Protein AF-A0A8J7IV82-F1 (afdb_monomer_lite)

InterPro domains:
  IPR001223 Glycoside hydrolase family 18, catalytic domain [PF00704] (557-755)
  IPR001223 Glycoside hydrolase family 18, catalytic domain [PS51910] (447-775)
  IPR001579 Glycosyl hydrolase family 18, active site [PS01095] (591-599)
  IPR006558 LamG-like jellyroll fold [SM00560] (74-213)
  IPR011583 Chitinase II/V-like, catalytic domain [SM00636] (491-755)
  IPR013320 Concanavalin A-like lectin/glucanase domain superfamily [SSF49899] (43-216)
  IPR013320 Concanavalin A-like lectin/glucanase domain superfamily [SSF49899] (337-525)
  IPR017853 Glycoside hydrolase superfamily [SSF51445] (520-775)
  IPR026444 Secretion system, C-terminal sorting domain [PF18962] (808-880)
  IPR026444 Secretion system, C-terminal sorting domain [TIGR04183] (808-882)
  IPR050314 Glycosyl hydrolase family 18 [PTHR11177] (491-772)

Secondary structure (DSSP, 8-state):
-------------------------------------------SSS---EEEEEES-TT-EEE----GGGTT-SEEEEEEEEEEEE--TT-EEEEEE-SSTTSEEEEEE--GGGTEEEEEEESSS--EEEEE-TT--BTSEEEEEEEEETTSPTTTSEEEEETTEEP--EEESSTT----SS-------EEESTT-EEEEEEEEEESSPPPTTS--TTS---TTSTTGGGEEEEE-S--TTSSSB-BTTSS-PBEEESS-EEEEP-S-TT----EEEEEEEHHHHHTT-S-HHHHHT-SEEEEEEEEE-TT--EEESS-----EEESEEEEEEETTEEEEEEEESTT-EEE--S-TTSS-SEEEEEEEEEESS--TT-EEEEEE-SSSSEEEEEEE--TTTTPEEEEEEESS--EEEESS---TTSEEEEEEEEETTSPTTSSEEEEETTEEEPPEESSTT----SS-----PPEEESTT-EEEEEEEEEESS---HHHHHHHTTSPPPTTSHHHHTEEEEE----SSSTT--SS-HHHHHHHHHHHTTTB-S-EEEEEEESTTHHHHTTSHHHHHHHHHHHHHHHHHTT-SEEEEE-----SHHHHHHHHHHHHHHHHHS-TTSEEEEEEETTB----HHHHHHSSEEEEE--SS-GGGSSHHHHHHHHHHHHHHT--GGGEEEEEESEEEETTEEEEHHHHHHH-TT--TT-SEEEETTEEEE---HHHHHHHHHHHHHTT-SEEEEE-TTTS--TTSTT-HHHHHHHHS----PBP----PPP-SS--PPPTTTT-----S--EEESSSBSSEEEEE-SS-EEEEEEE-TTS-EEEEE-TT-TT-SEEEEE-TTSPSEEEEEEEEETT-SS-EEEEEEE-

Radius of gyration: 34.73 Å; chains: 1; bounding box: 92×110×100 Å

Structure (mmCIF, N/CA/C/O backbone):
data_AF-A0A8J7IV82-F1
#
_entry.id   AF-A0A8J7IV82-F1
#
loop_
_atom_site.group_PDB
_atom_site.id
_atom_site.type_symbol
_atom_site.label_atom_id
_atom_site.label_alt_id
_atom_site.label_comp_id
_atom_site.label_asym_id
_atom_site.label_entity_id
_atom_site.label_seq_id
_atom_site.pdbx_PDB_ins_code
_atom_site.Cartn_x
_atom_site.Cartn_y
_atom_site.Cartn_z
_atom_site.occupancy
_atom_site.B_iso_or_equiv
_atom_site.auth_seq_id
_atom_site.auth_comp_id
_atom_site.auth_asym_id
_atom_site.auth_atom_id
_atom_site.pdbx_PDB_model_num
ATOM 1 N N . MET A 1 1 ? 50.932 76.415 0.362 1.00 36.25 1 MET A N 1
ATOM 2 C CA . MET A 1 1 ? 50.569 75.983 -1.005 1.00 36.25 1 MET A CA 1
ATOM 3 C C . MET A 1 1 ? 49.250 75.231 -0.868 1.00 36.25 1 MET A C 1
ATOM 5 O O . MET A 1 1 ? 49.259 74.191 -0.233 1.00 36.25 1 MET A O 1
ATOM 9 N N . ASN A 1 2 ? 48.082 75.854 -1.076 1.00 28.94 2 ASN A N 1
ATOM 10 C CA . ASN A 1 2 ? 47.509 76.411 -2.329 1.00 28.94 2 ASN A CA 1
ATOM 11 C C . ASN A 1 2 ? 47.028 75.267 -3.244 1.00 28.94 2 ASN A C 1
ATOM 13 O O . ASN A 1 2 ? 47.821 74.369 -3.481 1.00 28.94 2 ASN A O 1
ATOM 17 N N . CYS A 1 3 ? 45.825 75.233 -3.833 1.00 26.11 3 CYS A N 1
ATOM 18 C CA . CYS A 1 3 ? 44.591 76.052 -3.774 1.00 26.11 3 CYS A CA 1
ATOM 19 C C . CYS A 1 3 ? 43.435 75.141 -4.302 1.00 26.11 3 CYS A C 1
ATOM 21 O O . CYS A 1 3 ? 43.712 74.333 -5.176 1.00 26.11 3 CYS A O 1
ATOM 23 N N . LYS A 1 4 ? 42.207 75.060 -3.752 1.00 29.28 4 LYS A N 1
ATOM 24 C CA . LYS A 1 4 ? 41.073 76.023 -3.637 1.00 29.28 4 LYS A CA 1
ATOM 25 C C . LYS A 1 4 ? 40.012 75.843 -4.762 1.00 29.28 4 LYS A C 1
ATOM 27 O O . LYS A 1 4 ? 40.398 75.746 -5.916 1.00 29.28 4 LYS A O 1
ATOM 32 N N . LEU A 1 5 ? 38.717 75.969 -4.394 1.00 29.56 5 LEU A N 1
ATOM 33 C CA . LEU A 1 5 ? 37.488 76.136 -5.232 1.00 29.56 5 LEU A CA 1
ATOM 34 C C . LEU A 1 5 ? 36.845 74.846 -5.818 1.00 29.56 5 LEU A C 1
ATOM 36 O O . LEU A 1 5 ? 37.565 73.955 -6.239 1.00 29.56 5 LEU A O 1
ATOM 40 N N . SER A 1 6 ? 35.508 74.675 -5.878 1.00 26.06 6 SER A N 1
ATOM 41 C CA . SER A 1 6 ? 34.372 75.494 -5.370 1.00 26.06 6 SER A CA 1
ATOM 42 C C . SER A 1 6 ? 33.034 74.718 -5.300 1.00 26.06 6 SER A C 1
ATOM 44 O O . SER A 1 6 ? 32.792 73.826 -6.105 1.00 26.06 6 SER A O 1
ATOM 46 N N . CYS A 1 7 ? 32.127 75.123 -4.398 1.00 27.02 7 CYS A N 1
ATOM 47 C CA . CYS A 1 7 ? 30.703 74.728 -4.387 1.00 27.02 7 CYS A CA 1
ATOM 48 C C . CYS A 1 7 ? 29.860 75.521 -5.409 1.00 27.02 7 CYS A C 1
ATOM 50 O O . CYS A 1 7 ? 30.208 76.668 -5.681 1.00 27.02 7 CYS A O 1
ATOM 52 N N . ASN A 1 8 ? 28.692 74.993 -5.827 1.00 26.50 8 ASN A N 1
ATOM 53 C CA . ASN A 1 8 ? 27.395 75.703 -5.715 1.00 26.50 8 ASN A CA 1
ATOM 54 C C . ASN A 1 8 ? 26.145 74.845 -6.058 1.00 26.50 8 ASN A C 1
ATOM 56 O O . ASN A 1 8 ? 26.199 73.930 -6.870 1.00 26.50 8 ASN A O 1
ATOM 60 N N . LYS A 1 9 ? 25.026 75.183 -5.391 1.00 31.22 9 LYS A N 1
ATOM 61 C CA . LYS A 1 9 ? 23.606 74.767 -5.599 1.00 31.22 9 LYS A CA 1
ATOM 62 C C . LYS A 1 9 ? 22.961 75.618 -6.746 1.00 31.22 9 LYS A C 1
ATOM 64 O O . LYS A 1 9 ? 23.739 76.400 -7.297 1.00 31.22 9 LYS A O 1
ATOM 69 N N . PRO A 1 10 ? 21.638 75.608 -7.113 1.00 44.22 10 PRO A N 1
ATOM 70 C CA . PRO A 1 10 ? 20.393 75.169 -6.416 1.00 44.22 10 PRO A CA 1
ATOM 71 C C . PRO A 1 10 ? 19.363 74.411 -7.332 1.00 44.22 10 PRO A C 1
ATOM 73 O O . PRO A 1 10 ? 19.809 73.841 -8.316 1.00 44.22 10 PRO A O 1
ATOM 76 N N . TYR A 1 11 ? 18.036 74.240 -7.106 1.00 26.80 11 TYR A N 1
ATOM 77 C CA . TYR A 1 11 ? 17.022 74.886 -6.229 1.00 26.80 11 TYR A CA 1
ATOM 78 C C . TYR A 1 11 ? 15.858 73.950 -5.750 1.00 26.80 11 TYR A C 1
ATOM 80 O O . TYR A 1 11 ? 15.970 72.731 -5.773 1.00 26.80 11 TYR A O 1
ATOM 88 N N . CYS A 1 12 ? 14.791 74.570 -5.221 1.00 25.64 12 CYS A N 1
ATOM 89 C CA . CYS A 1 12 ? 13.572 74.102 -4.524 1.00 25.64 12 CYS A CA 1
ATOM 90 C C . CYS A 1 12 ? 12.450 73.517 -5.438 1.00 25.64 12 CYS A C 1
ATOM 92 O O . CYS A 1 12 ? 12.584 73.576 -6.652 1.00 25.64 12 CYS A O 1
ATOM 94 N N . THR A 1 13 ? 11.304 72.972 -4.979 1.00 28.17 13 THR A N 1
ATOM 95 C CA . THR A 1 13 ? 10.454 73.141 -3.756 1.00 28.17 13 THR A CA 1
ATOM 96 C C . THR A 1 13 ? 9.786 71.797 -3.355 1.00 28.17 13 THR A C 1
ATOM 98 O O . THR A 1 13 ? 9.844 70.860 -4.140 1.00 28.17 13 THR A O 1
ATOM 101 N N . GLY A 1 14 ? 9.155 71.578 -2.188 1.00 26.62 14 GLY A N 1
ATOM 102 C CA . GLY A 1 14 ? 8.812 72.428 -1.029 1.00 26.62 14 GLY A CA 1
ATOM 103 C C . GLY A 1 14 ? 8.473 71.575 0.223 1.00 26.62 14 GLY A C 1
ATOM 104 O O . GLY A 1 14 ? 8.680 70.365 0.206 1.00 26.62 14 GLY A O 1
ATOM 105 N N . SER A 1 15 ? 8.007 72.176 1.332 1.00 26.48 15 SER A N 1
ATOM 106 C CA . SER A 1 15 ? 8.023 71.522 2.667 1.00 26.48 15 SER A CA 1
ATOM 107 C C . SER A 1 15 ? 7.014 72.059 3.710 1.00 26.48 15 SER A C 1
ATOM 109 O O . SER A 1 15 ? 6.622 73.219 3.624 1.00 26.48 15 SER A O 1
ATOM 111 N N . PHE A 1 16 ? 6.777 71.251 4.767 1.00 29.47 16 PHE A N 1
ATOM 112 C CA . PHE A 1 16 ? 6.079 71.520 6.059 1.00 29.47 16 PHE A CA 1
ATOM 113 C C . PHE A 1 16 ? 4.525 71.485 6.072 1.00 29.47 16 PHE A C 1
ATOM 115 O O . PHE A 1 16 ? 3.908 71.681 5.035 1.00 29.47 16 PHE A O 1
ATOM 122 N N . TYR A 1 17 ? 3.802 71.212 7.184 1.00 28.20 17 TYR A N 1
ATOM 123 C CA . TYR A 1 17 ? 4.107 71.136 8.644 1.00 28.20 17 TYR A CA 1
ATOM 124 C C . TYR A 1 17 ? 3.368 69.948 9.351 1.00 28.20 17 TYR A C 1
ATOM 126 O O . TYR A 1 17 ? 2.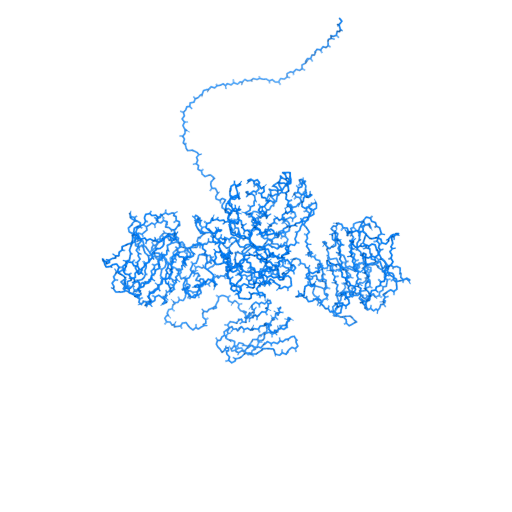355 69.491 8.825 1.00 28.20 17 TYR A O 1
ATOM 134 N N . PRO A 1 18 ? 3.779 69.482 10.562 1.00 48.66 18 PRO A N 1
ATOM 135 C CA . PRO A 1 18 ? 3.097 68.430 11.342 1.00 48.66 18 PRO A CA 1
ATOM 136 C C . PRO A 1 18 ? 2.416 68.930 12.647 1.00 48.66 18 PRO A C 1
ATOM 138 O O . PRO A 1 18 ? 2.596 70.078 13.055 1.00 48.66 18 PRO A O 1
ATOM 141 N N . LYS A 1 19 ? 1.693 68.050 13.371 1.00 25.88 19 LYS A N 1
ATOM 142 C CA . LYS A 1 19 ? 1.176 68.304 14.741 1.00 25.88 19 LYS A CA 1
ATOM 143 C C . LYS A 1 19 ? 1.181 67.049 15.639 1.00 25.88 19 LYS A C 1
ATOM 145 O O . LYS A 1 19 ? 0.920 65.947 15.175 1.00 25.88 19 LYS A O 1
ATOM 150 N N . LYS A 1 20 ? 1.463 67.240 16.937 1.00 31.47 20 LYS A N 1
ATOM 151 C CA . LYS A 1 20 ? 1.361 66.249 18.042 1.00 31.47 20 LYS A CA 1
ATOM 152 C C . LYS A 1 20 ? -0.010 66.358 18.748 1.00 31.47 20 LYS A C 1
ATOM 154 O O . LYS A 1 20 ? -0.563 67.455 18.703 1.00 31.47 20 LYS A O 1
ATOM 159 N N . ILE A 1 21 ? -0.442 65.342 19.530 1.00 31.23 21 ILE A N 1
ATOM 1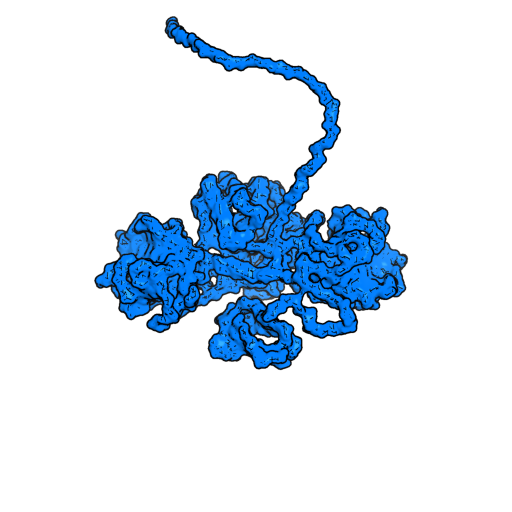60 C CA . ILE A 1 21 ? -0.626 65.399 21.020 1.00 31.23 21 ILE A CA 1
ATOM 161 C C . ILE A 1 21 ? -1.461 64.230 21.643 1.00 31.23 21 ILE A C 1
ATOM 163 O O . ILE A 1 21 ? -2.602 64.017 21.267 1.00 31.23 21 ILE A O 1
ATOM 167 N N . LYS A 1 22 ? -0.874 63.611 22.694 1.00 31.09 22 LYS A N 1
ATOM 168 C CA . LYS A 1 22 ? -1.403 62.934 23.923 1.00 31.09 22 LYS A CA 1
ATOM 169 C C . LYS A 1 22 ? -2.239 61.626 23.946 1.00 31.09 22 LYS A C 1
ATOM 171 O O . LYS A 1 22 ? -3.252 61.458 23.288 1.00 31.09 22 LYS A O 1
ATOM 176 N N . ASN A 1 23 ? -1.822 60.807 24.925 1.00 33.09 23 ASN A N 1
ATOM 177 C CA . ASN A 1 23 ? -2.442 59.662 25.610 1.00 33.09 23 ASN A CA 1
ATOM 178 C C . ASN A 1 23 ? -3.951 59.744 25.913 1.00 33.09 23 ASN A C 1
ATOM 180 O O . ASN A 1 23 ? -4.444 60.785 26.349 1.00 33.09 23 ASN A O 1
ATOM 184 N N . THR A 1 24 ? -4.594 58.573 25.993 1.00 29.70 24 THR A N 1
ATOM 185 C CA . THR A 1 24 ? -5.358 58.160 27.193 1.00 29.70 24 THR A CA 1
ATOM 186 C C . THR A 1 24 ? -5.513 56.637 27.262 1.00 29.70 24 THR A C 1
ATOM 188 O O . THR A 1 24 ? -5.459 55.949 26.249 1.00 29.70 24 THR A O 1
ATOM 191 N N . SER A 1 25 ? -5.664 56.110 28.475 1.00 34.97 25 SER A N 1
ATOM 192 C CA . SER A 1 25 ? -5.845 54.688 28.778 1.00 34.97 25 SER A CA 1
ATOM 193 C C . SER A 1 25 ? -7.325 54.308 28.849 1.00 34.97 25 SER A C 1
ATOM 195 O O . SER A 1 25 ? -8.015 54.833 29.719 1.00 34.97 25 SER A O 1
ATOM 197 N N . MET A 1 26 ? -7.784 53.370 28.014 1.00 29.50 26 MET A N 1
ATOM 198 C CA . MET A 1 26 ? -8.895 52.424 28.256 1.00 29.50 26 MET A CA 1
ATOM 199 C C . MET A 1 26 ? -9.060 51.496 27.033 1.00 29.50 26 MET A C 1
ATOM 201 O O . MET A 1 26 ? -8.442 51.737 26.002 1.00 29.50 26 MET A O 1
ATOM 205 N N . LEU A 1 27 ? -9.893 50.452 27.158 1.00 28.97 27 LEU A N 1
ATOM 206 C CA . LEU A 1 27 ? -10.193 49.433 26.128 1.00 28.97 27 LEU A CA 1
ATOM 207 C C . LEU A 1 27 ? -9.117 48.351 25.900 1.00 28.97 27 LEU A C 1
ATOM 209 O O . LEU A 1 27 ? -8.846 47.914 24.786 1.00 28.97 27 LEU A O 1
ATOM 213 N N . TRP A 1 28 ? -8.625 47.789 27.005 1.00 32.00 28 TRP A N 1
ATOM 214 C CA . TRP A 1 28 ? -8.395 46.341 27.071 1.00 32.00 28 TRP A CA 1
ATOM 215 C C . TRP A 1 28 ? -9.756 45.628 27.172 1.00 32.00 28 TRP A C 1
ATOM 217 O O . TRP A 1 28 ? -10.363 45.655 28.243 1.00 32.00 28 TRP A O 1
ATOM 227 N N . ARG A 1 29 ? -10.231 45.034 26.065 1.00 32.06 29 ARG A N 1
ATOM 228 C CA . ARG A 1 29 ? -11.149 43.869 25.937 1.00 32.06 29 ARG A CA 1
ATOM 229 C C . ARG A 1 29 ? -11.779 43.856 24.535 1.00 32.06 29 ARG A C 1
ATOM 231 O O . ARG A 1 29 ? -12.116 44.908 24.009 1.00 32.06 29 ARG A O 1
ATOM 238 N N . ASN A 1 30 ? -11.996 42.652 24.000 1.00 31.22 30 ASN A N 1
ATOM 239 C CA . ASN A 1 30 ? -12.757 42.349 22.776 1.00 31.22 30 ASN A CA 1
ATOM 240 C C . ASN A 1 30 ? -12.096 42.715 21.429 1.00 31.22 30 ASN A C 1
ATOM 242 O O . ASN A 1 30 ? -12.623 43.537 20.691 1.00 31.22 30 ASN A O 1
ATOM 246 N N . PHE A 1 31 ? -11.009 42.021 21.067 1.00 30.03 31 PHE A N 1
ATOM 247 C CA . PHE A 1 31 ? -10.739 41.634 19.666 1.00 30.03 31 PHE A CA 1
ATOM 248 C C . PHE A 1 31 ? -9.891 40.345 19.604 1.00 30.03 31 PHE A C 1
ATOM 250 O O . PHE A 1 31 ? -8.788 40.302 19.072 1.00 30.03 31 PHE A O 1
ATOM 257 N N . ILE A 1 32 ? -10.428 39.274 20.197 1.00 34.09 32 ILE A N 1
ATOM 258 C CA . ILE A 1 32 ? -10.008 37.887 19.956 1.00 34.09 32 ILE A CA 1
ATOM 259 C C . ILE A 1 32 ? -11.294 37.106 19.690 1.00 34.09 32 ILE A C 1
ATOM 261 O O . ILE A 1 32 ? -11.993 36.775 20.643 1.00 34.09 32 ILE A O 1
ATOM 265 N N . LEU A 1 33 ? -11.631 36.866 18.420 1.00 29.17 33 LEU A N 1
ATOM 266 C CA . LEU A 1 33 ? -12.575 35.825 17.997 1.00 29.17 33 LEU A CA 1
ATOM 267 C C . LEU A 1 33 ? -12.456 35.593 16.474 1.00 29.17 33 LEU A C 1
ATOM 269 O O . LEU A 1 33 ? -12.393 36.551 15.712 1.00 29.17 33 LEU A O 1
ATOM 273 N N . LEU A 1 34 ? -12.447 34.318 16.066 1.00 33.59 34 LEU A N 1
ATOM 274 C CA . LEU A 1 34 ? -12.514 33.794 14.687 1.00 33.59 34 LEU A CA 1
ATOM 275 C C . LEU A 1 34 ? -11.500 34.313 13.638 1.00 33.59 34 LEU A C 1
ATOM 277 O O . LEU A 1 34 ? -11.871 35.014 12.704 1.00 33.59 34 LEU A O 1
ATOM 281 N N . ILE A 1 35 ? -10.283 33.756 13.663 1.00 32.19 35 ILE A N 1
ATOM 282 C CA . ILE A 1 35 ? -9.831 32.894 12.546 1.00 32.19 35 ILE A CA 1
ATOM 283 C C . ILE A 1 35 ? -9.243 31.615 13.156 1.00 32.19 35 ILE A C 1
ATOM 285 O O . ILE A 1 35 ? -8.035 31.432 13.254 1.00 32.19 35 ILE A O 1
ATOM 289 N N . SER A 1 36 ? -10.130 30.729 13.601 1.00 29.34 36 SER A N 1
ATOM 290 C CA . SER A 1 36 ? -9.818 29.329 13.894 1.00 29.34 36 SER A CA 1
ATOM 291 C C . SER A 1 36 ? -10.475 28.467 12.820 1.00 29.34 36 SER A C 1
ATOM 293 O O . SER A 1 36 ? -11.408 27.712 13.093 1.00 29.34 36 SER A O 1
ATOM 295 N N . VAL A 1 37 ? -10.032 28.640 11.570 1.00 28.67 37 VAL A N 1
ATOM 296 C CA . VAL A 1 37 ? -10.316 27.648 10.531 1.00 28.67 37 VAL A CA 1
ATOM 297 C C . VAL A 1 37 ? -9.517 26.410 10.905 1.00 28.67 37 VAL A C 1
ATOM 299 O O . VAL A 1 37 ? -8.291 26.458 10.984 1.00 28.67 37 VAL A O 1
ATOM 302 N N . LEU A 1 38 ? -10.231 25.323 11.183 1.00 33.22 38 LEU A N 1
ATOM 303 C CA . LEU A 1 38 ? -9.660 24.006 11.423 1.00 33.22 38 LEU A CA 1
ATOM 304 C C . LEU A 1 38 ? -8.963 23.517 10.146 1.00 33.22 38 LEU A C 1
ATOM 306 O O . LEU A 1 38 ? -9.553 22.812 9.335 1.00 33.22 38 LEU A O 1
ATOM 310 N N . LEU A 1 39 ? -7.681 23.857 9.996 1.00 30.83 39 LEU A N 1
ATOM 311 C CA . LEU A 1 39 ? -6.738 23.085 9.186 1.00 30.83 39 LEU A CA 1
ATOM 312 C C . LEU A 1 39 ? -6.364 21.808 9.946 1.00 30.83 39 LEU A C 1
ATOM 314 O O . LEU A 1 39 ? -5.219 21.577 10.330 1.00 30.83 39 LEU A O 1
ATOM 318 N N . THR A 1 40 ? -7.367 20.965 10.177 1.00 33.06 40 THR A N 1
ATOM 319 C CA . THR A 1 40 ? -7.142 19.540 10.389 1.00 33.06 40 THR A CA 1
ATOM 320 C C . THR A 1 40 ? -6.745 18.945 9.048 1.00 33.06 40 THR A C 1
ATOM 322 O O . THR A 1 40 ? -7.595 18.428 8.321 1.00 33.06 40 THR A O 1
ATOM 325 N N . ASN A 1 41 ? -5.451 19.024 8.726 1.00 33.16 41 ASN A N 1
ATOM 326 C CA . ASN A 1 41 ? -4.844 18.143 7.736 1.00 33.16 41 ASN A CA 1
ATOM 327 C C . ASN A 1 41 ? -4.997 16.719 8.279 1.00 33.16 41 ASN A C 1
ATOM 329 O O . ASN A 1 41 ? -4.192 16.243 9.080 1.00 33.16 41 ASN A O 1
ATOM 333 N N . THR A 1 42 ? -6.111 16.084 7.931 1.00 38.97 42 THR A N 1
ATOM 334 C CA . THR A 1 42 ? -6.345 14.676 8.219 1.00 38.97 42 THR A CA 1
ATOM 335 C C . THR A 1 42 ? -5.463 13.893 7.261 1.00 38.97 42 THR A C 1
ATOM 337 O O . THR A 1 42 ? -5.554 14.064 6.047 1.00 38.97 42 THR A O 1
ATOM 340 N N . LEU A 1 43 ? -4.563 13.081 7.819 1.00 46.06 43 LEU A N 1
ATOM 341 C CA . LEU A 1 43 ? -3.657 12.230 7.054 1.00 46.06 43 LEU A CA 1
ATOM 342 C C . LEU A 1 43 ? -4.495 11.358 6.111 1.00 46.06 43 LEU A C 1
ATOM 344 O O . LEU A 1 43 ? -5.160 10.428 6.558 1.00 46.06 43 LEU A O 1
ATOM 348 N N . SER A 1 44 ? -4.476 11.648 4.807 1.00 53.53 44 SER A N 1
ATOM 349 C CA . SER A 1 44 ? -5.351 10.973 3.833 1.00 53.53 44 SER A CA 1
ATOM 350 C C . SER A 1 44 ? -4.939 9.513 3.553 1.00 53.53 44 SER A C 1
ATOM 352 O O . SER A 1 44 ? -5.525 8.865 2.699 1.00 53.53 44 SER A O 1
ATOM 354 N N . ALA A 1 45 ? -3.970 8.964 4.290 1.00 53.00 45 ALA A N 1
ATOM 355 C CA . ALA A 1 45 ? -3.423 7.610 4.157 1.00 53.00 45 ALA A CA 1
ATOM 356 C C . ALA A 1 45 ? -4.329 6.471 4.679 1.00 53.00 45 ALA A C 1
ATOM 358 O O . ALA A 1 45 ? -3.853 5.355 4.829 1.00 53.00 45 ALA A O 1
ATOM 359 N N . GLN A 1 46 ? -5.591 6.740 5.034 1.00 68.94 46 GLN A N 1
ATOM 360 C CA . GLN A 1 46 ? -6.470 5.815 5.766 1.00 68.94 46 GLN A CA 1
ATOM 361 C C . GLN A 1 46 ? -7.944 6.013 5.399 1.00 68.94 46 GLN A C 1
ATOM 363 O O . GLN A 1 46 ? -8.333 7.054 4.862 1.00 68.94 46 GLN A O 1
ATOM 368 N N . ILE A 1 47 ? -8.794 5.045 5.762 1.00 83.31 47 ILE A N 1
ATOM 369 C CA . ILE A 1 47 ? -10.237 5.286 5.854 1.00 83.31 47 ILE A CA 1
ATOM 370 C C . ILE A 1 47 ? -10.486 6.297 6.981 1.00 83.31 47 ILE A C 1
ATOM 372 O O . ILE A 1 47 ? -9.854 6.242 8.036 1.00 83.31 47 ILE A O 1
ATOM 376 N N . THR A 1 48 ? -11.387 7.253 6.765 1.00 87.75 48 THR A N 1
ATOM 377 C CA . THR A 1 48 ? -11.729 8.223 7.811 1.00 87.75 48 THR A CA 1
ATOM 378 C C . THR A 1 48 ? -12.498 7.523 8.930 1.00 87.75 48 THR A C 1
ATOM 380 O O . THR A 1 48 ? -13.639 7.119 8.692 1.00 87.75 48 THR A O 1
ATOM 383 N N . ASN A 1 49 ? -11.898 7.442 10.127 1.00 91.56 49 ASN A N 1
ATOM 384 C CA . ASN A 1 49 ? -12.576 6.960 11.333 1.00 91.56 49 ASN A CA 1
ATOM 385 C C . ASN A 1 49 ? -13.870 7.767 11.555 1.00 91.56 49 ASN A C 1
ATOM 387 O O . ASN A 1 49 ? -13.847 9.006 11.641 1.00 91.56 49 ASN A O 1
ATOM 391 N N . ARG A 1 50 ? -15.001 7.063 11.628 1.00 93.81 50 ARG A N 1
ATOM 392 C CA . ARG A 1 50 ? -16.313 7.633 11.932 1.00 93.81 50 ARG A CA 1
ATOM 393 C C . ARG A 1 50 ? -16.986 6.903 13.084 1.00 93.81 50 ARG A C 1
ATOM 395 O O . ARG A 1 50 ? -16.901 5.693 13.217 1.00 93.81 50 ARG A O 1
ATOM 402 N N . CYS A 1 51 ? -17.792 7.657 13.816 1.00 96.69 51 CYS A N 1
ATOM 403 C CA . CYS A 1 51 ? -18.622 7.205 14.922 1.00 96.69 51 CYS A CA 1
ATOM 404 C C . CYS A 1 51 ? -20.115 7.312 14.589 1.00 96.69 51 CYS A C 1
ATOM 406 O O . CYS A 1 51 ? -20.512 7.979 13.631 1.00 96.69 51 CYS A O 1
ATOM 408 N N . LEU A 1 52 ? -20.949 6.671 15.404 1.00 98.12 52 LEU A N 1
ATOM 409 C CA . LEU A 1 52 ? -22.401 6.826 15.408 1.00 98.12 52 LEU A CA 1
ATOM 410 C C . LEU A 1 52 ? -22.782 7.983 16.338 1.00 98.12 52 LEU A C 1
ATOM 412 O O . LEU A 1 52 ? -22.407 7.965 17.508 1.00 98.12 52 LEU A O 1
ATOM 416 N N . GLU A 1 53 ? -23.534 8.964 15.850 1.00 98.12 53 GLU A N 1
ATOM 417 C CA . GLU A 1 53 ? -23.971 10.142 16.614 1.00 98.12 53 GLU A CA 1
ATOM 418 C C . GLU A 1 53 ? -25.467 10.050 16.944 1.00 98.12 53 GLU A C 1
ATOM 420 O O . GLU A 1 53 ? -26.270 9.717 16.071 1.00 98.12 53 GLU A O 1
ATOM 425 N N . PHE A 1 54 ? -25.839 10.362 18.188 1.00 98.44 54 PHE A N 1
ATOM 426 C CA . PHE A 1 54 ? -27.188 10.234 18.748 1.00 98.44 54 PHE A CA 1
ATOM 427 C C . PHE A 1 54 ? -27.621 11.554 19.405 1.00 98.44 54 PHE A C 1
ATOM 429 O O . PHE A 1 54 ? -26.844 12.185 20.122 1.00 98.44 54 PHE A O 1
ATOM 436 N N . ASP A 1 55 ? -28.875 11.964 19.198 1.00 97.38 55 ASP A N 1
ATOM 437 C CA . ASP A 1 55 ? -29.399 13.286 19.585 1.00 97.38 55 ASP A CA 1
ATOM 438 C C . ASP A 1 55 ? -30.186 13.321 20.912 1.00 97.38 55 ASP A C 1
ATOM 440 O O . ASP A 1 55 ? -30.844 14.315 21.238 1.00 97.38 55 ASP A O 1
ATOM 444 N N . GLY A 1 56 ? -30.146 12.237 21.689 1.00 96.56 56 GLY A N 1
ATOM 445 C CA . GLY A 1 56 ? -30.837 12.121 22.972 1.00 96.56 56 GLY A CA 1
ATOM 446 C C . GLY A 1 56 ? -32.341 11.866 22.899 1.00 96.56 56 GLY A C 1
ATOM 447 O O . GLY A 1 56 ? -32.970 11.793 23.953 1.00 96.56 56 GLY A O 1
ATOM 448 N N . GLN A 1 57 ? -32.942 11.739 21.712 1.00 96.25 57 GLN A N 1
ATOM 449 C CA . GLN A 1 57 ? -34.382 11.489 21.600 1.00 96.25 57 GLN A CA 1
ATOM 450 C C . GLN A 1 57 ? -34.731 10.009 21.825 1.00 96.25 57 GLN A C 1
ATOM 452 O O . GLN A 1 57 ? -34.015 9.101 21.408 1.00 96.25 57 GLN A O 1
ATOM 457 N N . SER A 1 58 ? -35.887 9.748 22.441 1.00 92.62 58 SER A N 1
ATOM 458 C CA . SER A 1 58 ? -36.311 8.386 22.828 1.00 92.62 58 SER A CA 1
ATOM 459 C C . SER A 1 58 ? -36.618 7.426 21.671 1.00 92.62 58 SER A C 1
ATOM 461 O O . SER A 1 58 ? -36.706 6.210 21.874 1.00 92.62 58 SER A O 1
ATOM 463 N N . ASN A 1 59 ? -36.777 7.962 20.459 1.00 93.69 59 ASN A N 1
ATOM 464 C CA . ASN A 1 59 ? -36.919 7.223 19.205 1.00 93.69 59 ASN A CA 1
ATOM 465 C C . ASN A 1 59 ? -35.596 7.083 18.427 1.00 93.69 59 ASN A C 1
ATOM 467 O O . ASN A 1 59 ? -35.583 6.366 17.427 1.00 93.69 59 ASN A O 1
ATOM 471 N N . THR A 1 60 ? -34.516 7.734 18.867 1.00 96.44 60 THR A N 1
ATOM 472 C CA . THR A 1 60 ? -33.178 7.647 18.270 1.00 96.44 60 THR A CA 1
ATOM 473 C C . THR A 1 60 ? -32.409 6.486 18.895 1.00 96.44 60 THR A C 1
ATOM 475 O O . THR A 1 60 ? -32.183 6.467 20.104 1.00 96.44 60 THR A O 1
ATOM 478 N N . TYR A 1 61 ? -32.061 5.484 18.084 1.00 97.75 61 TYR A N 1
ATOM 479 C CA . TYR A 1 61 ? -31.261 4.318 18.482 1.00 97.75 61 TYR A CA 1
ATOM 480 C C . TYR A 1 61 ? -30.832 3.489 17.261 1.00 97.75 61 TYR A C 1
ATOM 482 O O . TYR A 1 61 ? -31.376 3.640 16.166 1.00 97.75 61 TYR A O 1
ATOM 490 N N . VAL A 1 62 ? -29.902 2.554 17.467 1.00 98.00 62 VAL A N 1
ATOM 491 C CA . VAL A 1 62 ? -29.605 1.471 16.513 1.00 98.00 62 VAL A CA 1
ATOM 492 C C . VAL A 1 62 ? -30.050 0.140 17.117 1.00 98.00 62 VAL A C 1
ATOM 494 O O . VAL A 1 62 ? -29.688 -0.144 18.253 1.00 98.00 62 VAL A O 1
ATOM 497 N N . SER A 1 63 ? -30.819 -0.681 16.399 1.00 97.50 63 SER A N 1
ATOM 498 C CA . SER A 1 63 ? -31.149 -2.052 16.825 1.00 97.50 63 SER A CA 1
ATOM 499 C C . SER A 1 63 ? -30.380 -3.084 16.001 1.00 97.50 63 SER A C 1
ATOM 501 O O . SER A 1 63 ? -30.503 -3.119 14.774 1.00 97.50 63 SER A O 1
ATOM 503 N N . ALA A 1 64 ? -29.636 -3.952 16.688 1.00 96.00 64 ALA A N 1
ATOM 504 C CA . ALA A 1 64 ? -28.960 -5.127 16.133 1.00 96.00 64 ALA A CA 1
ATOM 505 C C . ALA A 1 64 ? -29.899 -6.343 15.948 1.00 96.00 64 ALA A C 1
ATOM 507 O O . ALA A 1 64 ? -29.446 -7.433 15.581 1.00 96.00 64 ALA A O 1
ATOM 508 N N . GLY A 1 65 ? -31.196 -6.173 16.237 1.00 94.88 65 GLY A N 1
ATOM 509 C CA . GLY A 1 65 ? -32.159 -7.262 16.375 1.00 94.88 65 GLY A CA 1
ATOM 510 C C . GLY A 1 65 ? -31.868 -8.152 17.587 1.00 94.88 65 GLY A C 1
ATOM 511 O O . GLY A 1 65 ? -31.108 -7.790 18.492 1.00 94.88 65 GLY A O 1
ATOM 512 N N . ASP A 1 66 ? -32.466 -9.342 17.602 1.00 94.81 66 ASP A N 1
ATOM 513 C CA . ASP A 1 66 ? -32.243 -10.336 18.652 1.00 94.81 66 ASP A CA 1
ATOM 514 C C . ASP A 1 66 ? -30.850 -10.987 18.532 1.00 94.81 66 ASP A C 1
ATOM 516 O O . ASP A 1 66 ? -30.598 -11.854 17.689 1.00 94.81 66 ASP A O 1
ATOM 520 N N . VAL A 1 67 ? -29.928 -10.562 19.400 1.00 95.81 67 VAL A N 1
ATOM 521 C CA . VAL A 1 67 ? -28.579 -11.137 19.534 1.00 95.81 67 VAL A CA 1
ATOM 522 C C . VAL A 1 67 ? -28.624 -12.329 20.495 1.00 95.81 67 VAL A C 1
ATOM 524 O O . VAL A 1 67 ? -28.176 -12.254 21.641 1.00 95.81 67 VAL A O 1
ATOM 527 N N . ASN A 1 68 ? -29.196 -13.440 20.032 1.00 94.88 68 ASN A N 1
ATOM 528 C CA . ASN A 1 68 ? -29.404 -14.650 20.839 1.00 94.88 68 ASN A CA 1
ATOM 529 C C . ASN A 1 68 ? -28.110 -15.309 21.365 1.00 94.88 68 ASN A C 1
ATOM 531 O O . ASN A 1 68 ? -28.153 -16.084 22.315 1.00 94.88 68 ASN A O 1
ATOM 535 N N . ALA A 1 69 ? -26.942 -14.953 20.822 1.00 94.94 69 ALA A N 1
ATOM 536 C CA . ALA A 1 69 ? -25.632 -15.328 21.361 1.00 94.94 69 ALA A CA 1
ATOM 537 C C . ALA A 1 69 ? -25.351 -14.766 22.776 1.00 94.94 69 ALA A C 1
ATOM 539 O O . ALA A 1 69 ? -24.352 -15.134 23.389 1.00 94.94 69 ALA A O 1
ATOM 540 N N . LEU A 1 70 ? -26.217 -13.885 23.294 1.00 96.50 70 LEU A N 1
ATOM 541 C CA . LEU A 1 70 ? -26.196 -13.380 24.670 1.00 96.50 70 LEU A CA 1
ATOM 542 C C . LEU A 1 70 ? -27.257 -14.021 25.586 1.00 96.50 70 LEU A C 1
ATOM 544 O O . LEU A 1 70 ? -27.346 -13.626 26.747 1.00 96.50 70 LEU A O 1
ATOM 548 N N . ASP A 1 71 ? -28.065 -14.973 25.114 1.00 96.56 71 ASP A N 1
ATOM 549 C CA . ASP A 1 71 ? -29.135 -15.589 25.912 1.00 96.56 71 ASP A CA 1
ATOM 550 C C . ASP A 1 71 ? -28.625 -16.781 26.734 1.00 96.56 71 ASP A C 1
ATOM 552 O O . ASP A 1 71 ? -28.073 -17.736 26.188 1.00 96.56 71 ASP A O 1
ATOM 556 N N . GLY A 1 72 ? -28.837 -16.758 28.055 1.00 96.75 72 GLY A N 1
ATOM 557 C CA . GLY A 1 72 ? -28.488 -17.885 28.929 1.00 96.75 72 GLY A CA 1
ATOM 558 C C . GLY A 1 72 ? -26.985 -18.171 29.041 1.00 96.75 72 GLY A C 1
ATOM 559 O O . GLY A 1 72 ? -26.609 -19.286 29.401 1.00 96.75 72 GLY A O 1
ATOM 560 N N . VAL A 1 73 ? -26.119 -17.202 28.728 1.00 97.62 73 VAL A N 1
ATOM 561 C CA . VAL A 1 73 ? -24.658 -17.364 28.750 1.00 97.62 73 VAL A CA 1
ATOM 562 C C . VAL A 1 73 ? -24.069 -17.001 30.110 1.00 97.62 73 VAL A C 1
ATOM 564 O O . VAL A 1 73 ? -24.502 -16.060 30.773 1.00 97.62 73 VAL A O 1
ATOM 567 N N . SER A 1 74 ? -23.025 -17.720 30.519 1.00 97.19 74 SER A N 1
ATOM 568 C CA . SER A 1 74 ? -22.273 -17.435 31.748 1.00 97.19 74 SER A CA 1
ATOM 569 C C . SER A 1 74 ? -21.137 -16.423 31.554 1.00 97.19 74 SER A C 1
ATOM 571 O O . SER A 1 74 ? -20.462 -16.086 32.523 1.00 97.19 74 SER A O 1
ATOM 573 N N . ALA A 1 75 ? -20.867 -15.969 30.327 1.00 97.94 75 ALA A N 1
ATOM 574 C CA . ALA A 1 75 ? -19.756 -15.072 30.018 1.00 97.94 75 ALA A CA 1
ATOM 575 C C . ALA A 1 75 ? -20.045 -14.203 28.787 1.00 97.94 75 ALA A C 1
ATOM 577 O O . ALA A 1 75 ? -20.563 -14.699 27.791 1.00 97.94 75 ALA A O 1
ATOM 578 N N . PHE A 1 76 ? -19.671 -12.924 28.854 1.00 98.50 76 PHE A N 1
ATOM 579 C CA . PHE A 1 76 ? -19.628 -12.003 27.714 1.00 98.50 76 PHE A CA 1
ATOM 580 C C . PHE A 1 76 ? -18.733 -10.795 28.041 1.00 98.50 76 PHE A C 1
ATOM 582 O O . PHE A 1 76 ? -18.461 -10.524 29.214 1.00 98.50 76 PHE A O 1
ATOM 589 N N . THR A 1 77 ? -18.342 -10.032 27.021 1.00 98.62 77 THR A N 1
ATOM 590 C CA . THR A 1 77 ? -17.796 -8.676 27.172 1.00 98.62 77 THR A CA 1
ATOM 591 C C . THR A 1 77 ? -18.516 -7.738 26.210 1.00 98.62 77 THR A C 1
ATOM 593 O O . THR A 1 77 ? -18.730 -8.092 25.054 1.00 98.62 77 THR A O 1
ATOM 596 N N . VAL A 1 78 ? -18.863 -6.532 26.662 1.00 98.50 78 VAL A N 1
ATOM 597 C CA . VAL A 1 78 ? -19.261 -5.427 25.772 1.00 98.50 78 VAL A CA 1
ATOM 598 C C . VAL A 1 78 ? -18.325 -4.252 26.003 1.00 98.50 78 VAL A C 1
ATOM 600 O O . VAL A 1 78 ? -18.069 -3.893 27.152 1.00 98.50 78 VAL A O 1
ATOM 603 N N . GLU A 1 79 ? -17.832 -3.649 24.929 1.00 98.06 79 GLU A N 1
ATOM 604 C CA . GLU A 1 79 ? -16.969 -2.468 24.970 1.00 98.06 79 GLU A CA 1
ATOM 605 C C . GLU A 1 79 ? -17.340 -1.451 23.887 1.00 98.06 79 GLU A C 1
ATOM 607 O O . GLU A 1 79 ? -17.909 -1.825 22.863 1.00 98.06 79 GLU A O 1
ATOM 612 N N . ALA A 1 80 ? -17.029 -0.175 24.122 1.00 98.12 80 ALA A N 1
ATOM 613 C CA . ALA A 1 80 ? -17.120 0.896 23.130 1.00 98.12 80 ALA A CA 1
ATOM 614 C C . ALA A 1 80 ? -16.268 2.108 23.536 1.00 98.12 80 ALA A C 1
ATOM 616 O O . ALA A 1 80 ? -16.046 2.360 24.725 1.00 98.12 80 ALA A O 1
ATOM 617 N N . TRP A 1 81 ? -15.890 2.923 22.555 1.00 98.06 81 TRP A N 1
ATOM 618 C CA . TRP A 1 81 ? -15.585 4.334 22.772 1.00 98.06 81 TRP A CA 1
ATOM 619 C C . TRP A 1 81 ? -16.895 5.125 22.866 1.00 98.06 81 TRP A C 1
ATOM 621 O O . TRP A 1 81 ? -17.766 4.999 22.007 1.00 98.06 81 TRP A O 1
ATOM 631 N N . ILE A 1 82 ? -17.043 5.956 23.899 1.00 97.88 82 ILE A N 1
ATOM 632 C CA . ILE A 1 82 ? -18.198 6.842 24.081 1.00 97.88 82 ILE A CA 1
ATOM 633 C C . ILE A 1 82 ? -17.760 8.298 24.235 1.00 97.88 82 ILE A C 1
ATOM 635 O O . ILE A 1 82 ? -16.789 8.602 24.927 1.00 97.88 82 ILE A O 1
ATOM 639 N N . TYR A 1 83 ? -18.516 9.203 23.625 1.00 98.00 83 TYR A N 1
ATOM 640 C CA . TYR A 1 83 ? -18.427 10.648 23.811 1.00 98.00 83 TYR A CA 1
ATOM 641 C C . TYR A 1 83 ? -19.778 11.135 24.318 1.00 98.00 83 TYR A C 1
ATOM 643 O O . TYR A 1 83 ? -20.785 10.957 23.640 1.00 98.00 83 TYR A O 1
ATOM 651 N N . ILE A 1 84 ? -19.836 11.731 25.505 1.00 97.69 84 ILE A N 1
ATOM 652 C CA . ILE A 1 84 ? -21.106 12.209 26.068 1.00 97.69 84 ILE A CA 1
ATOM 653 C C . ILE A 1 84 ? -21.238 13.699 25.745 1.00 97.69 84 ILE A C 1
ATOM 655 O O . ILE A 1 84 ? -20.516 14.504 26.331 1.00 97.69 84 ILE A O 1
ATOM 659 N N . ASP A 1 85 ? -22.150 14.070 24.842 1.00 97.56 85 ASP A N 1
ATOM 660 C CA . ASP A 1 85 ? -22.463 15.475 24.534 1.00 97.56 85 ASP A CA 1
ATOM 661 C C . ASP A 1 85 ? -23.376 16.076 25.618 1.00 97.56 85 ASP A C 1
ATOM 663 O O . ASP A 1 85 ? -23.137 17.189 26.093 1.00 97.56 85 ASP A O 1
ATOM 667 N N . GLN A 1 86 ? -24.382 15.322 26.084 1.00 97.44 86 GLN A N 1
ATOM 668 C CA . GLN A 1 86 ? -25.186 15.671 27.262 1.00 97.44 86 GLN A CA 1
ATOM 669 C C . GLN A 1 86 ? -25.459 14.449 28.143 1.00 97.44 86 GLN A C 1
ATOM 671 O O . GLN A 1 86 ? -25.755 13.354 27.669 1.00 97.44 86 GLN A O 1
ATOM 676 N N . TRP A 1 87 ? -25.369 14.641 29.461 1.00 97.00 87 TRP A N 1
ATOM 677 C CA . TRP A 1 87 ? -25.591 13.567 30.425 1.00 97.00 87 TRP A CA 1
ATOM 678 C C . TRP A 1 87 ? -27.084 13.394 30.725 1.00 97.00 87 TRP A C 1
ATOM 680 O O . TRP A 1 87 ? -27.624 14.027 31.633 1.00 97.00 87 TRP A O 1
ATOM 690 N N . ASN A 1 88 ? -27.732 12.515 29.968 1.00 96.69 88 ASN A N 1
ATOM 691 C CA . ASN A 1 88 ? -29.133 12.148 30.157 1.00 96.69 88 ASN A CA 1
ATOM 692 C C . ASN A 1 88 ? -29.240 10.989 31.164 1.00 96.69 88 ASN A C 1
ATOM 694 O O . ASN A 1 88 ? -28.861 9.860 30.856 1.00 96.69 88 ASN A O 1
ATOM 698 N N . GLU A 1 89 ? -29.744 11.244 32.374 1.00 97.31 89 GLU A N 1
ATOM 699 C CA . GLU A 1 89 ? -29.948 10.179 33.368 1.00 97.31 89 GLU A CA 1
ATOM 700 C C . GLU A 1 89 ? -30.981 9.154 32.866 1.00 97.31 89 GLU A C 1
ATOM 702 O O . GLU A 1 89 ? -32.058 9.520 32.401 1.00 97.31 89 GLU A O 1
ATOM 707 N N . GLY A 1 90 ? -30.652 7.864 32.958 1.00 96.25 90 GLY A N 1
ATOM 708 C CA . GLY A 1 90 ? -31.463 6.764 32.430 1.00 96.25 90 GLY A CA 1
ATOM 709 C C . GLY A 1 90 ? -31.170 6.381 30.974 1.00 96.25 90 GLY A C 1
ATOM 710 O O . GLY A 1 90 ? -31.640 5.328 30.543 1.00 96.25 90 GLY A O 1
ATOM 711 N N . ALA A 1 91 ? -30.377 7.165 30.235 1.00 98.00 91 ALA A N 1
ATOM 712 C CA . ALA A 1 91 ? -30.015 6.846 28.854 1.00 98.00 91 ALA A CA 1
ATOM 713 C C . ALA A 1 91 ? -29.135 5.594 28.745 1.00 98.00 91 ALA A C 1
ATOM 715 O O . ALA A 1 91 ? -28.285 5.337 29.602 1.00 98.00 91 ALA A O 1
ATOM 716 N N . TYR A 1 92 ? -29.311 4.835 27.666 1.00 98.12 92 TYR A N 1
ATOM 717 C CA . TYR A 1 92 ? -28.623 3.570 27.425 1.00 98.12 92 TYR A CA 1
ATOM 718 C C . TYR A 1 92 ? -27.510 3.729 26.395 1.00 98.12 92 TYR A C 1
ATOM 720 O O . TYR A 1 92 ? -27.764 4.117 25.257 1.00 98.12 92 TYR A O 1
ATOM 728 N N . ILE A 1 93 ? -26.293 3.314 26.756 1.00 98.31 93 ILE A N 1
ATOM 729 C CA . ILE A 1 93 ? -25.244 3.070 25.756 1.00 98.31 93 ILE A CA 1
ATOM 730 C C . ILE A 1 93 ? -25.603 1.800 24.979 1.00 98.31 93 ILE A C 1
ATOM 732 O O . ILE A 1 93 ? -25.596 1.799 23.752 1.00 98.31 93 ILE A O 1
ATOM 736 N N . TYR A 1 94 ? -26.014 0.747 25.694 1.00 98.44 94 TYR A N 1
ATOM 737 C CA . TYR A 1 94 ? -26.654 -0.431 25.113 1.00 98.44 94 TYR A CA 1
ATOM 738 C C . TYR A 1 94 ? -27.658 -1.068 26.085 1.00 98.44 94 TYR A C 1
ATOM 740 O O . TYR A 1 94 ? -27.497 -0.980 27.308 1.00 98.44 94 TYR A O 1
ATOM 748 N N . LYS A 1 95 ? -28.659 -1.774 25.548 1.00 97.50 95 LYS A N 1
ATOM 749 C CA . LYS A 1 95 ? -29.493 -2.727 26.290 1.00 97.50 95 LYS A CA 1
ATOM 750 C C . LYS A 1 95 ? -29.994 -3.879 25.417 1.00 97.50 95 LYS A C 1
ATOM 752 O O . LYS A 1 95 ? -30.405 -3.640 24.292 1.00 97.50 95 LYS A O 1
ATOM 757 N N . LYS A 1 96 ? -30.041 -5.092 25.969 1.00 97.44 96 LYS A N 1
ATOM 758 C CA . LYS A 1 96 ? -30.907 -6.197 25.526 1.00 97.44 96 LYS A CA 1
ATOM 759 C C . LYS A 1 96 ? -31.921 -6.428 26.641 1.00 97.44 96 LYS A C 1
ATOM 761 O O . LYS A 1 96 ? -31.516 -6.651 27.780 1.00 97.44 96 LYS A O 1
ATOM 766 N N . GLU A 1 97 ? -33.210 -6.285 26.356 1.00 94.62 97 GLU A N 1
ATOM 767 C CA . GLU A 1 97 ? -34.271 -6.230 27.373 1.00 94.62 97 GLU A CA 1
ATOM 768 C C . GLU A 1 97 ? -35.495 -7.029 26.914 1.00 94.62 97 GLU A C 1
ATOM 770 O O . GLU A 1 97 ? -36.017 -6.804 25.823 1.00 94.62 97 GLU A O 1
ATOM 775 N N . GLY A 1 98 ? -35.953 -7.968 27.744 1.00 91.62 98 GLY A N 1
ATOM 776 C CA . GLY A 1 98 ? -37.163 -8.744 27.485 1.00 91.62 98 GLY A CA 1
ATOM 777 C C . GLY A 1 98 ? -38.450 -7.948 27.728 1.00 91.62 98 GLY A C 1
ATOM 778 O O . GLY A 1 98 ? -38.437 -6.806 28.180 1.00 91.62 98 GLY A O 1
ATOM 779 N N . ALA A 1 99 ? -39.604 -8.587 27.504 1.00 89.81 99 ALA A N 1
ATOM 780 C CA . ALA A 1 99 ? -40.920 -7.969 27.724 1.00 89.81 99 ALA A CA 1
ATOM 781 C C . ALA A 1 99 ? -41.159 -7.483 29.174 1.00 89.81 99 ALA A C 1
ATOM 783 O O . ALA A 1 99 ? -42.034 -6.653 29.417 1.00 89.81 99 ALA A O 1
ATOM 784 N N . ASN A 1 100 ? -40.380 -7.989 30.134 1.00 91.56 100 ASN A N 1
ATOM 785 C CA . ASN A 1 100 ? -40.272 -7.455 31.484 1.00 91.56 100 ASN A CA 1
ATOM 786 C C . ASN A 1 100 ? -38.845 -6.917 31.693 1.00 91.56 100 ASN A C 1
ATOM 788 O O . ASN A 1 100 ? -37.874 -7.655 31.541 1.00 91.56 100 ASN A O 1
ATOM 792 N N . TRP A 1 101 ? -38.738 -5.650 32.098 1.00 90.50 101 TRP A N 1
ATOM 793 C CA . TRP A 1 101 ? -37.485 -4.910 32.292 1.00 90.50 101 TRP A CA 1
ATOM 794 C C . TRP A 1 101 ? -36.540 -5.500 33.357 1.00 90.50 101 TRP A C 1
ATOM 796 O O . TRP A 1 101 ? -35.374 -5.111 33.420 1.00 90.50 101 TRP A O 1
ATOM 806 N N . THR A 1 102 ? -37.008 -6.440 34.192 1.00 93.56 102 THR A N 1
ATOM 807 C CA . THR A 1 102 ? -36.146 -7.206 35.113 1.00 93.56 102 THR A CA 1
ATOM 808 C C . THR A 1 102 ? -35.403 -8.370 34.446 1.00 93.56 102 THR A C 1
ATOM 810 O O . THR A 1 102 ? -34.629 -9.049 35.114 1.00 93.56 102 THR A O 1
ATOM 813 N N . TYR A 1 103 ? -35.595 -8.584 33.140 1.00 96.38 103 TYR A N 1
ATOM 814 C CA . TYR A 1 103 ? -34.829 -9.510 32.304 1.00 96.38 103 TYR A CA 1
ATOM 815 C C . TYR A 1 103 ? -34.015 -8.699 31.294 1.00 96.38 103 TYR A C 1
ATOM 817 O O . TYR A 1 103 ? -34.492 -8.414 30.192 1.00 96.38 103 TYR A O 1
ATOM 825 N N . LYS A 1 104 ? -32.810 -8.265 31.681 1.00 96.31 104 LYS A N 1
ATOM 826 C CA . LYS A 1 104 ? -31.960 -7.440 30.812 1.00 96.31 104 LYS A CA 1
ATOM 827 C C . LYS A 1 104 ? -30.457 -7.579 31.039 1.00 96.31 104 LYS A C 1
ATOM 829 O O . LYS A 1 104 ? -29.991 -7.872 32.141 1.00 96.31 104 LYS A O 1
ATOM 834 N N . ILE A 1 105 ? -29.717 -7.250 29.983 1.00 97.75 105 ILE A N 1
ATOM 835 C CA . ILE A 1 105 ? -28.294 -6.904 30.002 1.00 97.75 105 ILE A CA 1
ATOM 836 C C . ILE A 1 105 ? -28.189 -5.454 29.519 1.00 97.75 105 ILE A C 1
ATOM 838 O O . ILE A 1 105 ? -28.703 -5.145 28.444 1.00 97.75 105 ILE A O 1
ATOM 842 N N . SER A 1 106 ? -27.573 -4.536 30.269 1.00 97.88 106 SER A N 1
ATOM 843 C CA . SER A 1 106 ? -27.506 -3.128 29.828 1.00 97.88 106 SER A CA 1
ATOM 844 C C . SER A 1 106 ? -26.431 -2.292 30.513 1.00 97.88 106 SER A C 1
ATOM 846 O O . SER A 1 106 ? -26.225 -2.444 31.720 1.00 97.88 106 SER A O 1
ATOM 848 N N . MET A 1 107 ? -25.890 -1.311 29.785 1.00 97.94 107 MET A N 1
ATOM 849 C CA . MET A 1 107 ? -25.116 -0.190 30.327 1.00 97.94 107 MET A CA 1
ATOM 850 C C . MET A 1 107 ? -25.905 1.116 30.183 1.00 97.94 107 MET A C 1
ATOM 852 O O . MET A 1 107 ? -26.266 1.500 29.067 1.00 97.94 107 MET A O 1
ATOM 856 N N . SER A 1 108 ? -26.149 1.812 31.296 1.00 97.69 108 SER A N 1
ATOM 857 C CA . SER A 1 108 ? -26.917 3.066 31.314 1.00 97.69 108 SER A CA 1
ATOM 858 C C . SER A 1 108 ? -26.307 4.144 32.212 1.00 97.69 108 SER A C 1
ATOM 860 O O . SER A 1 108 ? -25.697 3.845 33.244 1.00 97.69 108 SER A O 1
ATOM 862 N N . LEU A 1 109 ? -26.529 5.408 31.848 1.00 97.94 109 LEU A N 1
ATOM 863 C CA . LEU A 1 109 ? -26.143 6.572 32.642 1.00 97.94 109 LEU A CA 1
ATOM 864 C C . LEU A 1 109 ? -27.037 6.686 33.887 1.00 97.94 109 LEU A C 1
ATOM 866 O O . LEU A 1 109 ? -28.261 6.602 33.805 1.00 97.94 109 LEU A O 1
ATOM 870 N N . GLY A 1 110 ? -26.425 6.877 35.050 1.00 97.06 110 GLY A N 1
ATOM 871 C CA . GLY A 1 110 ? -27.093 7.158 36.320 1.00 97.06 110 GLY A CA 1
ATOM 872 C C . GLY A 1 110 ? -26.995 8.634 36.723 1.00 97.06 110 GLY A C 1
ATOM 873 O O . GLY A 1 110 ? -26.746 9.479 35.863 1.00 97.06 110 GLY A O 1
ATOM 874 N N . PRO A 1 111 ? -27.147 8.954 38.024 1.00 97.00 111 PRO A N 1
ATOM 875 C CA . PRO A 1 111 ? -27.034 10.310 38.553 1.00 97.00 111 PRO A CA 1
ATOM 876 C C . PRO A 1 111 ? -25.817 11.098 38.046 1.00 97.00 111 PRO A C 1
ATOM 878 O O . PRO A 1 111 ? -24.664 10.687 38.218 1.00 97.00 111 PRO A O 1
ATOM 881 N N . VAL A 1 112 ? -26.073 12.274 37.469 1.00 95.31 112 VAL A N 1
ATOM 882 C CA . VAL A 1 112 ? -25.055 13.158 36.878 1.00 95.31 112 VAL A CA 1
ATOM 883 C C . VAL A 1 112 ? -24.083 13.704 37.921 1.00 95.31 112 VAL A C 1
ATOM 885 O O . VAL A 1 112 ? -22.912 13.930 37.613 1.00 95.31 112 VAL A O 1
ATOM 888 N N . ALA A 1 113 ? -24.558 13.884 39.158 1.00 94.31 113 ALA A N 1
ATOM 889 C CA . ALA A 1 113 ? -23.799 14.457 40.268 1.00 94.31 113 ALA A CA 1
ATOM 890 C C . ALA A 1 113 ? -22.592 13.600 40.686 1.00 94.31 113 ALA A C 1
ATOM 892 O O . ALA A 1 113 ? -21.583 14.145 41.124 1.00 94.31 113 ALA A O 1
ATOM 893 N N . SER A 1 114 ? -22.681 12.275 40.527 1.00 94.06 114 SER A N 1
ATOM 894 C CA . SER A 1 114 ? -21.595 11.327 40.813 1.00 94.06 114 SER A CA 1
ATOM 895 C C . SER A 1 114 ? -21.032 10.650 39.559 1.00 94.06 114 SER A C 1
ATOM 897 O O . SER A 1 114 ? -20.177 9.771 39.671 1.00 94.06 114 SER A O 1
ATOM 899 N N . LYS A 1 115 ? -21.502 11.061 38.368 1.00 93.94 115 LYS A N 1
ATOM 900 C CA . LYS A 1 115 ? -21.163 10.460 37.066 1.00 93.94 115 LYS A CA 1
ATOM 901 C C . LYS A 1 115 ? -21.318 8.936 37.094 1.00 93.94 115 LYS A C 1
ATOM 903 O O . LYS A 1 115 ? -20.417 8.184 36.724 1.00 93.94 115 LYS A O 1
ATOM 908 N N . ARG A 1 116 ? -22.465 8.481 37.608 1.00 96.19 116 ARG A N 1
ATOM 909 C CA . ARG A 1 116 ? -22.717 7.058 37.841 1.00 96.19 116 ARG A CA 1
ATOM 910 C C . ARG A 1 116 ? -22.928 6.300 36.536 1.00 96.19 116 ARG A C 1
ATOM 912 O O . ARG A 1 116 ? -23.748 6.719 35.726 1.00 96.19 116 ARG A O 1
ATOM 919 N N . LEU A 1 117 ? -22.297 5.140 36.387 1.00 97.12 117 LEU A N 1
ATOM 920 C CA . LEU A 1 117 ? -22.705 4.139 35.397 1.00 97.12 117 LEU A CA 1
ATOM 921 C C . LEU A 1 117 ? -23.365 2.950 36.095 1.00 97.12 117 LEU A C 1
ATOM 923 O O . LEU A 1 117 ? -22.919 2.524 37.164 1.00 97.12 117 LEU A O 1
ATOM 927 N N . TYR A 1 118 ? -24.418 2.420 35.475 1.00 97.56 118 TYR A N 1
ATOM 928 C CA . TYR A 1 118 ? -25.094 1.191 35.882 1.00 97.56 118 TYR A CA 1
ATOM 929 C C . TYR A 1 118 ? -24.844 0.080 34.863 1.00 97.56 118 TYR A C 1
ATOM 931 O O . TYR A 1 118 ? -25.039 0.283 33.664 1.00 97.56 118 TYR A O 1
ATOM 939 N N . PHE A 1 119 ? -24.511 -1.110 35.357 1.00 97.44 119 PHE A N 1
ATOM 940 C CA . PHE A 1 119 ? -24.282 -2.317 34.569 1.00 97.44 119 PHE A CA 1
ATOM 941 C C . PHE A 1 119 ? -25.208 -3.420 35.075 1.00 97.44 119 PHE A C 1
ATOM 943 O O . PHE A 1 119 ? -25.040 -3.932 36.183 1.00 97.44 119 PHE A O 1
ATOM 950 N N . HIS A 1 120 ? -26.218 -3.762 34.283 1.00 97.44 120 HIS A N 1
ATOM 951 C CA . HIS A 1 120 ? -27.207 -4.769 34.652 1.00 97.44 120 HIS A CA 1
ATOM 952 C C . HIS A 1 120 ? -26.869 -6.112 34.008 1.00 97.44 120 HIS A C 1
ATOM 954 O O . HIS A 1 120 ? -26.625 -6.179 32.805 1.00 97.44 120 HIS A O 1
ATOM 960 N N . VAL A 1 121 ? -26.942 -7.165 34.819 1.00 97.25 121 VAL A N 1
ATOM 961 C CA . VAL A 1 121 ? -27.253 -8.532 34.390 1.00 97.25 121 VAL A CA 1
ATOM 962 C C . VAL A 1 121 ? -28.377 -8.960 35.320 1.00 97.25 121 VAL A C 1
ATOM 964 O O . VAL A 1 121 ? -28.160 -9.118 36.522 1.00 97.25 121 VAL A O 1
ATOM 967 N N . SER A 1 122 ? -29.594 -9.018 34.792 1.00 95.50 122 SER A N 1
ATOM 968 C CA . SER A 1 122 ? -30.830 -9.201 35.554 1.00 95.50 122 SER A CA 1
ATOM 969 C C . SER A 1 122 ? -31.642 -10.337 34.945 1.00 95.50 122 SER A C 1
ATOM 971 O O . SER A 1 122 ? -31.942 -10.287 33.755 1.00 95.50 122 SER A O 1
ATOM 973 N N . ASP A 1 123 ? -31.991 -11.334 35.756 1.00 94.81 123 ASP A N 1
ATOM 974 C CA . ASP A 1 123 ? -32.835 -12.472 35.375 1.00 94.81 123 ASP A CA 1
ATOM 975 C C . ASP A 1 123 ? -33.976 -12.597 36.397 1.00 94.81 123 ASP A C 1
ATOM 977 O O . ASP A 1 123 ? -33.810 -13.109 37.504 1.00 94.81 123 ASP A O 1
ATOM 981 N N . GLY A 1 124 ? -35.110 -11.962 36.097 1.00 93.00 124 GLY A N 1
ATOM 982 C CA . GLY A 1 124 ? -36.277 -11.870 36.981 1.00 93.00 124 GLY A CA 1
ATOM 983 C C . GLY A 1 124 ? -36.159 -10.866 38.135 1.00 93.00 124 GLY A C 1
ATOM 984 O O . GLY A 1 124 ? -37.170 -10.267 38.509 1.00 93.00 124 GLY A O 1
ATOM 985 N N . ILE A 1 125 ? -34.952 -10.609 38.648 1.00 92.88 125 ILE A N 1
ATOM 986 C CA . ILE A 1 125 ? -34.655 -9.644 39.722 1.00 92.88 125 ILE A CA 1
ATOM 987 C C . ILE A 1 125 ? -33.764 -8.521 39.175 1.00 92.88 125 ILE A C 1
ATOM 989 O O . ILE A 1 125 ? -32.831 -8.782 38.423 1.00 92.88 125 ILE A O 1
ATOM 993 N N . ASN A 1 126 ? -34.012 -7.268 39.580 1.00 93.44 126 ASN A N 1
ATOM 994 C CA . ASN A 1 126 ? -33.211 -6.108 39.164 1.00 93.44 126 ASN A CA 1
ATOM 995 C C . ASN A 1 126 ? -31.824 -6.063 39.846 1.00 93.44 126 ASN A C 1
ATOM 997 O O . ASN A 1 126 ? -31.576 -5.295 40.784 1.00 93.44 126 ASN A O 1
ATOM 1001 N N . THR A 1 127 ? -30.917 -6.914 39.379 1.00 95.38 127 THR A N 1
ATOM 1002 C CA . THR A 1 127 ? -29.524 -7.007 39.825 1.00 95.38 127 THR A CA 1
ATOM 1003 C C . THR A 1 127 ? -28.592 -6.183 38.940 1.00 95.38 127 THR A C 1
ATOM 1005 O O . THR A 1 127 ? -28.581 -6.333 37.716 1.00 95.38 127 THR A O 1
ATOM 1008 N N . TYR A 1 128 ? -27.787 -5.319 39.562 1.00 96.19 128 TYR A N 1
ATOM 1009 C CA . TYR A 1 128 ? -26.801 -4.494 38.864 1.00 96.19 128 TYR A CA 1
ATOM 1010 C C . TYR A 1 128 ? -25.536 -4.269 39.694 1.00 96.19 128 TYR A C 1
ATOM 1012 O O . TYR A 1 128 ? -25.572 -4.273 40.926 1.00 96.19 128 TYR A O 1
ATOM 1020 N N . MET A 1 129 ? -24.436 -4.003 38.994 1.00 96.50 129 MET A N 1
ATOM 1021 C CA . MET A 1 129 ? -23.289 -3.265 39.516 1.00 96.50 129 MET A CA 1
ATOM 1022 C C . MET A 1 129 ? -23.464 -1.778 39.187 1.00 96.50 129 MET A C 1
ATOM 1024 O O . MET A 1 129 ? -24.017 -1.422 38.146 1.00 96.50 129 MET A O 1
ATOM 1028 N N . ALA A 1 130 ? -22.965 -0.903 40.050 1.00 96.38 130 ALA A N 1
ATOM 1029 C CA . ALA A 1 130 ? -22.780 0.504 39.747 1.00 96.38 130 ALA A CA 1
ATOM 1030 C C . ALA A 1 130 ? -21.383 0.986 40.157 1.00 96.38 130 ALA A C 1
ATOM 1032 O O . ALA A 1 130 ? -20.775 0.475 41.103 1.00 96.38 130 ALA A O 1
ATOM 1033 N N . ILE A 1 131 ? -20.898 1.998 39.442 1.00 95.44 131 ILE A N 1
ATOM 1034 C CA . ILE A 1 131 ? -19.683 2.749 39.775 1.00 95.44 131 ILE A CA 1
ATOM 1035 C C . ILE A 1 131 ? -20.015 4.236 39.774 1.00 95.44 131 ILE A C 1
ATOM 1037 O O . ILE A 1 131 ? -20.741 4.703 38.899 1.00 95.44 131 ILE A O 1
ATOM 1041 N N . ASP A 1 132 ? -19.465 4.979 40.726 1.00 94.31 132 ASP A N 1
ATOM 1042 C CA . ASP A 1 132 ? -19.386 6.437 40.646 1.00 94.31 132 ASP A CA 1
ATOM 1043 C C . ASP A 1 132 ? -18.012 6.785 40.076 1.00 94.31 132 ASP A C 1
ATOM 1045 O O . ASP A 1 132 ? -16.992 6.416 40.667 1.00 94.31 132 ASP A O 1
ATOM 1049 N N . ASN A 1 133 ? -17.969 7.428 38.905 1.00 85.94 133 ASN A N 1
ATOM 1050 C CA . ASN A 1 133 ? -16.710 7.719 38.229 1.00 85.94 133 ASN A CA 1
ATOM 1051 C C . ASN A 1 133 ? -16.663 9.148 37.678 1.00 85.94 133 ASN A C 1
ATOM 1053 O O . ASN A 1 133 ? -16.973 9.414 36.518 1.00 85.94 133 ASN A O 1
ATOM 1057 N N . SE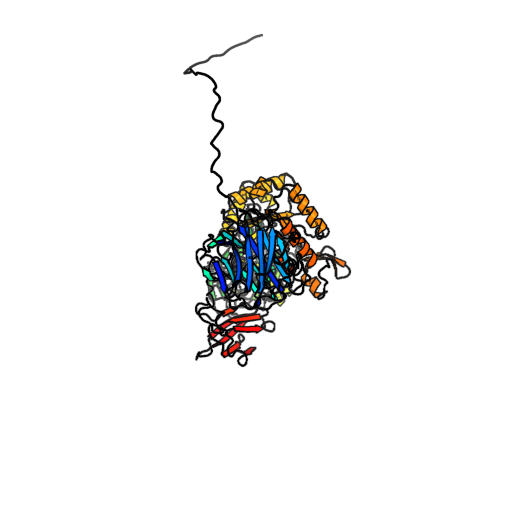R A 1 134 ? -16.178 10.064 38.517 1.00 85.25 134 SER A N 1
ATOM 1058 C CA . SER A 1 134 ? -15.959 11.471 38.175 1.00 85.25 134 SER A CA 1
ATOM 1059 C C . SER A 1 134 ? -14.905 11.719 37.087 1.00 85.25 134 SER A C 1
ATOM 1061 O O . SER A 1 134 ? -14.773 12.863 36.660 1.00 85.25 134 SER A O 1
ATOM 1063 N N . ALA A 1 135 ? -14.142 10.704 36.658 1.00 84.50 135 ALA A N 1
ATOM 1064 C CA . ALA A 1 135 ? -13.211 10.834 35.537 1.00 84.50 135 ALA A CA 1
ATOM 1065 C C . ALA A 1 135 ? -13.922 10.778 34.174 1.00 84.50 135 ALA A C 1
ATOM 1067 O O . ALA A 1 135 ? -13.401 11.353 33.221 1.00 84.50 135 ALA A O 1
ATOM 1068 N N . ILE A 1 136 ? -15.117 10.169 34.079 1.00 89.81 136 ILE A N 1
ATOM 1069 C CA . ILE A 1 136 ? -15.936 10.269 32.864 1.00 89.81 136 ILE A CA 1
ATOM 1070 C C . ILE A 1 136 ? -16.473 11.695 32.759 1.00 89.81 136 ILE A C 1
ATOM 1072 O O . ILE A 1 136 ? -17.287 12.155 33.569 1.00 89.81 136 ILE A O 1
ATOM 1076 N N . SER A 1 137 ? -16.030 12.386 31.718 1.00 90.25 137 SER A N 1
ATOM 1077 C CA . SER A 1 137 ? -16.323 13.791 31.481 1.00 90.25 137 SER A CA 1
ATOM 1078 C C . SER A 1 137 ? -17.208 13.986 30.249 1.00 90.25 137 SER A C 1
ATOM 1080 O O . SER A 1 137 ? -17.099 13.286 29.247 1.00 90.25 137 SER A O 1
ATOM 1082 N N . VAL A 1 138 ? -18.126 14.949 30.346 1.00 94.81 138 VAL A N 1
ATOM 1083 C CA . VAL A 1 138 ? -18.948 15.397 29.212 1.00 94.81 138 VAL A CA 1
ATOM 1084 C C . VAL A 1 138 ? -18.046 16.197 28.273 1.00 94.81 138 VAL A C 1
ATOM 1086 O O . VAL A 1 138 ? -17.256 17.016 28.745 1.00 94.81 138 VAL A O 1
ATOM 1089 N N . GLY A 1 139 ? -18.161 15.966 26.968 1.00 95.12 139 GLY A N 1
ATOM 1090 C CA . GLY A 1 139 ? -17.335 16.618 25.953 1.00 95.12 139 GLY A CA 1
ATOM 1091 C C . GLY A 1 139 ? -15.976 15.956 25.676 1.00 95.12 139 GLY A C 1
ATOM 1092 O O . GLY A 1 139 ? -15.166 16.556 24.970 1.00 95.12 139 GLY A O 1
ATOM 1093 N N . ASN A 1 140 ? -15.716 14.746 26.186 1.00 95.75 140 ASN A N 1
ATOM 1094 C CA . ASN A 1 140 ? -14.508 13.969 25.880 1.00 95.75 140 ASN A CA 1
ATOM 1095 C C . ASN A 1 140 ? -14.836 12.510 25.536 1.00 95.75 140 ASN A C 1
ATOM 1097 O O . ASN A 1 140 ? -15.875 11.981 25.935 1.00 95.75 140 ASN A O 1
ATOM 1101 N N . TRP A 1 141 ? -13.918 11.869 24.808 1.00 96.94 141 TRP A N 1
ATOM 1102 C CA . TRP A 1 141 ? -13.953 10.435 24.526 1.00 96.94 141 TRP A CA 1
ATOM 1103 C C . TRP A 1 141 ? -13.415 9.631 25.708 1.00 96.94 141 TRP A C 1
ATOM 1105 O O . TRP A 1 141 ? -12.323 9.915 26.197 1.00 96.94 141 TRP A O 1
ATOM 1115 N N . HIS A 1 142 ? -14.152 8.595 26.095 1.00 96.38 142 HIS A N 1
ATOM 1116 C CA . HIS A 1 142 ? -13.727 7.584 27.058 1.00 96.38 142 HIS A CA 1
ATOM 1117 C C . HIS A 1 142 ? -14.007 6.190 26.498 1.00 96.38 142 HIS A C 1
ATOM 1119 O O . HIS A 1 142 ? -15.082 5.954 25.943 1.00 96.38 142 HIS A O 1
ATOM 1125 N N . HIS A 1 143 ? -13.077 5.252 26.652 1.00 96.94 143 HIS A N 1
ATOM 1126 C CA . HIS A 1 143 ? -13.357 3.839 26.390 1.00 96.94 143 HIS A CA 1
ATOM 1127 C C . HIS A 1 143 ? -13.973 3.212 27.634 1.00 96.94 143 HIS A C 1
ATOM 1129 O O . HIS A 1 143 ? -13.493 3.445 28.744 1.00 96.94 143 HIS A O 1
ATOM 1135 N N . VAL A 1 144 ? -15.034 2.425 27.459 1.00 97.12 144 VAL A N 1
ATOM 1136 C CA . VAL A 1 144 ? -15.683 1.683 28.542 1.00 97.12 144 VAL A CA 1
ATOM 1137 C C . VAL A 1 144 ? -15.887 0.241 28.102 1.00 97.12 144 VAL A C 1
ATOM 1139 O O . VAL A 1 144 ? -16.556 -0.012 27.101 1.00 97.12 144 VAL A O 1
ATOM 1142 N N . ALA A 1 145 ? -15.367 -0.705 28.883 1.00 97.56 145 ALA A N 1
ATOM 1143 C CA . ALA A 1 145 ? -15.577 -2.136 28.686 1.00 97.56 145 ALA A CA 1
ATOM 1144 C C . ALA A 1 145 ? -16.117 -2.809 29.948 1.00 97.56 145 ALA A C 1
ATOM 1146 O O . ALA A 1 145 ? -15.719 -2.483 31.066 1.00 97.56 145 ALA A O 1
ATOM 1147 N N . VAL A 1 146 ? -17.005 -3.781 29.761 1.00 97.25 146 VAL A N 1
ATOM 1148 C CA . VAL A 1 146 ? -17.662 -4.547 30.823 1.00 97.25 146 VAL A CA 1
ATOM 1149 C C . VAL A 1 146 ? -17.490 -6.022 30.511 1.00 97.25 146 VAL A C 1
ATOM 1151 O O . VAL A 1 146 ? -18.090 -6.519 29.563 1.00 97.25 146 VAL A O 1
ATOM 1154 N N . ALA A 1 147 ? -16.682 -6.714 31.309 1.00 97.81 147 ALA A N 1
ATOM 1155 C CA . ALA A 1 147 ? -16.416 -8.139 31.181 1.00 97.81 147 ALA A CA 1
ATOM 1156 C C . ALA A 1 147 ? -17.138 -8.905 32.295 1.00 97.81 147 ALA A C 1
ATOM 1158 O O . ALA A 1 147 ? -16.887 -8.680 33.482 1.00 97.81 147 ALA A O 1
ATOM 1159 N N . TYR A 1 148 ? -18.044 -9.802 31.920 1.00 98.12 148 TYR A N 1
ATOM 1160 C CA . TYR A 1 148 ? -18.874 -10.590 32.827 1.00 98.12 148 TYR A CA 1
ATOM 1161 C C . TYR A 1 148 ? -18.477 -12.070 32.797 1.00 98.12 148 TYR A C 1
ATOM 1163 O O . TYR A 1 148 ? -18.206 -12.637 31.737 1.00 98.12 148 TYR A O 1
ATOM 1171 N N . ASN A 1 149 ? -18.452 -12.682 33.980 1.00 97.62 149 ASN A N 1
ATOM 1172 C CA . ASN A 1 149 ? -18.231 -14.100 34.241 1.00 97.62 149 ASN A CA 1
ATOM 1173 C C . ASN A 1 149 ? -19.143 -14.522 35.405 1.00 97.62 149 ASN A C 1
ATOM 1175 O O . ASN A 1 149 ? -18.781 -14.384 36.574 1.00 97.62 149 ASN A O 1
ATOM 1179 N N . GLY A 1 150 ? -20.320 -15.058 35.099 1.00 95.88 150 GLY A N 1
ATOM 1180 C CA . GLY A 1 150 ? -21.307 -15.498 36.085 1.00 95.88 150 GLY A CA 1
ATOM 1181 C C . GLY A 1 150 ? -20.835 -16.635 36.999 1.00 95.88 150 GLY A C 1
ATOM 1182 O O . GLY A 1 150 ? -21.388 -16.794 38.086 1.00 95.88 150 GLY A O 1
ATOM 1183 N N . GLY A 1 151 ? -19.783 -17.371 36.615 1.00 94.81 151 GLY A N 1
ATOM 1184 C CA . GLY A 1 151 ? -19.101 -18.361 37.460 1.00 94.81 151 GLY A CA 1
ATOM 1185 C C . GLY A 1 151 ? -18.019 -17.779 38.383 1.00 94.81 151 GLY A C 1
ATOM 1186 O O . GLY A 1 151 ? -17.369 -18.529 39.110 1.00 94.81 151 GLY A O 1
ATOM 1187 N N . GLY A 1 152 ? -17.788 -16.462 38.346 1.00 92.50 152 GLY A N 1
ATOM 1188 C CA . GLY A 1 152 ? -16.838 -15.768 39.213 1.00 92.50 152 GLY A CA 1
ATOM 1189 C C . GLY A 1 152 ? -17.279 -15.699 40.680 1.00 92.50 152 GLY A C 1
ATOM 1190 O O . GLY A 1 152 ? -18.436 -15.927 41.026 1.00 92.50 152 GLY A O 1
ATOM 1191 N N . SER A 1 153 ? -16.348 -15.337 41.566 1.00 92.94 153 SER A N 1
ATOM 1192 C CA . SER A 1 153 ? -16.666 -15.062 42.971 1.00 92.94 153 SER A CA 1
ATOM 1193 C C . SER A 1 153 ? -17.445 -13.750 43.137 1.00 92.94 153 SER A C 1
ATOM 1195 O O . SER A 1 153 ? -17.406 -12.873 42.268 1.00 92.94 153 SER A O 1
ATOM 1197 N N . ALA A 1 154 ? -18.123 -13.593 44.280 1.00 91.12 154 ALA A N 1
ATOM 1198 C CA . ALA A 1 154 ? -18.783 -12.342 44.657 1.00 91.12 154 ALA A CA 1
ATOM 1199 C C . ALA A 1 154 ? -17.839 -11.137 44.489 1.00 91.12 154 ALA A C 1
ATOM 1201 O O . ALA A 1 154 ? -16.626 -11.238 44.691 1.00 91.12 154 ALA A O 1
ATOM 1202 N N . TYR A 1 155 ? -18.403 -10.005 44.071 1.00 89.94 155 TYR A N 1
ATOM 1203 C CA . TYR A 1 155 ? -17.719 -8.783 43.638 1.00 89.94 155 TYR A CA 1
ATOM 1204 C C . TYR A 1 155 ? -16.824 -8.926 42.388 1.00 89.94 155 TYR A C 1
ATOM 1206 O O . TYR A 1 155 ? -16.380 -7.914 41.845 1.00 89.94 155 TYR A O 1
ATOM 1214 N N . ASN A 1 156 ? -16.587 -10.138 41.872 1.00 90.88 156 ASN A N 1
ATOM 1215 C CA . ASN A 1 156 ? -15.704 -10.409 40.729 1.00 90.88 156 ASN A CA 1
ATOM 1216 C C . ASN A 1 156 ? -16.406 -11.038 39.517 1.00 90.88 156 ASN A C 1
ATOM 1218 O O . ASN A 1 156 ? -15.781 -11.139 38.464 1.00 90.88 156 ASN A O 1
ATOM 1222 N N . GLN A 1 157 ? -17.697 -11.382 39.614 1.00 94.19 157 GLN A N 1
ATOM 1223 C CA . GLN A 1 157 ? -18.508 -11.827 38.467 1.00 94.19 157 GLN A CA 1
ATOM 1224 C C . GLN A 1 157 ? -18.613 -10.784 37.342 1.00 94.19 157 GLN A C 1
ATOM 1226 O O . GLN A 1 157 ? -19.031 -11.101 36.234 1.00 94.19 157 GLN A O 1
ATOM 1231 N N . MET A 1 158 ? -18.244 -9.531 37.609 1.00 95.44 158 MET A N 1
ATOM 1232 C CA . MET A 1 158 ? -18.130 -8.492 36.597 1.00 95.44 158 MET A CA 1
ATOM 1233 C C . MET A 1 158 ? -16.916 -7.599 36.890 1.00 95.44 158 MET A C 1
ATOM 1235 O O . MET A 1 158 ? -16.608 -7.258 38.043 1.00 95.44 158 MET A O 1
ATOM 1239 N N . LYS A 1 159 ? -16.219 -7.225 35.822 1.00 95.50 159 LYS A N 1
ATOM 1240 C CA . LYS A 1 159 ? -15.102 -6.280 35.787 1.00 95.50 159 LYS A CA 1
ATOM 1241 C C . LYS A 1 159 ? -15.449 -5.168 34.808 1.00 95.50 159 LYS A C 1
ATOM 1243 O O . LYS A 1 159 ? -16.070 -5.420 33.779 1.00 95.50 159 LYS A O 1
ATOM 1248 N N . VAL A 1 160 ? -15.055 -3.949 35.146 1.00 95.56 160 VAL A N 1
ATOM 1249 C CA . VAL A 1 160 ? -15.266 -2.768 34.310 1.00 95.56 160 VAL A CA 1
ATOM 1250 C C . VAL A 1 160 ? -13.914 -2.120 34.086 1.00 95.56 160 VAL A C 1
ATOM 1252 O O . VAL A 1 160 ? -13.148 -1.973 35.038 1.00 95.56 160 VAL A O 1
ATOM 1255 N N . TYR A 1 161 ? -13.634 -1.739 32.849 1.00 95.69 161 TYR A N 1
ATOM 1256 C CA . TYR A 1 161 ? -12.435 -1.017 32.455 1.00 95.69 161 TYR A CA 1
ATOM 1257 C C . TYR A 1 161 ? -12.847 0.334 31.885 1.00 95.69 161 TYR A C 1
ATOM 1259 O O . TYR A 1 161 ? -13.784 0.398 31.089 1.00 95.69 161 TYR A O 1
ATOM 1267 N N . ILE A 1 162 ? -12.169 1.400 32.306 1.00 94.44 162 ILE A N 1
ATOM 1268 C CA . ILE A 1 162 ? -12.340 2.746 31.753 1.00 94.44 162 ILE A CA 1
ATOM 1269 C C . ILE A 1 162 ? -10.973 3.252 31.308 1.00 94.44 162 ILE A C 1
ATOM 1271 O O . ILE A 1 162 ? -10.014 3.205 32.081 1.00 94.44 162 ILE A O 1
ATOM 1275 N N . ASP A 1 163 ? -10.876 3.654 30.041 1.00 93.06 163 ASP A N 1
ATOM 1276 C CA . ASP A 1 163 ? -9.633 4.064 29.372 1.00 93.06 163 ASP A CA 1
ATOM 1277 C C . ASP A 1 163 ? -8.480 3.044 29.543 1.00 93.06 163 ASP A C 1
ATOM 1279 O O . ASP A 1 163 ? -7.304 3.399 29.664 1.00 93.06 163 ASP A O 1
ATOM 1283 N N . GLY A 1 164 ? -8.834 1.751 29.568 1.00 90.75 164 GLY A N 1
ATOM 1284 C CA . GLY A 1 164 ? -7.934 0.608 29.782 1.00 90.75 164 GLY A CA 1
ATOM 1285 C C . GLY A 1 164 ? -7.644 0.247 31.249 1.00 90.75 164 GLY A C 1
ATOM 1286 O O . GLY A 1 164 ? -6.972 -0.748 31.509 1.00 90.75 164 GLY A O 1
ATOM 1287 N N . THR A 1 165 ? -8.146 1.006 32.228 1.00 92.19 165 THR A N 1
ATOM 1288 C CA . THR A 1 165 ? -7.866 0.792 33.664 1.00 92.19 165 THR A CA 1
ATOM 1289 C C . THR A 1 165 ? -9.019 0.075 34.369 1.00 92.19 165 THR A C 1
ATOM 1291 O O . THR A 1 165 ? -10.164 0.511 34.265 1.00 92.19 165 THR A O 1
ATOM 1294 N N . GLU A 1 166 ? -8.741 -1.002 35.121 1.00 94.06 166 GLU A N 1
ATOM 1295 C CA . GLU A 1 166 ? -9.777 -1.726 35.880 1.00 94.06 166 GLU A CA 1
ATOM 1296 C C . GLU A 1 166 ? -10.334 -0.880 37.037 1.00 94.06 166 GLU A C 1
ATOM 1298 O O . GLU A 1 166 ? -9.594 -0.391 37.893 1.00 94.06 166 GLU A O 1
ATOM 1303 N N . VAL A 1 167 ? -11.658 -0.750 37.090 1.00 93.44 167 VAL A N 1
ATOM 1304 C CA . VAL A 1 167 ? -12.383 0.011 38.109 1.00 93.44 167 VAL A CA 1
ATOM 1305 C C . VAL A 1 167 ? -12.649 -0.866 39.332 1.00 93.44 167 VAL A C 1
ATOM 1307 O O . VAL A 1 167 ? -13.302 -1.909 39.245 1.00 93.44 167 VAL A O 1
ATOM 1310 N N . THR A 1 168 ? -12.173 -0.428 40.498 1.00 90.50 168 THR A N 1
ATOM 1311 C CA . THR A 1 168 ? -12.256 -1.189 41.758 1.00 90.50 168 THR A CA 1
ATOM 1312 C C . THR A 1 168 ? -13.304 -0.656 42.741 1.00 90.50 168 THR A C 1
ATOM 1314 O O . THR A 1 168 ? -13.808 -1.425 43.557 1.00 90.50 168 THR A O 1
ATOM 1317 N N . ASN A 1 169 ? -13.701 0.619 42.647 1.00 90.06 169 ASN A N 1
ATOM 1318 C CA . ASN A 1 169 ? -14.674 1.284 43.531 1.00 90.06 169 ASN A CA 1
ATOM 1319 C C . ASN A 1 169 ? -16.143 0.982 43.157 1.00 90.06 169 ASN A C 1
ATOM 1321 O O . ASN A 1 169 ? -16.983 1.878 43.058 1.00 90.06 169 ASN A O 1
ATOM 1325 N N . LYS A 1 170 ? -16.446 -0.297 42.931 1.00 91.94 170 LYS A N 1
ATOM 1326 C CA . LYS A 1 170 ? -17.750 -0.792 42.474 1.00 91.94 170 LYS A CA 1
ATOM 1327 C C . LYS A 1 170 ? -18.615 -1.306 43.623 1.00 91.94 170 LYS A C 1
ATOM 1329 O O . LYS A 1 170 ? -18.111 -1.904 44.572 1.00 91.94 170 LYS A O 1
ATOM 1334 N N . TRP A 1 171 ? -19.925 -1.108 43.515 1.00 94.62 171 TRP A N 1
ATOM 1335 C CA . TRP A 1 171 ? -20.923 -1.618 44.460 1.00 94.62 171 TRP A CA 1
ATOM 1336 C C . TRP A 1 171 ? -22.089 -2.271 43.709 1.00 94.62 171 TRP A C 1
ATOM 1338 O O . TRP A 1 171 ? -22.247 -2.077 42.505 1.00 94.62 171 TRP A O 1
ATOM 1348 N N . PHE A 1 172 ? -22.887 -3.080 44.404 1.00 95.69 172 PHE A N 1
ATOM 1349 C CA . PHE A 1 172 ? -23.949 -3.896 43.806 1.00 95.69 172 PHE A CA 1
ATOM 1350 C C . PHE A 1 172 ? -25.310 -3.578 44.428 1.00 95.69 172 PHE A C 1
ATOM 1352 O O . PHE A 1 172 ? -25.389 -3.117 45.567 1.00 95.69 172 PHE A O 1
ATOM 1359 N N . SER A 1 173 ? -26.392 -3.819 43.682 1.00 94.19 173 SER A N 1
ATOM 1360 C CA . SER A 1 173 ? -27.763 -3.568 44.154 1.00 94.19 173 SER A CA 1
ATOM 1361 C C . SER A 1 173 ? -28.195 -4.480 45.306 1.00 94.19 173 SER A C 1
ATOM 1363 O O . SER A 1 173 ? -29.056 -4.104 46.098 1.00 94.19 173 SER A O 1
ATOM 1365 N N . ASN A 1 174 ? -27.574 -5.656 45.423 1.00 88.00 174 ASN A N 1
ATOM 1366 C CA . ASN A 1 174 ? -27.633 -6.515 46.599 1.00 88.00 174 ASN A CA 1
ATOM 1367 C C . ASN A 1 174 ? -26.338 -6.390 47.416 1.00 88.00 174 ASN A C 1
ATOM 1369 O O . ASN A 1 174 ? -25.246 -6.248 46.867 1.00 88.00 174 ASN A O 1
ATOM 1373 N N . TYR A 1 175 ? -26.466 -6.498 48.738 1.00 84.75 175 TYR A N 1
ATOM 1374 C 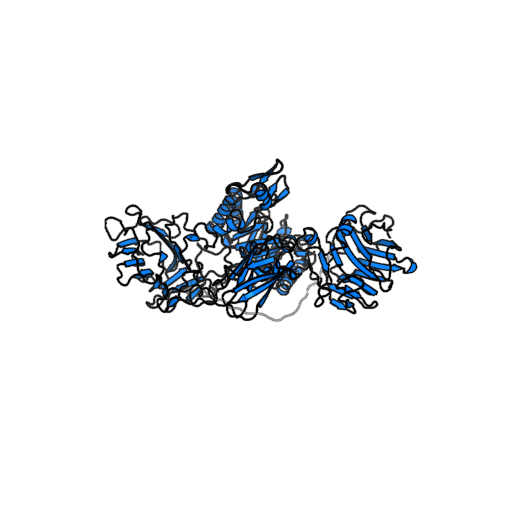CA . TYR A 1 175 ? -25.343 -6.401 49.676 1.00 84.75 175 TYR A CA 1
ATOM 1375 C C . TYR A 1 175 ? -24.397 -7.615 49.647 1.00 84.75 175 TYR A C 1
ATOM 1377 O O . TYR A 1 175 ? -23.336 -7.575 50.262 1.00 84.75 175 TYR A O 1
ATOM 1385 N N . GLU A 1 176 ? -24.767 -8.687 48.943 1.00 88.12 176 GLU A N 1
ATOM 1386 C CA . GLU A 1 176 ? -23.955 -9.900 48.788 1.00 88.12 176 GLU A CA 1
ATOM 1387 C C . GLU A 1 176 ? -22.882 -9.756 47.693 1.00 88.12 176 GLU A C 1
ATOM 1389 O O . GLU A 1 176 ? -21.920 -10.522 47.670 1.00 88.12 176 GLU A O 1
ATOM 1394 N N . GLY A 1 177 ? -23.003 -8.754 46.813 1.00 87.00 177 GLY A N 1
ATOM 1395 C CA . GLY A 1 177 ? -22.039 -8.501 45.741 1.00 87.00 177 GLY A CA 1
ATOM 1396 C C . GLY A 1 177 ? -22.140 -9.473 44.567 1.00 87.00 177 GLY A C 1
ATOM 1397 O O . GLY A 1 177 ? -21.170 -9.618 43.822 1.00 87.00 177 GLY A O 1
ATOM 1398 N N . VAL A 1 178 ? -23.274 -10.162 44.411 1.00 91.06 178 VAL A N 1
ATOM 1399 C CA . VAL A 1 178 ? -23.475 -11.188 43.377 1.00 91.06 178 VAL A CA 1
ATOM 1400 C C . VAL A 1 178 ? -24.406 -10.716 42.263 1.00 91.06 178 VAL A C 1
ATOM 1402 O O . VAL A 1 178 ? -25.307 -9.905 42.460 1.00 91.06 178 VAL A O 1
ATOM 1405 N N . LEU A 1 179 ? -24.196 -11.244 41.067 1.00 94.56 179 LEU A N 1
ATOM 1406 C CA . LEU A 1 179 ? -25.118 -11.182 39.939 1.00 94.56 179 LEU A CA 1
ATOM 1407 C C . LEU A 1 179 ? -25.627 -12.609 39.650 1.00 94.56 179 LEU A C 1
ATOM 1409 O O . LEU A 1 179 ? -25.024 -13.578 40.127 1.00 94.56 179 LEU A O 1
ATOM 1413 N N . PRO A 1 180 ? -26.709 -12.770 38.864 1.00 95.12 180 PRO A N 1
ATOM 1414 C CA . PRO A 1 180 ? -27.085 -14.059 38.293 1.00 95.12 180 PRO A CA 1
ATOM 1415 C C . PRO A 1 180 ? -25.877 -14.754 37.649 1.00 95.12 180 PRO A C 1
ATOM 1417 O O . PRO A 1 180 ? -24.961 -14.088 37.160 1.00 95.12 180 PRO A O 1
ATOM 1420 N N . SER A 1 181 ? -25.860 -16.087 37.649 1.00 95.25 181 SER A N 1
ATOM 1421 C CA . SER A 1 181 ? -24.778 -16.880 37.045 1.00 95.25 181 SER A CA 1
ATOM 1422 C C . SER A 1 181 ? -24.906 -17.042 35.527 1.00 95.25 181 SER A C 1
ATOM 1424 O O . SER A 1 181 ? -23.933 -17.423 34.877 1.00 95.25 181 SER A O 1
ATOM 1426 N N . LEU A 1 182 ? -26.087 -16.746 34.980 1.00 96.94 182 LEU A N 1
ATOM 1427 C CA . LEU A 1 182 ? -26.401 -16.719 33.556 1.00 96.94 182 LEU A CA 1
ATOM 1428 C C . LEU A 1 182 ? -27.081 -15.390 33.214 1.00 96.94 182 LEU A C 1
ATOM 1430 O O . LEU A 1 182 ? -27.753 -14.789 34.056 1.00 96.94 182 LEU A O 1
ATOM 1434 N N . THR A 1 183 ? -26.945 -14.953 31.968 1.00 97.00 183 THR A N 1
ATOM 1435 C CA . THR A 1 183 ? -27.777 -13.886 31.408 1.00 97.00 183 THR A CA 1
ATOM 1436 C C . THR A 1 183 ? -29.227 -14.353 31.209 1.00 97.00 183 THR A C 1
ATOM 1438 O O . THR A 1 183 ? -29.471 -15.543 30.992 1.00 97.00 183 THR A O 1
ATOM 1441 N N . PRO A 1 184 ? -30.211 -13.436 31.230 1.00 96.44 184 PRO A N 1
ATOM 1442 C CA . PRO A 1 184 ? -31.587 -13.779 30.883 1.00 96.44 184 PRO A CA 1
ATOM 1443 C C . PRO A 1 184 ? -31.675 -14.244 29.422 1.00 96.44 184 PRO A C 1
ATOM 1445 O O . PRO A 1 184 ? -30.982 -13.716 28.554 1.00 96.44 184 PRO A O 1
ATOM 1448 N N . SER A 1 185 ? -32.562 -15.196 29.129 1.00 95.31 185 SER A N 1
ATOM 1449 C CA . SER A 1 185 ? -32.897 -15.574 27.747 1.00 95.31 185 SER A CA 1
ATOM 1450 C C . SER A 1 185 ? -34.093 -14.754 27.264 1.00 95.31 185 SER A C 1
ATOM 1452 O O . SER A 1 185 ? -35.187 -14.890 27.812 1.00 95.31 185 SER A O 1
ATOM 1454 N N . THR A 1 186 ? -33.911 -13.878 26.270 1.00 93.50 186 THR A N 1
ATOM 1455 C CA . THR A 1 186 ? -34.963 -12.933 25.841 1.00 93.50 186 THR A CA 1
ATOM 1456 C C . THR A 1 186 ? -34.991 -12.759 24.328 1.00 93.50 186 THR A C 1
ATOM 1458 O O . THR A 1 186 ? -33.952 -12.574 23.723 1.00 93.50 186 THR A O 1
ATOM 1461 N N . THR A 1 187 ? -36.167 -12.669 23.708 1.00 93.19 187 THR A N 1
ATOM 1462 C CA . THR A 1 187 ? -36.285 -12.320 22.273 1.00 93.19 187 THR A CA 1
ATOM 1463 C C . THR A 1 187 ? -36.253 -10.803 22.032 1.00 93.19 187 THR A C 1
ATOM 1465 O O . THR A 1 187 ? -36.925 -10.298 21.132 1.00 93.19 187 THR A O 1
ATOM 1468 N N . GLY A 1 188 ? -35.618 -10.050 22.933 1.00 94.12 188 GLY A N 1
ATOM 1469 C CA . GLY A 1 188 ? -35.555 -8.594 22.883 1.00 94.12 188 GLY A CA 1
ATOM 1470 C C . GLY A 1 188 ? -34.350 -8.123 22.083 1.00 94.12 188 GLY A C 1
ATOM 1471 O O . GLY A 1 188 ? -33.263 -8.685 22.216 1.00 94.12 188 GLY A O 1
ATOM 1472 N N . ASP A 1 189 ? -34.536 -7.071 21.292 1.00 96.38 189 ASP A N 1
ATOM 1473 C CA . ASP A 1 189 ? -33.464 -6.461 20.510 1.00 96.38 189 ASP A CA 1
ATOM 1474 C C . ASP A 1 189 ? -32.298 -5.990 21.393 1.00 96.38 189 ASP A C 1
ATOM 1476 O O . ASP A 1 189 ? -32.506 -5.396 22.457 1.00 96.38 189 ASP A O 1
ATOM 1480 N N . LEU A 1 190 ? -31.065 -6.170 20.909 1.00 97.69 190 LEU A N 1
ATOM 1481 C CA . LEU A 1 190 ? -29.920 -5.406 21.398 1.00 97.69 190 LEU A CA 1
ATOM 1482 C C . LEU A 1 190 ? -29.966 -4.004 20.769 1.00 97.69 190 LEU A C 1
ATOM 1484 O O . LEU A 1 190 ? -29.676 -3.815 19.588 1.00 97.69 190 LEU A O 1
ATOM 1488 N N . VAL A 1 191 ? -30.334 -3.022 21.584 1.00 98.00 191 VAL A N 1
ATOM 1489 C CA . VAL A 1 191 ? -30.507 -1.616 21.216 1.00 98.00 191 VAL A CA 1
ATOM 1490 C C . VAL A 1 191 ? -29.337 -0.782 21.731 1.00 98.00 191 VAL A C 1
ATOM 1492 O O . VAL A 1 191 ? -29.002 -0.845 22.913 1.00 98.00 191 VAL A O 1
ATOM 1495 N N . ILE A 1 192 ? -28.755 0.038 20.860 1.00 98.50 192 ILE A N 1
ATOM 1496 C CA . ILE A 1 192 ? -27.591 0.898 21.096 1.00 98.50 192 ILE A CA 1
ATOM 1497 C C . ILE A 1 192 ? -28.018 2.373 21.086 1.00 98.50 192 ILE A C 1
ATOM 1499 O O . ILE A 1 192 ? -28.775 2.792 20.208 1.00 98.50 192 ILE A O 1
ATOM 1503 N N . GLY A 1 193 ? -27.525 3.158 22.049 1.00 98.06 193 GLY A N 1
ATOM 1504 C CA . GLY A 1 193 ? -27.666 4.620 22.094 1.00 98.06 193 GLY A CA 1
ATOM 1505 C C . GLY A 1 193 ? -29.077 5.167 22.352 1.00 98.06 193 GLY A C 1
ATOM 1506 O O . GLY A 1 193 ? -29.360 6.313 22.011 1.00 98.06 193 GLY A O 1
ATOM 1507 N N . ARG A 1 194 ? -29.988 4.382 22.941 1.00 97.31 194 ARG A N 1
ATOM 1508 C CA . ARG A 1 194 ? -31.361 4.843 23.207 1.00 97.31 194 ARG A CA 1
ATOM 1509 C C . ARG A 1 194 ? -31.392 5.917 24.300 1.00 97.31 194 ARG A C 1
ATOM 1511 O O . ARG A 1 194 ? -30.840 5.708 25.380 1.00 97.31 194 ARG A O 1
ATOM 1518 N N . ASP A 1 195 ? -32.061 7.038 24.014 1.00 96.94 195 ASP A N 1
ATOM 1519 C CA . ASP A 1 195 ? -32.102 8.255 24.849 1.00 96.94 195 ASP A CA 1
ATOM 1520 C C . ASP A 1 195 ? -30.712 8.920 25.056 1.00 96.94 195 ASP A C 1
ATOM 1522 O O . ASP A 1 195 ? -30.572 9.884 25.816 1.00 96.94 195 ASP A O 1
ATOM 1526 N N . PHE A 1 196 ? -29.663 8.428 24.383 1.00 98.44 196 PHE A N 1
ATOM 1527 C CA . PHE A 1 196 ? -28.284 8.893 24.536 1.00 98.44 196 PHE A CA 1
ATOM 1528 C C . PHE A 1 196 ? -28.025 10.138 23.685 1.00 98.44 196 PHE A C 1
ATOM 1530 O O . PHE A 1 196 ? -28.328 10.149 22.496 1.00 98.44 196 PHE A O 1
ATOM 1537 N N . ASN A 1 197 ? -27.464 11.189 24.290 1.00 98.25 197 ASN A N 1
ATOM 1538 C CA . ASN A 1 197 ? -27.008 12.384 23.579 1.00 98.25 197 ASN A CA 1
ATOM 1539 C C . ASN A 1 197 ? -25.477 12.392 23.568 1.00 98.25 197 ASN A C 1
ATOM 1541 O O . ASN A 1 197 ? -24.835 12.687 24.584 1.00 98.25 197 ASN A O 1
ATOM 1545 N N . GLY A 1 198 ? -24.898 11.984 22.446 1.00 98.12 198 GLY A N 1
ATOM 1546 C CA . GLY A 1 198 ? -23.490 11.635 22.387 1.00 98.12 198 GLY A CA 1
ATOM 1547 C C . GLY A 1 198 ? -23.104 10.870 21.131 1.00 98.12 198 GLY A C 1
ATOM 1548 O O . GLY A 1 198 ? -23.886 10.723 20.193 1.00 98.12 198 GLY A O 1
ATOM 1549 N N . LYS A 1 199 ? -21.885 10.336 21.139 1.00 98.38 199 LYS A N 1
ATOM 1550 C CA . LYS A 1 199 ? -21.303 9.554 20.047 1.00 98.38 199 LYS A CA 1
ATOM 1551 C C . LYS A 1 199 ? -20.800 8.212 20.574 1.00 98.38 199 LYS A C 1
ATOM 1553 O O . LYS A 1 199 ? -20.329 8.138 21.710 1.00 98.38 199 LYS A O 1
ATOM 1558 N N . ILE A 1 200 ? -20.916 7.159 19.773 1.00 98.50 200 ILE A N 1
ATOM 1559 C CA . ILE A 1 200 ? -20.435 5.807 20.082 1.00 98.50 200 ILE A CA 1
ATOM 1560 C C . ILE A 1 200 ? -19.582 5.329 18.908 1.00 98.50 200 ILE A C 1
ATOM 1562 O O . ILE A 1 200 ? -20.002 5.433 17.756 1.00 98.50 200 ILE A O 1
ATOM 1566 N N . ASP A 1 201 ? -18.401 4.804 19.203 1.00 97.56 201 ASP A N 1
ATOM 1567 C CA . ASP A 1 201 ? -17.463 4.251 18.228 1.00 97.56 201 ASP A CA 1
ATOM 1568 C C . ASP A 1 201 ? -16.905 2.905 18.718 1.00 97.56 201 ASP A C 1
ATOM 1570 O O . ASP A 1 201 ? -16.934 2.616 19.917 1.00 97.56 201 ASP A O 1
ATOM 1574 N N . GLU A 1 202 ? -16.419 2.074 17.795 1.00 96.44 202 GLU A N 1
ATOM 1575 C CA . GLU A 1 202 ? -15.809 0.763 18.068 1.00 96.44 202 GLU A CA 1
ATOM 1576 C C . GLU A 1 202 ? -16.621 -0.142 19.019 1.00 96.44 202 GLU A C 1
ATOM 1578 O O . GLU A 1 202 ? -16.057 -0.834 19.871 1.00 96.44 202 GLU A O 1
ATOM 1583 N N . LEU A 1 203 ? -17.954 -0.149 18.903 1.00 98.19 203 LEU A N 1
ATOM 1584 C CA . LEU A 1 203 ? -18.799 -1.003 19.739 1.00 98.19 203 LEU A CA 1
ATOM 1585 C C . LEU A 1 203 ? -18.545 -2.471 19.386 1.00 98.19 203 LEU A C 1
ATOM 1587 O O . LEU A 1 203 ? -18.833 -2.901 18.266 1.00 98.19 203 LEU A O 1
ATOM 1591 N N . ARG A 1 204 ? -18.090 -3.258 20.363 1.00 98.19 204 ARG A N 1
ATOM 1592 C CA . ARG A 1 204 ? -17.846 -4.698 20.218 1.00 98.19 204 ARG A CA 1
ATOM 1593 C C . ARG A 1 204 ? -18.615 -5.481 21.272 1.00 98.19 204 ARG A C 1
ATOM 1595 O O . ARG A 1 204 ? -18.658 -5.106 22.445 1.00 98.19 204 ARG A O 1
ATOM 1602 N N . VAL A 1 205 ? -19.193 -6.598 20.848 1.00 98.50 205 VAL A N 1
ATOM 1603 C CA . VAL A 1 205 ? -19.845 -7.591 21.708 1.00 98.50 205 VAL A CA 1
ATOM 1604 C C . VAL A 1 205 ? -19.122 -8.916 21.526 1.00 98.50 205 VAL A C 1
ATOM 1606 O O . VAL A 1 205 ? -19.008 -9.406 20.404 1.00 98.50 205 VAL A O 1
ATOM 1609 N N . TRP A 1 206 ? -18.671 -9.508 22.627 1.00 98.31 206 TRP A N 1
ATOM 1610 C CA . TRP A 1 206 ? -17.912 -10.754 22.661 1.00 98.31 206 TRP A CA 1
ATOM 1611 C C . TRP A 1 206 ? -18.654 -11.818 23.479 1.00 98.31 206 TRP A C 1
ATOM 1613 O O . TRP A 1 206 ? -19.122 -11.531 24.581 1.00 98.31 206 TRP A O 1
ATOM 1623 N N . SER A 1 207 ? -18.692 -13.068 23.013 1.00 97.00 207 SER A N 1
ATOM 1624 C CA . SER A 1 207 ? -19.287 -14.223 23.711 1.00 97.00 207 SER A CA 1
ATOM 1625 C C . SER A 1 207 ? -18.359 -14.848 24.769 1.00 97.00 207 SER A C 1
ATOM 1627 O O . SER A 1 207 ? -18.440 -16.041 25.060 1.00 97.00 207 SER A O 1
ATOM 1629 N N . ARG A 1 208 ? -17.424 -14.060 25.312 1.00 96.75 208 ARG A N 1
ATOM 1630 C CA . ARG A 1 208 ? -16.432 -14.468 26.317 1.00 96.75 208 ARG A CA 1
ATOM 1631 C C . ARG A 1 208 ? -16.156 -13.337 27.292 1.00 96.75 208 ARG A C 1
ATOM 1633 O O . ARG A 1 208 ? -16.307 -12.174 26.939 1.00 96.75 208 ARG A O 1
ATOM 1640 N N . THR A 1 209 ? -15.651 -13.671 28.472 1.00 97.38 209 THR A N 1
ATOM 1641 C CA . THR A 1 209 ? -15.008 -12.693 29.353 1.00 97.38 209 THR A CA 1
ATOM 1642 C C . THR A 1 209 ? -13.628 -12.344 28.789 1.00 97.38 209 THR A C 1
ATOM 1644 O O . THR A 1 209 ? -12.798 -13.234 28.609 1.00 97.38 209 THR A O 1
ATOM 1647 N N . LEU A 1 210 ? -13.371 -11.061 28.540 1.00 96.88 210 LEU A N 1
ATOM 1648 C CA . LEU A 1 210 ? -12.028 -10.531 28.276 1.00 96.88 210 LEU A CA 1
ATOM 1649 C C . LEU A 1 210 ? -11.395 -10.003 29.570 1.00 96.88 210 LEU A C 1
ATOM 1651 O O . LEU A 1 210 ? -12.054 -9.347 30.379 1.00 96.88 210 LEU A O 1
ATOM 1655 N N . SER A 1 211 ? -10.107 -10.267 29.762 1.00 94.75 211 SER A N 1
ATOM 1656 C CA . SER A 1 211 ? -9.270 -9.592 30.755 1.00 94.75 211 SER A CA 1
ATOM 1657 C C . SER A 1 211 ? -8.762 -8.246 30.230 1.00 94.75 211 SER A C 1
ATOM 1659 O O . SER A 1 211 ? -8.738 -8.006 29.027 1.00 94.75 211 SER A O 1
ATOM 1661 N N . GLY A 1 212 ? -8.287 -7.370 31.122 1.00 91.56 212 GLY A N 1
ATOM 1662 C CA . GLY A 1 212 ? -7.759 -6.051 30.741 1.00 91.56 212 GLY A CA 1
ATOM 1663 C C . GLY A 1 212 ? -6.589 -6.059 29.746 1.00 91.56 212 GLY A C 1
ATOM 1664 O O . GLY A 1 212 ? -6.364 -5.048 29.093 1.00 91.56 212 GLY A O 1
ATOM 1665 N N . LEU A 1 213 ? -5.861 -7.176 29.605 1.00 89.19 213 LEU A N 1
ATOM 1666 C CA . LEU A 1 213 ? -4.798 -7.332 28.599 1.00 89.19 213 LEU A CA 1
ATOM 1667 C C . LEU A 1 213 ? -5.322 -7.782 27.226 1.00 89.19 213 LEU A C 1
ATOM 1669 O O . LEU A 1 213 ? -4.611 -7.646 26.241 1.00 89.19 213 LEU A O 1
ATOM 1673 N N . GLU A 1 214 ? -6.541 -8.319 27.162 1.00 92.94 214 GLU A N 1
ATOM 1674 C CA . GLU A 1 214 ? -7.201 -8.762 25.925 1.00 92.94 214 GLU A CA 1
ATOM 1675 C C . GLU A 1 214 ? -8.136 -7.679 25.350 1.00 92.94 214 GLU A C 1
ATOM 1677 O O . GLU A 1 214 ? -8.792 -7.898 24.337 1.00 92.94 214 GLU A O 1
ATOM 1682 N N . ILE A 1 215 ? -8.236 -6.520 26.012 1.00 92.44 215 ILE A N 1
ATOM 1683 C CA . ILE A 1 215 ? -9.066 -5.385 25.593 1.00 92.44 215 ILE A CA 1
ATOM 1684 C C . ILE A 1 215 ? -8.211 -4.443 24.734 1.00 92.44 215 ILE A C 1
ATOM 1686 O O . ILE A 1 215 ? -7.541 -3.530 25.223 1.00 92.44 215 ILE A O 1
ATOM 1690 N N . GLU A 1 216 ? -8.235 -4.675 23.423 1.00 89.12 216 GLU A N 1
ATOM 1691 C CA . GLU A 1 216 ? -7.505 -3.904 22.407 1.00 89.12 216 GLU A CA 1
ATOM 1692 C C . GLU A 1 216 ? -8.210 -2.567 22.085 1.00 89.12 216 GLU A C 1
ATOM 1694 O O . GLU A 1 216 ? -8.626 -2.294 20.959 1.00 89.12 216 GLU A O 1
ATOM 1699 N N . TYR A 1 217 ? -8.358 -1.694 23.086 1.00 90.69 217 TYR A N 1
ATOM 1700 C CA . TYR A 1 217 ? -9.086 -0.419 22.956 1.00 90.69 217 TYR A CA 1
ATOM 1701 C C . TYR A 1 217 ? -8.392 0.651 22.093 1.00 90.69 217 TYR A C 1
ATOM 1703 O O . TYR A 1 217 ? -8.986 1.686 21.786 1.00 90.69 217 TYR A O 1
ATOM 1711 N N . ARG A 1 218 ? -7.130 0.418 21.706 1.00 90.06 218 ARG A N 1
ATOM 1712 C CA . ARG A 1 218 ? -6.328 1.311 20.848 1.00 90.06 218 ARG A CA 1
ATOM 1713 C C . ARG A 1 218 ? -6.158 0.826 19.401 1.00 90.06 218 ARG A C 1
ATOM 1715 O O . ARG A 1 218 ? -5.525 1.534 18.622 1.00 90.06 218 ARG A O 1
ATOM 1722 N N . ASN A 1 219 ? -6.709 -0.332 19.040 1.00 91.56 219 ASN A N 1
ATOM 1723 C CA . ASN A 1 219 ? -6.656 -0.895 17.687 1.00 91.56 219 ASN A CA 1
ATOM 1724 C C . ASN A 1 219 ? -8.069 -1.269 17.207 1.00 91.56 219 ASN A C 1
ATOM 1726 O O . ASN A 1 219 ? -8.967 -1.410 18.031 1.00 91.56 219 ASN A O 1
ATOM 1730 N N . THR A 1 220 ? -8.278 -1.427 15.900 1.00 93.00 220 THR A N 1
ATOM 1731 C CA . THR A 1 220 ? -9.492 -2.031 15.317 1.00 93.00 220 THR A CA 1
ATOM 1732 C C . THR A 1 220 ? -9.307 -3.535 15.130 1.00 93.00 220 THR A C 1
ATOM 1734 O O . THR A 1 220 ? -8.192 -4.020 14.937 1.00 93.00 220 THR A O 1
ATOM 1737 N N . ILE A 1 221 ? -10.405 -4.291 15.115 1.00 90.50 221 ILE A N 1
ATOM 1738 C CA . ILE A 1 221 ? -10.350 -5.756 15.024 1.00 90.50 221 ILE A CA 1
ATOM 1739 C C . ILE A 1 221 ? -10.423 -6.224 13.563 1.00 90.50 221 ILE A C 1
ATOM 1741 O O . ILE A 1 221 ? -11.284 -5.795 12.798 1.00 90.50 221 ILE A O 1
ATOM 1745 N N . ASN A 1 222 ? -9.555 -7.164 13.178 1.00 86.56 222 ASN A N 1
ATOM 1746 C CA . ASN A 1 222 ? -9.623 -7.868 11.892 1.00 86.56 222 ASN A CA 1
ATOM 1747 C C . ASN A 1 222 ? -9.902 -9.373 12.076 1.00 86.56 222 ASN A C 1
ATOM 1749 O O . ASN A 1 222 ? -9.893 -9.904 13.187 1.00 86.56 222 ASN A O 1
ATOM 1753 N N . THR A 1 223 ? -10.123 -10.078 10.963 1.00 86.38 223 THR A N 1
ATOM 1754 C CA . THR A 1 223 ? -10.437 -11.521 10.912 1.00 86.38 223 THR A CA 1
ATOM 1755 C C . THR A 1 223 ? -9.358 -12.437 11.495 1.00 86.38 223 THR A C 1
ATOM 1757 O O . THR A 1 223 ? -9.611 -13.623 11.698 1.00 86.38 223 THR A O 1
ATOM 1760 N N . TYR A 1 224 ? -8.154 -11.916 11.739 1.00 86.69 224 TYR A N 1
ATOM 1761 C CA . TYR A 1 224 ? -6.997 -12.660 12.224 1.00 86.69 224 TYR A CA 1
ATOM 1762 C C . TYR A 1 224 ? -6.686 -12.416 13.711 1.00 86.69 224 TYR A C 1
ATOM 1764 O O . TYR A 1 224 ? -5.746 -13.034 14.225 1.00 86.69 224 TYR A O 1
ATOM 1772 N N . HIS A 1 225 ? -7.465 -11.564 14.392 1.00 87.56 225 HIS A N 1
ATOM 1773 C CA . HIS A 1 225 ? -7.409 -11.356 15.842 1.00 87.56 225 HIS A CA 1
ATOM 1774 C C . HIS A 1 225 ? -7.626 -12.688 16.598 1.00 87.56 225 HIS A C 1
ATOM 1776 O O . HIS A 1 225 ? -8.518 -13.454 16.211 1.00 87.56 225 HIS A O 1
ATOM 1782 N N . PRO A 1 226 ? -6.872 -12.986 17.681 1.00 86.12 226 PRO A N 1
ATOM 1783 C CA . PRO A 1 226 ? -6.899 -14.297 18.346 1.00 86.12 226 PRO A CA 1
ATOM 1784 C C . PRO A 1 226 ? -8.282 -14.770 18.804 1.00 86.12 226 PRO A C 1
ATOM 1786 O O . PRO A 1 226 ? -8.530 -15.973 18.847 1.00 86.12 226 PRO A O 1
ATOM 1789 N N . TYR A 1 227 ? -9.186 -13.835 19.113 1.00 90.31 227 TYR A N 1
ATOM 1790 C CA . TYR A 1 227 ? -10.545 -14.121 19.587 1.00 90.31 227 TYR A CA 1
ATOM 1791 C C . TYR A 1 227 ? -11.631 -13.734 18.579 1.00 90.31 227 TYR A C 1
ATOM 1793 O O . TYR A 1 227 ? -12.785 -13.557 18.952 1.00 90.31 227 TYR A O 1
ATOM 1801 N N . TYR A 1 228 ? -11.300 -13.591 17.288 1.00 91.00 228 TYR A N 1
ATOM 1802 C CA . TYR A 1 228 ? -12.287 -13.234 16.257 1.00 91.00 228 TYR A CA 1
ATOM 1803 C C . TYR A 1 228 ? -13.450 -14.242 16.149 1.00 91.00 228 TYR A C 1
ATOM 1805 O O . TYR A 1 228 ? -14.545 -13.870 15.725 1.00 91.00 228 TYR A O 1
ATOM 1813 N N . SER A 1 229 ? -13.262 -15.503 16.561 1.00 89.94 229 SER A N 1
ATOM 1814 C CA . SER A 1 229 ? -14.347 -16.491 16.708 1.00 89.94 229 SER A CA 1
ATOM 1815 C C . SER A 1 229 ? -15.409 -16.072 17.722 1.00 89.94 229 SER A C 1
ATOM 1817 O O . SER A 1 229 ? -16.583 -16.365 17.517 1.00 89.94 229 SER A O 1
ATOM 1819 N N . ASP A 1 230 ? -14.988 -15.363 18.767 1.00 94.50 230 ASP A N 1
ATOM 1820 C CA . ASP A 1 230 ? -15.784 -15.013 19.942 1.00 94.50 230 ASP A CA 1
ATOM 1821 C C . ASP A 1 230 ? -16.415 -13.613 19.796 1.00 94.50 230 ASP A C 1
ATOM 1823 O O . ASP A 1 230 ? -17.154 -13.167 20.668 1.00 94.50 230 ASP A O 1
ATOM 1827 N N . LEU A 1 231 ? -16.124 -12.904 18.697 1.00 95.38 231 LEU A N 1
ATOM 1828 C CA . LEU A 1 231 ? -16.736 -11.626 18.331 1.00 95.38 231 LEU A CA 1
ATOM 1829 C C . LEU A 1 231 ? -18.128 -11.864 17.724 1.00 95.38 231 LEU A C 1
ATOM 1831 O O . LEU A 1 231 ? -18.253 -12.564 16.718 1.00 95.38 231 LEU A O 1
ATOM 1835 N N . VAL A 1 232 ? -19.153 -11.259 18.325 1.00 96.50 232 VAL A N 1
ATOM 1836 C CA . VAL A 1 232 ? -20.579 -11.429 17.989 1.00 96.50 232 VAL A CA 1
ATOM 1837 C C . VAL A 1 232 ? -21.119 -10.247 17.184 1.00 96.50 232 VAL A C 1
ATOM 1839 O O . VAL A 1 232 ? -21.837 -10.442 16.211 1.00 96.50 232 VAL A O 1
ATOM 1842 N N . VAL A 1 233 ? -20.782 -9.021 17.589 1.00 97.06 233 VAL A N 1
ATOM 1843 C CA . VAL A 1 233 ? -21.182 -7.778 16.910 1.00 97.06 233 VAL A CA 1
ATOM 1844 C C . VAL A 1 233 ? -19.990 -6.836 16.916 1.00 97.06 233 VAL A C 1
ATOM 1846 O O . VAL A 1 233 ? -19.338 -6.698 17.953 1.00 97.06 233 VAL A O 1
ATOM 1849 N N . TYR A 1 234 ? -19.723 -6.172 15.795 1.00 96.62 234 TYR A N 1
ATOM 1850 C CA . TYR A 1 234 ? -18.727 -5.109 15.713 1.00 96.62 234 TYR A CA 1
ATOM 1851 C C . TYR A 1 234 ? -19.233 -3.952 14.848 1.00 96.62 234 TYR A C 1
ATOM 1853 O O . TYR A 1 234 ? -19.325 -4.076 13.628 1.00 96.62 234 TYR A O 1
ATOM 1861 N N . TYR A 1 235 ? -19.568 -2.828 15.483 1.00 97.12 235 TYR A N 1
ATOM 1862 C CA . TYR A 1 235 ? -19.975 -1.600 14.802 1.00 97.12 235 TYR A CA 1
ATOM 1863 C C . TYR A 1 235 ? -18.878 -0.541 14.874 1.00 97.12 235 TYR A C 1
ATOM 1865 O O . TYR A 1 235 ? -18.492 -0.108 15.960 1.00 97.12 235 TYR A O 1
ATOM 1873 N N . THR A 1 236 ? -18.482 -0.056 13.702 1.00 92.25 236 THR A N 1
ATOM 1874 C CA . THR A 1 236 ? -17.844 1.253 13.519 1.00 92.25 236 THR A CA 1
ATOM 1875 C C . THR A 1 236 ? -18.808 2.166 12.751 1.00 92.25 236 THR A C 1
ATOM 1877 O O . THR A 1 236 ? -19.834 1.717 12.220 1.00 92.25 236 THR A O 1
ATOM 1880 N N . GLY A 1 237 ? -18.509 3.461 12.669 1.00 90.75 237 GLY A N 1
ATOM 1881 C CA . GLY A 1 237 ? -19.227 4.384 11.788 1.00 90.75 237 GLY A CA 1
ATOM 1882 C C . GLY A 1 237 ? -18.661 4.465 10.364 1.00 90.75 237 GLY A C 1
ATOM 1883 O O . GLY A 1 237 ? -19.220 5.205 9.553 1.00 90.75 237 GLY A O 1
ATOM 1884 N N . ASP A 1 238 ? -17.573 3.758 10.025 1.00 91.94 238 ASP A N 1
ATOM 1885 C CA . ASP A 1 238 ? -16.801 4.043 8.796 1.00 91.94 238 ASP A CA 1
ATOM 1886 C C . ASP A 1 238 ? -17.542 3.709 7.504 1.00 91.94 238 ASP A C 1
ATOM 1888 O O . ASP A 1 238 ? -17.291 4.341 6.482 1.00 91.94 238 ASP A O 1
ATOM 1892 N N . GLN A 1 239 ? -18.463 2.742 7.527 1.00 89.19 239 GLN A N 1
ATOM 1893 C CA . GLN A 1 239 ? -19.301 2.388 6.374 1.00 89.19 239 GLN A CA 1
ATOM 1894 C C . GLN A 1 239 ? -20.426 3.424 6.199 1.00 89.19 239 GLN A C 1
ATOM 1896 O O . GLN A 1 239 ? -21.607 3.161 6.454 1.00 89.19 239 GLN A O 1
ATOM 1901 N N . TYR A 1 240 ? -20.049 4.642 5.801 1.00 85.69 240 TYR A N 1
ATOM 1902 C CA . TYR A 1 240 ? -20.946 5.797 5.662 1.00 85.69 240 TYR A CA 1
ATOM 1903 C C . TYR A 1 240 ? -21.863 5.736 4.437 1.00 85.69 240 TYR A C 1
ATOM 1905 O O . TYR A 1 240 ? -22.810 6.514 4.343 1.00 85.69 240 TYR A O 1
ATOM 1913 N N . GLN A 1 241 ? -21.602 4.823 3.502 1.00 83.69 241 GLN A N 1
ATOM 1914 C CA . GLN A 1 241 ? -22.380 4.664 2.274 1.00 83.69 241 GLN A CA 1
ATOM 1915 C C . GLN A 1 241 ? -23.772 4.059 2.534 1.00 83.69 241 GLN A C 1
ATOM 1917 O O . GLN A 1 241 ? -24.698 4.316 1.768 1.00 83.69 241 GLN A O 1
ATOM 1922 N N . SER A 1 242 ? -23.928 3.288 3.615 1.00 83.81 242 SER A N 1
ATOM 1923 C CA . SER A 1 242 ? -25.207 2.741 4.083 1.00 83.81 242 SER A CA 1
ATOM 1924 C C . SER A 1 242 ? -25.824 3.635 5.165 1.00 83.81 242 SER A C 1
ATOM 1926 O O . SER A 1 242 ? -25.123 4.100 6.064 1.00 83.81 242 SER A O 1
ATOM 1928 N N . THR A 1 243 ? -27.151 3.816 5.160 1.00 86.00 243 THR A N 1
ATOM 1929 C CA . THR A 1 243 ? -27.876 4.443 6.285 1.00 86.00 243 THR A CA 1
ATOM 1930 C C . THR A 1 243 ? -27.784 3.571 7.540 1.00 86.00 243 THR A C 1
ATOM 1932 O O . THR A 1 243 ? -27.322 4.031 8.583 1.00 86.00 243 THR A O 1
ATOM 1935 N N . ASN A 1 244 ? -28.129 2.286 7.412 1.00 92.31 244 ASN A N 1
ATOM 1936 C CA . ASN A 1 244 ? -27.980 1.282 8.467 1.00 92.31 244 ASN A CA 1
ATOM 1937 C C . ASN A 1 244 ? -26.504 1.065 8.842 1.00 92.31 244 ASN A C 1
ATOM 1939 O O . ASN A 1 244 ? -25.596 1.359 8.055 1.00 92.31 244 ASN A O 1
ATOM 1943 N N . VAL A 1 245 ? -26.256 0.564 10.049 1.00 94.62 245 VAL A N 1
ATOM 1944 C CA . VAL A 1 245 ? -24.915 0.301 10.585 1.00 94.62 245 VAL A CA 1
ATOM 1945 C C . VAL A 1 245 ? -24.432 -1.077 10.144 1.00 94.62 245 VAL A C 1
ATOM 1947 O O . VAL A 1 245 ? -25.142 -2.075 10.266 1.00 94.62 245 VAL A O 1
ATOM 1950 N N . VAL A 1 246 ? -23.210 -1.140 9.626 1.00 91.94 246 VAL A N 1
ATOM 1951 C CA . VAL A 1 246 ? -22.611 -2.395 9.178 1.00 91.94 246 VAL A CA 1
ATOM 1952 C C . VAL A 1 246 ? -21.941 -3.084 10.360 1.00 91.94 246 VAL A C 1
ATOM 1954 O O . VAL A 1 246 ? -20.957 -2.592 10.895 1.00 91.94 246 VAL A O 1
ATOM 1957 N N . ASP A 1 247 ? -22.458 -4.253 10.732 1.00 92.81 247 ASP A N 1
ATOM 1958 C CA . ASP A 1 247 ? -21.683 -5.245 11.484 1.00 92.81 247 ASP A CA 1
ATOM 1959 C C . ASP A 1 247 ? -20.476 -5.738 10.667 1.00 92.81 247 ASP A C 1
ATOM 1961 O O . ASP A 1 247 ? -20.661 -6.408 9.649 1.00 92.81 247 ASP A O 1
ATOM 1965 N N . TYR A 1 248 ? -19.259 -5.459 11.134 1.00 88.12 248 TYR A N 1
ATOM 1966 C CA . TYR A 1 248 ? -18.002 -5.951 10.557 1.00 88.12 248 TYR A CA 1
ATOM 1967 C C . TYR A 1 248 ? -17.790 -7.459 10.796 1.00 88.12 248 TYR A C 1
ATOM 1969 O O . TYR A 1 248 ? -16.950 -8.077 10.138 1.00 88.12 248 TYR A O 1
ATOM 1977 N N . LYS A 1 249 ? -18.568 -8.085 11.693 1.00 86.31 249 LYS A N 1
ATOM 1978 C CA . LYS A 1 249 ? -18.683 -9.549 11.791 1.00 86.31 249 LYS A CA 1
ATOM 1979 C C . LYS A 1 249 ? -19.639 -10.138 10.737 1.00 86.31 249 LYS A C 1
ATOM 1981 O O . LYS A 1 249 ? -19.538 -11.320 10.412 1.00 86.31 249 LYS A O 1
ATOM 1986 N N . GLY A 1 250 ? -20.523 -9.317 10.160 1.00 86.00 250 GLY A N 1
ATOM 1987 C CA . GLY A 1 250 ? -21.466 -9.699 9.100 1.00 86.00 250 GLY A CA 1
ATOM 1988 C C . GLY A 1 250 ? -22.718 -10.452 9.569 1.00 86.00 250 GLY A C 1
ATOM 1989 O O . GLY A 1 250 ? -23.422 -11.034 8.746 1.00 86.00 250 GLY A O 1
ATOM 1990 N N . THR A 1 251 ? -22.997 -10.475 10.873 1.00 85.06 251 THR A N 1
ATOM 1991 C CA . THR A 1 251 ? -24.053 -11.292 11.497 1.00 85.06 251 THR A CA 1
ATOM 1992 C C . THR A 1 251 ? -25.271 -10.489 11.957 1.00 85.06 251 THR A C 1
ATOM 1994 O O . THR A 1 251 ? -26.401 -10.938 11.774 1.00 85.06 251 THR A O 1
ATOM 1997 N N . HIS A 1 252 ? -25.056 -9.293 12.505 1.00 91.31 252 HIS A N 1
ATOM 1998 C CA . HIS A 1 252 ? -26.058 -8.482 13.200 1.00 91.31 252 HIS A CA 1
ATOM 1999 C C . HIS A 1 252 ? -26.028 -7.021 12.726 1.00 91.31 252 HIS A C 1
ATOM 2001 O O . HIS A 1 252 ? -25.761 -6.112 13.510 1.00 91.31 252 HIS A O 1
ATOM 2007 N N . HIS A 1 253 ? -26.251 -6.757 11.434 1.00 93.81 253 HIS A N 1
ATOM 2008 C CA . HIS A 1 253 ? -26.290 -5.380 10.915 1.00 93.81 253 HIS A CA 1
ATOM 2009 C C . HIS A 1 253 ? -27.360 -4.524 11.625 1.00 93.81 253 HIS A C 1
ATOM 2011 O O . HIS A 1 253 ? -28.491 -4.966 11.826 1.00 93.81 253 HIS A O 1
ATOM 2017 N N . GLY A 1 254 ? -26.998 -3.292 11.985 1.00 95.00 254 GLY A N 1
ATOM 2018 C CA . GLY A 1 254 ? -27.802 -2.413 12.828 1.00 95.00 254 GLY A CA 1
ATOM 2019 C C . GLY A 1 254 ? -28.819 -1.589 12.044 1.00 95.00 254 GLY A C 1
ATOM 2020 O O . GLY A 1 254 ? -28.456 -0.764 11.205 1.00 95.00 254 GLY A O 1
ATOM 2021 N N . SER A 1 255 ? -30.097 -1.770 12.356 1.00 95.25 255 SER A N 1
ATOM 2022 C CA . SER A 1 255 ? -31.193 -0.925 11.874 1.00 95.25 255 SER A CA 1
ATOM 2023 C C . SER A 1 255 ? -31.188 0.434 12.579 1.00 95.25 255 SER A C 1
ATOM 2025 O O . SER A 1 255 ? -31.135 0.492 13.806 1.00 95.25 255 SER A O 1
ATOM 2027 N N . VAL A 1 256 ? -31.228 1.534 11.824 1.00 95.38 256 VAL A N 1
ATOM 2028 C CA . VAL A 1 256 ? -31.306 2.892 12.393 1.00 95.38 256 VAL A CA 1
ATOM 2029 C C . VAL A 1 256 ? -32.763 3.295 12.630 1.00 95.38 256 VAL A C 1
ATOM 2031 O O . VAL A 1 256 ? -33.589 3.220 11.722 1.00 95.38 256 VAL A O 1
ATOM 2034 N N . SER A 1 257 ? -33.056 3.785 13.835 1.00 96.12 257 SER A N 1
ATOM 2035 C CA . SER A 1 257 ? -34.303 4.464 14.194 1.00 96.12 257 SER A CA 1
ATOM 2036 C C . SER A 1 257 ? -34.011 5.900 14.627 1.00 96.12 257 SER A C 1
ATOM 2038 O O . SER A 1 257 ? -32.997 6.168 15.270 1.00 96.12 257 SER A O 1
ATOM 2040 N N . GLY A 1 258 ? -34.921 6.822 14.308 1.00 95.19 258 GLY A N 1
ATOM 2041 C CA . GLY A 1 258 ? -34.779 8.237 14.650 1.00 95.19 258 GLY A CA 1
ATOM 2042 C C . GLY A 1 258 ? -33.603 8.892 13.925 1.00 95.19 258 GLY A C 1
ATOM 2043 O O . GLY A 1 258 ? -33.402 8.671 12.732 1.00 95.19 258 GLY A O 1
ATOM 2044 N N . ASN A 1 259 ? -32.857 9.729 14.640 1.00 95.38 259 ASN A N 1
ATOM 2045 C CA . ASN A 1 259 ? -31.810 10.580 14.084 1.00 95.38 259 ASN A CA 1
ATOM 2046 C C . ASN A 1 259 ? -30.414 10.092 14.511 1.00 95.38 259 ASN A C 1
ATOM 2048 O O . ASN A 1 259 ? -29.729 10.748 15.293 1.00 95.38 259 ASN A O 1
ATOM 2052 N N . VAL A 1 260 ? -30.011 8.916 14.015 1.00 96.94 260 VAL A N 1
ATOM 2053 C CA . VAL A 1 260 ? -28.623 8.439 14.139 1.00 96.94 260 VAL A CA 1
ATOM 2054 C C . VAL A 1 260 ? -27.856 8.805 12.874 1.00 96.94 260 VAL A C 1
ATOM 2056 O O . VAL A 1 260 ? -28.254 8.424 11.770 1.00 96.94 260 VAL A O 1
ATOM 2059 N N . THR A 1 261 ? -26.745 9.520 13.025 1.00 95.56 261 THR A N 1
ATOM 2060 C CA . THR A 1 261 ? -25.866 9.911 11.909 1.00 95.56 261 THR A CA 1
ATOM 2061 C C . THR A 1 261 ? -24.469 9.304 12.059 1.00 95.56 261 THR A C 1
ATOM 2063 O O . THR A 1 261 ? -24.158 8.692 13.079 1.00 95.56 261 THR A O 1
ATOM 2066 N N . LYS A 1 262 ? -23.645 9.388 11.006 1.00 95.12 262 LYS A N 1
ATOM 2067 C CA . LYS A 1 262 ? -22.262 8.886 10.994 1.00 95.12 262 LYS A CA 1
ATOM 2068 C C . LYS A 1 262 ? -21.294 10.067 10.888 1.00 95.12 262 LYS A C 1
ATOM 2070 O O . LYS A 1 262 ? -21.101 10.601 9.794 1.00 95.12 262 LYS A O 1
ATOM 2075 N N . GLY A 1 263 ? -20.723 10.481 12.017 1.00 93.62 263 GLY A N 1
ATOM 2076 C CA . GLY A 1 263 ? -19.847 11.651 12.135 1.00 93.62 263 GLY A CA 1
ATOM 2077 C C . GLY A 1 263 ? -18.365 11.280 12.149 1.00 93.62 263 GLY A C 1
ATOM 2078 O O . GLY A 1 263 ? -17.995 10.203 12.606 1.00 93.62 263 GLY A O 1
ATOM 2079 N N . VAL A 1 264 ? -17.492 12.164 11.658 1.00 93.75 264 VAL A N 1
ATOM 2080 C CA . VAL A 1 264 ? -16.031 11.953 11.706 1.00 93.75 264 VAL A CA 1
ATOM 2081 C C . VAL A 1 264 ? -15.532 12.065 13.145 1.00 93.75 264 VAL A C 1
ATOM 2083 O O . VAL A 1 264 ? -15.807 13.058 13.824 1.00 93.75 264 VAL A O 1
ATOM 2086 N N . VAL A 1 265 ? -14.762 11.075 13.605 1.00 93.00 265 VAL A N 1
ATOM 2087 C CA . VAL A 1 265 ? -14.165 11.111 14.944 1.00 93.00 265 VAL A CA 1
ATOM 2088 C C . VAL A 1 265 ? -13.151 12.248 15.025 1.00 93.00 265 VAL A C 1
ATOM 2090 O O . VAL A 1 265 ? -12.235 12.371 14.215 1.00 93.00 265 VAL A O 1
ATOM 2093 N N . SER A 1 266 ? -13.315 13.092 16.039 1.00 90.81 266 SER A N 1
ATOM 2094 C CA . SER A 1 266 ? -12.393 14.177 16.367 1.00 90.81 266 SER A CA 1
ATOM 2095 C C . SER A 1 266 ? -12.189 14.253 17.879 1.00 90.81 266 SER A C 1
ATOM 2097 O O . SER A 1 266 ? -13.060 13.865 18.658 1.00 90.81 266 SER A O 1
ATOM 2099 N N . GLY A 1 267 ? -11.006 14.706 18.303 1.00 87.50 267 GLY A N 1
ATOM 2100 C CA . GLY A 1 267 ? -10.655 14.840 19.721 1.00 87.50 267 GLY A CA 1
ATOM 2101 C C . GLY A 1 267 ? -10.348 13.531 20.463 1.00 87.50 267 GLY A C 1
ATOM 2102 O O . GLY A 1 267 ? -10.126 13.581 21.669 1.00 87.50 267 GLY A O 1
ATOM 2103 N N . ASN A 1 268 ? -10.309 12.372 19.791 1.00 89.81 268 ASN A N 1
ATOM 2104 C CA . ASN A 1 268 ? -9.888 11.112 20.411 1.00 89.81 268 ASN A CA 1
ATOM 2105 C C . ASN A 1 268 ? -8.375 10.887 20.251 1.00 89.81 268 ASN A C 1
ATOM 2107 O O . ASN A 1 268 ? -7.922 10.118 19.411 1.00 89.81 268 ASN A O 1
ATOM 2111 N N . ASP A 1 269 ? -7.556 11.554 21.063 1.00 84.00 269 ASP A N 1
ATOM 2112 C CA . ASP A 1 269 ? -6.097 11.376 20.992 1.00 84.00 269 ASP A CA 1
ATOM 2113 C C . ASP A 1 269 ? -5.619 9.986 21.455 1.00 84.00 269 ASP A C 1
ATOM 2115 O O . ASP A 1 269 ? -4.505 9.585 21.120 1.00 84.00 269 ASP A O 1
ATOM 2119 N N . ASN A 1 270 ? -6.458 9.221 22.160 1.00 85.12 270 ASN A N 1
ATOM 2120 C CA . ASN A 1 270 ? -6.136 7.868 22.621 1.00 85.12 270 ASN A CA 1
ATOM 2121 C C . ASN A 1 270 ? -6.366 6.784 21.559 1.00 85.12 270 ASN A C 1
ATOM 2123 O O . ASN A 1 270 ? -5.760 5.716 21.662 1.00 85.12 270 ASN A O 1
ATOM 2127 N N . PHE A 1 271 ? -7.205 7.052 20.554 1.00 89.25 271 PHE A N 1
ATOM 2128 C CA . PHE A 1 271 ? -7.522 6.122 19.477 1.00 89.25 271 PHE A CA 1
ATOM 2129 C C . PHE A 1 271 ? -7.565 6.844 18.130 1.00 89.25 271 PHE A C 1
ATOM 2131 O O . PHE A 1 271 ? -8.501 7.568 17.802 1.00 89.25 271 PHE A O 1
ATOM 2138 N N . ASN A 1 272 ? -6.509 6.636 17.348 1.00 87.25 272 ASN A N 1
ATOM 2139 C CA . ASN A 1 272 ? -6.353 7.172 16.003 1.00 87.25 272 ASN A CA 1
ATOM 2140 C C . ASN A 1 272 ? -5.919 6.024 15.102 1.00 87.25 272 ASN A C 1
ATOM 2142 O O . ASN A 1 272 ? -4.996 5.295 15.470 1.00 87.25 272 ASN A O 1
ATOM 2146 N N . TYR A 1 273 ? -6.530 5.903 13.926 1.00 91.00 273 TYR A N 1
ATOM 2147 C CA . TYR A 1 273 ? -6.066 4.969 12.906 1.00 91.00 273 TYR A CA 1
ATOM 2148 C C . TYR A 1 273 ? -4.622 5.347 12.509 1.00 91.00 273 TYR A C 1
ATOM 2150 O O . TYR A 1 273 ? -4.217 6.515 12.567 1.00 91.00 273 TYR A O 1
ATOM 2158 N N . LYS A 1 274 ? -3.792 4.341 12.218 1.00 92.81 274 LYS A N 1
ATOM 2159 C CA . LYS A 1 274 ? -2.336 4.497 12.068 1.00 92.81 274 LYS A CA 1
ATOM 2160 C C . LYS A 1 274 ? -1.879 4.052 10.690 1.00 92.81 274 LYS A C 1
ATOM 2162 O O . LYS A 1 274 ? -2.482 3.182 10.064 1.00 92.81 274 LYS A O 1
ATOM 2167 N N . ILE A 1 275 ? -0.819 4.688 10.204 1.00 96.00 275 ILE A N 1
ATOM 2168 C CA . ILE A 1 275 ? -0.247 4.372 8.897 1.00 96.00 275 ILE A CA 1
ATOM 2169 C C . ILE A 1 275 ? 0.430 2.998 8.977 1.00 96.00 275 ILE A C 1
ATOM 2171 O O . ILE A 1 275 ? 1.204 2.735 9.896 1.00 96.00 275 ILE A O 1
ATOM 2175 N N . VAL A 1 276 ? 0.129 2.142 8.006 1.00 97.69 276 VAL A N 1
ATOM 2176 C CA . VAL A 1 276 ? 0.805 0.878 7.718 1.00 97.69 276 VAL A CA 1
ATOM 2177 C C . VAL A 1 276 ? 1.311 1.012 6.291 1.00 97.69 276 VAL A C 1
ATOM 2179 O O . VAL A 1 276 ? 0.553 0.829 5.335 1.00 97.69 276 VAL A O 1
ATOM 2182 N N . SER A 1 277 ? 2.563 1.452 6.182 1.00 97.38 277 SER A N 1
ATOM 2183 C CA . SER A 1 277 ? 3.197 1.834 4.925 1.00 97.38 277 SER A CA 1
ATOM 2184 C C . SER A 1 277 ? 4.139 0.744 4.422 1.00 97.38 277 SER A C 1
ATOM 2186 O O . SER A 1 277 ? 4.973 0.228 5.170 1.00 97.38 277 SER A O 1
ATOM 2188 N N . ALA A 1 278 ? 4.012 0.391 3.146 1.00 96.06 278 ALA A N 1
ATOM 2189 C CA . ALA A 1 278 ? 4.782 -0.685 2.545 1.00 96.06 278 ALA A CA 1
ATOM 2190 C C . ALA A 1 278 ? 5.551 -0.235 1.309 1.00 96.06 278 ALA A C 1
ATOM 2192 O O . ALA A 1 278 ? 4.981 0.313 0.361 1.00 96.06 278 ALA A O 1
ATOM 2193 N N . TYR A 1 279 ? 6.834 -0.587 1.271 1.00 95.75 279 TYR A N 1
ATOM 2194 C CA . TYR A 1 279 ? 7.626 -0.501 0.054 1.00 95.75 279 TYR A CA 1
ATOM 2195 C C . TYR A 1 279 ? 7.318 -1.674 -0.876 1.00 95.75 279 TYR A C 1
ATOM 2197 O O . TYR A 1 279 ? 7.418 -2.845 -0.492 1.00 95.75 279 TYR A O 1
ATOM 2205 N N . ILE A 1 280 ? 6.945 -1.355 -2.114 1.00 95.31 280 ILE A N 1
ATOM 2206 C CA . ILE A 1 280 ? 6.748 -2.300 -3.211 1.00 95.31 280 ILE A CA 1
ATOM 2207 C C . ILE A 1 280 ? 7.894 -2.105 -4.197 1.00 95.31 280 ILE A C 1
ATOM 2209 O O . ILE A 1 280 ? 8.005 -1.061 -4.836 1.00 95.31 280 ILE A O 1
ATOM 2213 N N . ARG A 1 281 ? 8.718 -3.135 -4.383 1.00 91.56 281 ARG A N 1
ATOM 2214 C CA . ARG A 1 281 ? 9.719 -3.156 -5.453 1.00 91.56 281 ARG A CA 1
ATOM 2215 C C . ARG A 1 281 ? 9.105 -3.755 -6.713 1.00 91.56 281 ARG A C 1
ATOM 2217 O O . ARG A 1 281 ? 8.823 -4.953 -6.777 1.00 91.56 281 ARG A O 1
ATOM 2224 N N . GLU A 1 282 ? 8.924 -2.900 -7.713 1.00 85.94 282 GLU A N 1
ATOM 2225 C CA . GLU A 1 282 ? 8.362 -3.178 -9.042 1.00 85.94 282 GLU A CA 1
ATOM 2226 C C . GLU A 1 282 ? 8.761 -4.545 -9.635 1.00 85.94 282 GLU A C 1
ATOM 2228 O O . GLU A 1 282 ? 7.889 -5.346 -9.973 1.00 85.94 282 GLU A O 1
ATOM 2233 N N . GLY A 1 283 ? 10.056 -4.877 -9.683 1.00 85.00 283 GLY A N 1
ATOM 2234 C CA . GLY A 1 283 ? 10.544 -6.127 -10.275 1.00 85.00 283 GLY A CA 1
ATOM 2235 C C . GLY A 1 283 ? 10.071 -7.397 -9.553 1.00 85.00 283 GLY A C 1
ATOM 2236 O O . GLY A 1 283 ? 9.831 -8.409 -10.209 1.00 85.00 283 GLY A O 1
ATOM 2237 N N . PHE A 1 284 ? 9.877 -7.353 -8.228 1.00 88.81 284 PHE A N 1
ATOM 2238 C CA . PHE A 1 284 ? 9.336 -8.480 -7.455 1.00 88.81 284 PHE A CA 1
ATOM 2239 C C . PHE A 1 284 ? 7.811 -8.583 -7.574 1.00 88.81 284 PHE A C 1
ATOM 2241 O O . PHE A 1 284 ? 7.267 -9.688 -7.662 1.00 88.81 284 PHE A O 1
ATOM 2248 N N . TYR A 1 285 ? 7.117 -7.441 -7.621 1.00 88.19 285 TYR A N 1
ATOM 2249 C CA . TYR A 1 285 ? 5.679 -7.402 -7.881 1.00 88.19 285 TYR A CA 1
ATOM 2250 C C . TYR A 1 285 ? 5.351 -8.003 -9.256 1.00 88.19 285 TYR A C 1
ATOM 2252 O O . TYR A 1 285 ? 4.505 -8.894 -9.364 1.00 88.19 285 TYR A O 1
ATOM 2260 N N . GLN A 1 286 ? 6.080 -7.583 -10.296 1.00 84.75 286 GLN A N 1
ATOM 2261 C CA . GLN A 1 286 ? 5.910 -8.068 -11.665 1.00 84.75 286 GLN A CA 1
ATOM 2262 C C . GLN A 1 286 ? 5.988 -9.596 -11.769 1.00 84.75 286 GLN A C 1
ATOM 2264 O O . GLN A 1 286 ? 5.206 -10.177 -12.521 1.00 84.75 286 GLN A O 1
ATOM 2269 N N . ILE A 1 287 ? 6.878 -10.249 -11.013 1.00 85.69 287 ILE A N 1
ATOM 2270 C CA . ILE A 1 287 ? 7.058 -11.710 -11.057 1.00 85.69 287 ILE A CA 1
ATOM 2271 C C . ILE A 1 287 ? 6.120 -12.500 -10.125 1.00 85.69 287 ILE A C 1
ATOM 2273 O O . ILE A 1 287 ? 6.182 -13.727 -10.088 1.00 85.69 287 ILE A O 1
ATOM 2277 N N . GLY A 1 288 ? 5.198 -11.828 -9.422 1.00 85.00 288 GLY A N 1
ATOM 2278 C CA . GLY A 1 288 ? 4.163 -12.470 -8.598 1.00 85.00 288 GLY A CA 1
ATOM 2279 C C . GLY A 1 288 ? 4.630 -12.933 -7.213 1.00 85.00 288 GLY A C 1
ATOM 2280 O O . GLY A 1 288 ? 3.965 -13.762 -6.579 1.00 85.00 288 GLY A O 1
ATOM 2281 N N . GLU A 1 289 ? 5.760 -12.403 -6.744 1.00 87.31 289 GLU A N 1
ATOM 2282 C CA . GLU A 1 289 ? 6.353 -12.712 -5.436 1.00 87.31 289 GLU A CA 1
ATOM 2283 C C . GLU A 1 289 ? 5.761 -11.887 -4.281 1.00 87.31 289 GLU A C 1
ATOM 2285 O O . GLU A 1 289 ? 5.983 -12.209 -3.118 1.00 87.31 289 GLU A O 1
ATOM 2290 N N . ILE A 1 290 ? 4.974 -10.856 -4.597 1.00 89.81 290 ILE A N 1
ATOM 2291 C CA . ILE A 1 290 ? 4.159 -10.096 -3.644 1.00 89.81 290 ILE A CA 1
ATOM 2292 C C . ILE A 1 290 ? 2.694 -10.442 -3.938 1.00 89.81 290 ILE A C 1
ATOM 2294 O O . ILE A 1 290 ? 2.268 -10.387 -5.094 1.00 89.81 290 ILE A O 1
ATOM 2298 N N . LYS A 1 291 ? 1.932 -10.858 -2.920 1.00 84.81 291 LYS A N 1
ATOM 2299 C CA . LYS A 1 291 ? 0.539 -11.315 -3.077 1.00 84.81 291 LYS A CA 1
ATOM 2300 C C . LYS A 1 291 ? -0.462 -10.188 -2.833 1.00 84.81 291 LYS A C 1
ATOM 2302 O O . LYS A 1 291 ? -0.264 -9.368 -1.944 1.00 84.81 291 LYS A O 1
ATOM 2307 N N . ASP A 1 292 ? -1.576 -10.215 -3.558 1.00 85.88 292 ASP A N 1
ATOM 2308 C CA . ASP A 1 292 ? -2.657 -9.228 -3.453 1.00 85.88 292 ASP A CA 1
ATOM 2309 C C . ASP A 1 292 ? -3.180 -9.081 -2.006 1.00 85.88 292 ASP A C 1
ATOM 2311 O O . ASP A 1 292 ? -3.294 -7.966 -1.512 1.00 85.88 292 ASP A O 1
ATOM 2315 N N . GLU A 1 293 ? -3.395 -10.192 -1.287 1.00 85.00 293 GLU A N 1
ATOM 2316 C CA . GLU A 1 293 ? -3.783 -10.194 0.141 1.00 85.00 293 GLU A CA 1
ATOM 2317 C C . GLU A 1 293 ? -2.740 -9.504 1.036 1.00 85.00 293 GLU A C 1
ATOM 2319 O O . GLU A 1 293 ? -3.097 -8.824 1.992 1.00 85.00 293 GLU A O 1
ATOM 2324 N N . TYR A 1 294 ? -1.450 -9.633 0.718 1.00 91.94 294 TYR A N 1
ATOM 2325 C CA . TYR A 1 294 ? -0.393 -8.957 1.468 1.00 91.94 294 TYR A CA 1
ATOM 2326 C C . TYR A 1 294 ? -0.480 -7.438 1.264 1.00 91.94 294 TYR A C 1
ATOM 2328 O O . TYR A 1 294 ? -0.430 -6.685 2.228 1.00 91.94 294 TYR A O 1
ATOM 2336 N N . LEU A 1 295 ? -0.709 -6.980 0.026 1.00 93.69 295 LEU A N 1
ATOM 2337 C CA . LEU A 1 295 ? -0.919 -5.558 -0.269 1.00 93.69 295 LEU A CA 1
ATOM 2338 C C . LEU A 1 295 ? -2.170 -5.005 0.431 1.00 93.69 295 LEU A C 1
ATOM 2340 O O . LEU A 1 295 ? -2.094 -3.935 1.026 1.00 93.69 295 LEU A O 1
ATOM 2344 N N . LEU A 1 296 ? -3.284 -5.745 0.415 1.00 92.19 296 LEU A N 1
ATOM 2345 C CA . LEU A 1 296 ? -4.575 -5.347 1.002 1.00 92.19 296 LEU A CA 1
ATOM 2346 C C . LEU A 1 296 ? -4.550 -5.065 2.513 1.00 92.19 296 LEU A C 1
ATOM 2348 O O . LEU A 1 296 ? -5.485 -4.448 3.020 1.00 92.19 296 LEU A O 1
ATOM 2352 N N . ASN A 1 297 ? -3.506 -5.494 3.222 1.00 95.00 297 ASN A N 1
ATOM 2353 C CA . ASN A 1 297 ? -3.327 -5.255 4.655 1.00 95.00 297 ASN A CA 1
ATOM 2354 C C . ASN A 1 297 ? -2.362 -4.082 4.951 1.00 95.00 297 ASN A C 1
ATOM 2356 O O . ASN A 1 297 ? -1.815 -3.970 6.045 1.00 95.00 297 ASN A O 1
ATOM 2360 N N . ASN A 1 298 ? -2.207 -3.168 3.984 1.00 96.88 298 ASN A N 1
ATOM 2361 C CA . ASN A 1 298 ? -1.499 -1.890 4.098 1.00 96.88 298 ASN A CA 1
ATOM 2362 C C . ASN A 1 298 ? -2.401 -0.746 3.627 1.00 96.88 298 ASN A C 1
ATOM 2364 O O . ASN A 1 298 ? -3.159 -0.913 2.670 1.00 96.88 298 ASN A O 1
ATOM 2368 N N . ASN A 1 299 ? -2.294 0.421 4.265 1.00 96.25 299 ASN A N 1
ATOM 2369 C CA . ASN A 1 299 ? -3.075 1.611 3.908 1.00 96.25 299 ASN A CA 1
ATOM 2370 C C . ASN A 1 299 ? -2.254 2.694 3.190 1.00 96.25 299 ASN A C 1
ATOM 2372 O O . ASN A 1 299 ? -2.817 3.530 2.487 1.00 96.25 299 ASN A O 1
ATOM 2376 N N . ASP A 1 300 ? -0.927 2.604 3.239 1.00 97.12 300 ASP A N 1
ATOM 2377 C CA . ASP A 1 300 ? -0.026 3.401 2.415 1.00 97.12 300 ASP A CA 1
ATOM 2378 C C . ASP A 1 300 ? 0.899 2.475 1.612 1.00 97.12 300 ASP A C 1
ATOM 2380 O O . ASP A 1 300 ? 1.503 1.548 2.150 1.00 97.12 300 ASP A O 1
ATOM 2384 N N . LEU A 1 301 ? 0.991 2.690 0.303 1.00 96.94 301 LEU A N 1
ATOM 2385 C CA . LEU A 1 301 ? 1.791 1.868 -0.601 1.00 96.94 301 LEU A CA 1
ATOM 2386 C C . LEU A 1 301 ? 2.732 2.751 -1.413 1.00 96.94 301 LEU A C 1
ATOM 2388 O O . LEU A 1 301 ? 2.287 3.596 -2.192 1.00 96.94 301 LEU A O 1
ATOM 2392 N N . ILE A 1 302 ? 4.032 2.511 -1.263 1.00 96.75 302 ILE A N 1
ATOM 2393 C CA . ILE A 1 302 ? 5.096 3.241 -1.948 1.00 96.75 302 ILE A CA 1
ATOM 2394 C C . ILE A 1 302 ? 5.685 2.324 -3.020 1.00 96.75 302 ILE A C 1
ATOM 2396 O O . ILE A 1 302 ? 6.394 1.364 -2.714 1.00 96.75 302 ILE A O 1
ATOM 2400 N N . LEU A 1 303 ? 5.396 2.606 -4.291 1.00 95.44 303 LEU A N 1
ATOM 2401 C CA . LEU A 1 303 ? 6.041 1.912 -5.404 1.00 95.44 303 LEU A CA 1
ATOM 2402 C C . LEU A 1 303 ? 7.436 2.505 -5.618 1.00 95.44 303 LEU A C 1
ATOM 2404 O O . LEU A 1 303 ? 7.559 3.678 -5.972 1.00 95.44 303 LEU A O 1
ATOM 2408 N N . PHE A 1 304 ? 8.478 1.697 -5.431 1.00 91.62 304 PHE A N 1
ATOM 2409 C CA . PHE A 1 304 ? 9.837 2.066 -5.808 1.00 91.62 304 PHE A CA 1
ATOM 2410 C C . PHE A 1 304 ? 10.122 1.715 -7.262 1.00 91.62 304 PHE A C 1
ATOM 2412 O O . PHE A 1 304 ? 9.804 0.616 -7.720 1.00 91.62 304 PHE A O 1
ATOM 2419 N N . GLY A 1 305 ? 10.765 2.665 -7.939 1.00 86.25 305 GLY A N 1
ATOM 2420 C CA . GLY A 1 305 ? 11.159 2.562 -9.343 1.00 86.25 305 GLY A CA 1
ATOM 2421 C C . GLY A 1 305 ? 11.447 3.895 -10.029 1.00 86.25 305 GLY A C 1
ATOM 2422 O O . GLY A 1 305 ? 11.514 3.932 -11.255 1.00 86.25 305 GLY A O 1
ATOM 2423 N N . ALA A 1 306 ? 11.581 4.994 -9.274 1.00 92.88 306 ALA A N 1
ATOM 2424 C CA . ALA A 1 306 ? 11.786 6.340 -9.801 1.00 92.88 306 ALA A CA 1
ATOM 2425 C C . ALA A 1 306 ? 12.984 7.052 -9.147 1.00 92.88 306 ALA A C 1
ATOM 2427 O O . ALA A 1 306 ? 13.292 6.829 -7.977 1.00 92.88 306 ALA A O 1
ATOM 2428 N N . ALA A 1 307 ? 13.643 7.934 -9.903 1.00 93.81 307 ALA A N 1
ATOM 2429 C CA . ALA A 1 307 ? 14.788 8.726 -9.451 1.00 93.81 307 ALA A CA 1
ATOM 2430 C C . ALA A 1 307 ? 14.895 10.062 -10.220 1.00 93.81 307 ALA A C 1
ATOM 2432 O O . ALA A 1 307 ? 14.563 10.102 -11.408 1.00 93.81 307 ALA A O 1
ATOM 2433 N N . PRO A 1 308 ? 15.387 11.153 -9.602 1.00 94.75 308 PRO A N 1
ATOM 2434 C CA . PRO A 1 308 ? 15.721 12.385 -10.316 1.00 94.75 308 PRO A CA 1
ATOM 2435 C C . PRO A 1 308 ? 17.049 12.286 -11.082 1.00 94.75 308 PRO A C 1
ATOM 2437 O O . PRO A 1 308 ? 18.007 11.661 -10.616 1.00 94.75 308 PRO A O 1
ATOM 2440 N N . ASP A 1 309 ? 17.162 13.009 -12.197 1.00 90.81 309 ASP A N 1
ATOM 2441 C CA . ASP A 1 309 ? 18.463 13.448 -12.721 1.00 90.81 309 ASP A CA 1
ATOM 2442 C C . ASP A 1 309 ? 18.866 14.851 -12.243 1.00 90.81 309 ASP A C 1
ATOM 2444 O O . ASP A 1 309 ? 18.166 15.482 -11.448 1.00 90.81 309 ASP A O 1
ATOM 2448 N N . SER A 1 310 ? 20.033 15.330 -12.687 1.00 91.38 310 SER A N 1
ATOM 2449 C CA . SER A 1 310 ? 20.620 16.602 -12.256 1.00 91.38 310 SER A CA 1
ATOM 2450 C C . SER A 1 310 ? 19.788 17.831 -12.620 1.00 91.38 310 SER A C 1
ATOM 2452 O O . SER A 1 310 ? 19.911 18.859 -11.954 1.00 91.38 310 SER A O 1
ATOM 2454 N N . GLU A 1 311 ? 18.926 17.727 -13.629 1.00 90.62 311 GLU A N 1
ATOM 2455 C CA . GLU A 1 311 ? 18.059 18.803 -14.109 1.00 90.62 311 GLU A CA 1
ATOM 2456 C C . GLU A 1 311 ? 16.661 18.752 -13.468 1.00 90.62 311 GLU A C 1
ATOM 2458 O O . GLU A 1 311 ? 15.858 19.670 -13.669 1.00 90.62 311 GLU A O 1
ATOM 2463 N N . GLY A 1 312 ? 16.384 17.705 -12.683 1.00 93.56 312 GLY A N 1
ATOM 2464 C CA . GLY A 1 312 ? 15.117 17.472 -11.999 1.00 93.56 312 GLY A CA 1
ATOM 2465 C C . GLY A 1 312 ? 14.069 16.740 -12.835 1.00 93.56 312 GLY A C 1
ATOM 2466 O O . GLY A 1 312 ? 12.895 16.804 -12.482 1.00 93.56 312 GLY A O 1
ATOM 2467 N N . GLN A 1 313 ? 14.436 16.065 -13.928 1.00 91.94 313 GLN A N 1
ATOM 2468 C CA . GLN A 1 313 ? 13.518 15.152 -14.621 1.00 91.94 313 GLN A CA 1
ATOM 2469 C C . GLN A 1 313 ? 13.365 13.858 -13.817 1.00 91.94 313 GLN A C 1
ATOM 2471 O O . GLN A 1 313 ? 14.334 13.365 -13.234 1.00 91.94 313 GLN A O 1
ATOM 2476 N N . ILE A 1 314 ? 12.163 13.280 -13.819 1.00 92.38 314 ILE A N 1
ATOM 2477 C CA . ILE A 1 314 ? 11.923 11.959 -13.228 1.00 92.38 314 ILE A CA 1
ATOM 2478 C C . ILE A 1 314 ? 12.258 10.885 -14.259 1.00 92.38 314 ILE A C 1
ATOM 2480 O O . ILE A 1 314 ? 11.743 10.881 -15.378 1.00 92.38 314 ILE A O 1
ATOM 2484 N N . ARG A 1 315 ? 13.120 9.953 -13.861 1.00 89.00 315 ARG A N 1
ATOM 2485 C CA . ARG A 1 315 ? 13.436 8.726 -14.591 1.00 89.00 315 ARG A CA 1
ATOM 2486 C C . ARG A 1 315 ? 12.783 7.561 -13.867 1.00 89.00 315 ARG A C 1
ATOM 2488 O O . ARG A 1 315 ? 12.787 7.539 -12.641 1.00 89.00 315 ARG A O 1
ATOM 2495 N N . VAL A 1 316 ? 12.254 6.604 -14.623 1.00 88.62 316 VAL A N 1
ATOM 2496 C CA . VAL A 1 316 ? 11.683 5.357 -14.098 1.00 88.62 316 VAL A CA 1
ATOM 2497 C C . VAL A 1 316 ? 12.429 4.152 -14.663 1.00 88.62 316 VAL A C 1
ATOM 2499 O O . VAL A 1 316 ? 12.915 4.216 -15.794 1.00 88.62 316 VAL A O 1
ATOM 2502 N N . SER A 1 317 ? 12.508 3.055 -13.908 1.00 83.38 317 SER A N 1
ATOM 2503 C CA . SER A 1 317 ? 13.165 1.813 -14.352 1.00 83.38 317 SER A CA 1
ATOM 2504 C C . SER A 1 317 ? 12.495 1.185 -15.578 1.00 83.38 317 SER A C 1
ATOM 2506 O O . SER A 1 317 ? 13.160 0.550 -16.398 1.00 83.38 317 SER A O 1
ATOM 2508 N N . TYR A 1 318 ? 11.175 1.364 -15.681 1.00 87.50 318 TYR A N 1
ATOM 2509 C CA . TYR A 1 318 ? 10.280 0.739 -16.654 1.00 87.50 318 TYR A CA 1
ATOM 2510 C C . TYR A 1 318 ? 9.398 1.818 -17.314 1.00 87.50 318 TYR A C 1
ATOM 2512 O O . TYR A 1 318 ? 8.277 2.060 -16.851 1.00 87.50 318 TYR A O 1
ATOM 2520 N N . PRO A 1 319 ? 9.899 2.539 -18.336 1.00 88.62 319 PRO A N 1
ATOM 2521 C CA . PRO A 1 319 ? 9.153 3.619 -18.974 1.00 88.62 319 PRO A CA 1
ATOM 2522 C C . PRO A 1 319 ? 7.925 3.107 -19.740 1.00 88.62 319 PRO A C 1
ATOM 2524 O O . PRO A 1 319 ? 7.749 1.915 -19.967 1.00 88.62 319 PRO A O 1
ATOM 2527 N N . ASP A 1 320 ? 7.050 4.025 -20.145 1.00 89.88 320 ASP A N 1
ATOM 2528 C CA . ASP A 1 320 ? 5.941 3.709 -21.046 1.00 89.88 320 ASP A CA 1
ATOM 2529 C C . ASP A 1 320 ? 6.449 3.680 -22.496 1.00 89.88 320 ASP A C 1
ATOM 2531 O O . ASP A 1 320 ? 6.554 4.722 -23.154 1.00 89.88 320 ASP A O 1
ATOM 2535 N N . ASN A 1 321 ? 6.845 2.485 -22.948 1.00 93.62 321 ASN A N 1
ATOM 2536 C CA . ASN A 1 321 ? 7.456 2.249 -24.255 1.00 93.62 321 ASN A CA 1
ATOM 2537 C C . ASN A 1 321 ? 6.526 1.526 -25.255 1.00 93.62 321 ASN A C 1
ATOM 2539 O O . ASN A 1 321 ? 6.996 0.844 -26.172 1.00 93.62 321 ASN A O 1
ATOM 2543 N N . ASP A 1 322 ? 5.207 1.703 -25.119 1.00 94.62 322 ASP A N 1
ATOM 2544 C CA . ASP A 1 322 ? 4.234 1.320 -26.150 1.00 94.62 322 ASP A CA 1
ATOM 2545 C C . ASP A 1 322 ? 4.543 2.047 -27.480 1.00 94.62 322 ASP A C 1
ATOM 2547 O O . ASP A 1 322 ? 4.700 3.268 -27.544 1.00 94.62 322 ASP A O 1
ATOM 2551 N N . GLY A 1 323 ? 4.666 1.281 -28.566 1.00 95.44 323 GLY A N 1
ATOM 2552 C CA . GLY A 1 323 ? 5.135 1.759 -29.865 1.00 95.44 323 GLY A CA 1
ATOM 2553 C C . GLY A 1 323 ? 4.042 2.378 -30.737 1.00 95.44 323 GLY A C 1
ATOM 2554 O O . GLY A 1 323 ? 3.131 1.694 -31.208 1.00 95.44 323 GLY A O 1
ATOM 2555 N N . VAL A 1 324 ? 4.185 3.663 -31.063 1.00 97.31 324 VAL A N 1
ATOM 2556 C CA . VAL A 1 324 ? 3.338 4.350 -32.050 1.00 97.31 324 VAL A CA 1
ATOM 2557 C C . VAL A 1 324 ? 3.805 3.996 -33.464 1.00 97.31 324 VAL A C 1
ATOM 2559 O O . VAL A 1 324 ? 4.884 4.408 -33.895 1.00 97.31 324 VAL A O 1
ATOM 2562 N N . LEU A 1 325 ? 2.990 3.227 -34.190 1.00 98.00 325 LEU A N 1
ATOM 2563 C CA . LEU A 1 325 ? 3.304 2.731 -35.532 1.00 98.00 325 LEU A CA 1
ATOM 2564 C C . LEU A 1 325 ? 3.129 3.801 -36.622 1.00 98.00 325 LEU A C 1
ATOM 2566 O O . LEU A 1 325 ? 2.070 4.409 -36.748 1.00 98.00 325 LEU A O 1
ATOM 2570 N N . THR A 1 326 ? 4.145 3.963 -37.471 1.00 98.44 326 THR A N 1
ATOM 2571 C CA . THR A 1 326 ? 4.114 4.786 -38.691 1.00 98.44 326 THR A CA 1
ATOM 2572 C C . THR A 1 326 ? 4.633 3.957 -39.860 1.00 98.44 326 THR A C 1
ATOM 2574 O O . THR A 1 326 ? 5.773 3.513 -39.825 1.00 98.44 326 THR A O 1
ATOM 2577 N N . ASN A 1 327 ? 3.816 3.730 -40.896 1.00 98.31 327 ASN A N 1
ATOM 2578 C CA . ASN A 1 327 ? 4.156 2.867 -42.043 1.00 98.31 327 ASN A CA 1
ATOM 2579 C C . ASN A 1 327 ? 4.664 1.457 -41.628 1.00 98.31 327 ASN A C 1
ATOM 2581 O O . ASN A 1 327 ? 5.624 0.917 -42.187 1.00 98.31 327 ASN A O 1
ATOM 2585 N N . VAL A 1 328 ? 3.998 0.875 -40.623 1.00 98.62 328 VAL A N 1
ATOM 2586 C CA . VAL A 1 328 ? 4.203 -0.492 -40.120 1.00 98.62 328 VAL A CA 1
ATOM 2587 C C . VAL A 1 328 ? 2.851 -1.198 -40.079 1.00 98.62 328 VAL A C 1
ATOM 2589 O O . VAL A 1 328 ? 1.900 -0.662 -39.513 1.00 98.62 328 VAL A O 1
ATOM 2592 N N . ASP A 1 329 ? 2.776 -2.398 -40.648 1.00 97.69 329 ASP A N 1
ATOM 2593 C CA . ASP A 1 329 ? 1.590 -3.256 -40.594 1.00 97.69 329 ASP A CA 1
ATOM 2594 C C . ASP A 1 329 ? 1.741 -4.316 -39.493 1.00 97.69 329 ASP A C 1
ATOM 2596 O O . ASP A 1 329 ? 2.843 -4.799 -39.230 1.00 97.69 329 ASP A O 1
ATOM 2600 N N . TYR A 1 330 ? 0.629 -4.760 -38.911 1.00 97.81 330 TYR A N 1
ATOM 2601 C CA . TYR A 1 330 ? 0.588 -5.999 -38.132 1.00 97.81 330 TYR A CA 1
ATOM 2602 C C . TYR A 1 330 ? 0.208 -7.179 -39.034 1.00 97.81 330 TYR A C 1
ATOM 2604 O O . TYR A 1 330 ? -0.782 -7.107 -39.765 1.00 97.81 330 TYR A O 1
ATOM 2612 N N . LEU A 1 331 ? 0.950 -8.286 -38.954 1.00 98.00 331 LEU A N 1
ATOM 2613 C CA . LEU A 1 331 ? 0.556 -9.561 -39.559 1.00 98.00 331 LEU A CA 1
ATOM 2614 C C . LEU A 1 331 ? 0.282 -10.589 -38.458 1.00 98.00 331 LEU A C 1
ATOM 2616 O O . LEU A 1 331 ? 1.139 -10.834 -37.614 1.00 98.00 331 LEU A O 1
ATOM 2620 N N . SER A 1 332 ? -0.867 -11.265 -38.512 1.00 95.62 332 SER A N 1
ATOM 2621 C CA . SER A 1 332 ? -1.220 -12.320 -37.547 1.00 95.62 332 SER A CA 1
ATOM 2622 C C . SER A 1 332 ? -0.304 -13.546 -37.612 1.00 95.62 332 SER A C 1
ATOM 2624 O O . SER A 1 332 ? -0.188 -14.281 -36.635 1.00 95.62 332 SER A O 1
ATOM 2626 N N . SER A 1 333 ? 0.372 -13.774 -38.740 1.00 95.88 333 SER A N 1
ATOM 2627 C CA . SER A 1 333 ? 1.456 -14.752 -38.864 1.00 95.88 333 SER A CA 1
ATOM 2628 C C . SER A 1 333 ? 2.350 -14.449 -40.067 1.00 95.88 333 SER A C 1
ATOM 2630 O O . SER A 1 333 ? 1.897 -13.872 -41.059 1.00 95.88 333 SER A O 1
ATOM 2632 N N . TYR A 1 334 ? 3.619 -14.855 -40.001 1.00 97.25 334 TYR A N 1
ATOM 2633 C CA . TYR A 1 334 ? 4.529 -14.834 -41.144 1.00 97.25 334 TYR A CA 1
ATOM 2634 C C . TYR A 1 334 ? 5.650 -15.875 -41.016 1.00 97.25 334 TYR A C 1
ATOM 2636 O O . TYR A 1 334 ? 6.416 -15.876 -40.052 1.00 97.25 334 TYR A O 1
ATOM 2644 N N . SER A 1 335 ? 5.783 -16.742 -42.027 1.00 95.31 335 SER A N 1
ATOM 2645 C CA . SER A 1 335 ? 6.872 -17.727 -42.148 1.00 95.31 335 SER A CA 1
ATOM 2646 C C . SER A 1 335 ? 7.142 -18.528 -40.856 1.00 95.31 335 SER A C 1
ATOM 2648 O O . SER A 1 335 ? 8.285 -18.648 -40.416 1.00 95.31 335 SER A O 1
ATOM 2650 N N . GLY A 1 336 ? 6.080 -19.052 -40.232 1.00 92.00 336 GLY A N 1
ATOM 2651 C CA . GLY A 1 336 ? 6.153 -19.884 -39.022 1.00 92.00 336 GLY A CA 1
ATOM 2652 C C . GLY A 1 336 ? 6.112 -19.133 -37.685 1.00 92.00 336 GLY A C 1
ATOM 2653 O O . GLY A 1 336 ? 6.054 -19.786 -36.647 1.00 92.00 336 GLY A O 1
ATOM 2654 N N . ARG A 1 337 ? 6.102 -17.793 -37.691 1.00 92.44 337 ARG A N 1
ATOM 2655 C CA . ARG A 1 337 ? 5.916 -16.953 -36.493 1.00 92.44 337 ARG A CA 1
ATOM 2656 C C . ARG A 1 337 ? 4.496 -16.379 -36.440 1.00 92.44 337 ARG A C 1
ATOM 2658 O O . ARG A 1 337 ? 3.889 -16.186 -37.494 1.00 92.44 337 ARG A O 1
ATOM 2665 N N . ASN A 1 338 ? 3.973 -16.125 -35.239 1.00 91.56 338 ASN A N 1
ATOM 2666 C CA . ASN A 1 338 ? 2.588 -15.697 -34.993 1.00 91.56 338 ASN A CA 1
ATOM 2667 C C . ASN A 1 338 ? 2.575 -14.304 -34.358 1.00 91.56 338 ASN A C 1
ATOM 2669 O O . ASN A 1 338 ? 3.053 -14.157 -33.241 1.00 91.56 338 ASN A O 1
ATOM 2673 N N . GLY A 1 339 ? 1.983 -13.324 -35.043 1.00 94.50 339 GLY A N 1
ATOM 2674 C CA . GLY A 1 339 ? 2.052 -11.913 -34.670 1.00 94.50 339 GLY A CA 1
ATOM 2675 C C . GLY A 1 339 ? 3.420 -11.309 -34.986 1.00 94.50 339 GLY A C 1
ATOM 2676 O O . GLY A 1 339 ? 4.404 -11.641 -34.345 1.00 94.50 339 GLY A O 1
ATOM 2677 N N . VAL A 1 340 ? 3.514 -10.449 -36.005 1.00 97.50 340 VAL A N 1
ATOM 2678 C CA . VAL A 1 340 ? 4.773 -9.765 -36.359 1.00 97.50 340 VAL A CA 1
ATOM 2679 C C . VAL A 1 340 ? 4.526 -8.319 -36.801 1.00 97.50 340 VAL A C 1
ATOM 2681 O O . VAL A 1 340 ? 3.520 -8.026 -37.455 1.00 97.50 340 VAL A O 1
ATOM 2684 N N . LEU A 1 341 ? 5.466 -7.420 -36.490 1.00 98.56 341 LEU A N 1
ATOM 2685 C CA . LEU A 1 341 ? 5.486 -6.044 -36.989 1.00 98.56 341 LEU A CA 1
ATOM 2686 C C . LEU A 1 341 ? 6.192 -6.045 -38.342 1.00 98.56 341 LEU A C 1
ATOM 2688 O O . LEU A 1 341 ? 7.366 -6.399 -38.410 1.00 98.56 341 LEU A O 1
ATOM 2692 N N . LYS A 1 342 ? 5.501 -5.650 -39.412 1.00 98.56 342 LYS A N 1
ATOM 2693 C CA . LYS A 1 342 ? 6.033 -5.540 -40.776 1.00 98.56 342 LYS A CA 1
ATOM 2694 C C . LYS A 1 342 ? 6.316 -4.076 -41.104 1.00 98.56 342 LYS A C 1
ATOM 2696 O O . LYS A 1 342 ? 5.398 -3.295 -41.330 1.00 98.56 342 LYS A O 1
ATOM 2701 N N . PHE A 1 343 ? 7.591 -3.727 -41.186 1.00 98.81 343 PHE A N 1
ATOM 2702 C CA . PHE A 1 343 ? 8.086 -2.401 -41.528 1.00 98.81 343 PHE A CA 1
ATOM 2703 C C . PHE A 1 343 ? 8.247 -2.283 -43.049 1.00 98.81 343 PHE A C 1
ATOM 2705 O O . PHE A 1 343 ? 8.867 -3.133 -43.692 1.00 98.81 343 PHE A O 1
ATOM 2712 N N . ASN A 1 344 ? 7.655 -1.243 -43.641 1.00 98.44 344 ASN A N 1
ATOM 2713 C CA . ASN A 1 344 ? 7.530 -1.108 -45.097 1.00 98.44 344 ASN A CA 1
ATOM 2714 C C . ASN A 1 344 ? 8.711 -0.385 -45.787 1.00 98.44 344 ASN A C 1
ATOM 2716 O O . ASN A 1 344 ? 8.644 -0.128 -46.991 1.00 98.44 344 ASN A O 1
ATOM 2720 N N . GLY A 1 345 ? 9.803 -0.085 -45.075 1.00 97.31 345 GLY A N 1
ATOM 2721 C CA . GLY A 1 345 ? 10.983 0.598 -45.612 1.00 97.31 345 GLY A CA 1
ATOM 2722 C C . GLY A 1 345 ? 10.977 2.099 -45.342 1.00 97.31 345 GLY A C 1
ATOM 2723 O O . GLY A 1 345 ? 10.847 2.535 -44.203 1.00 97.31 345 GLY A O 1
ATOM 2724 N N . ALA A 1 346 ? 11.150 2.920 -46.380 1.00 96.94 346 ALA A N 1
ATOM 2725 C CA . ALA A 1 346 ? 11.269 4.370 -46.219 1.00 96.94 346 ALA A CA 1
ATOM 2726 C C . ALA A 1 346 ? 10.106 4.967 -45.393 1.00 96.94 346 ALA A C 1
ATOM 2728 O O . ALA A 1 346 ? 8.929 4.752 -45.689 1.00 96.94 346 ALA A O 1
ATOM 2729 N N . GLY A 1 347 ? 10.451 5.711 -44.338 1.00 96.12 347 GLY A N 1
ATOM 2730 C CA . GLY A 1 347 ? 9.486 6.321 -43.419 1.00 96.12 347 GLY A CA 1
ATOM 2731 C C . GLY A 1 347 ? 8.794 5.364 -42.440 1.00 96.12 347 GLY A C 1
ATOM 2732 O O . GLY A 1 347 ? 7.916 5.821 -41.714 1.00 96.12 347 GLY A O 1
ATOM 2733 N N . SER A 1 348 ? 9.147 4.073 -42.391 1.00 98.12 348 SER A N 1
ATOM 2734 C CA . SER A 1 348 ? 8.643 3.177 -41.344 1.00 98.12 348 SER A CA 1
ATOM 2735 C C . SER A 1 348 ? 9.313 3.438 -40.001 1.00 98.12 348 SER A C 1
ATOM 2737 O O . SER A 1 348 ? 10.527 3.629 -39.949 1.00 98.12 348 SER A O 1
ATOM 2739 N N . SER A 1 349 ? 8.550 3.375 -38.914 1.00 97.81 349 SER A N 1
ATOM 2740 C CA . SER A 1 349 ? 9.065 3.234 -37.549 1.00 97.81 349 SER A CA 1
ATOM 2741 C C . SER A 1 349 ? 7.952 2.820 -36.583 1.00 97.81 349 SER A C 1
ATOM 2743 O O . SER A 1 349 ? 6.767 3.044 -36.837 1.00 97.81 349 SER A O 1
ATOM 2745 N N . ALA A 1 350 ? 8.334 2.237 -35.449 1.00 98.06 350 ALA A N 1
ATOM 2746 C CA . ALA A 1 350 ? 7.517 2.248 -34.243 1.00 98.06 350 ALA A CA 1
ATOM 2747 C C . ALA A 1 350 ? 8.228 3.145 -33.227 1.00 98.06 350 ALA A C 1
ATOM 2749 O O . ALA A 1 350 ? 9.324 2.810 -32.781 1.00 98.06 350 ALA A O 1
ATOM 2750 N N . ASN A 1 351 ? 7.654 4.308 -32.918 1.00 97.19 351 ASN A N 1
ATOM 2751 C CA . ASN A 1 351 ? 8.200 5.210 -31.908 1.00 97.19 351 ASN A CA 1
ATOM 2752 C C . ASN A 1 351 ? 7.756 4.732 -30.526 1.00 97.19 351 ASN A C 1
ATOM 2754 O O . ASN A 1 351 ? 6.598 4.914 -30.157 1.00 97.19 351 ASN A O 1
ATOM 2758 N N . CYS A 1 352 ? 8.678 4.135 -29.781 1.00 95.50 352 CYS A N 1
ATOM 2759 C CA . CYS A 1 352 ? 8.464 3.587 -28.448 1.00 95.50 352 CYS A CA 1
ATOM 2760 C C . CYS A 1 352 ? 8.803 4.604 -27.348 1.00 95.50 352 CYS A C 1
ATOM 2762 O O . CYS A 1 352 ? 9.181 4.207 -26.252 1.00 95.50 352 CYS A O 1
ATOM 2764 N N . ASN A 1 353 ? 8.684 5.909 -27.623 1.00 92.94 353 ASN A N 1
ATOM 2765 C CA . ASN A 1 353 ? 8.850 6.983 -26.640 1.00 92.94 353 ASN A CA 1
ATOM 2766 C C . ASN A 1 353 ? 10.251 6.994 -25.977 1.00 92.94 353 ASN A C 1
ATOM 2768 O O . ASN A 1 353 ? 11.219 6.467 -26.522 1.00 92.94 353 ASN A O 1
ATOM 2772 N N . LYS A 1 354 ? 10.399 7.688 -24.848 1.00 91.19 354 LYS A N 1
ATOM 2773 C CA . LYS A 1 354 ? 11.673 7.998 -24.181 1.00 91.19 354 LYS A CA 1
ATOM 2774 C C . LYS A 1 354 ? 11.981 7.045 -23.016 1.00 91.19 354 LYS A C 1
ATOM 2776 O O . LYS A 1 354 ? 11.233 6.115 -22.735 1.00 91.19 354 LYS A O 1
ATOM 2781 N N . GLY A 1 355 ? 13.084 7.286 -22.305 1.00 88.00 355 GLY A N 1
ATOM 2782 C CA . GLY A 1 355 ? 13.409 6.616 -21.036 1.00 88.00 355 GLY A CA 1
ATOM 2783 C C . GLY A 1 355 ? 14.397 5.448 -21.136 1.00 88.00 355 GLY A C 1
ATOM 2784 O O . GLY A 1 355 ? 15.247 5.301 -20.257 1.00 88.00 355 GLY A O 1
ATOM 2785 N N . LEU A 1 356 ? 14.347 4.650 -22.208 1.00 91.06 356 LEU A N 1
ATOM 2786 C CA . LEU A 1 356 ? 15.250 3.505 -22.384 1.00 91.06 356 LEU A CA 1
ATOM 2787 C C . LEU A 1 356 ? 16.707 3.932 -22.612 1.00 91.06 356 LEU A C 1
ATOM 2789 O O . LEU A 1 356 ? 16.985 4.927 -23.273 1.00 91.06 356 LEU A O 1
ATOM 2793 N N . LEU A 1 357 ? 17.648 3.126 -22.109 1.00 90.06 357 LEU A N 1
ATOM 2794 C CA . LEU A 1 357 ? 19.103 3.266 -22.308 1.00 90.06 357 LEU A CA 1
ATOM 2795 C C . LEU A 1 357 ? 19.720 4.606 -21.849 1.00 90.06 357 LEU A C 1
ATOM 2797 O O . LEU A 1 357 ? 20.848 4.931 -22.218 1.00 90.06 357 LEU A O 1
ATOM 2801 N N . ASN A 1 358 ? 19.022 5.371 -21.010 1.00 85.69 358 ASN A N 1
ATOM 2802 C CA . ASN A 1 358 ? 19.500 6.649 -20.487 1.00 85.69 358 ASN A CA 1
ATOM 2803 C C . ASN A 1 358 ? 20.656 6.454 -19.487 1.00 85.69 358 ASN A C 1
ATOM 2805 O O . ASN A 1 358 ? 20.438 6.025 -18.358 1.00 85.69 358 ASN A O 1
ATOM 2809 N N . ALA A 1 359 ? 21.881 6.813 -19.883 1.00 81.56 359 ALA A N 1
ATOM 2810 C CA . ALA A 1 359 ? 23.108 6.712 -19.077 1.00 81.56 359 ALA A CA 1
ATOM 2811 C C . ALA A 1 359 ? 23.487 5.298 -18.570 1.00 81.56 359 ALA A C 1
ATOM 2813 O O . ALA A 1 359 ? 24.360 5.179 -17.709 1.00 81.56 359 ALA A O 1
ATOM 2814 N N . THR A 1 360 ? 22.888 4.220 -19.097 1.00 86.12 360 THR A N 1
ATOM 2815 C CA . THR A 1 360 ? 23.165 2.860 -18.597 1.00 86.12 360 THR A CA 1
ATOM 2816 C C . THR A 1 360 ? 24.587 2.376 -18.913 1.00 86.12 360 THR A C 1
ATOM 2818 O O . THR A 1 360 ? 25.124 2.615 -20.002 1.00 86.12 360 THR A O 1
ATOM 2821 N N . GLY A 1 361 ? 25.194 1.664 -17.958 1.00 92.88 361 GLY A N 1
ATOM 2822 C CA . GLY A 1 361 ? 26.495 1.002 -18.100 1.00 92.88 361 GLY A CA 1
ATOM 2823 C C . GLY A 1 361 ? 26.430 -0.385 -18.750 1.00 92.88 361 GLY A C 1
ATOM 2824 O O . GLY A 1 361 ? 27.449 -0.870 -19.239 1.00 92.88 361 GLY A O 1
ATOM 2825 N N . GLU A 1 362 ? 25.254 -1.016 -18.800 1.00 96.56 362 GLU A N 1
ATOM 2826 C CA . GLU A 1 362 ? 25.034 -2.293 -19.486 1.00 96.56 362 GLU A CA 1
ATOM 2827 C C . GLU A 1 362 ? 23.589 -2.452 -19.982 1.00 96.56 362 GLU A C 1
ATOM 2829 O O . GLU A 1 362 ? 22.669 -1.837 -19.447 1.00 96.56 362 GLU A O 1
ATOM 2834 N N . PHE A 1 363 ? 23.402 -3.251 -21.034 1.00 96.94 363 PHE A N 1
ATOM 2835 C CA . PHE A 1 363 ? 22.097 -3.701 -21.533 1.00 96.94 363 PHE A CA 1
ATOM 2836 C C . PHE A 1 363 ? 22.281 -4.857 -22.529 1.00 96.94 363 PHE A C 1
ATOM 2838 O O . PHE A 1 363 ? 23.400 -5.152 -22.955 1.00 96.94 363 PHE A O 1
ATOM 2845 N N . THR A 1 364 ? 21.184 -5.484 -22.954 1.00 97.75 364 THR A N 1
ATOM 2846 C CA . THR A 1 364 ? 21.165 -6.348 -24.145 1.00 97.75 364 THR A CA 1
ATOM 2847 C C . THR A 1 364 ? 19.898 -6.117 -24.954 1.00 97.75 364 THR A C 1
ATOM 2849 O O . THR A 1 364 ? 18.806 -6.223 -24.406 1.00 97.75 364 THR A O 1
ATOM 2852 N N . PHE A 1 365 ? 20.025 -5.867 -26.256 1.00 98.31 365 PHE A N 1
ATOM 2853 C CA . PHE A 1 365 ? 18.895 -5.950 -27.186 1.00 98.31 365 PHE A CA 1
ATOM 2854 C C . PHE A 1 365 ? 18.888 -7.329 -27.848 1.00 98.31 365 PHE A C 1
ATOM 2856 O O . PHE A 1 365 ? 19.936 -7.766 -28.324 1.00 98.31 365 PHE A O 1
ATOM 2863 N N . GLU A 1 366 ? 17.735 -7.992 -27.933 1.00 97.94 366 GLU A N 1
ATOM 2864 C CA . GLU A 1 366 ? 17.544 -9.165 -28.795 1.00 97.94 366 GLU A CA 1
ATOM 2865 C C . GLU A 1 366 ? 16.186 -9.138 -29.514 1.00 97.94 366 GLU A C 1
ATOM 2867 O O . GLU A 1 366 ? 15.227 -8.545 -29.019 1.00 97.94 366 GLU A O 1
ATOM 2872 N N . ALA A 1 367 ? 16.115 -9.751 -30.697 1.00 98.06 367 ALA A N 1
ATOM 2873 C CA . ALA A 1 367 ? 14.884 -9.881 -31.477 1.00 98.06 367 ALA A CA 1
ATOM 2874 C C . ALA A 1 367 ? 14.990 -10.988 -32.534 1.00 98.06 367 ALA A C 1
ATOM 2876 O O . ALA A 1 367 ? 16.078 -11.297 -33.038 1.00 98.06 367 ALA A O 1
ATOM 2877 N N . TRP A 1 368 ? 13.838 -11.499 -32.974 1.00 98.06 368 TRP A N 1
ATOM 2878 C CA . TRP A 1 368 ? 13.732 -12.155 -34.275 1.00 98.06 368 TRP A CA 1
ATOM 2879 C C . TRP A 1 368 ? 13.540 -11.116 -35.372 1.00 98.06 368 TRP A C 1
ATOM 2881 O O . TRP A 1 368 ? 12.645 -10.275 -35.309 1.00 98.06 368 TRP A O 1
ATOM 2891 N N . VAL A 1 369 ? 14.383 -11.197 -36.400 1.00 98.44 369 VAL A N 1
ATOM 2892 C CA . VAL A 1 369 ? 14.456 -10.232 -37.497 1.00 98.44 369 VAL A CA 1
ATOM 2893 C C . VAL A 1 369 ? 14.380 -10.960 -38.833 1.00 98.44 369 VAL A C 1
ATOM 2895 O O . VAL A 1 369 ? 15.186 -11.845 -39.126 1.00 98.44 369 VAL A O 1
ATOM 2898 N N . TYR A 1 370 ? 13.425 -10.563 -39.667 1.00 98.62 370 TYR A N 1
ATOM 2899 C CA . TYR A 1 370 ? 13.337 -10.971 -41.066 1.00 98.62 370 TYR A CA 1
ATOM 2900 C C . TYR A 1 370 ? 13.646 -9.758 -41.937 1.00 98.62 370 TYR A C 1
ATOM 2902 O O . TYR A 1 370 ? 12.904 -8.781 -41.904 1.00 98.62 370 TYR A O 1
ATOM 2910 N N . ILE A 1 371 ? 14.717 -9.795 -42.724 1.00 98.31 371 ILE A N 1
ATOM 2911 C CA . ILE A 1 371 ? 15.030 -8.710 -43.664 1.00 98.31 371 ILE A CA 1
ATOM 2912 C C . ILE A 1 371 ? 14.354 -9.041 -44.998 1.00 98.31 371 ILE A C 1
ATOM 2914 O O . ILE A 1 371 ? 14.716 -10.036 -45.627 1.00 98.31 371 ILE A O 1
ATOM 2918 N N . ASP A 1 372 ? 13.373 -8.232 -45.413 1.00 98.25 372 ASP A N 1
ATOM 2919 C CA . ASP A 1 372 ? 12.741 -8.355 -46.737 1.00 98.25 372 ASP A CA 1
ATOM 2920 C C . ASP A 1 372 ? 13.650 -7.756 -47.819 1.00 98.25 372 ASP A C 1
ATOM 2922 O O . ASP A 1 372 ? 13.817 -8.334 -48.890 1.00 98.25 372 ASP A O 1
ATOM 2926 N N . GLU A 1 373 ? 14.263 -6.609 -47.522 1.00 97.88 373 GLU A N 1
ATOM 2927 C CA . GLU A 1 373 ? 15.196 -5.907 -48.401 1.00 97.88 373 GLU A CA 1
ATOM 2928 C C . GLU A 1 373 ? 16.290 -5.238 -47.563 1.00 97.88 373 GLU A C 1
ATOM 2930 O O . GLU A 1 373 ? 16.018 -4.662 -46.508 1.00 97.88 373 GLU A O 1
ATOM 2935 N N . TRP A 1 374 ? 17.538 -5.309 -48.025 1.00 97.88 374 TRP A N 1
ATOM 2936 C CA . TRP A 1 374 ? 18.655 -4.677 -47.332 1.00 97.88 374 TRP A CA 1
ATOM 2937 C C . TRP A 1 374 ? 18.703 -3.177 -47.644 1.00 97.88 374 TRP A C 1
ATOM 2939 O O . TRP A 1 374 ? 19.255 -2.761 -48.661 1.00 97.88 374 TRP A O 1
ATOM 2949 N N . VAL A 1 375 ? 18.114 -2.367 -46.765 1.00 97.88 375 VAL A N 1
ATOM 2950 C CA . VAL A 1 375 ? 18.110 -0.902 -46.880 1.00 97.88 375 VAL A CA 1
ATOM 2951 C C . VAL A 1 375 ? 19.272 -0.332 -46.068 1.00 97.88 375 VAL A C 1
ATOM 2953 O O . VAL A 1 375 ? 19.222 -0.318 -44.836 1.00 97.88 375 VAL A O 1
ATOM 2956 N N . GLU A 1 376 ? 20.318 0.138 -46.748 1.00 97.62 376 GLU A N 1
ATOM 2957 C CA . GLU A 1 376 ? 21.476 0.754 -46.089 1.00 97.62 376 GLU A CA 1
ATOM 2958 C C . GLU A 1 376 ? 21.063 1.966 -45.240 1.00 97.62 376 GLU A C 1
ATOM 2960 O O . GLU A 1 376 ? 20.197 2.758 -45.615 1.00 97.62 376 GLU A O 1
ATOM 2965 N N . ASN A 1 377 ? 21.722 2.127 -44.096 1.00 96.06 377 ASN A N 1
ATOM 2966 C CA . ASN A 1 377 ? 21.479 3.129 -43.058 1.00 96.06 377 ASN A CA 1
ATOM 2967 C C . ASN A 1 377 ? 20.149 3.003 -42.291 1.00 96.06 377 ASN A C 1
ATOM 2969 O O . ASN A 1 377 ? 19.980 3.713 -41.296 1.00 96.06 377 ASN A O 1
ATOM 2973 N N . SER A 1 378 ? 19.244 2.089 -42.669 1.00 98.19 378 SER A N 1
ATOM 2974 C CA . SER A 1 378 ? 18.080 1.743 -41.838 1.00 98.19 378 SER A CA 1
ATOM 2975 C C . SER A 1 378 ? 18.503 1.038 -40.544 1.00 98.19 378 SER A C 1
ATOM 2977 O O . SER A 1 378 ? 19.577 0.435 -40.475 1.00 98.19 378 SER A O 1
ATOM 2979 N N . THR A 1 379 ? 17.671 1.105 -39.504 1.00 98.19 379 THR A N 1
ATOM 2980 C CA . THR A 1 379 ? 18.007 0.541 -38.186 1.00 98.19 379 THR A CA 1
ATOM 2981 C C . THR A 1 379 ? 16.948 -0.424 -37.677 1.00 98.19 379 THR A C 1
ATOM 2983 O O . THR A 1 379 ? 15.753 -0.156 -37.794 1.00 98.19 379 THR A O 1
ATOM 2986 N N . ILE A 1 380 ? 17.387 -1.491 -37.016 1.00 98.38 380 ILE A N 1
ATOM 2987 C CA . ILE A 1 380 ? 16.519 -2.458 -36.331 1.00 98.38 380 ILE A CA 1
ATOM 2988 C C . ILE A 1 380 ? 15.973 -1.845 -35.034 1.00 98.38 380 ILE A C 1
ATOM 2990 O O . ILE A 1 380 ? 14.773 -1.928 -34.774 1.00 98.38 380 ILE A O 1
ATOM 2994 N N . PHE A 1 381 ? 16.823 -1.135 -34.289 1.00 97.56 381 PHE A N 1
ATOM 2995 C CA . PHE A 1 381 ? 16.402 -0.124 -33.320 1.00 97.56 381 PHE A CA 1
ATOM 2996 C C . PHE A 1 381 ? 17.342 1.086 -33.366 1.00 97.56 381 PHE A C 1
ATOM 2998 O O . PHE A 1 381 ? 18.498 0.950 -33.772 1.00 97.56 381 PHE A O 1
ATOM 3005 N N . LEU A 1 382 ? 16.849 2.243 -32.923 1.00 96.00 382 LEU A N 1
ATOM 3006 C CA . LEU A 1 382 ? 17.586 3.501 -32.824 1.00 96.00 382 LEU A CA 1
ATOM 3007 C C . LEU A 1 382 ? 17.136 4.294 -31.595 1.00 96.00 382 LEU A C 1
ATOM 3009 O O . LEU A 1 382 ? 15.957 4.608 -31.463 1.00 96.00 382 LEU A O 1
ATOM 3013 N N . LYS A 1 383 ? 18.081 4.710 -30.754 1.00 94.50 383 LYS A N 1
ATOM 3014 C CA . LYS A 1 383 ? 17.925 5.834 -29.825 1.00 94.50 383 LYS A CA 1
ATOM 3015 C C . LYS A 1 383 ? 18.934 6.910 -30.196 1.00 94.50 383 LYS A C 1
ATOM 3017 O O . LYS A 1 383 ? 20.137 6.666 -30.136 1.00 94.50 383 LYS A O 1
ATOM 3022 N N . GLN A 1 384 ? 18.454 8.094 -30.553 1.00 89.31 384 GLN A N 1
ATOM 3023 C CA . GLN A 1 384 ? 19.294 9.214 -30.973 1.00 89.31 384 GLN A CA 1
ATOM 3024 C C . GLN A 1 384 ? 18.574 10.541 -30.711 1.00 89.31 384 GLN A C 1
ATOM 3026 O O . GLN A 1 384 ? 17.366 10.642 -30.930 1.00 89.31 384 GLN A O 1
ATOM 3031 N N . GLY A 1 385 ? 19.323 11.542 -30.244 1.00 76.56 385 GLY A N 1
ATOM 3032 C CA . GLY A 1 385 ? 18.846 12.921 -30.115 1.00 76.56 385 GLY A CA 1
ATOM 3033 C C . GLY A 1 385 ? 18.934 13.704 -31.430 1.00 76.56 385 GLY A C 1
ATOM 3034 O O . GLY A 1 385 ? 18.881 13.146 -32.521 1.00 76.56 385 GLY A O 1
ATOM 3035 N N . ASN A 1 386 ? 19.126 15.021 -31.342 1.00 75.12 386 ASN A N 1
ATOM 3036 C CA . ASN A 1 386 ? 19.332 15.869 -32.528 1.00 75.12 386 ASN A CA 1
ATOM 3037 C C . ASN A 1 386 ? 20.771 15.818 -33.087 1.00 75.12 386 ASN A C 1
ATOM 3039 O O . ASN A 1 386 ? 21.061 16.476 -34.086 1.00 75.12 386 ASN A O 1
ATOM 3043 N N . ASP A 1 387 ? 21.680 15.076 -32.447 1.00 77.81 387 ASP A N 1
ATOM 3044 C CA . ASP A 1 387 ? 23.081 14.937 -32.852 1.00 77.81 387 ASP A CA 1
ATOM 3045 C C . ASP A 1 387 ? 23.429 13.485 -33.245 1.00 77.81 387 ASP A C 1
ATOM 3047 O O . ASP A 1 387 ? 22.711 12.543 -32.917 1.00 77.81 387 ASP A O 1
ATOM 3051 N N . TRP A 1 388 ? 24.516 13.297 -33.999 1.00 80.44 388 TRP A N 1
ATOM 3052 C CA . TRP A 1 388 ? 24.990 11.979 -34.471 1.00 80.44 388 TRP A CA 1
ATOM 3053 C C . TRP A 1 388 ? 26.093 11.365 -33.591 1.00 80.44 388 TRP A C 1
ATOM 3055 O O . TRP A 1 388 ? 26.523 10.230 -33.812 1.00 80.44 388 TRP A O 1
ATOM 3065 N N . THR A 1 389 ? 26.554 12.118 -32.595 1.00 84.25 389 THR A N 1
ATOM 3066 C CA . THR A 1 389 ? 27.629 11.771 -31.655 1.00 84.25 389 THR A CA 1
ATOM 3067 C C . THR A 1 389 ? 27.132 11.071 -30.389 1.00 84.25 389 THR A C 1
ATOM 3069 O O . THR A 1 389 ? 27.937 10.477 -29.672 1.00 84.25 389 THR A O 1
ATOM 3072 N N . ASN A 1 390 ? 25.822 11.115 -30.140 1.00 89.62 390 ASN A N 1
ATOM 3073 C CA . ASN A 1 390 ? 25.115 10.533 -29.007 1.00 89.62 390 ASN A CA 1
ATOM 3074 C C . ASN A 1 390 ? 23.963 9.661 -29.524 1.00 89.62 390 ASN A C 1
ATOM 3076 O O . ASN A 1 390 ? 22.824 10.112 -29.670 1.00 89.62 390 ASN A O 1
ATOM 3080 N N . LYS A 1 391 ? 24.272 8.398 -29.835 1.00 92.31 391 LYS A N 1
ATOM 3081 C CA . LYS A 1 391 ? 23.301 7.429 -30.357 1.00 92.31 391 LYS A CA 1
ATOM 3082 C C . LYS A 1 391 ? 23.602 6.003 -29.911 1.00 92.31 391 LYS A C 1
ATOM 3084 O O . LYS A 1 391 ? 24.761 5.636 -29.715 1.00 92.31 391 LYS A O 1
ATOM 3089 N N . VAL A 1 392 ? 22.555 5.194 -29.809 1.00 95.50 392 VAL A N 1
ATOM 3090 C CA . VAL A 1 392 ? 22.644 3.742 -29.645 1.00 95.50 392 VAL A CA 1
ATOM 3091 C C . VAL A 1 392 ? 21.738 3.099 -30.687 1.00 95.50 392 VAL A C 1
ATOM 3093 O O . VAL A 1 392 ? 20.545 3.392 -30.715 1.00 95.50 392 VAL A O 1
ATOM 3096 N N . ASP A 1 393 ? 22.285 2.257 -31.559 1.00 96.75 393 ASP A N 1
ATOM 3097 C CA . ASP A 1 393 ? 21.518 1.624 -32.637 1.00 96.75 393 ASP A CA 1
ATOM 3098 C C . ASP A 1 393 ? 22.090 0.272 -33.061 1.00 96.75 393 ASP A C 1
ATOM 3100 O O . ASP A 1 393 ? 23.263 -0.022 -32.821 1.00 96.75 393 ASP A O 1
ATOM 3104 N N . ILE A 1 394 ? 21.249 -0.513 -33.741 1.00 97.88 394 ILE A N 1
ATOM 3105 C CA . ILE A 1 394 ? 21.701 -1.571 -34.649 1.00 97.88 394 ILE A CA 1
ATOM 3106 C C . ILE A 1 394 ? 21.329 -1.148 -36.070 1.00 97.88 394 ILE A C 1
ATOM 3108 O O . ILE A 1 394 ? 20.145 -1.134 -36.422 1.00 97.88 394 ILE A O 1
ATOM 3112 N N . GLN A 1 395 ? 22.329 -0.825 -36.886 1.00 97.69 395 GLN A N 1
ATOM 3113 C CA . GLN A 1 395 ? 22.162 -0.278 -38.234 1.00 97.69 395 GLN A CA 1
ATOM 3114 C C . GLN A 1 395 ? 22.602 -1.271 -39.317 1.00 97.69 395 GLN A C 1
ATOM 3116 O O . GLN A 1 395 ? 23.653 -1.907 -39.211 1.00 97.69 395 GLN A O 1
ATOM 3121 N N . LEU A 1 396 ? 21.815 -1.359 -40.393 1.00 98.25 396 LEU A N 1
ATOM 3122 C CA . LEU A 1 396 ? 22.191 -2.041 -41.630 1.00 98.25 396 LEU A CA 1
ATOM 3123 C C . LEU A 1 396 ? 23.185 -1.153 -42.388 1.00 98.25 396 LEU A C 1
ATOM 3125 O O . LEU A 1 396 ? 22.838 -0.074 -42.862 1.00 98.25 396 LEU A O 1
ATOM 3129 N N . GLY A 1 397 ? 24.432 -1.596 -42.477 1.00 96.94 397 GLY A N 1
ATOM 3130 C CA . GLY A 1 397 ? 25.500 -0.956 -43.233 1.00 96.94 397 GLY A CA 1
ATOM 3131 C C . GLY A 1 397 ? 25.522 -1.369 -44.702 1.00 96.94 397 GLY A C 1
ATOM 3132 O O . GLY A 1 397 ? 24.489 -1.637 -45.308 1.00 96.94 397 GLY A O 1
ATOM 3133 N N . GLU A 1 398 ? 26.728 -1.431 -45.260 1.00 96.94 398 GLU A N 1
ATOM 3134 C CA . GLU A 1 398 ? 27.003 -1.772 -46.660 1.00 96.94 398 GLU A CA 1
ATOM 3135 C C . GLU A 1 398 ? 26.368 -3.111 -47.094 1.00 96.94 398 GLU A C 1
ATOM 3137 O O . GLU A 1 398 ? 26.574 -4.159 -46.470 1.00 96.94 398 GLU A O 1
ATOM 3142 N N . VAL A 1 399 ? 25.628 -3.087 -48.206 1.00 95.50 399 VAL A N 1
ATOM 3143 C CA . VAL A 1 399 ? 24.893 -4.239 -48.754 1.00 95.50 399 VAL A CA 1
ATOM 3144 C C . VAL A 1 399 ? 25.814 -5.354 -49.251 1.00 95.50 399 VAL A C 1
ATOM 3146 O O . VAL A 1 399 ? 25.503 -6.533 -49.083 1.00 95.50 399 VAL A O 1
ATOM 3149 N N . ALA A 1 400 ? 26.973 -5.000 -49.817 1.00 95.25 400 ALA A N 1
ATOM 3150 C CA . ALA A 1 400 ? 27.933 -5.954 -50.377 1.00 95.25 400 ALA A CA 1
ATOM 3151 C C . ALA A 1 400 ? 28.548 -6.876 -49.309 1.00 95.25 400 ALA A C 1
ATOM 3153 O O . ALA A 1 400 ? 28.848 -8.036 -49.587 1.00 95.25 400 ALA A O 1
ATOM 3154 N N . SER A 1 401 ? 28.705 -6.365 -48.086 1.00 95.56 401 SER A N 1
ATOM 3155 C CA . SER A 1 401 ? 29.226 -7.087 -46.923 1.00 95.56 401 SER A CA 1
ATOM 3156 C C . SER A 1 401 ? 28.130 -7.511 -45.935 1.00 95.56 401 SER A C 1
ATOM 3158 O O . SER A 1 401 ? 28.437 -8.188 -44.956 1.00 95.56 401 SER A O 1
ATOM 3160 N N . LYS A 1 402 ? 26.858 -7.140 -46.174 1.00 95.25 402 LYS A N 1
ATOM 3161 C CA . LYS A 1 402 ? 25.718 -7.320 -45.248 1.00 95.25 402 LYS A CA 1
ATOM 3162 C C . LYS A 1 402 ? 26.081 -6.927 -43.813 1.00 95.25 402 LYS A C 1
ATOM 3164 O O . LYS A 1 402 ? 25.858 -7.682 -42.861 1.00 95.25 402 LYS A O 1
ATOM 3169 N N . ARG A 1 403 ? 26.725 -5.770 -43.679 1.00 97.25 403 ARG A N 1
ATOM 3170 C CA . ARG A 1 403 ? 27.344 -5.321 -42.432 1.00 97.25 403 ARG A CA 1
ATOM 3171 C C . ARG A 1 403 ? 26.299 -4.893 -41.410 1.00 97.25 403 ARG A C 1
ATOM 3173 O O . ARG A 1 403 ? 25.522 -3.990 -41.689 1.00 97.25 403 ARG A O 1
ATOM 3180 N N . LEU A 1 404 ? 26.304 -5.467 -40.212 1.00 97.69 404 LEU A N 1
ATOM 3181 C CA . LEU A 1 404 ? 25.578 -4.893 -39.076 1.00 97.69 404 LEU A CA 1
ATOM 3182 C C . LEU A 1 404 ? 26.534 -4.063 -38.225 1.00 97.69 404 LEU A C 1
ATOM 3184 O O . LEU A 1 404 ? 27.546 -4.581 -37.752 1.00 97.69 404 LEU A O 1
ATOM 3188 N N . TYR A 1 405 ? 26.181 -2.799 -38.003 1.00 97.00 405 TYR A N 1
ATOM 3189 C CA . TYR A 1 405 ? 26.803 -1.948 -36.995 1.00 97.00 405 TYR A CA 1
ATOM 3190 C C . TYR A 1 405 ? 26.024 -2.034 -35.684 1.00 97.00 405 TYR A C 1
ATOM 3192 O O . TYR A 1 405 ? 24.795 -2.071 -35.700 1.00 97.00 405 TYR A O 1
ATOM 3200 N N . PHE A 1 406 ? 26.733 -1.988 -34.560 1.00 97.25 406 PHE A N 1
ATOM 3201 C CA . PHE A 1 406 ? 26.171 -1.733 -33.238 1.00 97.25 406 PHE A CA 1
ATOM 3202 C C . PHE A 1 406 ? 26.891 -0.540 -32.624 1.00 97.25 406 PHE A C 1
ATOM 3204 O O . PHE A 1 406 ? 28.034 -0.645 -32.164 1.00 97.25 406 PHE A O 1
ATOM 3211 N N . HIS A 1 407 ? 26.231 0.613 -32.688 1.00 95.06 407 HIS A N 1
ATOM 3212 C CA . HIS A 1 407 ? 26.756 1.862 -32.159 1.00 95.06 407 HIS A CA 1
ATOM 3213 C C . HIS A 1 407 ? 26.417 1.979 -30.676 1.00 95.06 407 HIS A C 1
ATOM 3215 O O . HIS A 1 407 ? 25.264 1.817 -30.283 1.00 95.06 407 HIS A O 1
ATOM 3221 N N . VAL A 1 408 ? 27.414 2.345 -29.872 1.00 93.44 408 VAL A N 1
ATOM 3222 C CA . VAL A 1 408 ? 27.218 2.919 -28.536 1.00 93.44 408 VAL A CA 1
ATOM 3223 C C . VAL A 1 408 ? 28.055 4.195 -28.524 1.00 93.44 408 VAL A C 1
ATOM 3225 O O . VAL A 1 408 ? 29.183 4.230 -28.038 1.00 93.44 408 VAL A O 1
ATOM 3228 N N . ASN A 1 409 ? 27.531 5.228 -29.182 1.00 90.81 409 ASN A N 1
ATOM 3229 C CA . ASN A 1 409 ? 28.188 6.517 -29.357 1.00 90.81 409 ASN A CA 1
ATOM 3230 C C . ASN A 1 409 ? 27.821 7.419 -28.179 1.00 90.81 409 ASN A C 1
ATOM 3232 O O . ASN A 1 409 ? 26.644 7.717 -27.992 1.00 90.81 409 ASN A O 1
ATOM 3236 N N . ASN A 1 410 ? 28.815 7.874 -27.418 1.00 88.38 410 ASN A N 1
ATOM 3237 C CA . ASN A 1 410 ? 28.669 8.873 -26.360 1.00 88.38 410 ASN A CA 1
ATOM 3238 C C . ASN A 1 410 ? 29.816 9.879 -26.527 1.00 88.38 410 ASN A C 1
ATOM 3240 O O . ASN A 1 410 ? 30.950 9.599 -26.141 1.00 88.38 410 ASN A O 1
ATOM 3244 N N . ASN A 1 411 ? 29.528 11.005 -27.185 1.00 85.25 411 ASN A N 1
ATOM 3245 C CA . ASN A 1 411 ? 30.503 11.988 -27.672 1.00 85.25 411 ASN A CA 1
ATOM 3246 C C . ASN A 1 411 ? 31.562 11.410 -28.643 1.00 85.25 411 ASN A C 1
ATOM 3248 O O . ASN A 1 411 ? 32.752 11.709 -28.537 1.00 85.25 411 ASN A O 1
ATOM 3252 N N . GLY A 1 412 ? 31.147 10.587 -29.616 1.00 84.50 412 GLY A N 1
ATOM 3253 C CA . GLY A 1 412 ? 32.065 10.011 -30.611 1.00 84.50 412 GLY A CA 1
ATOM 3254 C C . GLY A 1 412 ? 31.384 9.169 -31.694 1.00 84.50 412 GLY A C 1
ATOM 3255 O O . GLY A 1 412 ? 30.165 9.197 -31.829 1.00 84.50 412 GLY A O 1
ATOM 3256 N N . ASN A 1 413 ? 32.176 8.409 -32.463 1.00 87.25 413 ASN A N 1
ATOM 3257 C CA . ASN A 1 413 ? 31.674 7.402 -33.408 1.00 87.25 413 ASN A CA 1
ATOM 3258 C C . ASN A 1 413 ? 32.310 6.024 -33.149 1.00 87.25 413 ASN A C 1
ATOM 3260 O O . ASN A 1 413 ? 33.251 5.605 -33.829 1.00 87.25 413 ASN A O 1
ATOM 3264 N N . THR A 1 414 ? 31.817 5.355 -32.111 1.00 90.75 414 THR A N 1
ATOM 3265 C CA . THR A 1 414 ? 32.381 4.148 -31.506 1.00 90.75 414 THR A CA 1
ATOM 3266 C C . THR A 1 414 ? 31.402 2.986 -31.627 1.00 90.75 414 THR A C 1
ATOM 3268 O O . THR A 1 414 ? 30.375 2.939 -30.948 1.00 90.75 414 THR A O 1
ATOM 3271 N N . TYR A 1 415 ? 31.737 2.026 -32.486 1.00 93.62 415 TYR A N 1
ATOM 3272 C CA . TYR A 1 415 ? 30.888 0.876 -32.771 1.00 93.62 415 TYR A CA 1
ATOM 3273 C C . TYR A 1 415 ? 31.686 -0.424 -32.874 1.00 93.62 415 TYR A C 1
ATOM 3275 O O . TYR A 1 415 ? 32.884 -0.426 -33.180 1.00 93.62 415 TYR A O 1
ATOM 3283 N N . ALA A 1 416 ? 30.973 -1.524 -32.650 1.00 95.88 416 ALA A N 1
ATOM 3284 C CA . ALA A 1 416 ? 31.354 -2.859 -33.090 1.00 95.88 416 ALA A CA 1
ATOM 3285 C C . ALA A 1 416 ? 30.574 -3.219 -34.363 1.00 95.88 416 ALA A C 1
ATOM 3287 O O . ALA A 1 416 ? 29.473 -2.709 -34.577 1.00 95.88 416 ALA A O 1
ATOM 3288 N N . ALA A 1 417 ? 31.120 -4.093 -35.204 1.00 96.62 417 ALA A N 1
ATOM 3289 C CA . ALA A 1 417 ? 30.456 -4.526 -36.428 1.00 96.62 417 ALA A CA 1
ATOM 3290 C C . ALA A 1 417 ? 30.781 -5.974 -36.809 1.00 96.62 417 ALA A C 1
ATOM 3292 O O . ALA A 1 417 ? 31.814 -6.524 -36.420 1.00 96.62 417 ALA A O 1
ATOM 3293 N N . VAL A 1 418 ? 29.872 -6.580 -37.577 1.00 97.19 418 VAL A N 1
ATOM 3294 C CA . VAL A 1 418 ? 29.999 -7.927 -38.153 1.00 97.19 418 VAL A CA 1
ATOM 3295 C C . VAL A 1 418 ? 29.503 -7.938 -39.595 1.00 97.19 418 VAL A C 1
ATOM 3297 O O . VAL A 1 418 ? 28.504 -7.295 -39.917 1.00 97.19 418 VAL A O 1
ATOM 3300 N N . ASP A 1 419 ? 30.175 -8.712 -40.442 1.00 96.81 419 ASP A N 1
ATOM 3301 C CA . ASP A 1 419 ? 29.894 -8.815 -41.876 1.00 96.81 419 ASP A CA 1
ATOM 3302 C C . ASP A 1 419 ? 29.372 -10.223 -42.207 1.00 96.81 419 ASP A C 1
ATOM 3304 O O . ASP A 1 419 ? 29.821 -11.212 -41.631 1.00 96.81 419 ASP A O 1
ATOM 3308 N N . ASN A 1 420 ? 28.449 -10.328 -43.165 1.00 93.38 420 ASN A N 1
ATOM 3309 C CA . ASN A 1 420 ? 27.904 -11.577 -43.717 1.00 93.38 420 ASN A CA 1
ATOM 3310 C C . ASN A 1 420 ? 27.227 -12.550 -42.725 1.00 93.38 420 ASN A C 1
ATOM 3312 O O . ASN A 1 420 ? 26.887 -13.670 -43.103 1.00 93.38 420 ASN A O 1
ATOM 3316 N N . SER A 1 421 ? 26.942 -12.119 -41.494 1.00 89.44 421 SER A N 1
ATOM 3317 C CA . SER A 1 421 ? 26.312 -12.955 -40.458 1.00 89.44 421 SER A CA 1
ATOM 3318 C C . SER A 1 421 ? 24.802 -13.183 -40.635 1.00 89.44 421 SER A C 1
ATOM 3320 O O . SER A 1 421 ? 24.241 -14.041 -39.960 1.00 89.44 421 SER A O 1
ATOM 3322 N N . ILE A 1 422 ? 24.127 -12.417 -41.502 1.00 93.44 422 ILE A N 1
ATOM 3323 C CA . ILE A 1 422 ? 22.659 -12.409 -41.651 1.00 93.44 422 ILE A CA 1
ATOM 3324 C C . ILE A 1 422 ? 22.226 -12.918 -43.031 1.00 93.44 422 ILE A C 1
ATOM 3326 O O . ILE A 1 422 ? 22.782 -12.537 -44.067 1.00 93.44 422 ILE A O 1
ATOM 3330 N N . THR A 1 423 ? 21.161 -13.723 -43.059 1.00 94.75 423 THR A N 1
ATOM 3331 C CA . THR A 1 423 ? 20.503 -14.152 -44.301 1.00 94.75 423 THR A CA 1
ATOM 3332 C C . THR A 1 423 ? 19.261 -13.299 -44.578 1.00 94.75 423 THR A C 1
ATOM 3334 O O . THR A 1 423 ? 18.344 -13.230 -43.765 1.00 94.75 423 THR A O 1
ATOM 3337 N N . VAL A 1 424 ? 19.236 -12.623 -45.730 1.00 96.69 424 VAL A N 1
ATOM 3338 C CA . VAL A 1 424 ? 18.072 -11.861 -46.225 1.00 96.69 424 VAL A CA 1
ATOM 3339 C C . VAL A 1 424 ? 17.032 -12.845 -46.767 1.00 96.69 424 VAL A C 1
ATOM 3341 O O . VAL A 1 424 ? 17.405 -13.852 -47.365 1.00 96.69 424 VAL A O 1
ATOM 3344 N N . GLY A 1 425 ? 15.741 -12.571 -46.565 1.00 97.12 425 GLY A N 1
ATOM 3345 C CA . GLY A 1 425 ? 14.664 -13.489 -46.948 1.00 97.12 425 GLY A CA 1
ATOM 3346 C C . GLY A 1 425 ? 14.480 -14.683 -46.000 1.00 97.12 425 GLY A C 1
ATOM 3347 O O . GLY A 1 425 ? 13.846 -15.667 -46.373 1.00 97.12 425 GLY A O 1
ATOM 3348 N N . SER A 1 426 ? 15.021 -14.619 -44.781 1.00 97.25 426 SER A N 1
ATOM 3349 C CA . SER A 1 426 ? 14.768 -15.600 -43.721 1.00 97.25 426 SER A CA 1
ATOM 3350 C C . SER A 1 426 ? 14.690 -14.933 -42.348 1.00 97.25 426 SER A C 1
ATOM 3352 O O . SER A 1 426 ? 15.181 -13.821 -42.148 1.00 97.25 426 SER A O 1
ATOM 3354 N N . TRP A 1 427 ? 14.103 -15.634 -41.376 1.00 98.12 427 TRP A N 1
ATOM 3355 C CA . TRP A 1 427 ? 14.205 -15.251 -39.970 1.00 98.12 427 TRP A CA 1
ATOM 3356 C C . TRP A 1 427 ? 15.633 -15.473 -39.469 1.00 98.12 427 TRP A C 1
ATOM 3358 O O . TRP A 1 427 ? 16.221 -16.527 -39.707 1.00 98.12 427 TRP A O 1
ATOM 3368 N N . ASN A 1 428 ? 16.172 -14.487 -38.758 1.00 97.81 428 ASN A N 1
ATOM 3369 C CA . ASN A 1 428 ? 17.426 -14.574 -38.023 1.00 97.81 428 ASN A CA 1
ATOM 3370 C C . ASN A 1 428 ? 17.148 -14.100 -36.595 1.00 97.81 428 ASN A C 1
ATOM 3372 O O . ASN A 1 428 ? 16.486 -13.078 -36.417 1.00 97.81 428 ASN A O 1
ATOM 3376 N N . HIS A 1 429 ? 17.655 -14.796 -35.584 1.00 98.00 429 HIS A N 1
ATOM 3377 C CA . HIS A 1 429 ? 17.715 -14.229 -34.241 1.00 98.00 429 HIS A CA 1
ATOM 3378 C C . HIS A 1 429 ? 18.977 -13.385 -34.116 1.00 98.00 429 HIS A C 1
ATOM 3380 O O . HIS A 1 429 ? 20.055 -13.851 -34.493 1.00 98.00 429 HIS A O 1
ATOM 3386 N N . ILE A 1 430 ? 18.869 -12.182 -33.563 1.00 98.06 430 ILE A N 1
ATOM 3387 C CA . ILE A 1 430 ? 20.027 -11.341 -33.255 1.00 98.06 430 ILE A CA 1
ATOM 3388 C C . ILE A 1 430 ? 19.991 -10.941 -31.785 1.00 98.06 430 ILE A C 1
ATOM 3390 O O . ILE A 1 430 ? 18.924 -10.655 -31.250 1.00 98.06 430 ILE A O 1
ATOM 3394 N N . ALA A 1 431 ? 21.158 -10.870 -31.152 1.00 98.19 431 ALA A N 1
ATOM 3395 C CA . ALA A 1 431 ? 21.333 -10.234 -29.858 1.00 98.19 431 ALA A CA 1
ATOM 3396 C C . ALA A 1 431 ? 22.652 -9.463 -29.802 1.00 98.19 431 ALA A C 1
ATOM 3398 O O . ALA A 1 431 ? 23.682 -9.936 -30.291 1.00 98.19 431 ALA A O 1
ATOM 3399 N N . PHE A 1 432 ? 22.606 -8.287 -29.187 1.00 97.94 432 PHE A N 1
ATOM 3400 C CA . PHE A 1 432 ? 23.727 -7.374 -29.014 1.00 97.94 432 PHE A CA 1
ATOM 3401 C C . PHE A 1 432 ? 23.785 -6.954 -27.545 1.00 97.94 432 PHE A C 1
ATOM 3403 O O . PHE A 1 432 ? 22.962 -6.165 -27.073 1.00 97.94 432 PHE A O 1
ATOM 3410 N N . SER A 1 433 ? 24.741 -7.533 -26.822 1.00 97.62 433 SER A N 1
ATOM 3411 C CA . SER A 1 433 ? 24.959 -7.321 -25.391 1.00 97.62 433 SER A CA 1
ATOM 3412 C C . SER A 1 433 ? 26.096 -6.331 -25.190 1.00 97.62 433 SER A C 1
ATOM 3414 O O . SER A 1 433 ? 27.167 -6.501 -25.774 1.00 97.62 433 SER A O 1
ATOM 3416 N N . TYR A 1 434 ? 25.898 -5.329 -24.338 1.00 97.44 434 TYR A N 1
ATOM 3417 C CA . TYR A 1 434 ? 26.889 -4.302 -24.023 1.00 97.44 434 TYR A CA 1
ATOM 3418 C C . TYR A 1 434 ? 27.126 -4.206 -22.511 1.00 97.44 434 TYR A C 1
ATOM 3420 O O . TYR A 1 434 ? 26.179 -4.253 -21.724 1.00 97.44 434 TYR A O 1
ATOM 3428 N N . LYS A 1 435 ? 28.393 -4.056 -22.108 1.00 97.38 435 LYS A N 1
ATOM 3429 C CA . LYS A 1 435 ? 28.815 -3.779 -20.729 1.00 97.38 435 LYS A CA 1
ATOM 3430 C C . LYS A 1 435 ? 30.063 -2.903 -20.724 1.00 97.38 435 LYS A C 1
ATOM 3432 O O . LYS A 1 435 ? 31.178 -3.393 -20.894 1.00 97.38 435 LYS A O 1
ATOM 3437 N N . GLY A 1 436 ? 29.882 -1.604 -20.510 1.00 94.69 436 GLY A N 1
ATOM 3438 C CA . GLY A 1 436 ? 30.947 -0.605 -20.610 1.00 94.69 436 GLY A CA 1
ATOM 3439 C C . GLY A 1 436 ? 32.065 -0.756 -19.575 1.00 94.69 436 GLY A C 1
ATOM 3440 O O . GLY A 1 436 ? 33.180 -0.309 -19.828 1.00 94.69 436 GLY A O 1
ATOM 3441 N N . SER A 1 437 ? 31.803 -1.424 -18.447 1.00 95.69 437 SER A N 1
ATOM 3442 C CA . SER A 1 437 ? 32.794 -1.718 -17.401 1.00 95.69 437 SER A CA 1
ATOM 3443 C C . SER A 1 437 ? 33.689 -2.933 -17.683 1.00 95.69 437 SER A C 1
ATOM 3445 O O . SER A 1 437 ? 34.645 -3.162 -16.941 1.00 95.69 437 SER A O 1
ATOM 3447 N N . ASN A 1 438 ? 33.421 -3.704 -18.742 1.00 95.31 438 ASN A N 1
ATOM 3448 C CA . ASN A 1 438 ? 34.316 -4.779 -19.172 1.00 95.31 438 ASN A CA 1
ATOM 3449 C C . ASN A 1 438 ? 35.610 -4.212 -19.796 1.00 95.31 438 ASN A C 1
ATOM 3451 O O . ASN A 1 438 ? 35.614 -3.091 -20.308 1.00 95.31 438 ASN A O 1
ATOM 3455 N N . PRO A 1 439 ? 36.715 -4.983 -19.811 1.00 94.19 439 PRO A N 1
ATOM 3456 C CA . PRO A 1 439 ? 37.918 -4.604 -20.551 1.00 94.19 439 PRO A CA 1
ATOM 3457 C C . PRO A 1 439 ? 37.649 -4.492 -22.061 1.00 94.19 439 PRO A C 1
ATOM 3459 O O . PRO A 1 439 ? 36.697 -5.079 -22.584 1.00 94.19 439 PRO A O 1
ATOM 3462 N N . ALA A 1 440 ? 38.530 -3.775 -22.767 1.00 93.00 440 ALA A N 1
ATOM 3463 C CA . ALA A 1 440 ? 38.524 -3.665 -24.228 1.00 93.00 440 ALA A CA 1
ATOM 3464 C C . ALA A 1 440 ? 38.396 -5.039 -24.915 1.00 93.00 440 ALA A C 1
ATOM 3466 O O . ALA A 1 440 ? 38.840 -6.052 -24.372 1.00 93.00 440 ALA A O 1
ATOM 3467 N N . PHE A 1 441 ? 37.765 -5.076 -26.093 1.00 90.56 441 PHE A N 1
ATOM 3468 C CA . PHE A 1 441 ? 37.294 -6.294 -26.786 1.00 90.56 441 PHE A CA 1
ATOM 3469 C C . PHE A 1 441 ? 36.224 -7.126 -26.039 1.00 90.56 441 PHE A C 1
ATOM 3471 O O . PHE A 1 441 ? 35.567 -7.951 -26.664 1.00 90.56 441 PHE A O 1
ATOM 3478 N N . GLY A 1 442 ? 36.011 -6.923 -24.733 1.00 91.94 442 GLY A N 1
ATOM 3479 C CA . GLY A 1 442 ? 34.997 -7.617 -23.924 1.00 91.94 442 GLY A CA 1
ATOM 3480 C C . GLY A 1 442 ? 33.722 -6.809 -23.649 1.00 91.94 442 GLY A C 1
ATOM 3481 O O . GLY A 1 442 ? 32.802 -7.321 -23.015 1.00 91.94 442 GLY A O 1
ATOM 3482 N N . GLN A 1 443 ? 33.653 -5.549 -24.090 1.00 94.88 443 GLN A N 1
ATOM 3483 C CA . GLN A 1 443 ? 32.516 -4.649 -23.827 1.00 94.88 443 GLN A CA 1
ATOM 3484 C C . GLN A 1 443 ? 31.277 -4.929 -24.685 1.00 94.88 443 GLN A C 1
ATOM 3486 O O . GLN A 1 443 ? 30.195 -4.468 -24.330 1.00 94.88 443 GLN A O 1
ATOM 3491 N N . ILE A 1 444 ? 31.417 -5.656 -25.800 1.00 95.75 444 ILE A N 1
ATOM 3492 C CA . ILE A 1 444 ? 30.311 -6.015 -26.698 1.00 95.75 444 ILE A CA 1
ATOM 3493 C C . ILE A 1 444 ? 30.379 -7.510 -27.013 1.00 95.75 444 ILE A C 1
ATOM 3495 O O . ILE A 1 444 ? 31.434 -8.009 -27.396 1.00 95.75 444 ILE A O 1
ATOM 3499 N N . ALA A 1 445 ? 29.240 -8.197 -26.928 1.00 96.00 445 ALA A N 1
ATOM 3500 C CA . ALA A 1 445 ? 29.053 -9.533 -27.482 1.00 96.00 445 ALA A CA 1
ATOM 3501 C C . ALA A 1 445 ? 27.891 -9.534 -28.479 1.00 96.00 445 ALA A C 1
ATOM 3503 O O . ALA A 1 445 ? 26.818 -9.002 -28.199 1.00 96.00 445 ALA A O 1
ATOM 3504 N N . ILE A 1 446 ? 28.108 -10.157 -29.636 1.00 97.38 446 ILE A N 1
ATOM 3505 C CA . ILE A 1 446 ? 27.106 -10.302 -30.693 1.00 97.38 446 ILE A CA 1
ATOM 3506 C C . ILE A 1 446 ? 26.766 -11.784 -30.811 1.00 97.38 446 ILE A C 1
ATOM 3508 O O . ILE A 1 446 ? 27.658 -12.626 -30.909 1.00 97.38 446 ILE A O 1
ATOM 3512 N N . THR A 1 447 ? 25.477 -12.109 -30.793 1.00 97.56 447 THR A N 1
ATOM 3513 C CA . THR A 1 447 ? 24.975 -13.481 -30.940 1.00 97.56 447 THR A CA 1
ATOM 3514 C C . THR A 1 447 ? 23.978 -13.521 -32.086 1.00 97.56 447 THR A C 1
ATOM 3516 O O . THR A 1 447 ? 22.970 -12.823 -32.043 1.00 97.56 447 THR A O 1
ATOM 3519 N N . ILE A 1 448 ? 24.232 -14.346 -33.099 1.00 97.50 448 ILE A N 1
ATOM 3520 C CA . ILE A 1 448 ? 23.354 -14.517 -34.260 1.00 97.50 448 ILE A CA 1
ATOM 3521 C C . ILE A 1 448 ? 22.906 -15.977 -34.322 1.00 97.50 448 ILE A C 1
ATOM 3523 O O . ILE A 1 448 ? 23.732 -16.886 -34.247 1.00 97.50 448 ILE A O 1
ATOM 3527 N N . ASN A 1 449 ? 21.597 -16.218 -34.421 1.00 96.62 449 ASN A N 1
ATOM 3528 C CA . ASN A 1 449 ? 20.990 -17.558 -34.421 1.00 96.62 449 ASN A CA 1
ATOM 3529 C C . ASN A 1 449 ? 21.483 -18.447 -33.255 1.00 96.62 449 ASN A C 1
ATOM 3531 O O . ASN A 1 449 ? 21.749 -19.636 -33.422 1.00 96.62 449 ASN A O 1
ATOM 3535 N N . GLY A 1 450 ? 21.656 -17.847 -32.070 1.00 93.69 450 GLY A N 1
ATOM 3536 C CA . GLY A 1 450 ? 22.143 -18.514 -30.853 1.00 93.69 450 GLY A CA 1
ATOM 3537 C C . GLY A 1 450 ? 23.654 -18.776 -30.809 1.00 93.69 450 GLY A C 1
ATOM 3538 O O . GLY A 1 450 ? 24.149 -19.282 -29.807 1.00 93.69 450 GLY A O 1
ATOM 3539 N N . SER A 1 451 ? 24.400 -18.419 -31.858 1.00 94.62 451 SER A N 1
ATOM 3540 C CA . SER A 1 451 ? 25.854 -18.592 -31.938 1.00 94.62 451 SER A CA 1
ATOM 3541 C C . SER A 1 451 ? 26.580 -17.264 -31.736 1.00 94.62 451 SER A C 1
ATOM 3543 O O . SER A 1 451 ? 26.191 -16.245 -32.305 1.00 94.62 451 SER A O 1
ATOM 3545 N N . ALA A 1 452 ? 27.647 -17.261 -30.935 1.00 95.88 452 ALA A N 1
ATOM 3546 C CA . ALA A 1 452 ? 28.485 -16.079 -30.752 1.00 95.88 452 ALA A CA 1
ATOM 3547 C C . ALA A 1 452 ? 29.231 -15.729 -32.053 1.00 95.88 452 ALA A C 1
ATOM 3549 O O . ALA A 1 452 ? 29.767 -16.614 -32.720 1.00 95.88 452 ALA A O 1
ATOM 3550 N N . VAL A 1 453 ? 29.299 -14.440 -32.384 1.00 95.56 453 VAL A N 1
ATOM 3551 C CA . VAL A 1 453 ? 30.030 -13.906 -33.540 1.00 95.56 453 VAL A CA 1
ATOM 3552 C C . VAL A 1 453 ? 31.062 -12.896 -33.047 1.00 95.56 453 VAL A C 1
ATOM 3554 O O . VAL A 1 453 ? 30.754 -12.049 -32.211 1.00 95.56 453 VAL A O 1
ATOM 3557 N N . THR A 1 454 ? 32.290 -12.978 -33.559 1.00 93.94 454 THR A N 1
ATOM 3558 C CA . THR A 1 454 ? 33.376 -12.056 -33.202 1.00 93.94 454 THR A CA 1
ATOM 3559 C C . THR A 1 454 ? 33.207 -10.711 -33.921 1.00 93.94 454 THR A C 1
ATOM 3561 O O . THR A 1 454 ? 33.297 -10.688 -35.150 1.00 93.94 454 THR A O 1
ATOM 3564 N N . PRO A 1 455 ? 32.992 -9.590 -33.204 1.00 95.12 455 PRO A N 1
ATOM 3565 C CA . PRO A 1 455 ? 33.009 -8.264 -33.810 1.00 95.12 455 PRO A CA 1
ATOM 3566 C C . PRO A 1 455 ? 34.422 -7.796 -34.160 1.00 95.12 455 PRO A C 1
ATOM 3568 O O . PRO A 1 455 ? 35.397 -8.139 -33.488 1.00 95.12 455 PRO A O 1
ATOM 3571 N N . TRP A 1 456 ? 34.504 -6.897 -35.136 1.00 94.94 456 TRP A N 1
ATOM 3572 C CA . TRP A 1 456 ? 35.594 -5.926 -35.243 1.00 94.94 456 TRP A CA 1
ATOM 3573 C C . TRP A 1 456 ? 35.117 -4.550 -34.745 1.00 94.94 456 TRP A C 1
ATOM 3575 O O . TRP A 1 456 ? 33.916 -4.310 -34.623 1.00 94.94 456 TRP A O 1
ATOM 3585 N N . TYR A 1 457 ? 36.049 -3.649 -34.420 1.00 95.38 457 TYR A N 1
ATOM 3586 C CA . TYR A 1 457 ? 35.759 -2.372 -33.753 1.00 95.38 457 TYR A CA 1
ATOM 3587 C C . TYR A 1 457 ? 36.301 -1.174 -34.535 1.00 95.38 457 TYR A C 1
ATOM 3589 O O . TYR A 1 457 ? 37.416 -1.220 -35.051 1.00 95.38 457 TYR A O 1
ATOM 3597 N N . ASN A 1 458 ? 35.559 -0.064 -34.538 1.00 91.81 458 ASN A N 1
ATOM 3598 C CA . ASN A 1 458 ? 35.993 1.214 -35.119 1.00 91.81 458 ASN A CA 1
ATOM 3599 C C . ASN A 1 458 ? 36.755 2.105 -34.118 1.00 91.81 458 ASN A C 1
ATOM 3601 O O . ASN A 1 458 ? 36.587 3.322 -34.084 1.00 91.81 458 ASN A O 1
ATOM 3605 N N . THR A 1 459 ? 37.582 1.505 -33.261 1.00 84.31 459 THR A N 1
ATOM 3606 C CA . THR A 1 459 ? 38.477 2.232 -32.350 1.00 84.31 459 THR A CA 1
ATOM 3607 C C . THR A 1 459 ? 39.829 1.534 -32.279 1.00 84.31 459 THR A C 1
ATOM 3609 O O . THR A 1 459 ? 39.909 0.307 -32.266 1.00 84.31 459 THR A O 1
ATOM 3612 N N . SER A 1 460 ? 40.914 2.310 -32.212 1.00 79.31 460 SER A N 1
ATOM 3613 C CA . SER A 1 460 ? 42.295 1.798 -32.261 1.00 79.31 460 SER A CA 1
ATOM 3614 C C . SER A 1 460 ? 42.676 0.871 -31.099 1.00 79.31 460 SER A C 1
ATOM 3616 O O . SER A 1 460 ? 43.664 0.150 -31.205 1.00 79.31 460 SER A O 1
ATOM 3618 N N . GLY A 1 461 ? 41.902 0.880 -30.009 1.00 83.81 461 GLY A N 1
ATOM 3619 C CA . GLY A 1 461 ? 42.052 -0.021 -28.864 1.00 83.81 461 GLY A CA 1
ATOM 3620 C C . GLY A 1 461 ? 40.872 -0.970 -28.629 1.00 83.81 461 GLY A C 1
ATOM 3621 O O . GLY A 1 461 ? 40.853 -1.607 -27.586 1.00 83.81 461 GLY A O 1
ATOM 3622 N N . ALA A 1 462 ? 39.885 -1.040 -29.536 1.00 86.62 462 ALA A N 1
ATOM 3623 C CA . ALA A 1 462 ? 38.622 -1.774 -29.342 1.00 86.62 462 ALA A CA 1
ATOM 3624 C C . ALA A 1 462 ? 37.878 -1.438 -28.030 1.00 86.62 462 ALA A C 1
ATOM 3626 O O . ALA A 1 462 ? 37.233 -2.289 -27.409 1.00 86.62 462 ALA A O 1
ATOM 3627 N N . THR A 1 463 ? 37.980 -0.173 -27.620 1.00 90.19 463 THR A N 1
ATOM 3628 C CA . THR A 1 463 ? 37.246 0.411 -26.497 1.00 90.19 463 THR A CA 1
ATOM 3629 C C . THR A 1 463 ? 35.966 1.072 -27.003 1.00 90.19 463 THR A C 1
ATOM 3631 O O . THR A 1 463 ? 35.970 1.764 -28.024 1.00 90.19 463 THR A O 1
ATOM 3634 N N . ILE A 1 464 ? 34.891 0.883 -26.253 1.00 92.56 464 ILE A N 1
ATOM 3635 C CA . ILE A 1 464 ? 33.582 1.533 -26.349 1.00 92.56 464 ILE A CA 1
ATOM 3636 C C . ILE A 1 464 ? 33.419 2.414 -25.089 1.00 92.56 464 ILE A C 1
ATOM 3638 O O . ILE A 1 464 ? 34.058 2.118 -24.071 1.00 92.56 464 ILE A O 1
ATOM 3642 N N . PRO A 1 465 ? 32.624 3.503 -25.106 1.00 92.06 465 PRO A N 1
ATOM 3643 C CA . PRO A 1 465 ? 32.307 4.273 -23.903 1.00 92.06 465 PRO A CA 1
ATOM 3644 C C . PRO A 1 465 ? 31.855 3.402 -22.721 1.00 92.06 465 PRO A C 1
ATOM 3646 O O . PRO A 1 465 ? 31.342 2.304 -22.907 1.00 92.06 465 PRO A O 1
ATOM 3649 N N . ALA A 1 466 ? 32.044 3.901 -21.496 1.00 92.38 466 ALA A N 1
ATOM 3650 C CA . ALA A 1 466 ? 31.669 3.178 -20.276 1.00 92.38 466 ALA A CA 1
ATOM 3651 C C . ALA A 1 466 ? 30.158 3.238 -19.967 1.00 92.38 466 ALA A C 1
ATOM 3653 O O . ALA A 1 466 ? 29.642 2.405 -19.223 1.00 92.38 466 ALA A O 1
ATOM 3654 N N . THR A 1 467 ? 29.442 4.208 -20.544 1.00 91.94 467 THR A N 1
ATOM 3655 C CA . THR A 1 467 ? 27.989 4.387 -20.420 1.00 91.94 467 THR A CA 1
ATOM 3656 C C . THR A 1 467 ? 27.374 4.847 -21.740 1.00 91.94 467 THR A C 1
ATOM 3658 O O . THR A 1 467 ? 28.014 5.533 -22.545 1.00 91.94 467 THR A O 1
ATOM 3661 N N . CYS A 1 468 ? 26.100 4.510 -21.938 1.00 90.25 468 CYS A N 1
ATOM 3662 C CA . CYS A 1 468 ? 25.263 5.082 -22.992 1.00 90.25 468 CYS A CA 1
ATOM 3663 C C . CYS A 1 468 ? 25.072 6.603 -22.790 1.00 90.25 468 CYS A C 1
ATOM 3665 O O . CYS A 1 468 ? 25.269 7.100 -21.677 1.00 90.25 468 CYS A O 1
ATOM 3667 N N . PRO A 1 469 ? 24.646 7.359 -23.819 1.00 87.75 469 PRO A N 1
ATOM 3668 C CA . PRO A 1 469 ? 24.263 8.763 -23.670 1.00 87.75 469 PRO A CA 1
ATOM 3669 C C . PRO A 1 469 ? 23.214 9.007 -22.580 1.00 87.75 469 PRO A C 1
ATOM 3671 O O . PRO A 1 469 ? 22.297 8.209 -22.384 1.00 87.75 469 PRO A O 1
ATOM 3674 N N . SER A 1 470 ? 23.314 10.150 -21.903 1.00 79.38 470 SER A N 1
ATOM 3675 C CA . SER A 1 470 ? 22.406 10.557 -20.822 1.00 79.38 470 SER A CA 1
ATOM 3676 C C . SER A 1 470 ? 21.130 11.276 -21.280 1.00 79.38 470 SER A C 1
ATOM 3678 O O . SER A 1 470 ? 20.236 11.465 -20.450 1.00 79.38 470 SER A O 1
ATOM 3680 N N . GLY A 1 471 ? 21.052 11.682 -22.554 1.00 77.38 471 GLY A N 1
ATOM 3681 C CA . GLY A 1 471 ? 19.925 12.425 -23.132 1.00 77.38 471 GLY A CA 1
ATOM 3682 C C . GLY A 1 471 ? 18.630 11.614 -23.144 1.00 77.38 471 GLY A C 1
ATOM 3683 O O . GLY A 1 471 ? 18.659 10.415 -23.399 1.00 77.38 471 GLY A O 1
ATOM 3684 N N . ASN A 1 472 ? 17.491 12.249 -22.858 1.00 82.25 472 ASN A N 1
ATOM 3685 C CA . ASN A 1 472 ? 16.188 11.579 -22.783 1.00 82.25 472 ASN A CA 1
ATOM 3686 C C . ASN A 1 472 ? 15.460 11.612 -24.144 1.00 82.25 472 ASN A C 1
ATOM 3688 O O . ASN A 1 472 ? 14.458 12.311 -24.329 1.00 82.25 472 ASN A O 1
ATOM 3692 N N . ASP A 1 473 ? 16.035 10.900 -25.112 1.00 89.62 473 ASP A N 1
ATOM 3693 C CA . ASP A 1 473 ? 15.601 10.866 -26.514 1.00 89.62 473 ASP A CA 1
ATOM 3694 C C . ASP A 1 473 ? 14.636 9.712 -26.805 1.00 89.62 473 ASP A C 1
ATOM 3696 O O . ASP A 1 473 ? 14.580 8.734 -26.059 1.00 89.62 473 ASP A O 1
ATOM 3700 N N . ASN A 1 474 ? 13.901 9.816 -27.915 1.00 92.88 474 ASN A N 1
ATOM 3701 C CA . ASN A 1 474 ? 12.994 8.761 -28.362 1.00 92.88 474 ASN A CA 1
ATOM 3702 C C . ASN A 1 474 ? 13.772 7.498 -28.775 1.00 92.88 474 ASN A C 1
ATOM 3704 O O . ASN A 1 474 ? 14.822 7.574 -29.420 1.00 92.88 474 ASN A O 1
ATOM 3708 N N . PHE A 1 475 ? 13.197 6.345 -28.455 1.00 94.88 475 PHE A N 1
ATOM 3709 C CA . PHE A 1 475 ? 13.601 5.022 -28.899 1.00 94.88 475 PHE A CA 1
ATOM 3710 C C . PHE A 1 475 ? 12.669 4.567 -30.028 1.00 94.88 475 PHE A C 1
ATOM 3712 O O . PHE A 1 475 ? 11.448 4.579 -29.881 1.00 94.88 475 PHE A O 1
ATOM 3719 N N . TYR A 1 476 ? 13.231 4.142 -31.154 1.00 97.06 476 TYR A N 1
ATOM 3720 C CA . TYR A 1 476 ? 12.492 3.671 -32.320 1.00 97.06 476 TYR A CA 1
ATOM 3721 C C . TYR A 1 476 ? 12.855 2.225 -32.635 1.00 97.06 476 TYR A C 1
ATOM 3723 O O . TYR A 1 476 ? 14.034 1.876 -32.668 1.00 97.06 476 TYR A O 1
ATOM 3731 N N . LEU A 1 477 ? 11.859 1.408 -32.968 1.00 98.38 477 LEU A N 1
ATOM 3732 C CA . LEU A 1 477 ? 12.059 0.135 -33.660 1.00 98.38 477 LEU A CA 1
ATOM 3733 C C . LEU A 1 477 ? 11.891 0.346 -35.172 1.00 98.38 477 LEU A C 1
ATOM 3735 O O . LEU A 1 477 ? 11.020 1.102 -35.608 1.00 98.38 477 LEU A O 1
ATOM 3739 N N . GLY A 1 478 ? 12.721 -0.326 -35.971 1.00 97.38 478 GLY A N 1
ATOM 3740 C CA . GLY A 1 478 ? 12.578 -0.422 -37.426 1.00 97.38 478 GLY A CA 1
ATOM 3741 C C . GLY A 1 478 ? 12.585 0.904 -38.203 1.00 97.38 478 GLY A C 1
ATOM 3742 O O . GLY A 1 478 ? 11.846 1.039 -39.182 1.00 97.38 478 GLY A O 1
ATOM 3743 N N . ASN A 1 479 ? 13.388 1.892 -37.789 1.00 97.38 479 ASN A N 1
ATOM 3744 C CA . ASN A 1 479 ? 13.471 3.190 -38.469 1.00 97.38 479 ASN A CA 1
ATOM 3745 C C . ASN A 1 479 ? 14.044 3.053 -39.897 1.00 97.38 479 ASN A C 1
ATOM 3747 O O . ASN A 1 479 ? 15.213 2.708 -40.087 1.00 97.38 479 ASN A O 1
ATOM 3751 N N . GLY A 1 480 ? 13.199 3.304 -40.901 1.00 98.00 480 GLY A N 1
ATOM 3752 C CA . GLY A 1 480 ? 13.493 3.101 -42.325 1.00 98.00 480 GLY A CA 1
ATOM 3753 C C . GLY A 1 480 ? 13.624 1.631 -42.756 1.00 98.00 480 GLY A C 1
ATOM 3754 O O . GLY A 1 480 ? 14.022 1.359 -43.889 1.00 98.00 480 GLY A O 1
ATOM 3755 N N . PHE A 1 481 ? 13.357 0.683 -41.853 1.00 98.62 481 PHE A N 1
ATOM 3756 C CA . PHE A 1 481 ? 13.625 -0.742 -42.034 1.00 98.62 481 PHE A CA 1
ATOM 3757 C C . PHE A 1 481 ? 12.616 -1.399 -42.983 1.00 98.62 481 PHE A C 1
ATOM 3759 O O . PHE A 1 481 ? 11.416 -1.159 -42.892 1.00 98.62 481 PHE A O 1
ATOM 3766 N N . LYS A 1 482 ? 13.081 -2.274 -43.882 1.00 98.69 482 LYS A N 1
ATOM 3767 C CA . LYS A 1 482 ? 12.205 -3.056 -44.766 1.00 98.69 482 LYS A CA 1
ATOM 3768 C C . LYS A 1 482 ? 12.292 -4.538 -44.420 1.00 98.69 482 LYS A C 1
ATOM 3770 O O . LYS A 1 482 ? 13.173 -5.267 -44.880 1.00 98.69 482 LYS A O 1
ATOM 3775 N N . GLY A 1 483 ? 11.389 -4.971 -43.553 1.00 98.50 483 GLY A N 1
ATOM 3776 C CA . GLY A 1 483 ? 11.472 -6.276 -42.917 1.00 98.50 483 GLY A CA 1
ATOM 3777 C C . GLY A 1 483 ? 10.449 -6.451 -41.807 1.00 98.50 483 GLY A C 1
ATOM 3778 O O . GLY A 1 483 ? 9.465 -5.717 -41.723 1.00 98.50 483 GLY A O 1
ATOM 3779 N N . LYS A 1 484 ? 10.665 -7.446 -40.947 1.00 98.62 484 LYS A N 1
ATOM 3780 C CA . LYS A 1 484 ? 9.743 -7.804 -39.867 1.00 98.62 484 LYS A CA 1
ATOM 3781 C C . LYS A 1 484 ? 10.479 -8.049 -38.561 1.00 98.62 484 LYS A C 1
ATOM 3783 O O . LYS A 1 484 ? 11.577 -8.607 -38.584 1.00 98.62 484 LYS A O 1
ATOM 3788 N N . LEU A 1 485 ? 9.855 -7.658 -37.454 1.00 98.44 485 LEU A N 1
ATOM 3789 C CA . LEU A 1 485 ? 10.344 -7.888 -36.095 1.00 98.44 485 LEU A CA 1
ATOM 3790 C C . LEU A 1 485 ? 9.311 -8.666 -35.273 1.00 98.44 485 LEU A C 1
ATOM 3792 O O . LEU A 1 485 ? 8.104 -8.481 -35.453 1.00 98.44 485 LEU A O 1
ATOM 3796 N N . ASP A 1 486 ? 9.808 -9.512 -34.376 1.00 97.06 486 ASP A N 1
ATOM 3797 C CA . ASP A 1 486 ? 9.027 -10.292 -33.413 1.00 97.06 486 ASP A CA 1
ATOM 3798 C C . ASP A 1 486 ? 9.887 -10.642 -32.180 1.00 97.06 486 ASP A C 1
ATOM 3800 O O . ASP A 1 486 ? 11.118 -10.658 -32.275 1.00 97.06 486 ASP A O 1
ATOM 3804 N N . GLU A 1 487 ? 9.248 -10.930 -31.041 1.00 95.56 487 GLU A N 1
ATOM 3805 C CA . GLU A 1 487 ? 9.878 -11.284 -29.759 1.00 95.56 487 GLU A CA 1
ATOM 3806 C C . GLU A 1 487 ? 11.023 -10.325 -29.384 1.00 95.56 487 GLU A C 1
ATOM 3808 O O . GLU A 1 487 ? 12.159 -10.724 -29.125 1.00 95.56 487 GLU A O 1
ATOM 3813 N N . ILE A 1 488 ? 10.716 -9.026 -29.405 1.00 97.50 488 ILE A N 1
ATOM 3814 C CA . ILE A 1 488 ? 11.685 -7.937 -29.262 1.00 97.50 488 ILE A CA 1
ATOM 3815 C C . ILE A 1 488 ? 11.878 -7.641 -27.777 1.00 97.50 488 ILE A C 1
ATOM 3817 O O . ILE A 1 488 ? 10.918 -7.343 -27.062 1.00 97.50 488 ILE A O 1
ATOM 3821 N N . ARG A 1 489 ? 13.118 -7.704 -27.296 1.00 96.06 489 ARG A N 1
ATOM 3822 C CA . ARG A 1 489 ? 13.433 -7.659 -25.866 1.00 96.06 489 ARG A CA 1
ATOM 3823 C C . ARG A 1 489 ? 14.581 -6.698 -25.599 1.00 96.06 489 ARG A C 1
ATOM 3825 O O . ARG A 1 489 ? 15.621 -6.756 -26.256 1.00 96.06 489 ARG A O 1
ATOM 3832 N N . MET A 1 490 ? 14.408 -5.861 -24.583 1.00 95.81 490 MET A N 1
ATOM 3833 C CA . MET A 1 490 ? 15.481 -5.075 -23.989 1.00 95.81 490 MET A CA 1
ATOM 3834 C C . MET A 1 490 ? 15.738 -5.587 -22.575 1.00 95.81 490 MET A C 1
ATOM 3836 O O . MET A 1 490 ? 14.861 -5.533 -21.716 1.00 95.81 490 MET A O 1
ATOM 3840 N N . TRP A 1 491 ? 16.950 -6.060 -22.323 1.00 95.00 491 TRP A N 1
ATOM 3841 C CA . TRP A 1 491 ? 17.435 -6.463 -21.010 1.00 95.00 491 TRP A CA 1
ATOM 3842 C C . TRP A 1 491 ? 18.219 -5.308 -20.388 1.00 95.00 491 TRP A C 1
ATOM 3844 O O . TRP A 1 491 ? 19.126 -4.780 -21.028 1.00 95.00 491 TRP A O 1
ATOM 3854 N N . GLY A 1 492 ? 17.941 -4.966 -19.130 1.00 93.06 492 GLY A N 1
ATOM 3855 C CA . GLY A 1 492 ? 18.707 -3.974 -18.360 1.00 93.06 492 GLY A CA 1
ATOM 3856 C C . GLY A 1 492 ? 20.067 -4.489 -17.870 1.00 93.06 492 GLY A C 1
ATOM 3857 O O . GLY A 1 492 ? 20.715 -3.853 -17.047 1.00 93.06 492 GLY A O 1
ATOM 3858 N N . VAL A 1 493 ? 20.481 -5.668 -18.343 1.00 95.12 493 VAL A N 1
ATOM 3859 C CA . VAL A 1 493 ? 21.699 -6.383 -17.953 1.00 95.12 493 VAL A CA 1
ATOM 3860 C C . VAL A 1 493 ? 22.417 -6.931 -19.184 1.00 95.12 493 VAL A C 1
ATOM 3862 O O . VAL A 1 493 ? 21.799 -7.220 -20.215 1.00 95.12 493 VAL A O 1
ATOM 3865 N N . TYR A 1 494 ? 23.724 -7.143 -19.068 1.00 96.56 494 TYR A N 1
ATOM 3866 C CA . TYR A 1 494 ? 24.486 -7.904 -20.052 1.00 96.56 494 TYR A CA 1
ATOM 3867 C C . TYR A 1 494 ? 24.096 -9.393 -20.036 1.00 96.56 494 TYR A C 1
ATOM 3869 O O . TYR A 1 494 ? 24.155 -10.053 -18.996 1.00 96.56 494 TYR A O 1
ATOM 3877 N N . ARG A 1 495 ? 23.738 -9.948 -21.199 1.00 96.00 495 ARG A N 1
ATOM 3878 C CA . ARG A 1 495 ? 23.422 -11.373 -21.383 1.00 96.00 495 ARG A CA 1
ATOM 3879 C C . ARG A 1 495 ? 24.517 -12.058 -22.196 1.00 96.00 495 ARG A C 1
ATOM 3881 O O . ARG A 1 495 ? 24.929 -11.576 -23.249 1.00 96.00 495 ARG A O 1
ATOM 3888 N N . THR A 1 496 ? 24.984 -13.206 -21.722 1.00 94.44 496 THR A N 1
ATOM 3889 C CA . THR A 1 496 ? 25.958 -14.042 -22.442 1.00 94.44 496 THR A CA 1
ATOM 3890 C C . THR A 1 496 ? 25.307 -14.773 -23.627 1.00 94.44 496 THR A C 1
ATOM 3892 O O . THR A 1 496 ? 24.109 -15.065 -23.570 1.00 94.44 496 THR A O 1
ATOM 3895 N N . PRO A 1 497 ? 26.071 -15.174 -24.665 1.00 94.06 497 PRO A N 1
ATOM 3896 C CA . PRO A 1 497 ? 25.535 -15.953 -25.787 1.00 94.06 497 PRO A CA 1
ATOM 3897 C C . PRO A 1 497 ? 24.798 -17.235 -25.366 1.00 94.06 497 PRO A C 1
ATOM 3899 O O . PRO A 1 497 ? 23.783 -17.583 -25.963 1.00 94.06 497 PRO A O 1
ATOM 3902 N N . GLY A 1 498 ? 25.247 -17.907 -24.297 1.00 93.94 498 GLY A N 1
ATOM 3903 C CA . GLY A 1 498 ? 24.567 -19.088 -23.750 1.00 93.94 498 GLY A CA 1
ATOM 3904 C C . GLY A 1 498 ? 23.202 -18.776 -23.125 1.00 93.94 498 GLY A C 1
ATOM 3905 O O . GLY A 1 498 ? 22.250 -19.532 -23.321 1.00 93.94 498 GLY A O 1
ATOM 3906 N N . GLN A 1 499 ? 23.067 -17.640 -22.429 1.00 94.38 499 GLN A N 1
ATOM 3907 C CA . GLN A 1 499 ? 21.767 -17.170 -21.932 1.00 94.38 499 GLN A CA 1
ATOM 3908 C C . GLN A 1 499 ? 20.830 -16.824 -23.096 1.00 94.38 499 GLN A C 1
ATOM 3910 O O . GLN A 1 499 ? 19.685 -17.258 -23.093 1.00 94.38 499 GLN A O 1
ATOM 3915 N N . ILE A 1 500 ? 21.322 -16.121 -24.122 1.00 96.31 500 ILE A N 1
ATOM 3916 C CA . ILE A 1 500 ? 20.548 -15.799 -25.333 1.00 96.31 500 ILE A CA 1
ATOM 3917 C C . ILE A 1 500 ? 20.042 -17.076 -26.024 1.00 96.31 500 ILE A C 1
ATOM 3919 O O . ILE A 1 500 ? 18.841 -17.238 -26.245 1.00 96.31 500 ILE A O 1
ATOM 3923 N N . ALA A 1 501 ? 20.933 -18.034 -26.294 1.00 94.69 501 ALA A N 1
ATOM 3924 C CA . ALA A 1 501 ? 20.579 -19.301 -26.935 1.00 94.69 501 ALA A CA 1
ATOM 3925 C C . ALA A 1 501 ? 19.529 -20.112 -26.148 1.00 94.69 501 ALA A C 1
ATOM 3927 O O . ALA A 1 501 ? 18.732 -20.829 -26.753 1.00 94.69 501 ALA A O 1
ATOM 3928 N N . SER A 1 502 ? 19.497 -19.969 -24.817 1.00 91.81 502 SER A N 1
ATOM 3929 C CA . SER A 1 502 ? 18.537 -20.654 -23.939 1.00 91.81 502 SER A CA 1
ATOM 3930 C C . SER A 1 502 ? 17.104 -20.122 -24.069 1.00 91.81 502 SER A C 1
ATOM 3932 O O . SER A 1 502 ? 16.160 -20.881 -23.859 1.00 91.81 502 SER A O 1
ATOM 3934 N N . TYR A 1 503 ? 16.925 -18.845 -24.429 1.00 88.94 503 TYR A N 1
ATOM 3935 C CA . TYR A 1 503 ? 15.618 -18.171 -24.408 1.00 88.94 503 TYR A CA 1
ATOM 3936 C C . TYR A 1 503 ? 15.147 -17.619 -25.755 1.00 88.94 503 TYR A C 1
ATOM 3938 O O . TYR A 1 503 ? 13.988 -17.222 -25.869 1.00 88.94 503 TYR A O 1
ATOM 3946 N N . MET A 1 504 ? 15.987 -17.587 -26.792 1.00 94.06 504 MET A N 1
ATOM 3947 C CA . MET A 1 504 ? 15.599 -17.016 -28.089 1.00 94.06 504 MET A CA 1
ATOM 3948 C C . MET A 1 504 ? 14.384 -17.711 -28.734 1.00 94.06 504 MET A C 1
ATOM 3950 O O . MET A 1 504 ? 13.627 -17.083 -29.463 1.00 94.06 504 MET A O 1
ATOM 3954 N N . ASN A 1 505 ? 14.163 -19.003 -28.465 1.00 92.12 505 ASN A N 1
ATOM 3955 C CA . ASN A 1 505 ? 13.111 -19.806 -29.108 1.00 92.12 505 ASN A CA 1
ATOM 3956 C C . ASN A 1 505 ? 11.776 -19.875 -28.337 1.00 92.12 505 ASN A C 1
ATOM 3958 O O . ASN A 1 505 ? 10.879 -20.596 -28.768 1.00 92.12 505 ASN A O 1
ATOM 3962 N N . GLY A 1 506 ? 11.621 -19.178 -27.208 1.00 88.38 506 GLY A N 1
ATOM 3963 C CA . GLY A 1 506 ? 10.388 -19.228 -26.414 1.00 88.38 506 GLY A CA 1
ATOM 3964 C C . GLY A 1 506 ? 10.115 -17.928 -25.671 1.00 88.38 506 GLY A C 1
ATOM 3965 O O . GLY A 1 506 ? 11.054 -17.231 -25.297 1.00 88.38 506 GLY A O 1
ATOM 3966 N N . GLU A 1 507 ? 8.838 -17.606 -25.457 1.00 88.56 507 GLU A N 1
ATOM 3967 C CA . GLU A 1 507 ? 8.436 -16.399 -24.727 1.00 88.56 507 GLU A CA 1
ATOM 3968 C C . GLU A 1 507 ? 9.026 -16.385 -23.304 1.00 88.56 507 GLU A C 1
ATOM 3970 O O . GLU A 1 507 ? 8.961 -17.386 -22.585 1.00 88.56 507 GLU A O 1
ATOM 3975 N N . ILE A 1 508 ? 9.512 -15.230 -22.840 1.00 88.38 508 ILE A N 1
ATOM 3976 C CA . ILE A 1 508 ? 9.840 -15.044 -21.420 1.00 88.38 508 ILE A CA 1
ATOM 3977 C C . ILE A 1 508 ? 8.553 -15.115 -20.582 1.00 88.38 508 ILE A C 1
ATOM 3979 O O . ILE A 1 508 ? 7.590 -14.373 -20.822 1.00 88.38 508 ILE A O 1
ATOM 3983 N N . ASN A 1 509 ? 8.536 -16.014 -19.595 1.00 84.25 509 ASN A N 1
ATOM 3984 C CA . ASN A 1 509 ? 7.439 -16.141 -18.641 1.00 84.25 509 ASN A CA 1
ATOM 3985 C C . ASN A 1 509 ? 7.526 -15.029 -17.584 1.00 84.25 509 ASN A C 1
ATOM 3987 O O . ASN A 1 509 ? 8.584 -14.811 -16.994 1.00 84.25 509 ASN A O 1
ATOM 3991 N N . LYS A 1 510 ? 6.396 -14.365 -17.311 1.00 82.88 510 LYS A N 1
ATOM 3992 C CA . LYS A 1 510 ? 6.300 -13.281 -16.328 1.00 82.88 510 LYS A CA 1
ATOM 3993 C C . LYS A 1 510 ? 6.666 -13.722 -14.903 1.00 82.88 510 LYS A C 1
ATOM 3995 O O . LYS A 1 510 ? 7.114 -12.880 -14.146 1.00 82.88 510 LYS A O 1
ATOM 4000 N N . THR A 1 511 ? 6.548 -15.003 -14.539 1.00 82.00 511 THR A N 1
ATOM 4001 C CA . THR A 1 511 ? 6.931 -15.499 -13.196 1.00 82.00 511 THR A CA 1
ATOM 4002 C C . THR A 1 511 ? 8.416 -15.850 -13.041 1.00 82.00 511 THR A C 1
ATOM 4004 O O . THR A 1 511 ? 8.843 -16.252 -11.961 1.00 82.00 511 THR A O 1
ATOM 4007 N N . TRP A 1 512 ? 9.231 -15.742 -14.096 1.00 86.19 512 TRP A N 1
ATOM 4008 C CA . TRP A 1 512 ? 10.662 -16.050 -14.016 1.00 86.19 512 TRP A CA 1
ATOM 4009 C C . TRP A 1 512 ? 11.473 -14.868 -13.488 1.00 86.19 512 TRP A C 1
ATOM 4011 O O . TRP A 1 512 ? 11.233 -13.727 -13.874 1.00 86.19 512 TRP A O 1
ATOM 4021 N N . TRP A 1 513 ? 12.520 -15.155 -12.707 1.00 86.62 513 TRP A N 1
ATOM 4022 C CA . TRP A 1 513 ? 13.472 -14.147 -12.222 1.00 86.62 513 TRP A CA 1
ATOM 4023 C C . TRP A 1 513 ? 14.018 -13.249 -13.342 1.00 86.62 513 TRP A C 1
ATOM 4025 O O . TRP A 1 513 ? 14.055 -12.028 -13.201 1.00 86.62 513 TRP A O 1
ATOM 4035 N N . ASP A 1 514 ? 14.360 -13.850 -14.485 1.00 88.94 514 ASP A N 1
ATOM 4036 C CA . ASP A 1 514 ? 14.864 -13.141 -15.663 1.00 88.94 514 ASP A CA 1
ATOM 4037 C C . ASP A 1 514 ? 13.890 -12.048 -16.164 1.00 88.94 514 ASP A C 1
ATOM 4039 O O . ASP A 1 514 ? 14.349 -11.012 -16.636 1.00 88.94 514 ASP A O 1
ATOM 4043 N N . TYR A 1 515 ? 12.567 -12.183 -15.983 1.00 89.25 515 TYR A N 1
ATOM 4044 C CA . TYR A 1 515 ? 11.602 -11.133 -16.353 1.00 89.25 515 TYR A CA 1
ATOM 4045 C C . TYR A 1 515 ? 11.829 -9.820 -15.582 1.00 89.25 515 TYR A C 1
ATOM 4047 O O . TYR A 1 515 ? 11.620 -8.731 -16.123 1.00 89.25 515 TYR A O 1
ATOM 4055 N N . SER A 1 516 ? 12.315 -9.889 -14.336 1.00 87.19 516 SER A N 1
ATOM 4056 C CA . SER A 1 516 ? 12.651 -8.692 -13.548 1.00 87.19 516 SER A CA 1
ATOM 4057 C C . SER A 1 516 ? 13.891 -7.953 -14.083 1.00 87.19 516 SER A C 1
ATOM 4059 O O . SER A 1 516 ? 14.013 -6.746 -13.883 1.00 87.19 516 SER A O 1
ATOM 4061 N N . LEU A 1 517 ? 14.750 -8.638 -14.852 1.00 90.06 517 LEU A N 1
ATOM 4062 C CA . LEU A 1 517 ? 15.965 -8.089 -15.476 1.00 90.06 517 LEU A CA 1
ATOM 4063 C C . LEU A 1 517 ? 15.712 -7.430 -16.847 1.00 90.06 517 LEU A C 1
ATOM 4065 O O . LEU A 1 517 ? 16.638 -6.903 -17.467 1.00 90.06 517 LEU A O 1
ATOM 4069 N N . MET A 1 518 ? 14.477 -7.477 -17.352 1.00 91.25 518 MET A N 1
ATOM 4070 C CA . MET A 1 518 ? 14.074 -6.803 -18.590 1.00 91.25 518 MET A CA 1
ATOM 4071 C C . MET A 1 518 ? 13.767 -5.322 -18.334 1.00 91.25 518 MET A C 1
ATOM 4073 O O . MET A 1 518 ? 13.210 -4.988 -17.291 1.00 91.25 518 MET A O 1
ATOM 4077 N N . SER A 1 519 ? 14.076 -4.455 -19.298 1.00 91.88 519 SER A N 1
ATOM 4078 C CA . SER A 1 519 ? 13.678 -3.037 -19.332 1.00 91.88 519 SER A CA 1
ATOM 4079 C C . SER A 1 519 ? 12.501 -2.769 -20.273 1.00 91.88 519 SER A C 1
ATOM 4081 O O . SER A 1 519 ? 11.755 -1.841 -20.012 1.00 91.88 519 SER A O 1
ATOM 4083 N N . ALA A 1 520 ? 12.334 -3.567 -21.337 1.00 94.38 520 ALA A N 1
ATOM 4084 C CA . ALA A 1 520 ? 11.190 -3.522 -22.257 1.00 94.38 520 ALA A CA 1
ATOM 4085 C C . ALA A 1 520 ? 10.978 -4.900 -22.916 1.00 94.38 520 ALA A C 1
ATOM 4087 O O . ALA A 1 520 ? 11.941 -5.655 -23.105 1.00 94.38 520 ALA A O 1
ATOM 4088 N N . TYR A 1 521 ? 9.742 -5.243 -23.282 1.00 94.69 521 TYR A N 1
ATOM 4089 C CA . TYR A 1 521 ? 9.400 -6.495 -23.962 1.00 94.69 521 TYR A CA 1
ATOM 4090 C C . TYR A 1 521 ? 8.152 -6.360 -24.844 1.00 94.69 521 TYR A C 1
ATOM 4092 O O . TYR A 1 521 ? 7.023 -6.340 -24.349 1.00 94.69 521 TYR A O 1
ATOM 4100 N N . TRP A 1 522 ? 8.358 -6.383 -26.161 1.00 96.06 522 TRP A N 1
ATOM 4101 C CA . TRP A 1 522 ? 7.295 -6.409 -27.163 1.00 96.06 522 TRP A CA 1
ATOM 4102 C C . TRP A 1 522 ? 7.145 -7.828 -27.733 1.00 96.06 522 TRP A C 1
ATOM 4104 O O . TRP A 1 522 ? 7.937 -8.263 -28.571 1.00 96.06 522 TRP A O 1
ATOM 4114 N N . LYS A 1 523 ? 6.109 -8.553 -27.285 1.00 93.06 523 LYS A N 1
ATOM 4115 C CA . LYS A 1 523 ? 5.762 -9.903 -27.788 1.00 93.06 523 LYS A CA 1
ATOM 4116 C C . LYS A 1 523 ? 5.107 -9.920 -29.166 1.00 93.06 523 LYS A C 1
ATOM 4118 O O . LYS A 1 523 ? 5.002 -10.975 -29.768 1.00 93.06 523 LYS A O 1
ATOM 4123 N N . VAL A 1 524 ? 4.566 -8.786 -29.613 1.00 93.88 524 VAL A N 1
ATOM 4124 C CA . VAL A 1 524 ? 3.892 -8.645 -30.917 1.00 93.88 524 VAL A CA 1
ATOM 4125 C C . VAL A 1 524 ? 2.709 -9.620 -31.131 1.00 93.88 524 VAL A C 1
ATOM 4127 O O . VAL A 1 524 ? 2.227 -9.808 -32.241 1.00 93.88 524 VAL A O 1
ATOM 4130 N N . ASN A 1 525 ? 2.151 -10.207 -30.069 1.00 88.62 525 ASN A N 1
ATOM 4131 C CA . ASN A 1 525 ? 1.061 -11.189 -30.156 1.00 88.62 525 ASN A CA 1
ATOM 4132 C C . ASN A 1 525 ? -0.353 -10.607 -29.909 1.00 88.62 525 ASN A C 1
ATOM 4134 O O . ASN A 1 525 ? -1.342 -11.332 -30.025 1.00 88.62 525 ASN A O 1
ATOM 4138 N N . ASP A 1 526 ? -0.468 -9.303 -29.634 1.00 89.19 526 ASP A N 1
ATOM 4139 C CA . ASP A 1 526 ? -1.735 -8.573 -29.481 1.00 89.19 526 ASP A CA 1
ATOM 4140 C C . ASP A 1 526 ? -2.093 -7.831 -30.784 1.00 89.19 526 ASP A C 1
ATOM 4142 O O . ASP A 1 526 ? -1.420 -6.884 -31.176 1.00 89.19 526 ASP A O 1
ATOM 4146 N N . SER A 1 527 ? -3.168 -8.231 -31.468 1.00 91.81 527 SER A N 1
ATOM 4147 C CA . SER A 1 527 ? -3.591 -7.587 -32.723 1.00 91.81 527 SER A CA 1
ATOM 4148 C C . SER A 1 527 ? -4.227 -6.200 -32.547 1.00 91.81 527 SER A C 1
ATOM 4150 O O . SER A 1 527 ? -4.472 -5.521 -33.542 1.00 91.81 527 SER A O 1
ATOM 4152 N N . VAL A 1 528 ? -4.566 -5.802 -31.317 1.00 92.44 528 VAL A N 1
ATOM 4153 C CA . VAL A 1 528 ? -5.137 -4.485 -30.983 1.00 92.44 528 VAL A CA 1
ATOM 4154 C C . VAL A 1 528 ? -4.025 -3.502 -30.621 1.00 92.44 528 VAL A C 1
ATOM 4156 O O . VAL A 1 528 ? -4.071 -2.348 -31.041 1.00 92.44 528 VAL A O 1
ATOM 4159 N N . ALA A 1 529 ? -3.010 -3.968 -29.889 1.00 93.06 529 ALA A N 1
ATOM 4160 C CA . ALA A 1 529 ? -1.838 -3.188 -29.495 1.00 93.06 529 ALA A CA 1
ATOM 4161 C C . ALA A 1 529 ? -0.526 -3.915 -29.886 1.00 93.06 529 ALA A C 1
ATOM 4163 O O . ALA A 1 529 ? 0.214 -4.386 -29.021 1.00 93.06 529 ALA A O 1
ATOM 4164 N N . PRO A 1 530 ? -0.205 -4.019 -31.191 1.00 93.88 530 PRO A N 1
ATOM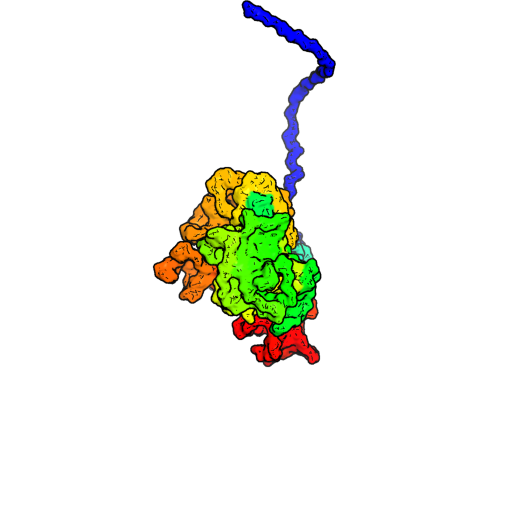 4165 C CA . PRO A 1 530 ? 0.860 -4.900 -31.695 1.00 93.88 530 PRO A CA 1
ATOM 4166 C C . PRO A 1 530 ? 2.285 -4.476 -31.329 1.00 93.88 530 PRO A C 1
ATOM 4168 O O . PRO A 1 530 ? 3.199 -5.290 -31.409 1.00 93.88 530 PRO A O 1
ATOM 4171 N N . ALA A 1 531 ? 2.487 -3.231 -30.902 1.00 95.31 531 ALA A N 1
ATOM 4172 C CA . ALA A 1 531 ? 3.751 -2.749 -30.350 1.00 95.31 531 ALA A CA 1
ATOM 4173 C C . ALA A 1 531 ? 3.627 -2.385 -28.861 1.00 95.31 531 ALA A C 1
ATOM 4175 O O . ALA A 1 531 ? 4.316 -1.490 -28.385 1.00 95.31 531 ALA A O 1
ATOM 4176 N N . LYS A 1 532 ? 2.751 -3.069 -28.118 1.00 94.69 532 LYS A N 1
ATOM 4177 C CA . LYS A 1 532 ? 2.647 -2.920 -26.665 1.00 94.69 532 LYS A CA 1
ATOM 4178 C C . LYS A 1 532 ? 3.886 -3.457 -25.951 1.00 94.69 532 LYS A C 1
ATOM 4180 O O . LYS A 1 532 ? 4.302 -4.589 -26.209 1.00 94.69 532 LYS A O 1
ATOM 4185 N N . ASP A 1 533 ? 4.420 -2.673 -25.027 1.00 93.81 533 ASP A N 1
ATOM 4186 C CA . ASP A 1 533 ? 5.429 -3.106 -24.073 1.00 93.81 533 ASP A CA 1
ATOM 4187 C C . ASP A 1 533 ? 4.756 -3.780 -22.863 1.00 93.81 533 ASP A C 1
ATOM 4189 O O . ASP A 1 533 ? 3.792 -3.277 -22.285 1.00 93.81 533 ASP A O 1
ATOM 4193 N N . LEU A 1 534 ? 5.259 -4.943 -22.452 1.00 89.81 534 LEU A N 1
ATOM 4194 C CA . LEU A 1 534 ? 4.793 -5.662 -21.262 1.00 89.81 534 LEU A CA 1
ATOM 4195 C C . LEU A 1 534 ? 5.526 -5.251 -19.970 1.00 89.81 534 LEU A C 1
ATOM 4197 O O . LEU A 1 534 ? 5.204 -5.758 -18.888 1.00 89.81 534 LEU A O 1
ATOM 4201 N N . LYS A 1 535 ? 6.513 -4.358 -20.076 1.00 88.12 535 LYS A N 1
ATOM 4202 C CA . LYS A 1 535 ? 7.438 -3.933 -19.018 1.00 88.12 535 LYS A CA 1
ATOM 4203 C C . LYS A 1 535 ? 7.377 -2.414 -18.783 1.00 88.12 535 LYS A C 1
ATOM 4205 O O . LYS A 1 535 ? 8.410 -1.768 -18.693 1.00 88.12 535 LYS A O 1
ATOM 4210 N N . ASN A 1 536 ? 6.170 -1.873 -18.590 1.00 86.31 536 ASN A N 1
ATOM 4211 C CA . ASN A 1 536 ? 5.951 -0.461 -18.249 1.00 86.31 536 ASN A CA 1
ATOM 4212 C C . ASN A 1 536 ? 5.334 -0.249 -16.850 1.00 86.31 536 ASN A C 1
ATOM 4214 O O . ASN A 1 536 ? 4.434 -0.981 -16.425 1.00 86.31 536 ASN A O 1
ATOM 4218 N N . ILE A 1 537 ? 5.765 0.817 -16.164 1.00 87.00 537 ILE A N 1
ATOM 4219 C CA . ILE A 1 537 ? 5.305 1.190 -14.814 1.00 87.00 537 ILE A CA 1
ATOM 4220 C C . ILE A 1 537 ? 3.805 1.530 -14.759 1.00 87.00 537 ILE A C 1
ATOM 4222 O O . ILE A 1 537 ? 3.148 1.280 -13.746 1.00 87.00 537 ILE A O 1
ATOM 4226 N N . ARG A 1 538 ? 3.218 2.033 -15.860 1.00 88.19 538 ARG A N 1
ATOM 4227 C CA . ARG A 1 538 ? 1.778 2.343 -15.940 1.00 88.19 538 ARG A CA 1
ATOM 4228 C C . ARG A 1 538 ? 0.926 1.099 -15.694 1.00 88.19 538 ARG A C 1
ATOM 4230 O O . ARG A 1 538 ? -0.081 1.166 -14.988 1.00 88.19 538 ARG A O 1
ATOM 4237 N N . THR A 1 539 ? 1.327 -0.034 -16.265 1.00 85.81 539 THR A N 1
ATOM 4238 C CA . THR A 1 539 ? 0.634 -1.316 -16.106 1.00 85.81 539 THR A CA 1
ATOM 4239 C C . THR A 1 539 ? 0.702 -1.801 -14.664 1.00 85.81 539 THR A C 1
ATOM 4241 O O . THR A 1 539 ? -0.318 -2.247 -14.138 1.00 85.81 539 THR A O 1
ATOM 4244 N N . ASP A 1 540 ? 1.849 -1.671 -13.997 1.00 87.12 540 ASP A N 1
ATOM 4245 C CA . ASP A 1 540 ? 1.990 -2.098 -12.602 1.00 87.12 540 ASP A CA 1
ATOM 4246 C C . ASP A 1 540 ? 1.187 -1.201 -11.653 1.00 87.12 540 ASP A C 1
ATOM 4248 O O . ASP A 1 540 ? 0.383 -1.723 -10.885 1.00 87.12 540 ASP A O 1
ATOM 4252 N N . ILE A 1 541 ? 1.283 0.130 -11.780 1.00 90.56 541 ILE A N 1
ATOM 4253 C CA . ILE A 1 541 ? 0.468 1.088 -11.004 1.00 90.56 541 ILE A CA 1
ATOM 4254 C C . ILE A 1 541 ? -1.029 0.789 -11.162 1.00 90.56 541 ILE A C 1
ATOM 4256 O O . ILE A 1 541 ? -1.759 0.713 -10.172 1.00 90.56 541 ILE A O 1
ATOM 4260 N N . ASN A 1 542 ? -1.497 0.581 -12.396 1.00 88.94 542 ASN A N 1
ATOM 4261 C CA . ASN A 1 542 ? -2.902 0.277 -12.660 1.00 88.94 542 ASN A CA 1
ATOM 4262 C C . ASN A 1 542 ? -3.321 -1.091 -12.100 1.00 88.94 542 ASN A C 1
ATOM 4264 O O . ASN A 1 542 ? -4.422 -1.209 -11.565 1.00 88.94 542 ASN A O 1
ATOM 4268 N N . THR A 1 543 ? -2.465 -2.113 -12.189 1.00 86.38 543 THR A N 1
ATOM 4269 C CA . THR A 1 543 ? -2.772 -3.453 -11.657 1.00 86.38 543 THR A CA 1
ATOM 4270 C C . THR A 1 543 ? -2.802 -3.442 -10.127 1.00 86.38 543 THR A C 1
ATOM 4272 O O . THR A 1 543 ? -3.714 -4.016 -9.540 1.00 86.38 543 THR A O 1
ATOM 4275 N N . ILE A 1 544 ? -1.871 -2.732 -9.477 1.00 88.62 544 ILE A N 1
ATOM 4276 C CA . ILE A 1 544 ? -1.847 -2.552 -8.019 1.00 88.62 544 ILE A CA 1
ATOM 4277 C C . ILE A 1 544 ? -3.125 -1.840 -7.555 1.00 88.62 544 ILE A C 1
ATOM 4279 O O . ILE A 1 544 ? -3.816 -2.350 -6.679 1.00 88.62 544 ILE A O 1
ATOM 4283 N N . LYS A 1 545 ? -3.513 -0.724 -8.189 1.00 88.31 545 LYS A N 1
ATOM 4284 C CA . LYS A 1 545 ? -4.757 -0.004 -7.851 1.00 88.31 545 LYS A CA 1
ATOM 4285 C C . LYS A 1 545 ? -6.011 -0.864 -8.029 1.00 88.31 545 LYS A C 1
ATOM 4287 O O . LYS A 1 545 ? -6.929 -0.782 -7.217 1.00 88.31 545 LYS A O 1
ATOM 4292 N N . GLN A 1 546 ? -6.050 -1.727 -9.047 1.00 87.19 546 GLN A N 1
ATOM 4293 C CA . GLN A 1 546 ? -7.194 -2.613 -9.297 1.00 87.19 546 GLN A CA 1
ATOM 4294 C C . GLN A 1 546 ? -7.459 -3.626 -8.173 1.00 87.19 546 GLN A C 1
ATOM 4296 O O . GLN A 1 546 ? -8.615 -4.011 -7.996 1.00 87.19 546 GLN A O 1
ATOM 4301 N N . ILE A 1 547 ? -6.444 -4.014 -7.389 1.00 87.00 547 ILE A N 1
ATOM 4302 C CA . ILE A 1 547 ? -6.595 -4.903 -6.219 1.00 87.00 547 ILE A CA 1
ATOM 4303 C C . ILE A 1 547 ? -7.523 -4.276 -5.159 1.00 87.00 547 ILE A C 1
ATOM 4305 O O . ILE A 1 547 ? -8.244 -4.983 -4.456 1.00 87.00 547 ILE A O 1
ATOM 4309 N N . PHE A 1 548 ? -7.563 -2.943 -5.092 1.00 86.81 548 PHE A N 1
ATOM 4310 C CA . PHE A 1 548 ? -8.319 -2.168 -4.107 1.00 86.81 548 PHE A CA 1
ATOM 4311 C C . PHE A 1 548 ? -9.674 -1.672 -4.639 1.00 86.81 548 PHE A C 1
ATOM 4313 O O . PHE A 1 548 ? -10.379 -0.928 -3.957 1.00 86.81 548 PHE A O 1
ATOM 4320 N N . ASN A 1 549 ? -10.087 -2.097 -5.838 1.00 83.56 549 ASN A N 1
ATOM 4321 C CA . ASN A 1 549 ? -11.406 -1.768 -6.378 1.00 83.56 549 ASN A CA 1
ATOM 4322 C C . ASN A 1 549 ? -12.525 -2.243 -5.435 1.00 83.56 549 ASN A C 1
ATOM 4324 O O . ASN A 1 549 ? -12.629 -3.426 -5.118 1.00 83.56 549 ASN A O 1
ATOM 4328 N N . GLY A 1 550 ? -13.402 -1.320 -5.031 1.00 81.94 550 GLY A N 1
ATOM 4329 C CA . GLY A 1 550 ? -14.474 -1.601 -4.069 1.00 81.94 550 GLY A CA 1
ATOM 4330 C C . GLY A 1 550 ? -14.033 -1.566 -2.601 1.00 81.94 550 GLY A C 1
ATOM 4331 O O . GLY A 1 550 ? -14.791 -2.010 -1.742 1.00 81.94 550 GLY A O 1
ATOM 4332 N N . ARG A 1 551 ? -12.841 -1.038 -2.306 1.00 86.38 551 ARG A N 1
ATOM 4333 C CA . ARG A 1 551 ? -12.344 -0.752 -0.955 1.00 86.38 551 ARG A CA 1
ATOM 4334 C C . ARG A 1 551 ? -12.080 0.744 -0.787 1.00 86.38 551 ARG A C 1
ATOM 4336 O O . ARG A 1 551 ? -11.952 1.472 -1.769 1.00 86.38 551 ARG A O 1
ATOM 4343 N N . GLU A 1 552 ? -11.992 1.190 0.458 1.00 85.56 552 GLU A N 1
ATOM 4344 C CA . GLU A 1 552 ? -11.581 2.549 0.827 1.00 85.56 552 GLU A CA 1
ATOM 4345 C C . GLU A 1 552 ? -10.436 2.472 1.837 1.00 85.56 552 GLU A C 1
ATOM 4347 O O . GLU A 1 552 ? -10.255 1.456 2.506 1.00 85.56 552 GLU A O 1
ATOM 4352 N N . GLY A 1 553 ? -9.660 3.550 1.931 1.00 88.38 553 GLY A N 1
ATOM 4353 C CA . GLY A 1 553 ? -8.647 3.714 2.965 1.00 88.38 553 GLY A CA 1
ATOM 4354 C C . GLY A 1 553 ? -7.233 3.276 2.617 1.00 88.38 553 GLY A C 1
ATOM 4355 O O . GLY A 1 553 ? -6.402 3.276 3.510 1.00 88.38 553 GLY A O 1
ATOM 4356 N N . ALA A 1 554 ? -6.943 2.953 1.354 1.00 93.19 554 ALA A N 1
ATOM 4357 C CA . ALA A 1 554 ? -5.579 2.755 0.866 1.00 93.19 554 ALA A CA 1
ATOM 4358 C C . ALA A 1 554 ? -5.131 3.897 -0.060 1.00 93.19 554 ALA A C 1
ATOM 4360 O O . ALA A 1 554 ? -5.959 4.495 -0.757 1.00 93.19 554 ALA A O 1
ATOM 4361 N N . LYS A 1 555 ? -3.823 4.172 -0.085 1.00 93.56 555 LYS A N 1
ATOM 4362 C CA . LYS A 1 555 ? -3.189 5.220 -0.894 1.00 93.56 555 LYS A CA 1
ATOM 4363 C C . LYS A 1 555 ? -1.944 4.732 -1.619 1.00 93.56 555 LYS A C 1
ATOM 4365 O O . LYS A 1 555 ? -1.205 3.898 -1.106 1.00 93.56 555 LYS A O 1
ATOM 4370 N N . PHE A 1 556 ? -1.716 5.273 -2.816 1.00 94.88 556 PHE A N 1
ATOM 4371 C CA . PHE A 1 556 ? -0.659 4.834 -3.728 1.00 94.88 556 PHE A CA 1
ATOM 4372 C C . PHE A 1 556 ? 0.260 5.990 -4.088 1.00 94.88 556 PHE A C 1
ATOM 4374 O O . PHE A 1 556 ? -0.158 6.961 -4.726 1.00 94.88 556 PHE A O 1
ATOM 4381 N N . ARG A 1 557 ? 1.529 5.859 -3.717 1.00 95.56 557 ARG A N 1
ATOM 4382 C CA . ARG A 1 557 ? 2.548 6.894 -3.860 1.00 95.56 557 ARG A CA 1
ATOM 4383 C C . ARG A 1 557 ? 3.748 6.363 -4.632 1.00 95.56 557 ARG A C 1
ATOM 4385 O O . ARG A 1 557 ? 4.010 5.160 -4.643 1.00 95.56 557 ARG A O 1
ATOM 4392 N N . ILE A 1 558 ? 4.466 7.261 -5.297 1.00 96.19 558 ILE A N 1
ATOM 4393 C CA . ILE A 1 558 ? 5.751 6.935 -5.927 1.00 96.19 558 ILE A CA 1
ATOM 4394 C C . ILE A 1 558 ? 6.884 7.252 -4.947 1.00 96.19 558 ILE A C 1
ATOM 4396 O O . ILE A 1 558 ? 6.937 8.351 -4.397 1.00 96.19 558 ILE A O 1
ATOM 4400 N N . GLY A 1 559 ? 7.776 6.289 -4.724 1.00 96.69 559 GLY A N 1
ATOM 4401 C CA . GLY A 1 559 ? 9.018 6.500 -3.987 1.00 96.69 559 GLY A CA 1
ATOM 4402 C C . GLY A 1 559 ? 10.124 6.926 -4.944 1.00 96.69 559 GLY A C 1
ATOM 4403 O O . GLY A 1 559 ? 10.418 6.204 -5.903 1.00 96.69 559 GLY A O 1
ATOM 4404 N N . LEU A 1 560 ? 10.735 8.086 -4.694 1.00 97.00 560 LEU A N 1
ATOM 4405 C CA . LEU A 1 560 ? 11.931 8.525 -5.409 1.00 97.00 560 LEU A CA 1
ATOM 4406 C C . LEU A 1 560 ? 13.163 8.339 -4.534 1.00 97.00 560 LEU A C 1
ATOM 4408 O O . LEU A 1 560 ? 13.295 8.987 -3.500 1.00 97.00 560 LEU A O 1
ATOM 4412 N N . ALA A 1 561 ? 14.083 7.503 -5.004 1.00 93.00 561 ALA A N 1
ATOM 4413 C CA . ALA A 1 561 ? 15.354 7.226 -4.348 1.00 93.00 561 ALA A CA 1
ATOM 4414 C C . ALA A 1 561 ? 16.517 7.374 -5.330 1.00 93.00 561 ALA A C 1
ATOM 4416 O O . ALA A 1 561 ? 16.339 7.345 -6.550 1.00 93.00 561 ALA A O 1
ATOM 4417 N N . THR A 1 562 ? 17.740 7.440 -4.805 1.00 86.62 562 THR A N 1
ATOM 4418 C CA . THR A 1 562 ? 18.981 7.429 -5.601 1.00 86.62 562 THR A CA 1
ATOM 4419 C C . THR A 1 562 ? 19.054 8.573 -6.641 1.00 86.62 562 THR A C 1
ATOM 4421 O O . THR A 1 562 ? 18.597 9.689 -6.389 1.00 86.62 562 THR A O 1
ATOM 4424 N N . GLY A 1 563 ? 19.668 8.331 -7.804 1.00 88.94 563 GLY A N 1
ATOM 4425 C CA . GLY A 1 563 ? 19.798 9.309 -8.881 1.00 88.94 563 GLY A CA 1
ATOM 4426 C C . GLY A 1 563 ? 20.758 10.460 -8.574 1.00 88.94 563 GLY A C 1
ATOM 4427 O O . GLY A 1 563 ? 21.585 10.407 -7.664 1.00 88.94 563 GLY A O 1
ATOM 4428 N N . ASP A 1 564 ? 20.637 11.534 -9.351 1.00 92.81 564 ASP A N 1
ATOM 4429 C CA . ASP A 1 564 ? 21.491 12.724 -9.260 1.00 92.81 564 ASP A CA 1
ATOM 4430 C C . ASP A 1 564 ? 20.897 13.807 -8.334 1.00 92.81 564 ASP A C 1
ATOM 4432 O O . ASP A 1 564 ? 21.179 15.003 -8.472 1.00 92.81 564 ASP A O 1
ATOM 4436 N N . TYR A 1 565 ? 20.097 13.391 -7.343 1.00 96.31 565 TYR A N 1
ATOM 4437 C CA . TYR A 1 565 ? 19.336 14.274 -6.451 1.00 96.31 565 TYR A CA 1
ATOM 4438 C C . TYR A 1 565 ? 20.206 15.359 -5.790 1.00 96.31 565 TYR A C 1
ATOM 4440 O O . TYR A 1 565 ? 19.802 16.520 -5.711 1.00 96.31 565 TYR A O 1
ATOM 4448 N N . LYS A 1 566 ? 21.450 15.026 -5.409 1.00 96.69 566 LYS A N 1
ATOM 4449 C CA . LYS A 1 566 ? 22.419 15.971 -4.826 1.00 96.69 566 LYS A CA 1
ATOM 4450 C C . LYS A 1 566 ? 22.888 17.066 -5.780 1.00 96.69 566 LYS A C 1
ATOM 4452 O O . LYS A 1 566 ? 23.374 18.094 -5.315 1.00 96.69 566 LYS A O 1
ATOM 4457 N N . LYS A 1 567 ? 22.835 16.850 -7.097 1.00 96.81 567 LYS A N 1
ATOM 4458 C CA . LYS A 1 567 ? 23.117 17.890 -8.100 1.00 96.81 567 LYS A CA 1
ATOM 4459 C C . LYS A 1 567 ? 21.874 18.754 -8.303 1.00 96.81 567 LYS A C 1
ATOM 4461 O O . LYS A 1 567 ? 21.979 19.975 -8.238 1.00 96.81 567 LYS A O 1
ATOM 4466 N N . MET A 1 568 ? 20.716 18.109 -8.444 1.00 97.25 568 MET A N 1
ATOM 4467 C CA . MET A 1 568 ? 19.411 18.754 -8.608 1.00 97.25 568 MET A CA 1
ATOM 4468 C C . MET A 1 568 ? 19.104 19.731 -7.465 1.00 97.25 568 MET A C 1
ATOM 4470 O O . MET A 1 568 ? 18.877 20.918 -7.710 1.00 97.25 568 MET A O 1
ATOM 4474 N N . MET A 1 569 ? 19.192 19.274 -6.211 1.00 97.56 569 MET A N 1
ATOM 4475 C CA . MET A 1 569 ? 18.738 20.054 -5.055 1.00 97.56 569 MET A CA 1
ATOM 4476 C C . MET A 1 569 ? 19.601 21.285 -4.741 1.00 97.56 569 MET A C 1
ATOM 4478 O O . MET A 1 569 ? 19.124 22.204 -4.079 1.00 97.56 569 MET A O 1
ATOM 4482 N N . LYS A 1 570 ? 20.842 21.353 -5.246 1.00 97.56 570 LYS A N 1
ATOM 4483 C CA . LYS A 1 570 ? 21.759 22.493 -5.039 1.00 97.56 570 LYS A CA 1
ATOM 4484 C C . LYS A 1 570 ? 21.301 23.779 -5.720 1.00 97.56 570 LYS A C 1
ATOM 4486 O O . LYS A 1 570 ? 21.664 24.867 -5.280 1.00 97.56 570 LYS A O 1
ATOM 4491 N N . THR A 1 571 ? 20.536 23.680 -6.806 1.00 97.62 571 THR A N 1
ATOM 4492 C CA . THR A 1 571 ? 20.129 24.846 -7.604 1.00 97.62 571 THR A CA 1
ATOM 4493 C C . THR A 1 571 ? 18.638 25.109 -7.458 1.00 97.62 571 THR A C 1
ATOM 4495 O O . THR A 1 571 ? 17.842 24.176 -7.393 1.00 97.62 571 THR A O 1
ATOM 4498 N N . GLU A 1 572 ? 18.231 26.381 -7.437 1.00 97.31 572 GLU A N 1
ATOM 4499 C CA . GLU A 1 572 ? 16.804 26.723 -7.400 1.00 97.31 572 GLU A CA 1
ATOM 4500 C C . GLU A 1 572 ? 16.066 26.172 -8.628 1.00 97.31 572 GLU A C 1
ATOM 4502 O O . GLU A 1 572 ? 14.997 25.584 -8.485 1.00 97.31 572 GLU A O 1
ATOM 4507 N N . THR A 1 573 ? 16.667 26.285 -9.817 1.00 97.75 573 THR A N 1
ATOM 4508 C CA . THR A 1 573 ? 16.116 25.733 -11.062 1.00 97.75 573 THR A CA 1
ATOM 4509 C C . THR A 1 573 ? 15.904 24.223 -10.970 1.00 97.75 573 THR A C 1
ATOM 4511 O O . THR A 1 573 ? 14.820 23.756 -11.299 1.00 97.75 573 THR A O 1
ATOM 4514 N N . GLY A 1 574 ? 16.888 23.462 -10.474 1.00 97.88 574 GLY A N 1
ATOM 4515 C CA . GLY A 1 574 ? 16.764 22.012 -10.294 1.00 97.88 574 GLY A CA 1
ATOM 4516 C C . GLY A 1 574 ? 15.647 21.638 -9.317 1.00 97.88 574 GLY A C 1
ATOM 4517 O O . GLY A 1 574 ? 14.796 20.819 -9.660 1.00 97.88 574 GLY A O 1
ATOM 4518 N N . ARG A 1 575 ? 15.575 22.305 -8.152 1.00 98.44 575 ARG A N 1
ATOM 4519 C CA . ARG A 1 575 ? 14.491 22.102 -7.170 1.00 98.44 575 ARG A CA 1
ATOM 4520 C C . ARG A 1 575 ? 13.108 22.399 -7.755 1.00 98.44 575 ARG A C 1
ATOM 4522 O O . ARG A 1 575 ? 12.193 21.600 -7.576 1.00 98.44 575 ARG A O 1
ATOM 4529 N N . ARG A 1 576 ? 12.947 23.522 -8.468 1.00 98.38 576 ARG A N 1
ATOM 4530 C CA . ARG A 1 576 ? 11.668 23.909 -9.093 1.00 98.38 576 ARG A CA 1
ATOM 4531 C C . ARG A 1 576 ? 11.270 22.960 -10.219 1.00 98.38 576 ARG A C 1
ATOM 4533 O O . ARG A 1 576 ? 10.129 22.516 -10.244 1.00 98.38 576 ARG A O 1
ATOM 4540 N N . ASN A 1 577 ? 12.201 22.610 -11.107 1.00 98.25 577 ASN A N 1
ATOM 4541 C CA . ASN A 1 577 ? 11.967 21.627 -12.164 1.00 98.25 577 ASN A CA 1
ATOM 4542 C C . ASN A 1 577 ? 11.499 20.296 -11.570 1.00 98.25 577 ASN A C 1
ATOM 4544 O O . ASN A 1 577 ? 10.473 19.771 -11.986 1.00 98.25 577 ASN A O 1
ATOM 4548 N N . PHE A 1 578 ? 12.206 19.785 -10.561 1.00 98.56 578 PHE A N 1
ATOM 4549 C CA . PHE A 1 578 ? 11.828 18.553 -9.876 1.00 98.56 578 PHE A CA 1
ATOM 4550 C C . PHE A 1 578 ? 10.432 18.636 -9.255 1.00 98.56 578 PHE A C 1
ATOM 4552 O O . PHE A 1 578 ? 9.600 17.770 -9.509 1.00 98.56 578 PHE A O 1
ATOM 4559 N N . ALA A 1 579 ? 10.131 19.704 -8.515 1.00 98.62 579 ALA A N 1
ATOM 4560 C CA . ALA A 1 579 ? 8.812 19.919 -7.927 1.00 98.62 579 ALA A CA 1
ATOM 4561 C C . ALA A 1 579 ? 7.682 20.012 -8.977 1.00 98.62 579 ALA A C 1
ATOM 4563 O O . ALA A 1 579 ? 6.552 19.601 -8.703 1.00 98.62 579 ALA A O 1
ATOM 4564 N N . HIS A 1 580 ? 7.968 20.517 -10.182 1.00 98.38 580 HIS A N 1
ATOM 4565 C CA . HIS A 1 580 ? 7.030 20.490 -11.307 1.00 98.38 580 HIS A CA 1
ATOM 4566 C C . HIS A 1 580 ? 6.864 19.078 -11.889 1.00 98.38 580 HIS A C 1
ATOM 4568 O O . HIS A 1 580 ? 5.735 18.607 -11.987 1.00 98.38 580 HIS A O 1
ATOM 4574 N N . HIS A 1 581 ? 7.948 18.356 -12.192 1.00 97.69 581 HIS A N 1
ATOM 4575 C CA . HIS A 1 581 ? 7.835 17.004 -12.755 1.00 97.69 581 HIS A CA 1
ATOM 4576 C C . HIS A 1 581 ? 7.238 15.992 -11.769 1.00 97.69 581 HIS A C 1
ATOM 4578 O O . HIS A 1 581 ? 6.512 15.106 -12.204 1.00 97.69 581 HIS A O 1
ATOM 4584 N N . VAL A 1 582 ? 7.466 16.134 -10.455 1.00 98.31 582 VAL A N 1
ATOM 4585 C CA . VAL A 1 582 ? 6.763 15.341 -9.427 1.00 98.31 582 VAL A CA 1
ATOM 4586 C C . VAL A 1 582 ? 5.258 15.546 -9.552 1.00 98.31 582 VAL A C 1
ATOM 4588 O O . VAL A 1 582 ? 4.525 14.573 -9.701 1.00 98.31 582 VAL A O 1
ATOM 4591 N N . LYS A 1 583 ? 4.790 16.800 -9.566 1.00 97.81 583 LYS A N 1
ATOM 4592 C CA . LYS A 1 583 ? 3.369 17.129 -9.737 1.00 97.81 583 LYS A CA 1
ATOM 4593 C C . LYS A 1 583 ? 2.792 16.540 -11.026 1.00 97.81 583 LYS A C 1
ATOM 4595 O O . LYS A 1 583 ? 1.728 15.924 -10.988 1.00 97.81 583 LYS A O 1
ATOM 4600 N N . ASP A 1 584 ? 3.483 16.718 -12.148 1.00 97.00 584 ASP A N 1
ATOM 4601 C CA . ASP A 1 584 ? 3.028 16.219 -13.447 1.00 97.00 584 ASP A CA 1
ATOM 4602 C C . ASP A 1 584 ? 2.962 14.685 -13.467 1.00 97.00 584 ASP A C 1
ATOM 4604 O O . ASP A 1 584 ? 1.971 14.129 -13.935 1.00 97.00 584 ASP A O 1
ATOM 4608 N N . PHE A 1 585 ? 3.934 14.001 -12.857 1.00 94.69 585 PHE A N 1
ATOM 4609 C CA . PHE A 1 585 ? 3.936 12.545 -12.705 1.00 94.69 585 PHE A CA 1
ATOM 4610 C C . PHE A 1 585 ? 2.782 12.051 -11.815 1.00 94.69 585 PHE A C 1
ATOM 4612 O O . PHE A 1 585 ? 2.103 11.085 -12.167 1.00 94.69 585 PHE A O 1
ATOM 4619 N N . LEU A 1 586 ? 2.485 12.723 -10.693 1.00 95.88 586 LEU A N 1
ATOM 4620 C CA . LEU A 1 586 ? 1.325 12.357 -9.868 1.00 95.88 586 LEU A CA 1
ATOM 4621 C C . LEU A 1 586 ? 0.012 12.477 -10.655 1.00 95.88 586 LEU A C 1
ATOM 4623 O O . LEU A 1 586 ? -0.831 11.583 -10.570 1.00 95.88 586 LEU A O 1
ATOM 4627 N N . ASN A 1 587 ? -0.133 13.528 -11.469 1.00 94.88 587 ASN A N 1
ATOM 4628 C CA . ASN A 1 587 ? -1.296 13.717 -12.338 1.00 94.88 587 ASN A CA 1
ATOM 4629 C C . ASN A 1 587 ? -1.372 12.647 -13.446 1.00 94.88 587 ASN A C 1
ATOM 4631 O O . ASN A 1 587 ? -2.429 12.054 -13.654 1.00 94.88 587 ASN A O 1
ATOM 4635 N N . GLU A 1 588 ? -0.263 12.369 -14.140 1.00 92.12 588 GLU A N 1
ATOM 4636 C CA . GLU A 1 588 ? -0.195 11.426 -15.268 1.00 92.12 588 GLU A CA 1
ATOM 4637 C C . GLU A 1 588 ? -0.524 9.980 -14.857 1.00 92.12 588 GLU A C 1
ATOM 4639 O O . GLU A 1 588 ? -1.157 9.235 -15.612 1.00 92.12 588 GLU A O 1
ATOM 4644 N N . TYR A 1 589 ? -0.114 9.580 -13.651 1.00 91.50 589 TYR A N 1
ATOM 4645 C CA . TYR A 1 589 ? -0.331 8.235 -13.110 1.00 91.50 589 TYR A CA 1
ATOM 4646 C C . TYR A 1 589 ? -1.474 8.169 -12.079 1.00 91.50 589 TYR A C 1
ATOM 4648 O O . TYR A 1 589 ? -1.720 7.102 -11.502 1.00 91.50 589 TYR A O 1
ATOM 4656 N N . ASN A 1 590 ? -2.199 9.278 -11.867 1.00 92.75 590 ASN A N 1
ATOM 4657 C CA . ASN A 1 590 ? -3.294 9.433 -10.897 1.00 92.75 590 ASN A CA 1
ATOM 4658 C C . ASN A 1 590 ? -2.910 8.941 -9.484 1.00 92.75 590 ASN A C 1
ATOM 4660 O O . ASN A 1 590 ? -3.619 8.131 -8.883 1.00 92.75 590 ASN A O 1
ATOM 4664 N N . LEU A 1 591 ? -1.710 9.290 -9.020 1.00 94.94 591 LEU A N 1
ATOM 4665 C CA . LEU A 1 591 ? -1.148 8.859 -7.735 1.00 94.94 591 LEU A CA 1
ATOM 4666 C C . LEU A 1 591 ? -1.566 9.804 -6.607 1.00 94.94 591 LEU A C 1
ATOM 4668 O O . LEU A 1 591 ? -1.676 11.012 -6.801 1.00 94.94 591 LEU A O 1
ATOM 4672 N N . ASP A 1 592 ? -1.745 9.249 -5.412 1.00 95.81 592 ASP A N 1
ATOM 4673 C CA . ASP A 1 592 ? -2.148 10.008 -4.231 1.00 95.81 592 ASP A CA 1
ATOM 4674 C C . ASP A 1 592 ? -1.014 10.862 -3.655 1.00 95.81 592 ASP A C 1
ATOM 4676 O O . ASP A 1 592 ? -1.276 11.744 -2.844 1.00 95.81 592 ASP A O 1
ATOM 4680 N N . GLY A 1 593 ? 0.247 10.611 -4.020 1.00 96.75 593 GLY A N 1
ATOM 4681 C CA . GLY A 1 593 ? 1.368 11.269 -3.359 1.00 96.75 593 GLY A CA 1
ATOM 4682 C C . GLY A 1 593 ? 2.761 10.782 -3.742 1.00 96.75 593 GLY A C 1
ATOM 4683 O O . GLY A 1 593 ? 2.941 9.961 -4.643 1.00 96.75 593 GLY A O 1
ATOM 4684 N N . VAL A 1 594 ? 3.749 11.291 -3.011 1.00 98.06 594 VAL A N 1
ATOM 4685 C CA . VAL A 1 594 ? 5.183 11.090 -3.249 1.00 98.06 594 VAL A CA 1
ATOM 4686 C C . VAL A 1 594 ? 5.932 10.842 -1.936 1.00 98.06 594 VAL A C 1
ATOM 4688 O O . VAL A 1 594 ? 5.587 11.436 -0.912 1.00 98.06 594 VAL A O 1
ATOM 4691 N N . ASP A 1 595 ? 6.940 9.969 -1.964 1.00 98.44 595 ASP A N 1
ATOM 4692 C CA . ASP A 1 595 ? 7.973 9.854 -0.926 1.00 98.44 595 ASP A CA 1
ATOM 4693 C C . ASP A 1 595 ? 9.348 10.216 -1.504 1.00 98.44 595 ASP A C 1
ATOM 4695 O O . ASP A 1 595 ? 9.657 9.837 -2.639 1.00 98.44 595 ASP A O 1
ATOM 4699 N N . LEU A 1 596 ? 10.172 10.939 -0.738 1.00 98.38 596 LEU A N 1
ATOM 4700 C CA . LEU A 1 596 ? 11.578 11.190 -1.083 1.00 98.38 596 LEU A CA 1
ATOM 4701 C C . LEU A 1 596 ? 12.498 10.434 -0.121 1.00 98.38 596 LEU A C 1
ATOM 4703 O O . LEU A 1 596 ? 12.580 10.770 1.061 1.00 98.38 596 LEU A O 1
ATOM 4707 N N . ASP A 1 597 ? 13.226 9.463 -0.661 1.00 97.06 597 ASP A N 1
ATOM 4708 C CA . ASP A 1 597 ? 14.132 8.571 0.061 1.00 97.06 597 ASP A CA 1
ATOM 4709 C C . ASP A 1 597 ? 15.578 8.833 -0.402 1.00 97.06 597 ASP A C 1
ATOM 4711 O O . ASP A 1 597 ? 16.180 8.130 -1.218 1.00 97.06 597 ASP A O 1
ATOM 4715 N N . PHE A 1 598 ? 16.097 9.995 0.007 1.00 97.19 598 PHE A N 1
ATOM 4716 C CA . PHE A 1 598 ? 17.311 10.604 -0.549 1.00 97.19 598 PHE A CA 1
ATOM 4717 C C . PHE A 1 598 ? 18.543 10.396 0.347 1.00 97.19 598 PHE A C 1
ATOM 4719 O O . PHE A 1 598 ? 18.966 11.261 1.125 1.00 97.19 598 PHE A O 1
ATOM 4726 N N . GLU A 1 599 ? 19.151 9.224 0.177 1.00 93.94 599 GLU A N 1
ATOM 4727 C CA . GLU A 1 599 ? 20.265 8.707 0.973 1.00 93.94 599 GLU A CA 1
ATOM 4728 C C . GLU A 1 599 ? 21.665 9.149 0.480 1.00 93.94 599 GLU A C 1
ATOM 4730 O O . GLU A 1 599 ? 22.071 8.854 -0.644 1.00 93.94 599 GLU A O 1
ATOM 4735 N N . TRP A 1 600 ? 22.514 9.831 1.257 1.00 93.12 600 TRP A N 1
ATOM 4736 C CA . TRP A 1 600 ? 22.287 10.531 2.527 1.00 93.12 600 TRP A CA 1
ATOM 4737 C C . TRP A 1 600 ? 22.874 11.943 2.470 1.00 93.12 600 TRP A C 1
ATOM 4739 O O . TRP A 1 600 ? 23.860 12.197 1.773 1.00 93.12 600 TRP A O 1
ATOM 4749 N N . ASN A 1 601 ? 22.327 12.861 3.264 1.00 95.62 601 ASN A N 1
ATOM 4750 C CA . ASN A 1 601 ? 22.868 14.212 3.427 1.00 95.62 601 ASN A CA 1
ATOM 4751 C C . ASN A 1 601 ? 23.892 14.228 4.576 1.00 95.62 601 ASN A C 1
ATOM 4753 O O . ASN A 1 601 ? 23.548 13.966 5.729 1.00 95.62 601 ASN A O 1
ATOM 4757 N N . TYR A 1 602 ? 25.158 14.527 4.268 1.00 96.19 602 TYR A N 1
ATOM 4758 C CA . TYR A 1 602 ? 26.276 14.428 5.218 1.00 96.19 602 TYR A CA 1
ATOM 4759 C C . TYR A 1 602 ? 26.708 15.787 5.777 1.00 96.19 602 TYR A C 1
ATOM 4761 O O . TYR A 1 602 ? 27.256 15.864 6.874 1.00 96.19 602 TYR A O 1
ATOM 4769 N N . THR A 1 603 ? 26.484 16.863 5.024 1.00 97.44 603 THR A N 1
ATOM 4770 C CA . THR A 1 603 ? 26.933 18.220 5.362 1.00 97.44 603 THR A CA 1
ATOM 4771 C C . THR A 1 603 ? 25.766 19.149 5.686 1.00 97.44 603 THR A C 1
ATOM 4773 O O . THR A 1 603 ? 24.651 18.966 5.199 1.00 97.44 603 THR A O 1
ATOM 4776 N N . SER A 1 604 ? 26.026 20.208 6.458 1.00 97.50 604 SER A N 1
ATOM 4777 C CA . SER A 1 604 ? 25.016 21.231 6.769 1.00 97.50 604 SER A CA 1
ATOM 4778 C C . SER A 1 604 ? 24.441 21.906 5.517 1.00 97.50 604 SER A C 1
ATOM 4780 O O . SER A 1 604 ? 23.277 22.293 5.527 1.00 97.50 604 SER A O 1
ATOM 4782 N N . GLN A 1 605 ? 25.226 22.019 4.435 1.00 98.31 605 GLN A N 1
ATOM 4783 C CA . GLN A 1 605 ? 24.744 22.564 3.163 1.00 98.31 605 GLN A CA 1
ATOM 4784 C C . GLN A 1 605 ? 23.809 21.586 2.444 1.00 98.31 605 GLN A C 1
ATOM 4786 O O . GLN A 1 605 ? 22.747 22.003 2.004 1.00 98.31 605 GLN A O 1
ATOM 4791 N N . GLU A 1 606 ? 24.145 20.292 2.375 1.00 98.12 606 GLU A N 1
ATOM 4792 C CA . GLU A 1 606 ? 23.242 19.289 1.786 1.00 98.12 606 GLU A CA 1
ATOM 4793 C C . GLU A 1 606 ? 21.908 19.220 2.542 1.00 98.12 606 GLU A C 1
ATOM 4795 O O . GLU A 1 606 ? 20.857 19.111 1.917 1.00 98.12 606 GLU A O 1
ATOM 4800 N N . TRP A 1 607 ? 21.924 19.355 3.874 1.00 98.44 607 TRP A N 1
ATOM 4801 C CA . TRP A 1 607 ? 20.689 19.483 4.650 1.00 98.44 607 TRP A CA 1
ATOM 4802 C C . TRP A 1 607 ? 19.939 20.785 4.358 1.00 98.44 607 TRP A C 1
ATOM 4804 O O . TRP A 1 607 ? 18.720 20.742 4.227 1.00 98.44 607 TRP A O 1
ATOM 4814 N N . ALA A 1 608 ? 20.609 21.933 4.226 1.00 98.69 608 ALA A N 1
ATOM 4815 C CA . ALA A 1 608 ? 19.942 23.185 3.854 1.00 98.69 608 ALA A CA 1
ATOM 4816 C C . ALA A 1 608 ? 19.272 23.093 2.467 1.00 98.69 608 ALA A C 1
ATOM 4818 O O . ALA A 1 608 ? 18.111 23.481 2.309 1.00 98.69 608 ALA A O 1
ATOM 4819 N N . ASP A 1 609 ? 19.974 22.512 1.491 1.00 98.69 609 ASP A N 1
ATOM 4820 C CA . ASP A 1 609 ? 19.471 22.279 0.135 1.00 98.69 609 ASP A CA 1
ATOM 4821 C C . ASP A 1 609 ? 18.266 21.320 0.142 1.00 98.69 609 ASP A C 1
ATOM 4823 O O . ASP A 1 609 ? 17.266 21.590 -0.526 1.00 98.69 609 ASP A O 1
ATOM 4827 N N . TYR A 1 610 ? 18.322 20.239 0.932 1.00 98.75 610 TYR A N 1
ATOM 4828 C CA . TYR A 1 610 ? 17.236 19.259 1.047 1.00 98.75 610 TYR A CA 1
ATOM 4829 C C . TYR A 1 610 ? 16.000 19.814 1.768 1.00 98.75 610 TYR A C 1
ATOM 4831 O O . TYR A 1 610 ? 14.881 19.613 1.308 1.00 98.75 610 TYR A O 1
ATOM 4839 N N . ASN A 1 611 ? 16.179 20.586 2.844 1.00 98.81 611 ASN A N 1
ATOM 4840 C CA . ASN A 1 611 ? 15.067 21.268 3.512 1.00 98.81 611 ASN A CA 1
ATOM 4841 C C . ASN A 1 611 ? 14.366 22.260 2.564 1.00 98.81 611 ASN A C 1
ATOM 4843 O O . ASN A 1 611 ? 13.142 22.258 2.468 1.00 98.81 611 ASN A O 1
ATOM 4847 N N . THR A 1 612 ? 15.137 23.032 1.789 1.00 98.81 612 THR A N 1
ATOM 4848 C CA . THR A 1 612 ? 14.583 23.945 0.771 1.00 98.81 612 THR A CA 1
ATOM 4849 C C . THR A 1 612 ? 13.891 23.178 -0.365 1.00 98.81 612 THR A C 1
ATOM 4851 O O . THR A 1 612 ? 12.899 23.650 -0.919 1.00 98.81 612 THR A O 1
ATOM 4854 N N . LEU A 1 613 ? 14.392 21.992 -0.738 1.00 98.81 613 LEU A N 1
ATOM 4855 C CA . LEU A 1 613 ? 13.730 21.116 -1.710 1.00 98.81 613 LEU A CA 1
ATOM 4856 C C . LEU A 1 613 ? 12.364 20.654 -1.200 1.00 98.81 613 LEU A C 1
ATOM 4858 O O . LEU A 1 613 ? 11.401 20.747 -1.953 1.00 98.81 613 LEU A O 1
ATOM 4862 N N . ILE A 1 614 ? 12.277 20.197 0.051 1.00 98.88 614 ILE A N 1
ATOM 4863 C CA . ILE A 1 614 ? 11.022 19.754 0.671 1.00 98.88 614 ILE A CA 1
ATOM 4864 C C . ILE A 1 614 ? 9.978 20.874 0.613 1.00 98.88 614 ILE A C 1
ATOM 4866 O O . ILE A 1 614 ? 8.887 20.671 0.089 1.00 98.88 614 ILE A O 1
ATOM 4870 N N . GLU A 1 615 ? 10.340 22.081 1.048 1.00 98.75 615 GLU A N 1
ATOM 4871 C CA . GLU A 1 615 ? 9.470 23.262 0.963 1.00 98.75 615 GLU A CA 1
ATOM 4872 C C . GLU A 1 615 ? 9.036 23.546 -0.491 1.00 98.75 615 GLU A C 1
ATOM 4874 O O . GLU A 1 615 ? 7.850 23.713 -0.767 1.00 98.75 615 GLU A O 1
ATOM 4879 N N . THR A 1 616 ? 9.971 23.489 -1.450 1.00 98.75 616 THR A N 1
ATOM 4880 C CA . THR A 1 616 ? 9.688 23.715 -2.884 1.00 98.75 616 THR A CA 1
ATOM 4881 C C . THR A 1 616 ? 8.752 22.654 -3.486 1.00 98.75 616 THR A C 1
ATOM 4883 O O . THR A 1 616 ? 7.943 22.977 -4.357 1.00 98.75 616 THR A O 1
ATOM 4886 N N . VAL A 1 617 ? 8.861 21.391 -3.058 1.00 98.69 617 VAL A N 1
ATOM 4887 C CA . VAL A 1 617 ? 7.986 20.294 -3.504 1.00 98.69 617 VAL A CA 1
ATOM 4888 C C . VAL A 1 617 ? 6.581 20.482 -2.943 1.00 98.69 617 VAL A C 1
ATOM 4890 O O . VAL A 1 617 ? 5.631 20.494 -3.725 1.00 98.69 617 VAL A O 1
ATOM 4893 N N . ASN A 1 618 ? 6.448 20.718 -1.635 1.00 98.12 618 ASN A N 1
ATOM 4894 C CA . ASN A 1 618 ? 5.162 20.996 -0.993 1.00 98.12 618 ASN A CA 1
ATOM 4895 C C . ASN A 1 618 ? 4.414 22.160 -1.671 1.00 98.12 618 ASN A C 1
ATOM 4897 O O . ASN A 1 618 ? 3.248 22.014 -2.024 1.00 98.12 618 ASN A O 1
ATOM 4901 N N . ASP A 1 619 ? 5.098 23.276 -1.941 1.00 97.56 619 ASP A N 1
ATOM 4902 C CA . ASP A 1 619 ? 4.504 24.457 -2.587 1.00 97.56 619 ASP A CA 1
ATOM 4903 C C . ASP A 1 619 ? 4.011 24.200 -4.030 1.00 97.56 619 ASP A C 1
ATOM 4905 O O . ASP A 1 619 ? 3.185 24.951 -4.558 1.00 97.56 619 ASP A O 1
ATOM 4909 N N . SER A 1 620 ? 4.515 23.154 -4.697 1.00 97.19 620 SER A N 1
ATOM 4910 C CA . SER A 1 620 ? 4.086 22.749 -6.044 1.00 97.19 620 SER A CA 1
ATOM 4911 C C . SER A 1 620 ? 2.891 21.789 -6.020 1.00 97.19 620 SER A C 1
ATOM 4913 O O . SER A 1 620 ? 2.054 21.813 -6.935 1.00 97.19 620 SER A O 1
ATOM 4915 N N . LEU A 1 621 ? 2.808 20.931 -5.001 1.00 96.12 621 LEU A N 1
ATOM 4916 C CA . LEU A 1 621 ? 1.845 19.838 -4.929 1.00 96.12 621 LEU A CA 1
ATOM 4917 C C . LEU A 1 621 ? 0.389 20.326 -4.754 1.00 96.12 621 LEU A C 1
ATOM 4919 O O . LEU A 1 621 ? 0.130 21.367 -4.150 1.00 96.12 621 LEU A O 1
ATOM 4923 N N . PRO A 1 622 ? -0.604 19.588 -5.285 1.00 90.75 622 PRO A N 1
ATOM 4924 C CA . PRO A 1 622 ? -1.999 19.756 -4.890 1.00 90.75 622 PRO A CA 1
ATOM 4925 C C . PRO A 1 622 ? -2.175 19.530 -3.382 1.00 90.75 622 PRO A C 1
ATOM 4927 O O . PRO A 1 622 ? -1.622 18.585 -2.834 1.00 90.75 622 PRO A O 1
ATOM 4930 N N . ALA A 1 623 ? -3.041 20.308 -2.726 1.00 88.12 623 ALA A N 1
ATOM 4931 C CA . ALA A 1 623 ? -3.339 20.154 -1.292 1.00 88.12 623 ALA A CA 1
ATOM 4932 C C . ALA A 1 623 ? -4.017 18.814 -0.911 1.00 88.12 623 ALA A C 1
ATOM 4934 O O . ALA A 1 623 ? -4.242 18.548 0.264 1.00 88.12 623 ALA A O 1
ATOM 4935 N N . SER A 1 624 ? -4.384 17.992 -1.899 1.00 88.19 624 SER A N 1
ATOM 4936 C CA . SER A 1 624 ? -4.889 16.625 -1.724 1.00 88.19 624 SER A CA 1
ATOM 4937 C C . SER A 1 624 ? -3.805 15.548 -1.849 1.00 88.19 624 SER A C 1
ATOM 4939 O O . SER A 1 624 ? -4.117 14.372 -1.678 1.00 88.19 624 SER A O 1
ATOM 4941 N N . SER A 1 625 ? -2.577 15.918 -2.222 1.00 94.44 625 SER A N 1
ATOM 4942 C CA . SER A 1 625 ? -1.461 14.985 -2.369 1.00 94.44 625 SER A CA 1
ATOM 4943 C C . SER A 1 625 ? -0.782 14.728 -1.032 1.00 94.44 625 SER A C 1
ATOM 4945 O O . SER A 1 625 ? -0.537 15.659 -0.275 1.00 94.44 625 SER A O 1
ATOM 4947 N N . ILE A 1 626 ? -0.429 13.470 -0.787 1.00 96.00 626 ILE A N 1
ATOM 4948 C CA . ILE A 1 626 ? 0.333 13.042 0.384 1.00 96.00 626 ILE A CA 1
ATOM 4949 C C . ILE A 1 626 ? 1.824 13.199 0.092 1.00 96.00 626 ILE A C 1
ATOM 4951 O O . ILE A 1 626 ? 2.345 12.597 -0.852 1.00 96.00 626 ILE A O 1
ATOM 4955 N N . PHE A 1 627 ? 2.530 13.955 0.920 1.00 98.00 627 PHE A N 1
ATOM 4956 C CA . PHE A 1 627 ? 3.969 14.149 0.802 1.00 98.00 627 PHE A CA 1
ATOM 4957 C C . PHE A 1 627 ? 4.684 13.640 2.053 1.00 98.00 627 PHE A C 1
ATOM 4959 O O . PHE A 1 627 ? 4.492 14.172 3.144 1.00 98.00 627 PHE A O 1
ATOM 4966 N N . SER A 1 628 ? 5.542 12.630 1.900 1.00 98.12 628 SER A N 1
ATOM 4967 C CA . SER A 1 628 ? 6.467 12.212 2.958 1.00 98.12 628 SER A CA 1
ATOM 4968 C C . SER A 1 628 ? 7.920 12.265 2.504 1.00 98.12 628 SER A C 1
ATOM 4970 O O . SER A 1 628 ? 8.233 12.427 1.322 1.00 98.12 628 SER A O 1
ATOM 4972 N N . VAL A 1 629 ? 8.808 12.141 3.484 1.00 98.31 629 VAL A N 1
ATOM 4973 C CA . VAL A 1 629 ? 10.230 11.893 3.263 1.00 98.31 629 VAL A CA 1
ATOM 4974 C C . VAL A 1 629 ? 10.699 10.773 4.170 1.00 98.31 629 VAL A C 1
ATOM 4976 O O . VAL A 1 629 ? 10.265 10.689 5.323 1.00 98.31 629 VAL A O 1
ATOM 4979 N N . SER A 1 630 ? 11.634 9.980 3.671 1.00 97.56 630 SER A N 1
ATOM 4980 C CA . SER A 1 630 ? 12.248 8.874 4.391 1.00 97.56 630 SER A CA 1
ATOM 4981 C C . SER A 1 630 ? 13.676 9.238 4.801 1.00 97.56 630 SER A C 1
ATOM 4983 O O . SER A 1 630 ? 14.461 9.801 4.038 1.00 97.56 630 SER A O 1
ATOM 4985 N N . LEU A 1 631 ? 13.962 9.024 6.085 1.00 97.88 631 LEU A N 1
ATOM 4986 C CA . LEU A 1 631 ? 15.155 9.456 6.815 1.00 97.88 631 LEU A CA 1
ATOM 4987 C C . LEU A 1 631 ? 15.707 8.287 7.637 1.00 97.88 631 LEU A C 1
ATOM 4989 O O . LEU A 1 631 ? 14.994 7.328 7.911 1.00 97.88 631 LEU A O 1
ATOM 4993 N N . HIS A 1 632 ? 16.947 8.384 8.118 1.00 97.25 632 HIS A N 1
ATOM 4994 C CA . HIS A 1 632 ? 17.572 7.320 8.915 1.00 97.25 632 HIS A CA 1
ATOM 4995 C C . HIS A 1 632 ? 17.746 7.699 10.381 1.00 97.25 632 HIS A C 1
ATOM 4997 O O . HIS A 1 632 ? 17.968 8.866 10.709 1.00 97.25 632 HIS A O 1
ATOM 5003 N N . SER A 1 633 ? 17.876 6.691 11.250 1.00 95.69 633 SER A N 1
ATOM 5004 C CA . SER A 1 633 ? 18.393 6.851 12.621 1.00 95.69 633 SER A CA 1
ATOM 5005 C C . SER A 1 633 ? 19.702 7.663 12.712 1.00 95.69 633 SER A C 1
ATOM 5007 O O . SER A 1 633 ? 19.964 8.289 13.739 1.00 95.69 633 SER A O 1
ATOM 5009 N N . TYR A 1 634 ? 20.508 7.721 11.649 1.00 96.06 634 TYR A N 1
ATOM 5010 C CA . TYR A 1 634 ? 21.760 8.495 11.600 1.00 96.06 634 TYR A CA 1
ATOM 5011 C C . TYR A 1 634 ? 21.671 9.800 10.781 1.00 96.06 634 TYR A C 1
ATOM 5013 O O . TYR A 1 634 ? 22.582 10.620 10.861 1.00 96.06 634 TYR A O 1
ATOM 5021 N N . PHE A 1 635 ? 20.582 10.027 10.036 1.00 96.94 635 PHE A N 1
ATOM 5022 C CA . PHE A 1 635 ? 20.441 11.117 9.063 1.00 96.94 635 PHE A CA 1
ATOM 5023 C C . PHE A 1 635 ? 19.022 11.706 9.112 1.00 96.94 635 PHE A C 1
ATOM 5025 O O . PHE A 1 635 ? 18.152 11.293 8.352 1.00 96.94 635 PHE A O 1
ATOM 5032 N N . TYR A 1 636 ? 18.787 12.665 10.018 1.00 97.31 636 TYR A N 1
ATOM 5033 C CA . TYR A 1 636 ? 17.443 13.164 10.361 1.00 97.31 636 TYR A CA 1
ATOM 5034 C C . TYR A 1 636 ? 17.381 14.688 10.617 1.00 97.31 636 TYR A C 1
ATOM 5036 O O . TYR A 1 636 ? 16.583 15.152 11.432 1.00 97.31 636 TYR A O 1
ATOM 5044 N N . SER A 1 637 ? 18.211 15.500 9.955 1.00 97.50 637 SER A N 1
ATOM 5045 C CA . SER A 1 637 ? 18.363 16.934 10.281 1.00 97.50 637 SER A CA 1
ATOM 5046 C C . SER A 1 637 ? 17.404 17.870 9.520 1.00 97.50 637 SER A C 1
ATOM 5048 O O . SER A 1 637 ? 17.843 18.780 8.806 1.00 97.50 637 SER A O 1
ATOM 5050 N N . LEU A 1 638 ? 16.090 17.653 9.646 1.00 98.50 638 LEU A N 1
ATOM 5051 C CA . LEU A 1 638 ? 15.084 18.565 9.086 1.00 98.50 638 LEU A CA 1
ATOM 5052 C C . LEU A 1 638 ? 14.901 19.836 9.930 1.00 98.50 638 LEU A C 1
ATOM 5054 O O . LEU A 1 638 ? 15.052 19.825 11.149 1.00 98.50 638 LEU A O 1
ATOM 5058 N N . THR A 1 639 ? 14.517 20.939 9.288 1.00 98.62 639 THR A N 1
ATOM 5059 C CA . THR A 1 639 ? 14.053 22.154 9.969 1.00 98.62 639 THR A CA 1
ATOM 5060 C C . THR A 1 639 ? 12.586 22.001 10.395 1.00 98.62 639 THR A C 1
ATOM 5062 O O . THR A 1 639 ? 11.841 21.246 9.768 1.00 98.62 639 THR A O 1
ATOM 5065 N N . PRO A 1 640 ? 12.103 22.763 11.396 1.00 98.31 640 PRO A N 1
ATOM 5066 C CA . PRO A 1 640 ? 10.679 22.778 11.746 1.00 98.31 640 PRO A CA 1
ATOM 5067 C C . PRO A 1 640 ? 9.754 23.162 10.578 1.00 98.31 640 PRO A C 1
ATOM 5069 O O . PRO A 1 640 ? 8.603 22.744 10.541 1.00 98.31 640 PRO A O 1
ATOM 5072 N N . SER A 1 641 ? 10.257 23.943 9.616 1.00 98.31 641 SER A N 1
ATOM 5073 C CA . SER A 1 641 ? 9.529 24.323 8.401 1.00 98.31 641 SER A CA 1
ATOM 5074 C C . SER A 1 641 ? 9.353 23.125 7.458 1.00 98.31 641 SER A C 1
ATOM 5076 O O . SER A 1 641 ? 8.222 22.771 7.127 1.00 98.31 641 SER A O 1
ATOM 5078 N N . ALA A 1 642 ? 10.430 22.392 7.155 1.00 98.38 642 ALA A N 1
ATOM 5079 C CA . ALA A 1 642 ? 10.356 21.159 6.371 1.00 98.38 642 ALA A CA 1
ATOM 5080 C C . ALA A 1 642 ? 9.527 20.058 7.066 1.00 98.38 642 ALA A C 1
ATOM 5082 O O . ALA A 1 642 ? 8.738 19.384 6.410 1.00 98.38 642 ALA A O 1
ATOM 5083 N N . MET A 1 643 ? 9.620 19.916 8.398 1.00 98.25 643 MET A N 1
ATOM 5084 C CA . MET A 1 643 ? 8.748 19.012 9.173 1.00 98.25 643 MET A CA 1
ATOM 5085 C C . MET A 1 643 ? 7.261 19.397 9.095 1.00 98.25 643 MET A C 1
ATOM 5087 O O . MET A 1 643 ? 6.388 18.538 9.238 1.00 98.25 643 MET A O 1
ATOM 5091 N N . ASN A 1 644 ? 6.945 20.680 8.902 1.00 96.62 644 ASN A N 1
ATOM 5092 C CA . ASN A 1 644 ? 5.571 21.138 8.710 1.00 96.62 644 ASN A CA 1
ATOM 5093 C C . ASN A 1 644 ? 5.073 20.878 7.282 1.00 96.62 644 ASN A C 1
ATOM 5095 O O . ASN A 1 644 ? 3.905 20.523 7.139 1.00 96.62 644 ASN A O 1
ATOM 5099 N N . ALA A 1 645 ? 5.952 21.001 6.282 1.00 97.44 645 ALA A N 1
ATOM 5100 C CA . ALA A 1 645 ? 5.661 20.851 4.854 1.00 97.44 645 ALA A CA 1
ATOM 5101 C C . ALA A 1 645 ? 5.388 19.406 4.384 1.00 97.44 645 ALA A C 1
ATOM 5103 O O . ALA A 1 645 ? 4.802 19.219 3.327 1.00 97.44 645 ALA A O 1
ATOM 5104 N N . VAL A 1 646 ? 5.799 18.386 5.141 1.00 97.81 646 VAL A N 1
ATOM 5105 C CA . VAL A 1 646 ? 5.472 16.970 4.866 1.00 97.81 646 VAL A CA 1
ATOM 5106 C C . VAL A 1 646 ? 4.308 16.504 5.734 1.00 97.81 646 VAL A C 1
ATOM 5108 O O . VAL A 1 646 ? 4.221 16.899 6.894 1.00 97.81 646 VAL A O 1
ATOM 5111 N N . ASP A 1 647 ? 3.437 15.631 5.241 1.00 96.56 647 ASP A N 1
ATOM 5112 C CA . ASP A 1 647 ? 2.361 15.024 6.033 1.00 96.56 647 ASP A CA 1
ATOM 5113 C C . ASP A 1 647 ? 2.918 14.159 7.166 1.00 96.56 647 ASP A C 1
ATOM 5115 O O . ASP A 1 647 ? 2.507 14.289 8.323 1.00 96.56 647 ASP A O 1
ATOM 5119 N N . PHE A 1 648 ? 3.904 13.321 6.844 1.00 96.88 648 PHE A N 1
ATOM 5120 C CA . PHE A 1 648 ? 4.615 12.468 7.791 1.00 96.88 648 PHE A CA 1
ATOM 5121 C C . PHE A 1 648 ? 6.072 12.229 7.372 1.00 96.88 648 PHE A C 1
ATOM 5123 O O . PHE A 1 648 ? 6.477 12.508 6.245 1.00 96.88 648 PHE A O 1
ATOM 5130 N N . ILE A 1 649 ? 6.870 11.734 8.316 1.00 98.25 649 ILE A N 1
ATOM 5131 C CA . ILE A 1 649 ? 8.289 11.431 8.157 1.00 98.25 649 ILE A CA 1
ATOM 5132 C C . ILE A 1 649 ? 8.492 9.947 8.421 1.00 98.25 649 ILE A C 1
ATOM 5134 O O . ILE A 1 649 ? 8.120 9.447 9.487 1.00 98.25 649 ILE A O 1
ATOM 5138 N N . GLY A 1 650 ? 9.122 9.269 7.467 1.00 97.94 650 GLY A N 1
ATOM 5139 C CA . GLY A 1 650 ? 9.600 7.915 7.642 1.00 97.94 650 GLY A CA 1
ATOM 5140 C C . GLY A 1 650 ? 10.945 7.859 8.336 1.00 97.94 650 GLY A C 1
ATOM 5141 O O . GLY A 1 650 ? 11.888 8.532 7.934 1.00 97.94 650 GLY A O 1
ATOM 5142 N N . MET A 1 651 ? 11.033 7.044 9.384 1.00 98.19 651 MET A N 1
ATOM 5143 C CA . MET A 1 651 ? 12.279 6.785 10.097 1.00 98.19 651 MET A CA 1
ATOM 5144 C C . MET A 1 651 ? 12.718 5.347 9.850 1.00 98.19 651 MET A C 1
ATOM 5146 O O . MET A 1 651 ? 12.241 4.425 10.508 1.00 98.19 651 MET A O 1
ATOM 5150 N N . GLN A 1 652 ? 13.658 5.155 8.931 1.00 97.25 652 GLN A N 1
ATOM 5151 C CA . GLN A 1 652 ? 14.383 3.907 8.756 1.00 97.25 652 GLN A CA 1
ATOM 5152 C C . GLN A 1 652 ? 15.204 3.611 10.034 1.00 97.25 652 GLN A C 1
ATOM 5154 O O . GLN A 1 652 ? 16.236 4.235 10.311 1.00 97.25 652 GLN A O 1
ATOM 5159 N N . ILE A 1 653 ? 14.702 2.683 10.857 1.00 97.00 653 ILE A N 1
ATOM 5160 C CA . ILE A 1 653 ? 15.344 2.176 12.087 1.00 97.00 653 ILE A CA 1
ATOM 5161 C C . ILE A 1 653 ? 15.684 0.696 11.855 1.00 97.00 653 ILE A C 1
ATOM 5163 O O . ILE A 1 653 ? 15.280 -0.208 12.587 1.00 97.00 653 ILE A O 1
ATOM 5167 N N . TYR A 1 654 ? 16.383 0.451 10.753 1.00 94.00 654 TYR A N 1
ATOM 5168 C CA . TYR A 1 654 ? 16.790 -0.866 10.285 1.00 94.00 654 TYR A CA 1
ATOM 5169 C C . TYR A 1 654 ? 18.106 -0.774 9.509 1.00 94.00 654 TYR A C 1
ATOM 5171 O O . TYR A 1 654 ? 18.775 0.249 9.533 1.00 94.00 654 TYR A O 1
ATOM 5179 N N . GLY A 1 655 ? 18.543 -1.903 8.963 1.00 79.06 655 GLY A N 1
ATOM 5180 C CA . GLY A 1 655 ? 19.936 -2.171 8.650 1.00 79.06 655 GLY A CA 1
ATOM 5181 C C . GLY A 1 655 ? 20.465 -1.560 7.348 1.00 79.06 655 GLY A C 1
ATOM 5182 O O . GLY A 1 655 ? 19.786 -0.769 6.707 1.00 79.06 655 GLY A O 1
ATOM 5183 N N . PRO A 1 656 ? 21.684 -1.956 6.934 1.00 89.12 656 PRO A N 1
ATOM 5184 C CA . PRO A 1 656 ? 22.358 -3.223 7.269 1.00 89.12 656 PRO A CA 1
ATOM 5185 C C . PRO A 1 656 ? 22.922 -3.339 8.699 1.00 89.12 656 PRO A C 1
ATOM 5187 O O . PRO A 1 656 ? 23.297 -4.427 9.133 1.00 89.12 656 PRO A O 1
ATOM 5190 N N . GLN A 1 657 ? 22.959 -2.242 9.450 1.00 93.94 657 GLN A N 1
ATOM 5191 C CA . GLN A 1 657 ? 23.320 -2.171 10.866 1.00 93.94 657 GLN A CA 1
ATOM 5192 C C . GLN A 1 657 ? 22.351 -2.952 11.778 1.00 93.94 657 GLN A C 1
ATOM 5194 O O . GLN A 1 657 ? 21.257 -2.490 12.108 1.00 93.94 657 GLN A O 1
ATOM 5199 N N . THR A 1 658 ? 22.762 -4.136 12.240 1.00 95.44 658 THR A N 1
ATOM 5200 C CA . THR A 1 658 ? 21.939 -4.986 13.121 1.00 95.44 658 THR A CA 1
ATOM 5201 C C . THR A 1 658 ? 21.703 -4.397 14.509 1.00 95.44 658 THR A C 1
ATOM 5203 O O . THR A 1 658 ? 20.758 -4.801 15.180 1.00 95.44 658 THR A O 1
ATOM 5206 N N . GLU A 1 659 ? 22.504 -3.428 14.965 1.00 96.00 659 GLU A N 1
ATOM 5207 C CA . GLU A 1 659 ? 22.276 -2.771 16.256 1.00 96.00 659 GLU A CA 1
ATOM 5208 C C . GLU A 1 659 ? 21.010 -1.896 16.291 1.00 96.00 659 GLU A C 1
ATOM 5210 O O . GLU A 1 659 ? 20.613 -1.467 17.373 1.00 96.00 659 GLU A O 1
ATOM 5215 N N . LEU A 1 660 ? 20.368 -1.652 15.139 1.00 97.06 660 LEU A N 1
ATOM 5216 C CA . LEU A 1 660 ? 19.067 -0.977 15.010 1.00 97.06 660 LEU A CA 1
ATOM 5217 C C . LEU A 1 660 ? 17.868 -1.905 15.268 1.00 97.06 660 LEU A C 1
ATOM 5219 O O . LEU A 1 660 ? 16.775 -1.441 15.588 1.00 97.06 660 LEU A O 1
ATOM 5223 N N . PHE A 1 661 ? 18.068 -3.220 15.168 1.00 97.44 661 PHE A N 1
ATOM 5224 C CA . PHE A 1 661 ? 16.989 -4.207 15.189 1.00 97.44 661 PHE A CA 1
ATOM 5225 C C . PHE A 1 661 ? 16.331 -4.382 16.576 1.00 97.44 661 PHE A C 1
ATOM 5227 O O . PHE A 1 661 ? 15.106 -4.532 16.604 1.00 97.44 661 PHE A O 1
ATOM 5234 N N . PRO A 1 662 ? 17.045 -4.351 17.724 1.00 97.75 662 PRO A N 1
ATOM 5235 C CA . PRO A 1 662 ? 16.435 -4.575 19.037 1.00 97.75 662 PRO A CA 1
ATOM 5236 C C . PRO A 1 662 ? 15.369 -3.541 19.434 1.00 97.75 662 PRO A C 1
ATOM 5238 O O . PRO A 1 662 ? 15.467 -2.354 19.113 1.00 97.75 662 PRO A O 1
ATOM 5241 N N . TYR A 1 663 ? 14.375 -3.978 20.215 1.00 98.62 663 TYR A N 1
ATOM 5242 C CA . TYR A 1 663 ? 13.312 -3.115 20.751 1.00 98.62 663 TYR A CA 1
ATOM 5243 C C . TYR A 1 663 ? 13.853 -1.893 21.518 1.00 98.62 663 TYR A C 1
ATOM 5245 O O . TYR A 1 663 ? 13.393 -0.774 21.297 1.00 98.62 663 TYR A O 1
ATOM 5253 N N . ASP A 1 664 ? 14.865 -2.077 22.369 1.00 98.38 664 ASP A N 1
ATOM 5254 C CA . ASP A 1 664 ? 15.406 -0.987 23.192 1.00 98.38 664 ASP A CA 1
ATOM 5255 C C . ASP A 1 664 ? 16.050 0.119 22.340 1.00 98.38 664 ASP A C 1
ATOM 5257 O O . ASP A 1 664 ? 15.956 1.300 22.680 1.00 98.38 664 ASP A O 1
ATOM 5261 N N . ARG A 1 665 ? 16.640 -0.232 21.185 1.00 97.94 665 ARG A N 1
ATOM 5262 C CA . ARG A 1 665 ? 17.170 0.758 20.237 1.00 97.94 665 ARG A CA 1
ATOM 5263 C C . ARG A 1 665 ? 16.051 1.512 19.523 1.00 97.94 665 ARG A C 1
ATOM 5265 O O . ARG A 1 665 ? 16.149 2.727 19.391 1.00 97.94 665 ARG A O 1
ATOM 5272 N N . PHE A 1 666 ? 14.979 0.828 19.130 1.00 98.62 666 PHE A N 1
ATOM 5273 C CA . PHE A 1 666 ? 13.792 1.459 18.544 1.00 98.62 666 PHE A CA 1
ATOM 5274 C C . PHE A 1 666 ? 13.166 2.497 19.496 1.00 98.62 666 PHE A C 1
ATOM 5276 O O . PHE A 1 666 ? 12.866 3.619 19.088 1.00 98.62 666 PHE A O 1
ATOM 5283 N N . VAL A 1 667 ? 13.068 2.169 20.791 1.00 98.75 667 VAL A N 1
ATOM 5284 C CA . VAL A 1 667 ? 12.638 3.109 21.842 1.00 98.75 667 VAL A CA 1
ATOM 5285 C C . VAL A 1 667 ? 13.635 4.262 22.021 1.00 98.75 667 VAL A C 1
ATOM 5287 O O . VAL A 1 667 ? 13.227 5.418 22.147 1.00 98.75 667 VAL A O 1
ATOM 5290 N N . ALA A 1 668 ? 14.943 3.991 22.024 1.00 98.62 668 ALA A N 1
ATOM 5291 C CA . ALA A 1 668 ? 15.962 5.035 22.145 1.00 98.62 668 ALA A CA 1
ATOM 5292 C C . ALA A 1 668 ? 15.933 6.022 20.961 1.00 98.62 668 ALA A C 1
ATOM 5294 O O . ALA A 1 668 ? 16.030 7.232 21.170 1.00 98.62 668 ALA A O 1
ATOM 5295 N N . ASP A 1 669 ? 15.742 5.526 19.737 1.00 98.50 669 ASP A N 1
ATOM 5296 C CA . ASP A 1 669 ? 15.665 6.358 18.537 1.00 98.50 669 ASP A CA 1
ATOM 5297 C C . ASP A 1 669 ? 14.369 7.179 18.478 1.00 98.50 669 ASP A C 1
ATOM 5299 O O . ASP A 1 669 ? 14.446 8.369 18.178 1.00 98.50 669 ASP A O 1
ATOM 5303 N N . TYR A 1 670 ? 13.217 6.633 18.894 1.00 98.62 670 TYR A N 1
ATOM 5304 C CA . TYR A 1 670 ? 12.003 7.437 19.110 1.00 98.62 670 TYR A CA 1
ATOM 5305 C C . TYR A 1 670 ? 12.271 8.635 20.035 1.00 98.62 670 TYR A C 1
ATOM 5307 O O . TYR A 1 670 ? 12.047 9.785 19.655 1.00 98.62 670 TYR A O 1
ATOM 5315 N N . ASN A 1 671 ? 12.820 8.380 21.228 1.00 98.56 671 ASN A N 1
ATOM 5316 C CA . ASN A 1 671 ? 13.122 9.438 22.195 1.00 98.56 671 ASN A CA 1
ATOM 5317 C C . ASN A 1 671 ? 14.121 10.463 21.629 1.00 98.56 671 ASN A C 1
ATOM 5319 O O . ASN A 1 671 ? 13.999 11.659 21.895 1.00 98.56 671 ASN A O 1
ATOM 5323 N N . LYS A 1 672 ? 15.084 10.026 20.809 1.00 98.31 672 LYS A N 1
ATOM 5324 C CA . LYS A 1 672 ? 16.021 10.910 20.101 1.00 98.31 672 LYS A CA 1
ATOM 5325 C C . LYS A 1 672 ? 15.305 11.833 19.109 1.00 98.31 672 LYS A C 1
ATOM 5327 O O . LYS A 1 672 ? 15.614 13.022 19.083 1.00 98.31 672 LYS A O 1
ATOM 5332 N N . PHE A 1 673 ? 14.346 11.328 18.330 1.00 98.56 673 PHE A N 1
ATOM 5333 C CA . PHE A 1 673 ? 13.580 12.142 17.378 1.00 98.56 673 PHE A CA 1
ATOM 5334 C C . PHE A 1 673 ? 12.649 13.139 18.083 1.00 98.56 673 PHE A C 1
ATOM 5336 O O . PHE A 1 673 ? 12.605 14.307 17.693 1.00 98.56 673 PHE A O 1
ATOM 5343 N N . ILE A 1 674 ? 11.979 12.731 19.166 1.00 98.44 674 ILE A N 1
ATOM 5344 C CA . ILE A 1 674 ? 11.166 13.645 19.986 1.00 98.44 674 ILE A CA 1
ATOM 5345 C C . ILE A 1 674 ? 12.032 14.751 20.602 1.00 98.44 674 ILE A C 1
ATOM 5347 O O . ILE A 1 674 ? 11.692 15.925 20.488 1.00 98.44 674 ILE A O 1
ATOM 5351 N N . ASN A 1 675 ? 13.194 14.407 21.169 1.00 98.44 675 ASN A N 1
ATOM 5352 C CA . ASN A 1 675 ? 14.135 15.390 21.723 1.00 98.44 675 ASN A CA 1
ATOM 5353 C C . ASN A 1 675 ? 14.744 16.323 20.659 1.00 98.44 675 ASN A C 1
ATOM 5355 O O . ASN A 1 675 ? 15.152 17.434 20.991 1.00 98.44 675 ASN A O 1
ATOM 5359 N N . TYR A 1 676 ? 14.806 15.896 19.394 1.00 98.56 676 TYR A N 1
ATOM 5360 C CA . TYR A 1 676 ? 15.197 16.750 18.268 1.00 98.56 676 TYR A CA 1
ATOM 5361 C C . TYR A 1 676 ? 14.091 17.749 17.873 1.00 98.56 676 TYR A C 1
ATOM 5363 O O . TYR A 1 676 ? 14.391 18.819 17.347 1.00 98.56 676 TYR A O 1
ATOM 5371 N N . GLY A 1 677 ? 12.824 17.424 18.152 1.00 98.12 677 GLY A N 1
ATOM 5372 C CA . GLY A 1 677 ? 11.659 18.270 17.874 1.00 98.12 677 GLY A CA 1
ATOM 5373 C C . GLY A 1 677 ? 10.661 17.699 16.862 1.00 98.12 677 GLY A C 1
ATOM 5374 O O . GLY A 1 677 ? 9.749 18.419 16.459 1.00 98.12 677 GLY A O 1
ATOM 5375 N N . TYR A 1 678 ? 10.794 16.432 16.451 1.00 98.25 678 TYR A N 1
ATOM 5376 C CA . TYR A 1 678 ? 9.815 15.805 15.557 1.00 98.25 678 TYR A CA 1
ATOM 5377 C C . TYR A 1 678 ? 8.448 15.636 16.247 1.00 98.25 678 TYR A C 1
ATOM 5379 O O . TYR A 1 678 ? 8.390 15.093 17.354 1.00 98.25 678 TYR A O 1
ATOM 5387 N N . PRO A 1 679 ? 7.325 16.020 15.608 1.00 96.62 679 PRO A N 1
ATOM 5388 C CA . PRO A 1 679 ? 5.997 15.744 16.146 1.00 96.62 679 PRO A CA 1
ATOM 5389 C C . PRO A 1 679 ? 5.710 14.237 16.133 1.00 96.62 679 PRO A C 1
ATOM 5391 O O . PRO A 1 679 ? 5.713 13.629 15.064 1.00 96.62 679 PRO A O 1
ATOM 5394 N N . ALA A 1 680 ? 5.385 13.639 17.286 1.00 95.88 680 ALA A N 1
ATOM 5395 C CA . ALA A 1 680 ? 5.099 12.199 17.392 1.00 95.88 680 ALA A CA 1
ATOM 5396 C C . ALA A 1 680 ? 4.069 11.721 16.350 1.00 95.88 680 ALA A C 1
ATOM 5398 O O . ALA A 1 680 ? 4.325 10.766 15.622 1.00 95.88 680 ALA A O 1
ATOM 5399 N N . LYS A 1 681 ? 2.957 12.455 16.190 1.00 93.69 681 LYS A N 1
ATOM 5400 C CA . LYS A 1 681 ? 1.890 12.166 15.210 1.00 93.69 681 LYS A CA 1
ATOM 5401 C C . LYS A 1 681 ? 2.349 12.154 13.740 1.00 93.69 681 LYS A C 1
ATOM 5403 O O . LYS A 1 681 ? 1.633 11.609 12.909 1.00 93.69 681 LYS A O 1
ATOM 5408 N N . LYS A 1 682 ? 3.515 12.732 13.416 1.00 96.25 682 LYS A N 1
ATOM 5409 C CA . LYS A 1 682 ? 4.134 12.680 12.079 1.00 96.25 682 LYS A CA 1
ATOM 5410 C C . LYS A 1 682 ? 5.223 11.610 11.947 1.00 96.25 682 LYS A C 1
ATOM 5412 O O . LYS A 1 682 ? 5.684 11.381 10.837 1.00 96.25 682 LYS A O 1
ATOM 5417 N N . LEU A 1 683 ? 5.653 10.960 13.030 1.00 98.31 683 LEU A N 1
ATOM 5418 C CA . LEU A 1 683 ? 6.643 9.882 12.966 1.00 98.31 683 LEU A CA 1
ATOM 5419 C C . LEU A 1 683 ? 5.979 8.571 12.541 1.00 98.31 683 LEU A C 1
ATOM 5421 O O . LEU A 1 683 ? 5.149 8.022 13.266 1.00 98.31 683 LEU A O 1
ATOM 5425 N N . VAL A 1 684 ? 6.380 8.058 11.383 1.00 98.38 684 VAL A N 1
ATOM 5426 C CA . VAL A 1 684 ? 6.066 6.703 10.926 1.00 98.38 684 VAL A CA 1
ATOM 5427 C C . VAL A 1 684 ? 7.368 5.899 11.030 1.00 98.38 684 VAL A C 1
ATOM 5429 O O . VAL A 1 684 ? 8.412 6.318 10.533 1.00 98.38 684 VAL A O 1
ATOM 5432 N N . MET A 1 685 ? 7.342 4.806 11.792 1.00 98.50 685 MET A N 1
ATOM 5433 C CA . MET A 1 685 ? 8.550 4.180 12.346 1.00 98.50 685 MET A CA 1
ATOM 5434 C C . MET A 1 685 ? 8.904 2.873 11.633 1.00 98.50 685 MET A C 1
ATOM 5436 O O . MET A 1 685 ? 8.065 1.988 11.501 1.00 98.50 685 MET A O 1
ATOM 5440 N N . GLY A 1 686 ? 10.154 2.738 11.196 1.00 98.25 686 GLY A N 1
ATOM 5441 C CA . GLY A 1 686 ? 10.605 1.656 10.324 1.00 98.25 686 GLY A CA 1
ATOM 5442 C C . GLY A 1 686 ? 10.901 0.334 11.034 1.00 98.25 686 GLY A C 1
ATOM 5443 O O . GLY A 1 686 ? 11.562 0.317 12.074 1.00 98.25 686 GLY A O 1
ATOM 5444 N N . LEU A 1 687 ? 10.491 -0.779 10.417 1.00 98.44 687 LEU A N 1
ATOM 5445 C CA . LEU A 1 687 ? 10.804 -2.153 10.827 1.00 98.44 687 LEU A CA 1
ATOM 5446 C C . LEU A 1 687 ? 11.556 -2.946 9.732 1.00 98.44 687 LEU A C 1
ATOM 5448 O O . LEU A 1 687 ? 11.202 -2.841 8.556 1.00 98.44 687 LEU A O 1
ATOM 5452 N N . PRO A 1 688 ? 12.543 -3.790 10.093 1.00 97.38 688 PRO A N 1
ATOM 5453 C CA . PRO A 1 688 ? 13.128 -4.757 9.169 1.00 97.38 688 PRO A CA 1
ATOM 5454 C C . PRO A 1 688 ? 12.231 -5.997 9.055 1.00 97.38 688 PRO A C 1
ATOM 5456 O O . PRO A 1 688 ? 12.101 -6.751 10.019 1.00 97.38 688 PRO A O 1
ATOM 5459 N N . PHE A 1 689 ? 11.657 -6.263 7.878 1.00 97.75 689 PHE A N 1
ATOM 5460 C CA . PHE A 1 689 ? 10.973 -7.537 7.577 1.00 97.75 689 PHE A CA 1
ATOM 5461 C C . PHE A 1 689 ? 11.913 -8.545 6.889 1.00 97.75 689 PHE A C 1
ATOM 5463 O O . PHE A 1 689 ? 11.510 -9.403 6.103 1.00 97.75 689 PHE A O 1
ATOM 5470 N N . TYR A 1 690 ? 13.203 -8.423 7.185 1.00 97.81 690 TYR A N 1
ATOM 5471 C CA . TYR A 1 690 ? 14.311 -9.195 6.640 1.00 97.81 690 TYR A CA 1
ATOM 5472 C C . TYR A 1 690 ? 15.308 -9.515 7.756 1.00 97.81 690 TYR A C 1
ATOM 5474 O O . TYR A 1 690 ? 15.149 -9.091 8.904 1.00 97.81 690 TYR A O 1
ATOM 5482 N N . ALA A 1 691 ? 16.354 -10.259 7.413 1.00 97.44 691 ALA A N 1
ATOM 5483 C CA . ALA A 1 691 ? 17.456 -10.546 8.311 1.00 97.44 691 ALA A CA 1
ATOM 5484 C C . ALA A 1 691 ? 18.797 -10.146 7.710 1.00 97.44 691 ALA A C 1
ATOM 5486 O O . ALA A 1 691 ? 18.992 -10.214 6.499 1.00 97.44 691 ALA A O 1
ATOM 5487 N N . MET A 1 692 ? 19.755 -9.829 8.573 1.00 97.75 692 MET A N 1
ATOM 5488 C CA . MET A 1 692 ? 21.160 -9.739 8.190 1.00 97.75 692 MET A CA 1
ATOM 5489 C C . MET A 1 692 ? 21.875 -11.034 8.568 1.00 97.75 692 MET A C 1
ATOM 5491 O O . MET A 1 692 ? 21.863 -11.434 9.733 1.00 97.75 692 MET A O 1
ATOM 5495 N N . ASN A 1 693 ? 22.521 -11.673 7.594 1.00 96.50 693 ASN A N 1
ATOM 5496 C CA . ASN A 1 693 ? 23.346 -12.865 7.766 1.00 96.50 693 ASN A CA 1
ATOM 5497 C C . ASN A 1 693 ? 24.722 -12.617 7.133 1.00 96.50 693 ASN A C 1
ATOM 5499 O O . ASN A 1 693 ? 24.826 -12.360 5.938 1.00 96.50 693 ASN A O 1
ATOM 5503 N N . ASN A 1 694 ? 25.783 -12.636 7.948 1.00 94.31 694 ASN A N 1
ATOM 5504 C CA . ASN A 1 694 ? 27.163 -12.362 7.515 1.00 94.31 694 ASN A CA 1
ATOM 5505 C C . ASN A 1 694 ? 27.317 -11.086 6.644 1.00 94.31 694 ASN A C 1
ATOM 5507 O O . ASN A 1 694 ? 27.946 -11.105 5.587 1.00 94.31 694 ASN A O 1
ATOM 5511 N N . GLY A 1 695 ? 26.678 -9.983 7.053 1.00 91.94 695 GLY A N 1
ATOM 5512 C CA . GLY A 1 695 ? 26.699 -8.707 6.321 1.00 91.94 695 GLY A CA 1
ATOM 5513 C C . GLY A 1 695 ? 25.827 -8.651 5.057 1.00 91.94 695 GLY A C 1
ATOM 5514 O O . GLY A 1 695 ? 25.815 -7.621 4.391 1.00 91.94 695 GLY A O 1
ATOM 5515 N N . THR A 1 696 ? 25.083 -9.714 4.740 1.00 94.50 696 THR A N 1
ATOM 5516 C CA . THR A 1 696 ? 24.172 -9.795 3.586 1.00 94.50 696 THR A CA 1
ATOM 5517 C C . THR A 1 696 ? 22.715 -9.796 4.051 1.00 94.50 696 THR A C 1
ATOM 5519 O O . THR A 1 696 ? 22.384 -10.455 5.036 1.00 94.50 696 THR A O 1
ATOM 5522 N N . GLU A 1 697 ? 21.842 -9.080 3.344 1.00 96.19 697 GLU A N 1
ATOM 5523 C CA . GLU A 1 697 ? 20.388 -9.150 3.536 1.00 96.19 697 GLU A CA 1
ATOM 5524 C C . GLU A 1 697 ? 19.840 -10.493 3.024 1.00 96.19 697 GLU A C 1
ATOM 5526 O O . GLU A 1 697 ? 20.133 -10.909 1.902 1.00 96.19 697 GLU A O 1
ATOM 5531 N N . ILE A 1 698 ? 19.017 -11.160 3.834 1.00 96.38 698 ILE A N 1
ATOM 5532 C CA . ILE A 1 698 ? 18.232 -12.337 3.446 1.00 96.38 698 ILE A CA 1
ATOM 5533 C C . ILE A 1 698 ? 16.765 -12.144 3.844 1.00 96.38 698 ILE A C 1
ATOM 5535 O O . ILE A 1 698 ? 16.451 -11.510 4.851 1.00 96.38 698 ILE A O 1
ATOM 5539 N N . THR A 1 699 ? 15.842 -12.711 3.068 1.00 97.06 699 THR A N 1
ATOM 5540 C CA . THR A 1 699 ? 14.399 -12.591 3.345 1.00 97.06 699 THR A CA 1
ATOM 5541 C C . THR A 1 699 ? 14.013 -13.303 4.648 1.00 97.06 699 THR A C 1
ATOM 5543 O O . THR A 1 699 ? 14.511 -14.397 4.929 1.00 97.06 699 THR A O 1
ATOM 5546 N N . TYR A 1 700 ? 13.072 -12.748 5.415 1.00 97.94 700 TYR A N 1
ATOM 5547 C CA . TYR A 1 700 ? 12.481 -13.453 6.556 1.00 97.94 700 TYR A CA 1
ATOM 5548 C C . TYR A 1 700 ? 11.779 -14.751 6.115 1.00 97.94 700 TYR A C 1
ATOM 5550 O O . TYR A 1 700 ? 11.904 -15.781 6.779 1.00 97.94 700 TYR A O 1
ATOM 5558 N N . LYS A 1 701 ? 11.170 -14.764 4.920 1.00 96.44 701 LYS A N 1
ATOM 5559 C CA . LYS A 1 701 ? 10.664 -15.989 4.272 1.00 96.44 701 LYS A CA 1
ATOM 5560 C C . LYS A 1 701 ? 11.717 -17.105 4.208 1.00 96.44 701 LYS A C 1
ATOM 5562 O O . LYS A 1 701 ? 11.438 -18.214 4.648 1.00 96.44 701 LYS A O 1
ATOM 5567 N N . SER A 1 702 ? 12.945 -16.795 3.780 1.00 95.94 702 SER A N 1
ATOM 5568 C CA . SER A 1 702 ? 14.035 -17.783 3.714 1.00 95.94 702 SER A CA 1
ATOM 5569 C C . SER A 1 702 ? 14.515 -18.295 5.079 1.00 95.94 702 SER A C 1
ATOM 5571 O O . SER A 1 702 ? 15.064 -19.392 5.151 1.00 95.94 702 SER A O 1
ATOM 5573 N N . ILE A 1 703 ? 14.267 -17.562 6.174 1.00 98.06 703 ILE A N 1
ATOM 5574 C CA . ILE A 1 703 ? 14.434 -18.115 7.527 1.00 98.06 703 ILE A CA 1
ATOM 5575 C C . ILE A 1 703 ? 13.356 -19.162 7.796 1.00 98.06 703 ILE A C 1
ATOM 5577 O O . ILE A 1 703 ? 13.684 -20.246 8.269 1.00 98.06 703 ILE A O 1
ATOM 5581 N N . LEU A 1 704 ? 12.090 -18.867 7.489 1.00 97.12 704 LEU A N 1
ATOM 5582 C CA . LEU A 1 704 ? 10.978 -19.793 7.724 1.00 97.12 704 LEU A CA 1
ATOM 5583 C C . LEU A 1 704 ? 11.042 -21.051 6.847 1.00 97.12 704 LEU A C 1
ATOM 5585 O O . LEU A 1 704 ? 10.609 -22.109 7.298 1.00 97.12 704 LEU A O 1
ATOM 5589 N N . ASP A 1 705 ? 11.634 -20.972 5.655 1.00 95.19 705 ASP A N 1
ATOM 5590 C CA . ASP A 1 705 ? 11.894 -22.142 4.804 1.00 95.19 705 ASP A CA 1
ATOM 5591 C C . ASP A 1 705 ? 12.874 -23.139 5.471 1.00 95.19 705 ASP A C 1
ATOM 5593 O O . ASP A 1 705 ? 12.761 -24.350 5.278 1.00 95.19 705 ASP A O 1
ATOM 5597 N N . VAL A 1 706 ? 13.809 -22.648 6.299 1.00 96.69 706 VAL A N 1
ATOM 5598 C CA . VAL A 1 706 ? 14.752 -23.467 7.094 1.00 96.69 706 VAL A CA 1
ATOM 5599 C C . VAL A 1 706 ? 14.183 -23.809 8.481 1.00 96.69 706 VAL A C 1
ATOM 5601 O O . VAL A 1 706 ? 14.406 -24.903 9.000 1.00 96.69 706 VAL A O 1
ATOM 5604 N N . TYR A 1 707 ? 13.424 -22.887 9.076 1.00 97.00 707 TYR A N 1
ATOM 5605 C CA . TYR A 1 707 ? 12.864 -22.956 10.426 1.00 97.00 707 TYR A CA 1
ATOM 5606 C C . TYR A 1 707 ? 11.326 -22.812 10.410 1.00 97.00 707 TYR A C 1
ATOM 5608 O O . TYR A 1 707 ? 10.784 -21.856 10.971 1.00 97.00 707 TYR A O 1
ATOM 5616 N N . PRO A 1 708 ? 10.571 -23.769 9.835 1.00 93.94 708 PRO A N 1
ATOM 5617 C CA . PRO A 1 708 ? 9.113 -23.646 9.694 1.00 93.94 708 PRO A CA 1
ATOM 5618 C C . PRO A 1 708 ? 8.372 -23.584 11.040 1.00 93.94 708 PRO A C 1
ATOM 5620 O O . PRO A 1 708 ? 7.282 -23.015 11.133 1.00 93.94 708 PRO A O 1
ATOM 5623 N N . ASN A 1 709 ? 8.987 -24.110 12.104 1.00 94.62 709 ASN A N 1
ATOM 5624 C CA . ASN A 1 709 ? 8.481 -24.103 13.480 1.00 94.62 709 ASN A CA 1
ATOM 5625 C C . ASN A 1 709 ? 9.179 -23.060 14.377 1.00 94.62 709 ASN A C 1
ATOM 5627 O O . ASN A 1 709 ? 9.251 -23.260 15.584 1.00 94.62 709 ASN A O 1
ATOM 5631 N N . LEU A 1 710 ? 9.709 -21.972 13.802 1.00 96.44 710 LEU A N 1
ATOM 5632 C CA . LEU A 1 710 ? 10.330 -20.875 14.553 1.00 96.44 710 LEU A CA 1
ATOM 5633 C C . LEU A 1 710 ? 9.415 -20.348 15.679 1.00 96.44 710 LEU A C 1
ATOM 5635 O O . LEU A 1 710 ? 8.249 -20.030 15.433 1.00 96.44 710 LEU A O 1
ATOM 5639 N N . GLU A 1 711 ? 9.958 -20.257 16.893 1.00 97.44 711 GLU A N 1
ATOM 5640 C CA . GLU A 1 711 ? 9.295 -19.690 18.077 1.00 97.44 711 GLU A CA 1
ATOM 5641 C C . GLU A 1 711 ? 9.148 -18.158 17.908 1.00 97.44 711 GLU A C 1
ATOM 5643 O O . GLU A 1 711 ? 10.023 -17.510 17.325 1.00 97.44 711 GLU A O 1
ATOM 5648 N N . THR A 1 712 ? 8.021 -17.572 18.329 1.00 96.31 712 THR A N 1
ATOM 5649 C CA . THR A 1 712 ? 7.608 -16.202 17.941 1.00 96.31 712 THR A CA 1
ATOM 5650 C C . THR A 1 712 ? 8.475 -15.095 18.537 1.00 96.31 712 THR A C 1
ATOM 5652 O O . THR A 1 712 ? 8.564 -14.007 17.960 1.00 96.31 712 THR A O 1
ATOM 5655 N N . GLU A 1 713 ? 9.160 -15.394 19.637 1.00 96.38 713 GLU A N 1
ATOM 5656 C CA . GLU A 1 713 ? 10.043 -14.503 20.382 1.00 96.38 713 GLU A CA 1
ATOM 5657 C C . GLU A 1 713 ? 11.500 -14.504 19.885 1.00 96.38 713 GLU A C 1
ATOM 5659 O O . GLU A 1 713 ? 12.359 -13.827 20.453 1.00 96.38 713 GLU A O 1
ATOM 5664 N N . LYS A 1 714 ? 11.820 -15.282 18.842 1.00 98.19 714 LYS A N 1
ATOM 5665 C CA . LYS A 1 714 ? 13.175 -15.341 18.282 1.00 98.19 714 LYS A CA 1
ATOM 5666 C C . LYS A 1 714 ? 13.440 -14.164 17.349 1.00 98.19 714 LYS A C 1
ATOM 5668 O O . LYS A 1 714 ? 12.796 -14.038 16.317 1.00 98.19 714 LYS A O 1
ATOM 5673 N N . ASP A 1 715 ? 14.486 -13.403 17.665 1.00 98.31 715 ASP A N 1
ATOM 5674 C CA . ASP A 1 715 ? 15.095 -12.387 16.789 1.00 98.31 715 ASP A CA 1
ATOM 5675 C C . ASP A 1 715 ? 16.391 -12.890 16.107 1.00 98.31 715 ASP A C 1
ATOM 5677 O O . ASP A 1 715 ? 17.057 -12.148 15.381 1.00 98.31 715 ASP A O 1
ATOM 5681 N N . THR A 1 716 ? 16.806 -14.145 16.349 1.00 98.06 716 THR A N 1
ATOM 5682 C CA . THR A 1 716 ? 18.007 -14.723 15.719 1.00 98.06 716 THR A CA 1
ATOM 5683 C C . THR A 1 716 ? 17.970 -16.248 15.560 1.00 98.06 716 THR A C 1
ATOM 5685 O O . THR A 1 716 ? 17.415 -16.961 16.396 1.00 98.06 716 THR A O 1
ATOM 5688 N N . VAL A 1 717 ? 18.590 -16.745 14.481 1.00 98.25 717 VAL A N 1
ATOM 5689 C CA . VAL A 1 717 ? 18.832 -18.171 14.174 1.00 98.25 717 VAL A CA 1
ATOM 5690 C C . VAL A 1 717 ? 20.221 -18.359 13.542 1.00 98.25 717 VAL A C 1
ATOM 5692 O O . VAL A 1 717 ? 20.908 -17.379 13.261 1.00 98.25 717 VAL A O 1
ATOM 5695 N N . GLN A 1 718 ? 20.648 -19.600 13.283 1.00 97.69 718 GLN A N 1
ATOM 5696 C CA . GLN A 1 718 ? 21.894 -19.894 12.559 1.00 97.69 718 GLN A CA 1
ATOM 5697 C C . GLN A 1 718 ? 21.605 -20.309 11.112 1.00 97.69 718 GLN A C 1
ATOM 5699 O O . GLN A 1 718 ? 20.894 -21.276 10.871 1.00 97.69 718 GLN A O 1
ATOM 5704 N N . ILE A 1 719 ? 22.193 -19.619 10.137 1.00 95.88 719 ILE A N 1
ATOM 5705 C CA . ILE A 1 719 ? 22.127 -19.983 8.714 1.00 95.88 719 ILE A CA 1
ATOM 5706 C C . ILE A 1 719 ? 23.555 -20.012 8.172 1.00 95.88 719 ILE A C 1
ATOM 5708 O O . ILE A 1 719 ? 24.316 -19.066 8.361 1.00 95.88 719 ILE A O 1
ATOM 5712 N N . ASN A 1 720 ? 23.934 -21.122 7.531 1.00 92.88 720 ASN A N 1
ATOM 5713 C CA . ASN A 1 720 ? 25.273 -21.347 6.966 1.00 92.88 720 ASN A CA 1
ATOM 5714 C C . ASN A 1 720 ? 26.436 -21.104 7.959 1.00 92.88 720 ASN A C 1
ATOM 5716 O O . ASN A 1 720 ? 27.497 -20.626 7.568 1.00 92.88 720 ASN A O 1
ATOM 5720 N N . ASN A 1 721 ? 26.242 -21.460 9.237 1.00 93.88 721 ASN A N 1
ATOM 5721 C CA . ASN A 1 721 ? 27.160 -21.215 10.368 1.00 93.88 721 ASN A CA 1
ATOM 5722 C C . ASN A 1 721 ? 27.366 -19.736 10.757 1.00 93.88 721 ASN A C 1
ATOM 5724 O O . ASN A 1 721 ? 28.293 -19.423 11.504 1.00 93.88 721 ASN A O 1
ATOM 5728 N N . TYR A 1 722 ? 26.500 -18.836 10.288 1.00 96.12 722 TYR A N 1
ATOM 5729 C CA . TYR A 1 722 ? 26.465 -17.435 10.697 1.00 96.12 722 TYR A CA 1
ATOM 5730 C C . TYR A 1 722 ? 25.130 -17.103 11.377 1.00 96.12 722 TYR A C 1
ATOM 5732 O O . TYR A 1 722 ? 24.089 -17.634 10.976 1.00 96.12 722 TYR A O 1
ATOM 5740 N N . PRO A 1 723 ? 25.107 -16.185 12.361 1.00 97.19 723 PRO A N 1
ATOM 5741 C CA . PRO A 1 723 ? 23.852 -15.669 12.884 1.00 97.19 723 PRO A CA 1
ATOM 5742 C C . PRO A 1 723 ? 23.094 -14.934 11.773 1.00 97.19 723 PRO A C 1
ATOM 5744 O O . PRO A 1 723 ? 23.657 -14.101 11.062 1.00 97.19 723 PRO A O 1
ATOM 5747 N N . ALA A 1 724 ? 21.815 -15.254 11.615 1.00 97.94 724 ALA A N 1
ATOM 5748 C CA . ALA A 1 724 ? 20.841 -14.393 10.963 1.00 97.94 724 ALA A CA 1
ATOM 5749 C C . ALA A 1 724 ? 20.128 -13.599 12.066 1.00 97.94 724 ALA A C 1
ATOM 5751 O O . ALA A 1 724 ? 19.630 -14.202 13.019 1.00 97.94 724 ALA A O 1
ATOM 5752 N N . ILE A 1 725 ? 20.119 -12.269 11.974 1.00 98.19 725 ILE A N 1
ATOM 5753 C CA . ILE A 1 725 ? 19.512 -11.361 12.965 1.00 98.19 725 ILE A CA 1
ATOM 5754 C C . ILE A 1 725 ? 18.359 -10.614 12.294 1.00 98.19 725 ILE A C 1
ATOM 5756 O O . ILE A 1 725 ? 18.561 -10.041 11.226 1.00 98.19 725 ILE A O 1
ATOM 5760 N N . PHE A 1 726 ? 17.173 -10.643 12.901 1.00 98.12 726 PHE A N 1
ATOM 5761 C CA . PHE A 1 726 ? 15.903 -10.149 12.351 1.00 98.12 726 PHE A CA 1
ATOM 5762 C C . PHE A 1 726 ? 14.989 -9.604 13.463 1.00 98.12 726 PHE A C 1
ATOM 5764 O O . PHE A 1 726 ? 15.422 -9.417 14.600 1.00 98.12 726 PHE A O 1
ATOM 5771 N N . ASN A 1 727 ? 13.729 -9.303 13.145 1.00 98.44 727 ASN A N 1
ATOM 5772 C CA . ASN A 1 727 ? 12.677 -9.104 14.141 1.00 98.44 727 ASN A CA 1
ATOM 5773 C C . ASN A 1 727 ? 11.630 -10.213 14.006 1.00 98.44 727 ASN A C 1
ATOM 5775 O O . ASN A 1 727 ? 11.030 -10.375 12.946 1.00 98.44 727 ASN A O 1
ATOM 5779 N N . GLY A 1 728 ? 11.444 -10.990 15.070 1.00 98.25 728 GLY A N 1
ATOM 5780 C CA . GLY A 1 728 ? 10.397 -11.995 15.186 1.00 98.25 728 GLY A CA 1
ATOM 5781 C C . GLY A 1 728 ? 9.021 -11.378 15.435 1.00 98.25 728 GLY A C 1
ATOM 5782 O O . GLY A 1 728 ? 8.882 -10.179 15.696 1.00 98.25 728 GLY A O 1
ATOM 5783 N N . VAL A 1 729 ? 7.998 -12.232 15.387 1.00 98.44 729 VAL A N 1
ATOM 5784 C CA . VAL A 1 729 ? 6.579 -11.876 15.557 1.00 98.44 729 VAL A CA 1
ATOM 5785 C C . VAL A 1 729 ? 6.348 -11.048 16.824 1.00 98.44 729 VAL A C 1
ATOM 5787 O O . VAL A 1 729 ? 5.712 -9.995 16.759 1.00 98.44 729 VAL A O 1
ATOM 5790 N N . ASP A 1 730 ? 6.901 -11.471 17.962 1.00 98.38 730 ASP A N 1
ATOM 5791 C CA . ASP A 1 730 ? 6.641 -10.801 19.241 1.00 98.38 730 ASP A CA 1
ATOM 5792 C C . ASP A 1 730 ? 7.400 -9.471 19.366 1.00 98.38 730 ASP A C 1
ATOM 5794 O O . ASP A 1 730 ? 6.883 -8.516 19.949 1.00 98.38 730 ASP A O 1
ATOM 5798 N N . THR A 1 731 ? 8.583 -9.348 18.752 1.00 98.69 731 THR A N 1
ATOM 5799 C CA . THR A 1 731 ? 9.319 -8.075 18.672 1.00 98.69 731 THR A CA 1
ATOM 5800 C C . THR A 1 731 ? 8.606 -7.072 17.761 1.00 98.69 731 THR A C 1
ATOM 5802 O O . THR A 1 731 ? 8.520 -5.892 18.117 1.00 98.69 731 THR A O 1
ATOM 5805 N N . VAL A 1 732 ? 8.035 -7.516 16.634 1.00 98.75 732 VAL A N 1
ATOM 5806 C CA . VAL A 1 732 ? 7.212 -6.665 15.754 1.00 98.75 732 VAL A CA 1
ATOM 5807 C C . VAL A 1 732 ? 5.966 -6.164 16.486 1.00 98.75 732 VAL A C 1
ATOM 5809 O O . VAL A 1 732 ? 5.751 -4.950 16.531 1.00 98.75 732 VAL A O 1
ATOM 5812 N N . LYS A 1 733 ? 5.214 -7.052 17.151 1.00 97.69 733 LYS A N 1
ATOM 5813 C CA . LYS A 1 733 ? 4.076 -6.665 18.005 1.00 97.69 733 LYS A CA 1
ATOM 5814 C C . LYS A 1 733 ? 4.481 -5.654 19.068 1.00 97.69 733 LYS A C 1
ATOM 5816 O O . LYS A 1 733 ? 3.911 -4.574 19.158 1.00 97.69 733 LYS A O 1
ATOM 5821 N N . LYS A 1 734 ? 5.534 -5.943 19.837 1.00 98.25 734 LYS A N 1
ATOM 5822 C CA . LYS A 1 734 ? 5.996 -5.058 20.915 1.00 98.25 734 LYS A CA 1
ATOM 5823 C C . LYS A 1 734 ? 6.344 -3.651 20.407 1.00 98.25 734 LYS A C 1
ATOM 5825 O O . LYS A 1 734 ? 6.037 -2.668 21.082 1.00 98.25 734 LYS A O 1
ATOM 5830 N N . LYS A 1 735 ? 6.947 -3.531 19.216 1.00 98.75 735 LYS A N 1
ATOM 5831 C CA . LYS A 1 735 ? 7.208 -2.233 18.567 1.00 98.75 735 LYS A CA 1
ATOM 5832 C C . LYS A 1 735 ? 5.918 -1.545 18.099 1.00 98.75 735 LYS A C 1
ATOM 5834 O O . LYS A 1 735 ? 5.773 -0.347 18.333 1.00 98.75 735 LYS A O 1
ATOM 5839 N N . ALA A 1 736 ? 4.971 -2.273 17.510 1.00 97.81 736 ALA A N 1
ATOM 5840 C CA . ALA A 1 736 ? 3.686 -1.725 17.067 1.00 97.81 736 ALA A CA 1
ATOM 5841 C C . ALA A 1 736 ? 2.798 -1.253 18.235 1.00 97.81 736 ALA A C 1
ATOM 5843 O O . ALA A 1 736 ? 2.314 -0.120 18.217 1.00 97.81 736 ALA A O 1
ATOM 5844 N N . ALA A 1 737 ? 2.707 -2.027 19.317 1.00 95.75 737 ALA A N 1
ATOM 5845 C CA . ALA A 1 737 ? 2.059 -1.608 20.558 1.00 95.75 737 ALA A CA 1
ATOM 5846 C C . ALA A 1 737 ? 2.697 -0.331 21.147 1.00 95.75 737 ALA A C 1
ATOM 5848 O O . ALA A 1 737 ? 1.991 0.549 21.645 1.00 95.75 737 ALA A O 1
ATOM 5849 N N . TYR A 1 738 ? 4.026 -0.175 21.048 1.00 97.56 738 TYR A N 1
ATOM 5850 C CA . TYR A 1 738 ? 4.718 1.047 21.473 1.00 97.56 738 TYR A CA 1
ATOM 5851 C C . TYR A 1 738 ? 4.378 2.261 20.588 1.00 97.56 738 TYR A C 1
ATOM 5853 O O . TYR A 1 738 ? 4.098 3.337 21.116 1.00 97.56 738 TYR A O 1
ATOM 5861 N N . VAL A 1 739 ? 4.330 2.092 19.261 1.00 97.31 739 VAL A N 1
ATOM 5862 C CA . VAL A 1 739 ? 3.885 3.124 18.297 1.00 97.31 739 VAL A CA 1
ATOM 5863 C C . VAL A 1 739 ? 2.465 3.606 18.617 1.00 97.31 739 VAL A C 1
ATOM 5865 O O . VAL A 1 739 ? 2.226 4.816 18.675 1.00 97.31 739 VAL A O 1
ATOM 5868 N N . ALA A 1 740 ? 1.541 2.681 18.896 1.00 93.12 740 ALA A N 1
ATOM 5869 C CA . ALA A 1 740 ? 0.177 3.006 19.307 1.00 93.12 740 ALA A CA 1
ATOM 5870 C C . ALA A 1 740 ? 0.143 3.743 20.662 1.00 93.12 740 ALA A C 1
ATOM 5872 O O . ALA A 1 740 ? -0.466 4.809 20.773 1.00 93.12 740 ALA A O 1
ATOM 5873 N N . ALA A 1 741 ? 0.848 3.233 21.678 1.00 92.19 741 ALA A N 1
ATOM 5874 C CA . ALA A 1 741 ? 0.875 3.806 23.027 1.00 92.19 741 ALA A CA 1
ATOM 5875 C C . ALA A 1 741 ? 1.526 5.201 23.109 1.00 92.19 741 ALA A C 1
ATOM 5877 O O . ALA A 1 741 ? 1.175 5.986 23.987 1.00 92.19 741 ALA A O 1
ATOM 5878 N N . GLN A 1 742 ? 2.460 5.520 22.210 1.00 93.75 742 GLN A N 1
ATOM 5879 C CA . GLN A 1 742 ? 3.081 6.847 22.093 1.00 93.75 742 GLN A CA 1
ATOM 5880 C C . GLN A 1 742 ? 2.320 7.804 21.155 1.00 93.75 742 GLN A C 1
ATOM 5882 O O . GLN A 1 742 ? 2.773 8.922 20.917 1.00 93.75 742 GLN A O 1
ATOM 5887 N N . ASN A 1 743 ? 1.173 7.379 20.614 1.00 90.94 743 ASN A N 1
ATOM 5888 C CA . ASN A 1 743 ? 0.373 8.126 19.642 1.00 90.94 743 ASN A CA 1
ATOM 5889 C C . ASN A 1 743 ? 1.184 8.621 18.422 1.00 90.94 743 ASN A C 1
ATOM 5891 O O . ASN A 1 743 ? 0.985 9.738 17.938 1.00 90.94 743 ASN A O 1
ATOM 5895 N N . MET A 1 744 ? 2.100 7.787 17.917 1.00 95.31 744 MET A N 1
ATOM 5896 C CA . MET A 1 744 ? 2.892 8.122 16.728 1.00 95.31 744 MET A CA 1
ATOM 5897 C C . MET A 1 744 ? 2.033 8.064 15.447 1.00 95.31 744 MET A C 1
ATOM 5899 O O . MET A 1 744 ? 0.869 7.666 15.503 1.00 95.31 744 MET A O 1
ATOM 5903 N N . GLY A 1 745 ? 2.571 8.450 14.288 1.00 94.50 745 GLY A N 1
ATOM 5904 C CA . GLY A 1 745 ? 1.853 8.404 13.004 1.00 94.50 745 GLY A CA 1
ATOM 5905 C C . GLY A 1 745 ? 1.580 6.984 12.485 1.00 94.50 745 GLY A C 1
ATOM 5906 O O . GLY A 1 745 ? 0.502 6.716 11.950 1.00 94.50 745 GLY A O 1
ATOM 5907 N N . GLY A 1 746 ? 2.519 6.052 12.680 1.00 97.06 746 GLY A N 1
ATOM 5908 C CA . GLY A 1 746 ? 2.366 4.659 12.244 1.00 97.06 746 GLY A CA 1
ATOM 5909 C C . GLY A 1 746 ? 3.684 3.897 12.098 1.00 97.06 746 GLY A C 1
ATOM 5910 O O . GLY A 1 746 ? 4.670 4.221 12.761 1.00 97.06 746 GLY A O 1
ATOM 5911 N N . ILE A 1 747 ? 3.698 2.898 11.216 1.00 98.56 747 ILE A N 1
ATOM 5912 C CA . ILE A 1 747 ? 4.856 2.065 10.864 1.00 98.56 747 ILE A CA 1
ATOM 5913 C C . ILE A 1 747 ? 5.048 2.008 9.342 1.00 98.56 747 ILE A C 1
ATOM 5915 O O . ILE A 1 747 ? 4.072 1.981 8.593 1.00 98.56 747 ILE A O 1
ATOM 5919 N N . MET A 1 748 ? 6.307 1.915 8.901 1.00 97.88 748 MET A N 1
ATOM 5920 C CA . MET A 1 748 ? 6.650 1.264 7.630 1.00 97.88 748 MET A CA 1
ATOM 5921 C C . MET A 1 748 ? 7.566 0.070 7.835 1.00 97.88 748 MET A C 1
ATOM 5923 O O . MET A 1 748 ? 8.211 -0.070 8.873 1.00 97.88 748 MET A O 1
ATOM 5927 N N . TYR A 1 749 ? 7.702 -0.749 6.803 1.00 98.06 749 TYR A N 1
ATOM 5928 C CA . TYR A 1 749 ? 8.685 -1.820 6.774 1.00 98.06 749 TYR A CA 1
ATOM 5929 C C . TYR A 1 749 ? 9.368 -1.939 5.412 1.00 98.06 749 TYR A C 1
ATOM 5931 O O . TYR A 1 749 ? 8.790 -1.639 4.365 1.00 98.06 749 TYR A O 1
ATOM 5939 N N . TRP A 1 750 ? 10.605 -2.425 5.447 1.00 96.00 750 TRP A N 1
ATOM 5940 C CA . TRP A 1 750 ? 11.363 -2.847 4.272 1.00 96.00 750 TRP A CA 1
ATOM 5941 C C . TRP A 1 750 ? 11.420 -4.386 4.246 1.00 96.00 750 TRP A C 1
ATOM 5943 O O . TRP A 1 750 ? 11.861 -4.980 5.229 1.00 96.00 750 TRP A O 1
ATOM 5953 N N . ASP A 1 751 ? 10.946 -5.090 3.212 1.00 93.94 751 ASP A N 1
ATOM 5954 C CA . ASP A 1 751 ? 10.032 -4.635 2.146 1.00 93.94 751 ASP A CA 1
ATOM 5955 C C . ASP A 1 751 ? 8.943 -5.697 1.862 1.00 93.94 751 ASP A C 1
ATOM 5957 O O . ASP A 1 751 ? 8.956 -6.789 2.433 1.00 93.94 751 ASP A O 1
ATOM 5961 N N . SER A 1 752 ? 7.957 -5.400 1.008 1.00 95.12 752 SER A N 1
ATOM 5962 C CA . SER A 1 752 ? 6.821 -6.310 0.743 1.00 95.12 752 SER A CA 1
ATOM 5963 C C . SER A 1 752 ? 7.192 -7.681 0.163 1.00 95.12 752 SER A C 1
ATOM 5965 O O . SER A 1 752 ? 6.350 -8.578 0.151 1.00 95.12 752 SER A O 1
ATOM 5967 N N . ARG A 1 753 ? 8.420 -7.868 -0.333 1.00 92.94 753 ARG A N 1
ATOM 5968 C CA . ARG A 1 753 ? 8.944 -9.162 -0.789 1.00 92.94 753 ARG A CA 1
ATOM 5969 C C . ARG A 1 753 ? 9.497 -10.017 0.350 1.00 92.94 753 ARG A C 1
ATOM 5971 O O . ARG A 1 753 ? 9.565 -11.236 0.188 1.00 92.94 753 ARG A O 1
ATOM 5978 N N . THR A 1 754 ? 9.995 -9.426 1.432 1.00 95.69 754 THR A N 1
ATOM 5979 C CA . THR A 1 754 ? 10.928 -10.125 2.333 1.00 95.69 754 THR A CA 1
ATOM 5980 C C . THR A 1 754 ? 10.232 -11.006 3.377 1.00 95.69 754 THR A C 1
ATOM 5982 O O . THR A 1 754 ? 10.839 -11.963 3.862 1.00 95.69 754 THR A O 1
ATOM 5985 N N . ASP A 1 755 ? 8.961 -10.735 3.669 1.00 97.00 755 ASP A N 1
ATOM 5986 C CA . ASP A 1 755 ? 8.103 -11.504 4.580 1.00 97.00 755 ASP A CA 1
ATOM 5987 C C . ASP A 1 755 ? 7.484 -12.761 3.910 1.00 97.00 755 ASP A C 1
ATOM 5989 O O . ASP A 1 755 ? 7.693 -13.058 2.730 1.00 97.00 755 ASP A O 1
ATOM 5993 N N . THR A 1 756 ? 6.735 -13.542 4.686 1.00 94.25 756 THR A N 1
ATOM 5994 C CA . THR A 1 756 ? 5.916 -14.677 4.240 1.00 94.25 756 THR A CA 1
ATOM 5995 C C . THR A 1 756 ? 4.471 -14.251 3.924 1.00 94.25 756 THR A C 1
ATOM 5997 O O . THR A 1 756 ? 4.048 -13.145 4.248 1.00 94.25 756 THR A O 1
ATOM 6000 N N . ASP A 1 757 ? 3.698 -15.128 3.278 1.00 89.88 757 ASP A N 1
ATOM 6001 C CA . ASP A 1 757 ? 2.313 -14.853 2.872 1.00 89.88 757 ASP A CA 1
ATOM 6002 C C . ASP A 1 757 ? 1.436 -14.487 4.090 1.00 89.88 757 ASP A C 1
ATOM 6004 O O . ASP A 1 757 ? 1.496 -15.154 5.123 1.00 89.88 757 ASP A O 1
ATOM 6008 N N . TYR A 1 758 ? 0.565 -13.480 3.956 1.00 93.06 758 TYR A N 1
ATOM 6009 C CA . TYR A 1 758 ? -0.185 -12.879 5.075 1.00 93.06 758 TYR A CA 1
ATOM 6010 C C . TYR A 1 758 ? -1.028 -13.868 5.905 1.00 93.06 758 TYR A C 1
ATOM 6012 O O . TYR A 1 758 ? -1.182 -13.727 7.118 1.00 93.06 758 TYR A O 1
ATOM 6020 N N . THR A 1 759 ? -1.530 -14.934 5.277 1.00 86.12 759 THR A N 1
ATOM 6021 C CA . THR A 1 759 ? -2.295 -15.992 5.956 1.00 86.12 759 THR A CA 1
ATOM 6022 C C . THR A 1 759 ? -1.450 -16.824 6.930 1.00 86.12 759 THR A C 1
ATOM 6024 O O . THR A 1 759 ? -2.004 -17.468 7.824 1.00 86.12 759 THR A O 1
ATOM 6027 N N . ASN A 1 760 ? -0.121 -16.827 6.789 1.00 90.50 760 ASN A N 1
ATOM 6028 C CA . ASN A 1 760 ? 0.803 -17.509 7.692 1.00 90.50 760 ASN A CA 1
ATOM 6029 C C . ASN A 1 760 ? 0.766 -16.847 9.080 1.00 90.50 760 ASN A C 1
ATOM 6031 O O . ASN A 1 760 ? 0.863 -15.629 9.205 1.00 90.50 760 ASN A O 1
ATOM 6035 N N . SER A 1 761 ? 0.666 -17.640 10.150 1.00 90.44 761 SER A N 1
ATOM 6036 C CA . SER A 1 761 ? 0.657 -17.116 11.524 1.00 90.44 761 SER A CA 1
ATOM 6037 C C . SER A 1 761 ? 1.984 -16.473 11.947 1.00 90.44 761 SER A C 1
ATOM 6039 O O . SER A 1 761 ? 2.029 -15.839 12.996 1.00 90.44 761 SER A O 1
ATOM 6041 N N . LYS A 1 762 ? 3.055 -16.660 11.162 1.00 95.75 762 LYS A N 1
ATOM 6042 C CA . LYS A 1 762 ? 4.371 -16.039 11.367 1.00 95.75 762 LYS A CA 1
ATOM 6043 C C . LYS A 1 762 ? 4.619 -14.794 10.504 1.00 95.75 762 LYS A C 1
ATOM 6045 O O . LYS A 1 762 ? 5.695 -14.226 10.610 1.00 95.75 762 LYS A O 1
ATOM 6050 N N . CYS A 1 763 ? 3.669 -14.376 9.662 1.00 97.38 763 CYS A N 1
ATOM 6051 C CA . CYS A 1 763 ? 3.797 -13.149 8.871 1.00 97.38 763 CYS A CA 1
ATOM 6052 C C . CYS A 1 763 ? 4.004 -11.929 9.785 1.00 97.38 763 CYS A C 1
ATOM 6054 O O . CYS A 1 763 ? 3.238 -11.710 10.728 1.00 97.38 763 CYS A O 1
ATOM 6056 N N . LEU A 1 764 ? 5.040 -11.139 9.500 1.00 98.62 764 LEU A N 1
ATOM 6057 C CA . LEU A 1 764 ? 5.403 -9.949 10.263 1.00 98.62 764 LEU A CA 1
ATOM 6058 C C . LEU A 1 764 ? 4.420 -8.798 10.014 1.00 98.62 764 LEU A C 1
ATOM 6060 O O . LEU A 1 764 ? 4.060 -8.110 10.967 1.00 98.62 764 LEU A O 1
ATOM 6064 N N . LEU A 1 765 ? 3.891 -8.640 8.793 1.00 98.50 765 LEU A N 1
ATOM 6065 C CA . LEU A 1 765 ? 2.788 -7.699 8.542 1.00 98.50 765 LEU A CA 1
ATOM 6066 C C . LEU A 1 765 ? 1.542 -8.070 9.359 1.00 98.50 765 LEU A C 1
ATOM 6068 O O . LEU A 1 765 ? 0.941 -7.218 10.007 1.00 98.50 765 LEU A O 1
ATOM 6072 N N . ARG A 1 766 ? 1.193 -9.359 9.423 1.00 96.69 766 ARG A N 1
ATOM 6073 C CA . ARG A 1 766 ? 0.071 -9.834 10.244 1.00 96.69 766 ARG A CA 1
ATOM 6074 C C . ARG A 1 766 ? 0.321 -9.617 11.736 1.00 96.69 766 ARG A C 1
ATOM 6076 O O . ARG A 1 766 ? -0.610 -9.274 12.459 1.00 96.69 766 ARG A O 1
ATOM 6083 N N . ALA A 1 767 ? 1.559 -9.799 12.197 1.00 97.12 767 ALA A N 1
ATOM 6084 C CA . ALA A 1 767 ? 1.962 -9.501 13.568 1.00 97.12 767 ALA A CA 1
ATOM 6085 C C . ALA A 1 767 ? 1.842 -8.000 13.887 1.00 97.12 767 ALA A C 1
ATOM 6087 O O . ALA A 1 767 ? 1.339 -7.641 14.944 1.00 97.12 767 ALA A O 1
ATOM 6088 N N . LEU A 1 768 ? 2.230 -7.123 12.958 1.00 97.75 768 LEU A N 1
ATOM 6089 C CA . LEU A 1 768 ? 1.997 -5.680 13.046 1.00 97.75 768 LEU A CA 1
ATOM 6090 C C . LEU A 1 768 ? 0.489 -5.386 13.127 1.00 97.75 768 LEU A C 1
ATOM 6092 O O . LEU A 1 768 ? 0.061 -4.628 13.998 1.00 97.75 768 LEU A O 1
ATOM 6096 N N . ASN A 1 769 ? -0.329 -6.026 12.285 1.00 96.50 769 ASN A N 1
ATOM 6097 C CA . ASN A 1 769 ? -1.768 -5.771 12.216 1.00 96.50 769 ASN A CA 1
ATOM 6098 C C . ASN A 1 769 ? -2.599 -6.257 13.418 1.00 96.50 769 ASN A C 1
ATOM 6100 O O . ASN A 1 769 ? -3.771 -5.881 13.492 1.00 96.50 769 ASN A O 1
ATOM 6104 N N . THR A 1 770 ? -2.045 -7.024 14.370 1.00 92.75 770 THR A N 1
ATOM 6105 C CA . THR A 1 770 ? -2.737 -7.261 15.659 1.00 92.75 770 THR A CA 1
ATOM 6106 C C . THR A 1 770 ? -2.683 -6.050 16.581 1.00 92.75 770 THR A C 1
ATOM 6108 O O . THR A 1 770 ? -3.587 -5.867 17.380 1.00 92.75 770 THR A O 1
ATOM 6111 N N . GLU A 1 771 ? -1.683 -5.180 16.433 1.00 93.25 771 GLU A N 1
ATOM 6112 C CA . GLU A 1 771 ? -1.541 -3.973 17.261 1.00 93.25 771 GLU A CA 1
ATOM 6113 C C . GLU A 1 771 ? -1.925 -2.695 16.500 1.00 93.25 771 GLU A C 1
ATOM 6115 O O . GLU A 1 771 ? -2.358 -1.712 17.101 1.00 93.25 771 GLU A O 1
ATOM 6120 N N . ILE A 1 772 ? -1.721 -2.695 15.177 1.00 94.06 772 ILE A N 1
ATOM 6121 C CA . ILE A 1 772 ? -1.991 -1.583 14.263 1.00 94.06 772 ILE A CA 1
ATOM 6122 C C . ILE A 1 772 ? -2.595 -2.123 12.956 1.00 94.06 772 ILE A C 1
ATOM 6124 O O . ILE A 1 772 ? -1.906 -2.461 11.991 1.00 94.06 772 ILE A O 1
ATOM 6128 N N . ASN A 1 773 ? -3.916 -2.223 12.910 1.00 93.81 773 ASN A N 1
ATOM 6129 C CA . ASN A 1 773 ? -4.645 -2.651 11.723 1.00 93.81 773 ASN A CA 1
ATOM 6130 C C . ASN A 1 773 ? -4.667 -1.540 10.650 1.00 93.81 773 ASN A C 1
ATOM 6132 O O . ASN A 1 773 ? -4.819 -0.357 10.957 1.00 93.81 773 ASN A O 1
ATOM 6136 N N . ALA A 1 774 ? -4.532 -1.922 9.377 1.00 94.31 774 ALA A N 1
ATOM 6137 C CA . ALA A 1 774 ? -4.486 -0.980 8.261 1.00 94.31 774 ALA A CA 1
ATOM 6138 C C . ALA A 1 774 ? -5.851 -0.355 7.911 1.00 94.31 774 ALA A C 1
ATOM 6140 O O . ALA A 1 774 ? -5.886 0.738 7.356 1.00 94.31 774 ALA A O 1
ATOM 6141 N N . ASN A 1 775 ? -6.971 -1.005 8.247 1.00 92.88 775 ASN A N 1
ATOM 6142 C CA . ASN A 1 775 ? -8.328 -0.506 7.970 1.00 92.88 775 ASN A CA 1
ATOM 6143 C C . ASN A 1 775 ? -8.606 -0.219 6.482 1.00 92.88 775 ASN A C 1
ATOM 6145 O O . ASN A 1 775 ? -8.996 0.885 6.105 1.00 92.88 775 ASN A O 1
ATOM 6149 N N . VAL A 1 776 ? -8.478 -1.259 5.648 1.00 92.31 776 VAL A N 1
ATOM 6150 C CA . VAL A 1 776 ? -8.841 -1.234 4.216 1.00 92.31 776 VAL A CA 1
ATOM 6151 C C . VAL A 1 776 ? -10.049 -2.154 3.928 1.00 92.31 776 VAL A C 1
ATOM 6153 O O . VAL A 1 776 ? -9.928 -3.185 3.246 1.00 92.31 776 VAL A O 1
ATOM 6156 N N . PRO A 1 777 ? -11.237 -1.860 4.498 1.00 85.69 777 PRO A N 1
ATOM 6157 C CA . PRO A 1 777 ? -12.414 -2.712 4.368 1.00 85.69 777 PRO A CA 1
ATOM 6158 C C . PRO A 1 777 ? -12.979 -2.705 2.942 1.00 85.69 777 PRO A C 1
ATOM 6160 O O . PRO A 1 777 ? -12.747 -1.795 2.146 1.00 85.69 777 PRO A O 1
ATOM 6163 N N . THR A 1 778 ? -13.781 -3.724 2.629 1.00 84.31 778 THR A N 1
ATOM 6164 C CA . THR A 1 778 ? -14.657 -3.691 1.447 1.00 84.31 778 THR A CA 1
ATOM 6165 C C . THR A 1 778 ? -15.832 -2.756 1.717 1.00 84.31 778 THR A C 1
ATOM 6167 O O . THR A 1 778 ? -16.399 -2.788 2.806 1.00 84.31 778 THR A O 1
ATOM 6170 N N . LEU A 1 779 ? -16.191 -1.929 0.737 1.00 80.56 779 LEU A N 1
ATOM 6171 C CA . LEU A 1 779 ? -17.272 -0.957 0.860 1.00 80.56 779 LEU A CA 1
ATOM 6172 C C . LEU A 1 779 ? -18.648 -1.614 0.764 1.00 80.56 779 LEU A C 1
ATOM 6174 O O . LEU A 1 779 ? -18.970 -2.288 -0.218 1.00 80.56 779 LEU A O 1
ATOM 6178 N N . ILE A 1 780 ? -19.488 -1.344 1.760 1.00 78.31 780 ILE A N 1
ATOM 6179 C CA . ILE A 1 780 ? -20.840 -1.885 1.879 1.00 78.31 780 ILE A CA 1
ATOM 6180 C C . ILE A 1 780 ? -21.838 -0.721 1.820 1.00 78.31 780 ILE A C 1
ATOM 6182 O O . ILE A 1 780 ? -22.039 0.025 2.776 1.00 78.31 780 ILE A O 1
ATOM 6186 N N . SER A 1 781 ? -22.475 -0.558 0.657 1.00 71.12 781 SER A N 1
ATOM 6187 C CA . SER A 1 781 ? -23.394 0.560 0.375 1.00 71.12 781 SER A CA 1
ATOM 6188 C C . SER A 1 781 ? -24.842 0.316 0.802 1.00 71.12 781 SER A C 1
ATOM 6190 O O . SER A 1 781 ? -25.602 1.268 0.948 1.00 71.12 781 SER A O 1
ATOM 6192 N N . THR A 1 782 ? -25.236 -0.933 1.050 1.00 66.69 782 THR A N 1
ATOM 6193 C CA . THR A 1 782 ? -26.557 -1.276 1.591 1.00 66.69 782 THR A CA 1
ATOM 6194 C C . THR A 1 782 ? -26.460 -2.487 2.502 1.00 66.69 782 THR A C 1
ATOM 6196 O O . THR A 1 782 ? -25.955 -3.523 2.076 1.00 66.69 782 THR A O 1
ATOM 6199 N N . VAL A 1 783 ? -27.037 -2.392 3.700 1.00 70.56 783 VAL A N 1
ATOM 6200 C CA . VAL A 1 783 ? -27.415 -3.562 4.504 1.00 70.56 783 VAL A CA 1
ATOM 6201 C C . VAL A 1 783 ? -28.900 -3.488 4.836 1.00 70.56 783 VAL A C 1
ATOM 6203 O O . VAL A 1 783 ? -29.389 -2.493 5.377 1.00 70.56 783 VAL A O 1
ATOM 6206 N N . THR A 1 784 ? -29.639 -4.537 4.487 1.00 55.03 784 THR A N 1
ATOM 6207 C CA . THR A 1 784 ? -31.028 -4.706 4.916 1.00 55.03 784 THR A CA 1
ATOM 6208 C C . THR A 1 784 ? -31.045 -5.222 6.343 1.00 55.03 784 THR A C 1
ATOM 6210 O O . THR A 1 784 ? -30.434 -6.247 6.647 1.00 55.03 784 THR A O 1
ATOM 6213 N N . SER A 1 785 ? -31.776 -4.538 7.217 1.00 46.03 785 SER A N 1
ATOM 6214 C CA . SER A 1 785 ? -32.116 -5.072 8.528 1.00 46.03 785 SER A CA 1
ATOM 6215 C C . SER A 1 785 ? -32.936 -6.348 8.347 1.00 46.03 785 SER A C 1
ATOM 6217 O O . SER A 1 785 ? -34.043 -6.297 7.801 1.00 46.03 785 SER A O 1
ATOM 6219 N N . LYS A 1 786 ? -32.424 -7.486 8.827 1.00 41.09 786 LYS A N 1
ATOM 6220 C CA . LYS A 1 786 ? -33.292 -8.637 9.098 1.00 41.09 786 LYS A CA 1
ATOM 6221 C C . LYS A 1 786 ? -34.354 -8.230 10.127 1.00 41.09 786 LYS A C 1
ATOM 6223 O O . LYS A 1 786 ? -34.190 -7.240 10.834 1.00 41.09 786 LYS A O 1
ATOM 6228 N N . PHE A 1 787 ? -35.427 -9.018 10.195 1.00 39.53 787 PHE A N 1
ATOM 6229 C CA . PHE A 1 787 ? -36.575 -8.849 11.101 1.00 39.53 787 PHE A CA 1
ATOM 6230 C C . PHE A 1 787 ? -37.675 -7.870 10.654 1.00 39.53 787 PHE A C 1
ATOM 6232 O O . PHE A 1 787 ? -38.111 -6.993 11.392 1.00 39.53 787 PHE A O 1
ATOM 6239 N N . ALA A 1 788 ? -38.283 -8.179 9.506 1.00 27.41 788 ALA A N 1
ATOM 6240 C CA . ALA A 1 788 ? -39.744 -8.217 9.451 1.00 27.41 788 ALA A CA 1
ATOM 6241 C C . ALA A 1 788 ? -40.197 -9.693 9.494 1.00 27.41 788 ALA A C 1
ATOM 6243 O O . ALA A 1 788 ? -39.989 -10.434 8.541 1.00 27.41 788 ALA A O 1
ATOM 6244 N N . ASN A 1 789 ? -40.814 -10.113 10.605 1.00 27.64 789 ASN A N 1
ATOM 6245 C CA . ASN A 1 789 ? -41.468 -11.417 10.821 1.00 27.64 789 ASN A CA 1
ATOM 6246 C C . ASN A 1 789 ? -40.618 -12.708 10.722 1.00 27.64 789 ASN A C 1
ATOM 6248 O O . ASN A 1 789 ? -40.673 -13.446 9.740 1.00 27.64 789 ASN A O 1
ATOM 6252 N N . GLY A 1 790 ? -40.012 -13.089 11.853 1.00 31.98 790 GLY A N 1
ATOM 6253 C CA . GLY A 1 790 ? -40.348 -14.358 12.533 1.00 31.98 790 GLY A CA 1
ATOM 6254 C C . GLY A 1 790 ? -40.129 -15.701 11.819 1.00 31.98 790 GLY A C 1
ATOM 6255 O O . GLY A 1 790 ? -40.597 -16.723 12.317 1.00 31.98 790 GLY A O 1
ATOM 6256 N N . THR A 1 791 ? -39.430 -15.736 10.688 1.00 25.09 791 THR A N 1
ATOM 6257 C CA . THR A 1 791 ? -39.117 -16.966 9.949 1.00 25.09 791 THR A CA 1
ATOM 6258 C C . THR A 1 791 ? -37.608 -17.163 9.966 1.00 25.09 791 THR A C 1
ATOM 6260 O O . THR A 1 791 ? -36.867 -16.205 9.754 1.00 25.09 791 THR A O 1
ATOM 6263 N N . LYS A 1 792 ? -37.127 -18.390 10.222 1.00 28.59 792 LYS A N 1
ATOM 6264 C CA . LYS A 1 792 ? -35.697 -18.704 10.068 1.00 28.59 792 LYS A CA 1
ATOM 6265 C C . LYS A 1 792 ? -35.272 -18.305 8.657 1.00 28.59 792 LYS A C 1
ATOM 6267 O O . LYS A 1 792 ? -35.808 -18.863 7.702 1.00 28.59 792 LYS A O 1
ATOM 6272 N N . ALA A 1 793 ? -34.313 -17.388 8.545 1.00 28.42 793 ALA A N 1
ATOM 6273 C CA . ALA A 1 793 ? -33.711 -17.066 7.262 1.00 28.42 793 ALA A CA 1
ATOM 6274 C C . ALA A 1 793 ? -33.160 -18.360 6.645 1.00 28.42 793 ALA A C 1
ATOM 6276 O O . ALA A 1 793 ? -32.307 -19.024 7.246 1.00 28.42 793 ALA A O 1
ATOM 6277 N N . SER A 1 794 ? -33.656 -18.723 5.459 1.00 29.52 794 SER A N 1
ATOM 6278 C CA . SER A 1 794 ? -32.931 -19.636 4.583 1.00 29.52 794 SER A CA 1
ATOM 6279 C C . SER A 1 794 ? -31.579 -19.006 4.233 1.00 29.52 794 SER A C 1
ATOM 6281 O O . SER A 1 794 ? -31.349 -17.806 4.408 1.00 29.52 794 SER A O 1
ATOM 6283 N N . SER A 1 795 ? -30.650 -19.829 3.760 1.00 31.42 795 SER A N 1
ATOM 6284 C CA . SER A 1 795 ? -29.256 -19.469 3.479 1.00 31.42 795 SER A CA 1
ATOM 6285 C C . SER A 1 795 ? -29.067 -18.562 2.246 1.00 31.42 795 SER A C 1
ATOM 6287 O O . SER A 1 795 ? -28.082 -18.710 1.533 1.00 31.42 795 SER A O 1
ATOM 6289 N N . GLU A 1 796 ? -30.012 -17.662 1.964 1.00 33.41 796 GLU A N 1
ATOM 6290 C CA . GLU A 1 796 ? -30.117 -16.898 0.708 1.00 33.41 796 GLU A CA 1
ATOM 6291 C C . GLU A 1 796 ? -30.018 -15.369 0.901 1.00 33.41 796 GLU A C 1
ATOM 6293 O O . GLU A 1 796 ? -29.868 -14.635 -0.068 1.00 33.41 796 GLU A O 1
ATOM 6298 N N . GLU A 1 797 ? -30.010 -14.868 2.142 1.00 34.69 797 GLU A N 1
ATOM 6299 C CA . GLU A 1 797 ? -29.865 -13.432 2.456 1.00 34.69 797 GLU A CA 1
ATOM 6300 C C . GLU A 1 797 ? -28.437 -13.070 2.921 1.00 34.69 797 GLU A C 1
ATOM 6302 O O . GLU A 1 797 ? -28.243 -12.483 3.988 1.00 34.69 797 GLU A O 1
ATOM 6307 N N . GLN A 1 798 ? -27.430 -13.467 2.134 1.00 33.28 798 GLN A N 1
ATOM 6308 C CA . GLN A 1 798 ? -26.037 -12.981 2.225 1.00 33.28 798 GLN A CA 1
ATOM 6309 C C . GLN A 1 798 ? -25.573 -12.241 0.953 1.00 33.28 798 GLN A C 1
ATOM 6311 O O . GLN A 1 798 ? -24.406 -11.859 0.845 1.00 33.28 798 GLN A O 1
ATOM 6316 N N . ASP A 1 799 ? -26.473 -12.017 -0.006 1.00 38.09 799 ASP A N 1
ATOM 6317 C CA . ASP A 1 799 ? -26.178 -11.332 -1.260 1.00 38.09 799 ASP A CA 1
ATOM 6318 C C . ASP A 1 799 ? -27.136 -10.162 -1.489 1.00 38.09 799 ASP A C 1
ATOM 6320 O O . ASP A 1 799 ? -28.349 -10.344 -1.497 1.00 38.09 799 ASP A O 1
ATOM 6324 N N . LEU A 1 800 ? -26.550 -8.976 -1.692 1.00 38.00 800 LEU A N 1
ATOM 6325 C CA . LEU A 1 800 ? -26.941 -7.852 -2.564 1.00 38.00 800 LEU A CA 1
ATOM 6326 C C . LEU A 1 800 ? -26.065 -6.656 -2.125 1.00 38.00 800 LEU A C 1
ATOM 6328 O O . LEU A 1 800 ? -26.074 -6.271 -0.966 1.00 38.00 800 LEU A O 1
ATOM 6332 N N . ILE A 1 801 ? -25.235 -6.046 -2.973 1.00 34.31 801 ILE A N 1
ATOM 6333 C CA . ILE A 1 801 ? -25.474 -5.739 -4.386 1.00 34.31 801 ILE A CA 1
ATOM 6334 C C . ILE A 1 801 ? -24.498 -6.481 -5.318 1.00 34.31 801 ILE A C 1
ATOM 6336 O O . ILE A 1 801 ? -23.400 -6.007 -5.617 1.00 34.31 801 ILE A O 1
ATOM 6340 N N . ILE A 1 802 ? -24.959 -7.586 -5.909 1.00 36.22 802 ILE A N 1
ATOM 6341 C CA . ILE A 1 802 ? -24.459 -8.049 -7.209 1.00 36.22 802 ILE A CA 1
ATOM 6342 C C . ILE A 1 802 ? -25.488 -7.621 -8.256 1.00 36.22 802 ILE A C 1
ATOM 6344 O O . ILE A 1 802 ? -26.541 -8.238 -8.389 1.00 36.22 802 ILE A O 1
ATOM 6348 N N . LYS A 1 803 ? -25.179 -6.572 -9.027 1.00 36.94 803 LYS A N 1
ATOM 6349 C CA . LYS A 1 803 ? -25.883 -6.330 -10.294 1.00 36.94 803 LYS A CA 1
ATOM 6350 C C . LYS A 1 803 ? -25.449 -7.397 -11.305 1.00 36.94 803 LYS A C 1
ATOM 6352 O O . LYS A 1 803 ? -24.340 -7.335 -11.832 1.00 36.94 803 LYS A O 1
ATOM 6357 N N . ASP A 1 804 ? -26.330 -8.376 -11.502 1.00 44.38 804 ASP A N 1
ATOM 6358 C CA . ASP A 1 804 ? -26.490 -9.240 -12.682 1.00 44.38 804 ASP A CA 1
ATOM 6359 C C . ASP A 1 804 ? -25.266 -9.993 -13.236 1.00 44.38 804 ASP A C 1
ATOM 6361 O O . ASP A 1 804 ? -25.252 -10.341 -14.416 1.00 44.38 804 ASP A O 1
ATOM 6365 N N . GLN A 1 805 ? -24.235 -10.283 -12.432 1.00 57.44 805 GLN A N 1
ATOM 6366 C CA . GLN A 1 805 ? -23.061 -11.011 -12.932 1.00 57.44 805 GLN A CA 1
ATOM 6367 C C . GLN A 1 805 ? -22.568 -12.128 -12.014 1.00 57.44 805 GLN A C 1
ATOM 6369 O O . GLN A 1 805 ? -22.149 -11.899 -10.881 1.00 57.44 805 GLN A O 1
ATOM 6374 N N . LEU A 1 806 ? -22.525 -13.326 -12.598 1.00 75.75 806 LEU A N 1
ATOM 6375 C CA . LEU A 1 806 ? -21.637 -14.421 -12.229 1.00 75.75 806 LEU A CA 1
ATOM 6376 C C . LEU A 1 806 ? -20.178 -13.921 -12.214 1.00 75.75 806 LEU A C 1
ATOM 6378 O O . LEU A 1 806 ? -19.717 -13.322 -13.188 1.00 75.75 806 LEU A O 1
ATOM 6382 N N . ARG A 1 807 ? -19.448 -14.157 -11.120 1.00 77.31 807 ARG A N 1
ATOM 6383 C CA . ARG A 1 807 ? -18.106 -13.604 -10.869 1.00 77.31 807 ARG A CA 1
ATOM 6384 C C . ARG A 1 807 ? -17.101 -14.665 -10.437 1.00 77.31 807 ARG A C 1
ATOM 6386 O O . ARG A 1 807 ? -17.460 -15.767 -10.028 1.00 77.31 807 ARG A O 1
ATOM 6393 N N . LEU A 1 808 ? -15.829 -14.294 -10.550 1.00 79.94 808 LEU A N 1
ATOM 6394 C CA . LEU A 1 808 ? -14.677 -15.145 -10.291 1.00 79.94 808 LEU A CA 1
ATOM 6395 C C . LEU A 1 808 ? -13.586 -14.302 -9.618 1.00 79.94 808 LEU A C 1
ATOM 6397 O O . LEU A 1 808 ? -13.127 -13.338 -10.233 1.00 79.94 808 LEU A O 1
ATOM 6401 N N . TYR A 1 809 ? -13.218 -14.606 -8.372 1.00 63.75 809 TYR A N 1
ATOM 6402 C CA . TYR A 1 809 ? -12.245 -13.818 -7.604 1.00 63.75 809 TYR A CA 1
ATOM 6403 C C . TYR A 1 809 ? -11.447 -14.675 -6.594 1.00 63.75 809 TYR A C 1
ATOM 6405 O O . TYR A 1 809 ? -12.010 -15.614 -6.038 1.00 63.75 809 TYR A O 1
ATOM 6413 N N . PRO A 1 810 ? -10.161 -14.369 -6.330 1.00 56.81 810 PRO A N 1
ATOM 6414 C CA . PRO A 1 810 ? -9.319 -13.454 -7.103 1.00 56.81 810 PRO A CA 1
ATOM 6415 C C . PRO A 1 810 ? -9.150 -13.949 -8.549 1.00 56.81 810 PRO A C 1
ATOM 6417 O O . PRO A 1 810 ? -9.251 -15.138 -8.838 1.00 56.81 810 PRO A O 1
ATOM 6420 N N . ASN A 1 811 ? -8.968 -13.026 -9.489 1.00 72.00 811 ASN A N 1
ATOM 6421 C CA . ASN A 1 811 ? -8.732 -13.353 -10.892 1.00 72.00 811 ASN A CA 1
ATOM 6422 C C . ASN A 1 811 ? -7.801 -12.280 -11.474 1.00 72.00 811 ASN A C 1
ATOM 6424 O O . ASN A 1 811 ? -8.280 -11.197 -11.812 1.00 72.00 811 ASN A O 1
ATOM 6428 N N . PRO A 1 812 ? -6.487 -12.541 -11.560 1.00 76.38 812 PRO A N 1
ATOM 6429 C CA . PRO A 1 812 ? -5.880 -13.875 -11.578 1.00 76.38 812 PRO A CA 1
ATOM 6430 C C . PRO A 1 812 ? -5.819 -14.580 -10.213 1.00 76.38 812 PRO A C 1
ATOM 6432 O O . PRO A 1 812 ? -5.704 -13.926 -9.184 1.00 76.38 812 PRO A O 1
ATOM 6435 N N . ALA A 1 813 ? -5.864 -15.912 -10.210 1.00 77.31 813 ALA A N 1
ATOM 6436 C CA . ALA A 1 813 ? -5.730 -16.741 -9.010 1.00 77.31 813 ALA A CA 1
ATOM 6437 C C . ALA A 1 813 ? -4.409 -17.516 -9.002 1.00 77.31 813 ALA A C 1
ATOM 6439 O O . ALA A 1 813 ? -3.987 -18.015 -10.041 1.00 77.31 813 ALA A O 1
ATOM 6440 N N . SER A 1 814 ? -3.789 -17.677 -7.831 1.00 70.81 814 SER A N 1
ATOM 6441 C CA . SER A 1 814 ? -2.631 -18.576 -7.661 1.00 70.81 814 SER A CA 1
ATOM 6442 C C . SER A 1 814 ? -2.995 -19.848 -6.892 1.00 70.81 814 SER A C 1
ATOM 6444 O O . SER A 1 814 ? -2.711 -20.946 -7.356 1.00 70.81 814 SER A O 1
ATOM 6446 N N . ASN A 1 815 ? -3.702 -19.732 -5.762 1.00 76.81 815 ASN A N 1
ATOM 6447 C CA . ASN A 1 815 ? -3.959 -20.877 -4.873 1.00 76.81 815 ASN A CA 1
ATOM 6448 C C . ASN A 1 815 ? -5.424 -21.327 -4.872 1.00 76.81 815 ASN A C 1
ATOM 6450 O O . ASN A 1 815 ? -5.711 -22.518 -4.972 1.00 76.81 815 ASN A O 1
ATOM 6454 N N . MET A 1 816 ? -6.340 -20.370 -4.749 1.00 77.38 816 MET A N 1
ATOM 6455 C CA . MET A 1 816 ? -7.780 -20.580 -4.643 1.00 77.38 816 MET A CA 1
ATOM 6456 C C . MET A 1 816 ? -8.491 -19.562 -5.525 1.00 77.38 816 MET A C 1
ATOM 6458 O O . MET A 1 816 ? -8.030 -18.425 -5.656 1.00 77.38 816 MET A O 1
ATOM 6462 N N . VAL A 1 817 ? -9.629 -19.956 -6.089 1.00 83.75 817 VAL A N 1
ATOM 6463 C CA . VAL A 1 817 ? -10.553 -19.034 -6.741 1.00 83.75 817 VAL A CA 1
ATOM 6464 C C . VAL A 1 817 ? -11.996 -19.347 -6.384 1.00 83.75 817 VAL A C 1
ATOM 6466 O O . VAL A 1 817 ? -12.449 -20.486 -6.493 1.00 83.75 817 VAL A O 1
ATOM 6469 N N . THR A 1 818 ? -12.725 -18.313 -5.988 1.00 84.50 818 THR A N 1
ATOM 6470 C CA . THR A 1 818 ? -14.144 -18.373 -5.668 1.00 84.50 818 THR A CA 1
ATOM 6471 C C . THR A 1 818 ? -14.947 -17.992 -6.898 1.00 84.50 818 THR A C 1
ATOM 6473 O O . THR A 1 818 ? -14.843 -16.885 -7.430 1.00 84.50 818 THR A O 1
ATOM 6476 N N . VAL A 1 819 ? -15.778 -18.921 -7.352 1.00 86.50 819 VAL A N 1
ATOM 6477 C CA . VAL A 1 819 ? -16.858 -18.657 -8.299 1.00 86.50 819 VAL A CA 1
ATOM 6478 C C . VAL A 1 819 ? -18.083 -18.295 -7.475 1.00 86.50 819 VAL A C 1
ATOM 6480 O O . VAL A 1 819 ? -18.504 -19.115 -6.667 1.00 86.50 819 VAL A O 1
ATOM 6483 N N . ARG A 1 820 ? -18.668 -17.109 -7.662 1.00 81.38 820 ARG A N 1
ATOM 6484 C CA . ARG A 1 820 ? -19.934 -16.719 -7.012 1.00 81.38 820 ARG A CA 1
ATOM 6485 C C . ARG A 1 820 ? -20.970 -16.360 -8.072 1.00 81.38 820 ARG A C 1
ATOM 6487 O O . ARG A 1 820 ? -20.677 -15.615 -9.008 1.00 81.38 820 ARG A O 1
ATOM 6494 N N . ALA A 1 821 ? -22.169 -16.899 -7.920 1.00 78.94 821 ALA A N 1
ATOM 6495 C CA . ALA A 1 821 ? -23.333 -16.672 -8.759 1.00 78.94 821 ALA A CA 1
ATOM 6496 C C . ALA A 1 821 ? -24.462 -16.023 -7.948 1.00 78.94 821 ALA A C 1
ATOM 6498 O O . ALA A 1 821 ? -24.430 -16.007 -6.722 1.00 78.94 821 ALA A O 1
ATOM 6499 N N . LYS A 1 822 ? -25.469 -15.505 -8.654 1.00 71.75 822 LYS A N 1
ATOM 6500 C CA . LYS A 1 822 ? -26.720 -15.041 -8.047 1.00 71.75 822 LYS A CA 1
ATOM 6501 C C . LYS A 1 822 ? -27.572 -16.226 -7.581 1.00 71.75 822 LYS A C 1
ATOM 6503 O O . LYS A 1 822 ? -28.013 -16.260 -6.440 1.00 71.75 822 LYS A O 1
ATOM 6508 N N . ASP A 1 823 ? -27.764 -17.194 -8.472 1.00 82.75 823 ASP A N 1
ATOM 6509 C CA . ASP A 1 823 ? -28.626 -18.357 -8.266 1.00 82.75 823 ASP A CA 1
ATOM 6510 C C . ASP A 1 823 ? -27.788 -19.613 -7.933 1.00 82.75 823 ASP A C 1
ATOM 6512 O O . ASP A 1 823 ? -26.608 -19.671 -8.305 1.00 82.75 823 ASP A O 1
ATOM 6516 N N . PRO A 1 824 ? -28.351 -20.636 -7.255 1.00 86.88 824 PRO A N 1
ATOM 6517 C CA . PRO A 1 824 ? -27.619 -21.847 -6.885 1.00 86.88 824 PRO A CA 1
ATOM 6518 C C . PRO A 1 824 ? -26.955 -22.530 -8.082 1.00 86.88 824 PRO A C 1
ATOM 6520 O O . PRO A 1 824 ? -27.558 -22.698 -9.145 1.00 86.88 824 PRO A O 1
ATOM 6523 N N . ILE A 1 825 ? -25.710 -22.958 -7.914 1.00 87.38 825 ILE A N 1
ATOM 6524 C CA . ILE A 1 825 ? -24.905 -23.510 -9.000 1.00 87.38 825 ILE A CA 1
ATOM 6525 C C . ILE A 1 825 ? -25.199 -25.014 -9.127 1.00 87.38 825 ILE A C 1
ATOM 6527 O O . ILE A 1 825 ? -24.875 -25.805 -8.251 1.00 87.38 825 ILE A O 1
ATOM 6531 N N . GLU A 1 826 ? -25.787 -25.457 -10.244 1.00 88.69 826 GLU A N 1
ATOM 6532 C CA . GLU A 1 826 ? -26.017 -26.889 -10.498 1.00 88.69 826 GLU A CA 1
ATOM 6533 C C . GLU A 1 826 ? -24.698 -27.632 -10.751 1.00 88.69 826 GLU A C 1
ATOM 6535 O O . GLU A 1 826 ? -24.532 -28.774 -10.328 1.00 88.69 826 GLU A O 1
ATOM 6540 N N . SER A 1 827 ? -23.764 -27.023 -11.487 1.00 90.25 827 SER A N 1
ATOM 6541 C CA . SER A 1 827 ? -22.444 -27.619 -11.721 1.00 90.25 827 SER A CA 1
ATOM 6542 C C . SER A 1 827 ? -21.397 -26.601 -12.158 1.00 90.25 827 SER A C 1
ATOM 6544 O O . SER A 1 827 ? -21.710 -25.623 -12.844 1.00 90.25 827 SER A O 1
ATOM 6546 N N . ILE A 1 828 ? -20.137 -26.892 -11.829 1.00 93.56 828 ILE A N 1
ATOM 6547 C CA . ILE A 1 828 ? -18.965 -26.200 -12.368 1.00 93.56 828 ILE A CA 1
ATOM 6548 C C . ILE A 1 828 ? -18.087 -27.175 -13.135 1.00 93.56 828 ILE A C 1
ATOM 6550 O O . ILE A 1 828 ? -17.833 -28.296 -12.699 1.00 93.56 828 ILE A O 1
ATOM 6554 N N . THR A 1 829 ? -17.579 -26.708 -14.271 1.00 95.19 829 THR A N 1
ATOM 6555 C CA . THR A 1 829 ? -16.543 -27.366 -15.063 1.00 95.19 829 THR A CA 1
ATOM 6556 C C . THR A 1 829 ? -15.425 -26.372 -15.356 1.00 95.19 829 THR A C 1
ATOM 6558 O O . THR A 1 829 ? -15.684 -25.351 -15.987 1.00 95.19 829 THR A O 1
ATOM 6561 N N . VAL A 1 830 ? -14.182 -26.676 -14.977 1.00 95.69 830 VAL A N 1
ATOM 6562 C CA . VAL A 1 830 ? -13.014 -25.902 -15.433 1.00 95.69 830 VAL A CA 1
ATOM 6563 C C . VAL A 1 830 ? -12.348 -26.632 -16.591 1.00 95.69 830 VAL A C 1
ATOM 6565 O O . VAL A 1 830 ? -12.027 -27.819 -16.488 1.00 95.69 830 VAL A O 1
ATOM 6568 N N . LEU A 1 831 ? -12.142 -25.914 -17.692 1.00 93.06 831 LEU A N 1
ATOM 6569 C CA . LEU A 1 831 ? -11.441 -26.374 -18.887 1.00 93.06 831 LEU A CA 1
ATOM 6570 C C . LEU A 1 831 ? -10.117 -25.616 -19.029 1.00 93.06 831 LEU A C 1
ATOM 6572 O O . LEU A 1 831 ? -10.073 -24.413 -18.782 1.00 93.06 831 LEU A O 1
ATOM 6576 N N . ASN A 1 832 ? -9.054 -26.289 -19.464 1.00 90.00 832 ASN A N 1
ATOM 6577 C CA . ASN A 1 832 ? -7.820 -25.620 -19.887 1.00 90.00 832 ASN A CA 1
ATOM 6578 C C . ASN A 1 832 ? -7.939 -25.064 -21.326 1.00 90.00 832 ASN A C 1
ATOM 6580 O O . ASN A 1 832 ? 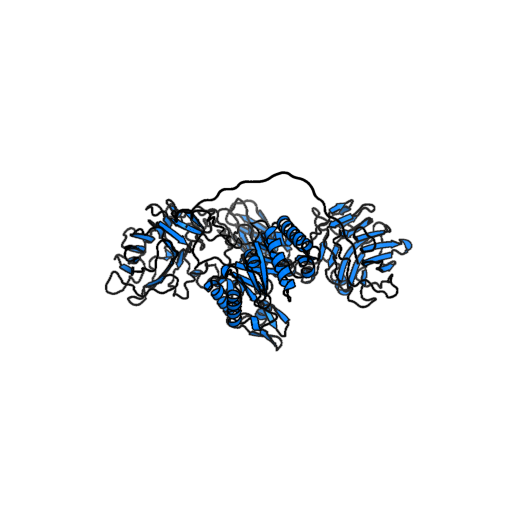-8.963 -25.242 -21.989 1.00 90.00 832 ASN A O 1
ATOM 6584 N N . GLN A 1 833 ? -6.882 -24.417 -21.832 1.00 82.25 833 GLN A N 1
ATOM 6585 C CA . GLN A 1 833 ? -6.843 -23.844 -23.191 1.00 82.25 833 GLN A CA 1
ATOM 6586 C C . GLN A 1 833 ? -7.107 -24.861 -24.319 1.00 82.25 833 GLN A C 1
ATOM 6588 O O . GLN A 1 833 ? -7.593 -24.477 -25.378 1.00 82.25 833 GLN A O 1
ATOM 6593 N N . LEU A 1 834 ? -6.828 -26.151 -24.095 1.00 83.50 834 LEU A N 1
ATOM 6594 C CA . LEU A 1 834 ? -7.075 -27.238 -25.053 1.00 83.50 834 LEU A CA 1
ATOM 6595 C C . LEU A 1 834 ? -8.505 -27.808 -24.953 1.00 83.50 834 LEU A C 1
ATOM 6597 O O . LEU A 1 834 ? -8.822 -28.804 -25.598 1.00 83.50 834 LEU A O 1
ATOM 6601 N N . GLY A 1 835 ? -9.364 -27.225 -24.111 1.00 81.62 835 GLY A N 1
ATOM 6602 C CA . GLY A 1 835 ? -10.720 -27.711 -23.850 1.00 81.62 835 GLY A CA 1
ATOM 6603 C C . GLY A 1 835 ? -10.789 -28.950 -22.950 1.00 81.62 835 GLY A C 1
ATOM 6604 O O . GLY A 1 835 ? -11.883 -29.464 -22.718 1.00 81.62 835 GLY A O 1
ATOM 6605 N N . ALA A 1 836 ? -9.662 -29.430 -22.413 1.00 87.56 836 ALA A N 1
ATOM 6606 C CA . ALA A 1 836 ? -9.643 -30.576 -21.512 1.00 87.56 836 ALA A CA 1
ATOM 6607 C C . ALA A 1 836 ? -10.120 -30.175 -20.108 1.00 87.56 836 ALA A C 1
ATOM 6609 O O . ALA A 1 836 ? -9.717 -29.144 -19.562 1.00 87.56 836 ALA A O 1
ATOM 6610 N N . ARG A 1 837 ? -10.981 -31.007 -19.514 1.00 94.94 837 ARG A N 1
ATOM 6611 C CA . ARG A 1 837 ? -11.582 -30.775 -18.197 1.00 94.94 837 ARG A CA 1
ATOM 6612 C C . ARG A 1 837 ? -10.588 -31.074 -17.076 1.00 94.94 837 ARG A C 1
ATOM 6614 O O . ARG A 1 837 ? -10.238 -32.231 -16.876 1.00 94.94 837 ARG A O 1
ATOM 6621 N N . VAL A 1 838 ? -10.195 -30.040 -16.333 1.00 93.31 838 VAL A N 1
ATOM 6622 C CA . VAL A 1 838 ? -9.267 -30.139 -15.188 1.00 93.31 838 VAL A CA 1
ATOM 6623 C C . VAL A 1 838 ? -9.981 -30.178 -13.834 1.00 93.31 838 VAL A C 1
ATOM 6625 O O . VAL A 1 838 ? -9.414 -30.660 -12.862 1.00 93.31 838 VAL A O 1
ATOM 6628 N N . TYR A 1 839 ? -11.239 -29.729 -13.769 1.00 92.94 839 TYR A N 1
ATOM 6629 C CA . TYR A 1 839 ? -12.071 -29.809 -12.565 1.00 92.94 839 TYR A CA 1
ATOM 6630 C C . TYR A 1 839 ? -13.548 -29.950 -12.926 1.00 92.94 839 TYR A C 1
ATOM 6632 O O . TYR A 1 839 ? -14.018 -29.401 -13.929 1.00 92.94 839 TYR A O 1
ATOM 6640 N N . PHE A 1 840 ? -14.278 -30.688 -12.094 1.00 92.44 840 PHE A N 1
ATOM 6641 C CA . PHE A 1 840 ? -15.725 -30.837 -12.161 1.00 92.44 840 PHE A CA 1
ATOM 6642 C C . PHE A 1 840 ? -16.288 -31.008 -10.752 1.00 92.44 840 PHE A C 1
ATOM 6644 O O . PHE A 1 840 ? -15.787 -31.837 -9.997 1.00 92.44 840 PHE A O 1
ATOM 6651 N N . ARG A 1 841 ? -17.349 -30.272 -10.422 1.00 84.56 841 ARG A N 1
ATOM 6652 C CA . ARG A 1 841 ? -18.124 -30.459 -9.188 1.00 84.56 841 ARG A CA 1
ATOM 6653 C C . ARG A 1 841 ? -19.608 -30.288 -9.538 1.00 84.56 841 ARG A C 1
ATOM 6655 O O . ARG A 1 841 ? -19.962 -29.406 -10.323 1.00 84.56 841 ARG A O 1
ATOM 6662 N N . LYS A 1 842 ? -20.455 -31.162 -8.994 1.00 84.62 842 LYS A N 1
ATOM 6663 C CA . LYS A 1 842 ? -21.925 -31.147 -9.137 1.00 84.62 842 LYS A CA 1
ATOM 6664 C C . LYS A 1 842 ? -22.592 -31.589 -7.835 1.00 84.62 842 LYS A C 1
ATOM 6666 O O . LYS A 1 842 ? -23.433 -30.886 -7.290 1.00 84.62 842 LYS A O 1
ATOM 6671 N N . ASP A 1 843 ? -22.130 -32.711 -7.297 1.00 60.19 843 ASP A N 1
ATOM 6672 C CA . ASP A 1 843 ? -22.841 -33.485 -6.268 1.00 60.19 843 ASP A CA 1
ATOM 6673 C C . ASP A 1 843 ? -22.915 -32.799 -4.889 1.00 60.19 843 ASP A C 1
ATOM 6675 O O . ASP A 1 843 ? -23.732 -33.172 -4.052 1.00 60.19 843 ASP A O 1
ATOM 6679 N N . HIS A 1 844 ? -22.100 -31.762 -4.672 1.00 58.78 844 HIS A N 1
ATOM 6680 C CA . HIS A 1 844 ? -22.038 -30.996 -3.423 1.00 58.78 844 HIS A CA 1
ATOM 6681 C C . HIS A 1 844 ? -22.508 -29.538 -3.544 1.00 58.78 844 HIS A C 1
ATOM 6683 O O . HIS A 1 844 ? -22.572 -28.862 -2.531 1.00 58.78 844 HIS A O 1
ATOM 6689 N N . ILE A 1 845 ? -22.852 -29.046 -4.740 1.00 65.44 845 ILE A N 1
ATOM 6690 C CA . ILE A 1 845 ? -23.166 -27.616 -4.955 1.00 65.44 845 ILE A CA 1
ATOM 6691 C C . ILE A 1 845 ? -24.677 -27.331 -4.841 1.00 65.44 845 ILE A C 1
ATOM 6693 O O . ILE A 1 845 ? -25.130 -26.219 -5.064 1.00 65.44 845 ILE A O 1
ATOM 6697 N N . GLY A 1 846 ? -25.493 -28.335 -4.496 1.00 61.16 846 GLY A N 1
ATOM 6698 C CA . GLY A 1 846 ? -26.947 -28.329 -4.702 1.00 61.16 846 GLY A CA 1
ATOM 6699 C C . GLY A 1 846 ? -27.667 -27.013 -4.371 1.00 61.16 846 GLY A C 1
ATOM 6700 O O . GLY A 1 846 ? -28.408 -26.514 -5.212 1.00 61.16 846 GLY A O 1
ATOM 6701 N N . ASN A 1 847 ? -27.439 -26.447 -3.185 1.00 72.44 847 ASN A N 1
ATOM 6702 C CA . ASN A 1 847 ? -28.005 -25.153 -2.779 1.00 72.44 847 ASN A CA 1
ATOM 6703 C C . ASN A 1 847 ? -26.919 -24.076 -2.554 1.00 72.44 847 ASN A C 1
ATOM 6705 O O . ASN A 1 847 ? -27.205 -23.035 -1.975 1.00 72.44 847 ASN A O 1
ATOM 6709 N N . GLU A 1 848 ? -25.676 -24.322 -2.976 1.00 74.81 848 GLU A N 1
ATOM 6710 C CA . GLU A 1 848 ? -24.572 -23.365 -2.859 1.00 74.81 848 GLU A CA 1
ATOM 6711 C C . GLU A 1 848 ? -24.602 -22.401 -4.062 1.00 74.81 848 GLU A C 1
ATOM 6713 O O . GLU A 1 848 ? -24.626 -22.829 -5.219 1.00 74.81 848 GLU A O 1
ATOM 6718 N N . ASN A 1 849 ? -24.578 -21.089 -3.816 1.00 82.94 849 ASN A N 1
ATOM 6719 C CA . ASN A 1 849 ? -24.423 -20.070 -4.865 1.00 82.94 849 ASN A CA 1
ATOM 6720 C C . ASN A 1 849 ? -22.953 -19.652 -5.081 1.00 82.94 849 ASN A C 1
ATOM 6722 O O . ASN A 1 849 ? -22.656 -18.816 -5.934 1.00 82.94 849 ASN A O 1
ATOM 6726 N N . PHE A 1 850 ? -22.014 -20.264 -4.354 1.00 82.19 850 PHE A N 1
ATOM 6727 C CA . PHE A 1 850 ? -20.580 -20.102 -4.560 1.00 82.19 850 PHE A CA 1
ATOM 6728 C C . PHE A 1 850 ? -19.851 -21.449 -4.539 1.00 82.19 850 PHE A C 1
ATOM 6730 O O . PHE A 1 850 ? -20.335 -22.430 -3.984 1.00 82.19 850 PHE A O 1
ATOM 6737 N N . VAL A 1 851 ? -18.670 -21.495 -5.152 1.00 85.81 851 VAL A N 1
ATOM 6738 C CA . VAL A 1 851 ? -17.767 -22.649 -5.134 1.00 85.81 851 VAL A CA 1
ATOM 6739 C C . VAL A 1 851 ? -16.336 -22.158 -5.091 1.00 85.81 851 VAL A C 1
ATOM 6741 O O . VAL A 1 851 ? -15.915 -21.388 -5.954 1.00 85.81 851 VAL A O 1
ATOM 6744 N N . GLU A 1 852 ? -15.567 -22.674 -4.144 1.00 85.75 852 GLU A N 1
ATOM 6745 C CA . GLU A 1 852 ? -14.121 -22.512 -4.141 1.00 85.75 852 GLU A CA 1
ATOM 6746 C C . GLU A 1 852 ? -13.439 -23.620 -4.952 1.00 85.75 852 GLU A C 1
ATOM 6748 O O . GLU A 1 852 ? -13.771 -24.807 -4.859 1.00 85.75 852 GLU A O 1
ATOM 6753 N N . ILE A 1 853 ? -12.469 -23.221 -5.769 1.00 90.50 853 ILE A N 1
ATOM 6754 C CA . ILE A 1 853 ? -11.688 -24.099 -6.633 1.00 90.50 853 ILE A CA 1
ATOM 6755 C C . ILE A 1 853 ? -10.219 -23.917 -6.266 1.00 90.50 853 ILE A C 1
ATOM 6757 O O . ILE A 1 853 ? -9.665 -22.832 -6.429 1.00 90.50 853 ILE A O 1
ATOM 6761 N N . ASN A 1 854 ? -9.578 -24.987 -5.798 1.00 89.19 854 ASN A N 1
ATOM 6762 C CA . ASN A 1 854 ? -8.138 -24.991 -5.570 1.00 89.19 854 ASN A CA 1
ATOM 6763 C C . ASN A 1 854 ? -7.409 -25.053 -6.921 1.00 89.19 854 ASN A C 1
ATOM 6765 O O . ASN A 1 854 ? -7.565 -26.014 -7.681 1.00 89.19 854 ASN A O 1
ATOM 6769 N N . THR A 1 855 ? -6.634 -24.010 -7.210 1.00 88.56 855 THR A N 1
ATOM 6770 C CA . THR A 1 855 ? -5.860 -23.826 -8.444 1.00 88.56 855 THR A CA 1
ATOM 6771 C C . THR A 1 855 ? -4.362 -24.023 -8.237 1.00 88.56 855 THR A C 1
ATOM 6773 O O . THR A 1 855 ? -3.625 -23.957 -9.212 1.00 88.56 855 THR A O 1
ATOM 6776 N N . SER A 1 856 ? -3.890 -24.312 -7.017 1.00 81.69 856 SER A N 1
ATOM 6777 C CA . SER A 1 856 ? -2.448 -24.431 -6.722 1.00 81.69 856 SER A CA 1
ATOM 6778 C C . SER A 1 856 ? -1.730 -25.536 -7.517 1.00 81.69 856 SER A C 1
ATOM 6780 O O . SER A 1 856 ? -0.529 -25.455 -7.753 1.00 81.69 856 SER A O 1
ATOM 6782 N N . GLY A 1 857 ? -2.462 -26.559 -7.977 1.00 84.25 857 GLY A N 1
ATOM 6783 C CA . GLY A 1 857 ? -1.955 -27.601 -8.881 1.00 84.25 857 GLY A CA 1
ATOM 6784 C C . GLY A 1 857 ? -2.120 -27.307 -10.380 1.00 84.25 857 GLY A C 1
ATOM 6785 O O . GLY A 1 857 ? -1.818 -28.172 -11.203 1.00 84.25 857 GLY A O 1
ATOM 6786 N N . TYR A 1 858 ? -2.660 -26.147 -10.765 1.00 88.25 858 TYR A N 1
ATOM 6787 C CA . TYR A 1 858 ? -2.909 -25.799 -12.166 1.00 88.25 858 TYR A CA 1
ATOM 6788 C C . TYR A 1 858 ? -1.681 -25.080 -12.731 1.00 88.25 858 TYR A C 1
ATOM 6790 O O . TYR A 1 858 ? -1.074 -24.243 -12.073 1.00 88.25 858 TYR A O 1
ATOM 6798 N N . LYS A 1 859 ? -1.319 -25.367 -13.986 1.00 86.56 859 LYS A N 1
ATOM 6799 C CA . LYS A 1 859 ? -0.260 -24.607 -14.670 1.00 86.56 859 LYS A CA 1
ATOM 6800 C C . LYS A 1 859 ? -0.732 -23.178 -14.928 1.00 86.56 859 LYS A C 1
ATOM 6802 O O . LYS A 1 859 ? -1.872 -23.011 -15.363 1.00 86.56 859 LYS A O 1
ATOM 6807 N N . SER A 1 860 ? 0.144 -22.190 -14.755 1.00 82.62 860 SER A N 1
ATOM 6808 C CA . SER A 1 860 ? -0.113 -20.790 -15.109 1.00 82.62 860 SER A CA 1
ATOM 6809 C C . SER A 1 860 ? -0.652 -20.674 -16.542 1.00 82.62 860 SER A C 1
ATOM 6811 O O . SER A 1 860 ? -0.126 -21.309 -17.460 1.00 82.62 860 SER A O 1
ATOM 6813 N N . GLY A 1 861 ? -1.712 -19.891 -16.748 1.00 84.12 861 GLY A N 1
ATOM 6814 C CA . GLY A 1 861 ? -2.378 -19.771 -18.048 1.00 84.12 861 GLY A CA 1
ATOM 6815 C C . GLY A 1 861 ? -3.878 -19.488 -17.963 1.00 84.12 861 GLY A C 1
ATOM 6816 O O . GLY A 1 861 ? -4.440 -19.297 -16.886 1.00 84.12 861 GLY A O 1
ATOM 6817 N N . LEU A 1 862 ? -4.537 -19.446 -19.125 1.00 86.19 862 LEU A N 1
ATOM 6818 C CA . LEU A 1 862 ? -5.976 -19.184 -19.230 1.00 86.19 862 LEU A CA 1
ATOM 6819 C C . LEU A 1 862 ? -6.797 -20.477 -19.111 1.00 86.19 862 LEU A C 1
ATOM 6821 O O . LEU A 1 862 ? -6.574 -21.443 -19.837 1.00 86.19 862 LEU A O 1
ATOM 6825 N N . TYR A 1 863 ? -7.815 -20.444 -18.264 1.00 95.56 863 TYR A N 1
ATOM 6826 C CA . TYR A 1 863 ? -8.818 -21.484 -18.088 1.00 95.56 863 TYR A CA 1
ATOM 6827 C C . TYR A 1 863 ? -10.213 -20.912 -18.350 1.00 95.56 863 TYR A C 1
ATOM 6829 O O . TYR A 1 863 ? -10.465 -19.713 -18.201 1.00 95.56 863 TYR A O 1
ATOM 6837 N N . PHE A 1 864 ? -11.141 -21.788 -18.722 1.00 93.00 864 PHE A N 1
ATOM 6838 C CA . PHE A 1 864 ? -12.545 -21.456 -18.923 1.00 93.00 864 PHE A CA 1
ATOM 6839 C C . PHE A 1 864 ? -13.385 -22.149 -17.859 1.00 93.00 864 PHE A C 1
ATOM 6841 O O . PHE A 1 864 ? -13.470 -23.377 -17.825 1.00 93.00 864 PHE A O 1
ATOM 6848 N N . VAL A 1 865 ? -14.016 -21.358 -16.997 1.00 94.62 865 VAL A N 1
ATOM 6849 C CA . VAL A 1 865 ? -14.887 -21.853 -15.931 1.00 94.62 865 VAL A CA 1
ATOM 6850 C C . VAL A 1 865 ? -16.319 -21.792 -16.433 1.00 94.62 865 VAL A C 1
ATOM 6852 O O . VAL A 1 865 ? -16.917 -20.721 -16.524 1.00 94.62 865 VAL A O 1
ATOM 6855 N N . LYS A 1 866 ? -16.852 -22.951 -16.817 1.00 93.88 866 LYS A N 1
ATOM 6856 C CA . LYS A 1 866 ? -18.256 -23.118 -17.185 1.00 93.88 866 LYS A CA 1
ATOM 6857 C C . LYS A 1 866 ? -19.078 -23.356 -15.931 1.00 93.88 866 LYS A C 1
ATOM 6859 O O . LYS A 1 866 ? -18.788 -24.280 -15.172 1.00 93.88 866 LYS A O 1
ATOM 6864 N N . VAL A 1 867 ? -20.117 -22.555 -15.755 1.00 91.62 867 VAL A N 1
ATOM 6865 C CA . VAL A 1 867 ? -21.025 -22.602 -14.611 1.00 91.62 867 VAL A CA 1
ATOM 6866 C C . VAL A 1 867 ? -22.430 -22.806 -15.152 1.00 91.62 867 VAL A C 1
ATOM 6868 O O . VAL A 1 867 ? -22.884 -22.041 -16.002 1.00 91.62 867 VAL A O 1
ATOM 6871 N N . LYS A 1 868 ? -23.115 -23.852 -14.695 1.00 90.00 868 LYS A N 1
ATOM 6872 C CA . LYS A 1 868 ? -24.543 -24.040 -14.956 1.00 90.00 868 LYS A CA 1
ATOM 6873 C C . LYS A 1 868 ? -25.298 -23.691 -13.682 1.00 90.00 868 LYS A C 1
ATOM 6875 O O . LYS A 1 868 ? -25.033 -24.310 -12.653 1.00 90.00 868 LYS A O 1
ATOM 6880 N N . LEU A 1 869 ? -26.210 -22.727 -13.752 1.00 87.44 869 LEU A N 1
ATOM 6881 C CA . LEU A 1 869 ? -27.089 -22.376 -12.638 1.00 87.44 869 LEU A CA 1
ATOM 6882 C C . LEU A 1 869 ? -28.308 -23.304 -12.624 1.00 87.44 869 LEU A C 1
ATOM 6884 O O . LEU A 1 869 ? -28.713 -23.848 -13.654 1.00 87.44 869 LEU A O 1
ATOM 6888 N N . ARG A 1 870 ? -28.883 -23.529 -11.445 1.00 81.81 870 ARG A N 1
ATOM 6889 C CA . ARG A 1 870 ? -30.091 -24.336 -11.279 1.00 81.81 870 ARG A CA 1
ATOM 6890 C C . ARG A 1 870 ? -31.280 -23.580 -11.873 1.00 81.81 870 ARG A C 1
ATOM 6892 O O . ARG A 1 870 ? -31.630 -22.510 -11.399 1.00 81.81 870 ARG A O 1
ATOM 6899 N N . GLY A 1 871 ? -31.920 -24.177 -12.876 1.00 76.81 871 GLY A N 1
ATOM 6900 C CA . GLY A 1 871 ? -33.029 -23.566 -13.620 1.00 76.81 871 GLY A CA 1
ATOM 6901 C C . GLY A 1 871 ? -32.614 -22.959 -14.964 1.00 76.81 871 GLY A C 1
ATOM 6902 O O . GLY A 1 871 ? -33.465 -22.825 -15.838 1.00 76.81 871 GLY A O 1
ATOM 6903 N N . ASP A 1 872 ? -31.319 -22.700 -15.181 1.00 80.44 872 ASP A N 1
ATOM 6904 C CA . ASP A 1 872 ? -30.802 -22.247 -16.476 1.00 80.44 872 ASP A CA 1
ATOM 6905 C C . ASP A 1 872 ? -30.682 -23.415 -17.473 1.00 80.44 872 ASP A C 1
ATOM 6907 O O . ASP A 1 872 ? -30.042 -24.441 -17.212 1.00 80.44 872 ASP A O 1
ATOM 6911 N N . GLU A 1 873 ? -31.208 -23.226 -18.686 1.00 75.88 873 GLU A N 1
ATOM 6912 C CA . GLU A 1 873 ? -31.002 -24.163 -19.802 1.00 75.88 873 GLU A CA 1
ATOM 6913 C C . GLU A 1 873 ? -29.557 -24.154 -20.338 1.00 75.88 873 GLU A C 1
ATOM 6915 O O . GLU A 1 873 ? -29.132 -25.098 -21.008 1.00 75.88 873 GLU A O 1
ATOM 6920 N N . LYS A 1 874 ? -28.785 -23.090 -20.071 1.00 75.62 874 LYS A N 1
ATOM 6921 C CA . LYS A 1 874 ? -27.460 -22.845 -20.666 1.00 75.62 874 LYS A CA 1
ATOM 6922 C C . LYS A 1 874 ? -26.393 -22.612 -19.600 1.00 75.62 874 LYS A C 1
ATOM 6924 O O . LYS A 1 874 ? -26.613 -21.905 -18.628 1.00 75.62 874 LYS A O 1
ATOM 6929 N N . SER A 1 875 ? -25.195 -23.152 -19.822 1.00 85.81 875 SER A N 1
ATOM 6930 C CA . SER A 1 875 ? -24.025 -22.832 -18.999 1.00 85.81 875 SER A CA 1
ATOM 6931 C C . SER A 1 875 ? -23.410 -21.492 -19.406 1.00 85.81 875 SER A C 1
ATOM 6933 O O . SER A 1 875 ? -23.077 -21.297 -20.580 1.00 85.81 875 SER A O 1
ATOM 6935 N N . GLN A 1 876 ? -23.155 -20.625 -18.436 1.00 86.88 876 GLN A N 1
ATOM 6936 C CA . GLN A 1 876 ? -22.358 -19.411 -18.593 1.00 86.88 876 GLN A CA 1
ATOM 6937 C C . GLN A 1 876 ? -20.859 -19.768 -18.549 1.00 86.88 876 GLN A C 1
ATOM 6939 O O . GLN A 1 876 ? -20.487 -20.812 -18.012 1.00 86.88 876 GLN A O 1
ATOM 6944 N N . THR A 1 877 ? -19.979 -18.958 -19.151 1.00 88.50 877 THR A N 1
ATOM 6945 C CA . THR A 1 877 ? -18.525 -19.233 -19.190 1.00 88.50 877 THR A CA 1
ATOM 6946 C C . THR A 1 877 ? -17.719 -18.001 -18.798 1.00 88.50 877 THR A C 1
ATOM 6948 O O . THR A 1 877 ? -17.861 -16.947 -19.412 1.00 88.50 877 THR A O 1
ATOM 6951 N N . LEU A 1 878 ? -16.832 -18.162 -17.820 1.00 85.56 878 LEU A N 1
ATOM 6952 C CA . LEU A 1 878 ? -15.917 -17.135 -17.328 1.00 85.56 878 LEU A CA 1
ATOM 6953 C C . LEU A 1 878 ? -14.473 -17.449 -17.739 1.00 85.56 878 LEU A C 1
ATOM 6955 O O . LEU A 1 878 ? -14.097 -18.614 -17.883 1.00 85.56 878 LEU A O 1
ATOM 6959 N N . LYS A 1 879 ? -13.650 -16.407 -17.882 1.00 87.69 879 LYS A N 1
ATOM 6960 C CA . LYS A 1 879 ? -12.194 -16.525 -18.038 1.00 87.69 879 LYS A CA 1
ATOM 6961 C C . LYS A 1 879 ? -11.536 -16.510 -16.657 1.00 87.69 879 LYS A C 1
ATOM 6963 O O . LYS A 1 879 ? -11.684 -15.529 -15.936 1.00 87.69 879 LYS A O 1
ATOM 6968 N N . LEU A 1 880 ? -10.800 -17.563 -16.321 1.00 90.94 880 LEU A N 1
ATOM 6969 C CA . LEU A 1 880 ? -9.933 -17.663 -15.145 1.00 90.94 880 LEU A CA 1
ATOM 6970 C C . LEU A 1 880 ? -8.483 -17.575 -15.619 1.00 90.94 880 LEU A C 1
ATOM 6972 O O . LEU A 1 880 ? -8.055 -18.425 -16.395 1.00 90.94 880 LEU A O 1
ATOM 6976 N N . LEU A 1 881 ? -7.718 -16.589 -15.160 1.00 80.75 881 LEU A N 1
ATOM 6977 C CA . LEU A 1 881 ? -6.266 -16.606 -15.321 1.00 80.75 881 LEU A CA 1
ATOM 6978 C C . LEU A 1 881 ? -5.643 -17.229 -14.069 1.00 80.75 881 LEU A C 1
ATOM 6980 O O . LEU A 1 881 ? -5.845 -16.719 -12.971 1.00 80.75 881 LEU A O 1
ATOM 6984 N N . VAL A 1 882 ? -4.885 -18.312 -14.228 1.00 82.94 882 VAL A N 1
ATOM 6985 C CA . VAL A 1 882 ? -4.044 -18.853 -13.152 1.00 82.94 882 VAL A CA 1
ATOM 6986 C C . VAL A 1 882 ? -2.639 -18.262 -13.277 1.00 82.94 882 VAL A C 1
ATOM 6988 O O . VAL A 1 882 ? -2.092 -18.233 -14.384 1.00 82.94 882 VAL A O 1
ATOM 6991 N N . ARG A 1 883 ? -2.081 -17.782 -12.161 1.00 73.56 883 ARG A N 1
ATOM 6992 C CA . ARG A 1 883 ? -0.697 -17.299 -12.013 1.00 73.56 883 ARG A CA 1
ATOM 6993 C C . ARG A 1 883 ? 0.141 -18.327 -11.268 1.00 73.56 883 ARG A C 1
ATOM 6995 O O . ARG A 1 883 ? -0.078 -18.442 -10.041 1.00 73.56 883 ARG A O 1
#

Foldseek 3Di:
DDDDDDDDDDDDDDDDDDDDDDDDDDDPDDDDDDPPPPPPPPQQLFQFFKWKFFALAQQWWWWLFQLQLQAFAQWKKKKWKWAAQDQDAFWWQKKFAAPDNQQIFTWGFHDPVQRKIWTDQGAPHGKIKMDRDPVDDHGAIKMKMKIAGLPDDALVRIWIAINLHTDDRMDMPDPRRHHHSTHHRHSGTIIGGRSGRTIIAFIWMFSHGDDSVLPLVQAHDDPLFPRLVRTRFTWTLSLQLAPWTDGPNRHRTIDTTDDIHMGGDDNCLLHDAFFAEFEDEPLCVLLVLFDLVLLLQGSEYAYEFWAAALLQAIAGLAAQQQWDWDQWDWDCDDDPGGFKIFHAFAGTKTWRAWRPQAFAQWKKKKWWWAAQDQDFQWFQKKWDDPDPQAIFTFGQHDPVFSKTWTAQGDRHGKIWMDTPLDDHRDIKIWMWIAGLPDDAQPGIWIAINLHTDRTDIPDPRNHDHSGHHNDGTIMIGGHSGRTIIAFIWMFSHGDDSNRCSVPVVHHDDSNDSSVSRTRWTQHSNDNVRSRGTPRHPLVVLVVSVVSLVQWDRHFYEYEYEDYNVLSLLLDPSSLLSNLQNRQVVCVVSVGQAYEYEYPAQDDPSSQVSVLVSLVSNLVSHDSRHAYEYEAELVHDDHDPSSLVSHQAYHYAQDDPPLVSAFPVNQVVSLVVCVVSPRDQLRYAYEFEQWWHWPSDTAAPVVVCVVVVPDDQCDQWDADPNTITGHHGLVRLLVSLLVSSSSSGNYYYYPHSSRFDDLVDPGTSSVSSCNSNGSNTDRRDSYDDRPDPDDDPDDPQPSDPDDDPDFDWPPAQAAFKIKTAANAQWQKKFKAAPVRDTPDIDHPPRGRPRMDMDTCNPPPFAWIWIWTDGVPDPGTDIDIYGYD

Organism: NCBI:txid2798802

pLDDT: mean 88.53, std 16.96, range [25.09, 98.88]

Sequence (883 aa):
MNCKLSCNKPYCTGSFYPKKIKNTSMLWRNFILLISVLLTNTLSAQITNRCLEFDGQSNTYVSAGDVNALDGVSAFTVEAWIYIDQWNEGAYIYKKEGANWTYKISMSLGPVASKRLYFHVSDGINTYMAIDNSAISVGNWHHVAVAYNGGGSAYNQMKVYIDGTEVTNKWFSNYEGVLPSLTPSTTGDLVIGRDFNGKIDELRVWSRTLSGLEIEYRNTINTYHPYYSDLVVYYTGDQYQSTNVVDYKGTHHGSVSGNVTKGVVSGNDNFNYKIVSAYIREGFYQIGEIKDEYLLNNNDLILFGAAPDSEGQIRVSYPDNDGVLTNVDYLSSYSGRNGVLKFNGAGSSANCNKGLLNATGEFTFEAWVYIDEWVENSTIFLKQGNDWTNKVDIQLGEVASKRLYFHVNNNGNTYAAVDNSITVGSWNHIAFSYKGSNPAFGQIAITINGSAVTPWYNTSGATIPATCPSGNDNFYLGNGFKGKLDEIRMWGVYRTPGQIASYMNGEINKTWWDYSLMSAYWKVNDSVAPAKDLKNIRTDINTIKQIFNGREGAKFRIGLATGDYKKMMKTETGRRNFAHHVKDFLNEYNLDGVDLDFEWNYTSQEWADYNTLIETVNDSLPASSIFSVSLHSYFYSLTPSAMNAVDFIGMQIYGPQTELFPYDRFVADYNKFINYGYPAKKLVMGLPFYAMNNGTEITYKSILDVYPNLETEKDTVQINNYPAIFNGVDTVKKKAAYVAAQNMGGIMYWDSRTDTDYTNSKCLLRALNTEINANVPTLISTVTSKFANGTKASSEEQDLIIKDQLRLYPNPASNMVTVRAKDPIESITVLNQLGARVYFRKDHIGNENFVEINTSGYKSGLYFVKVKLRGDEKSQTLKLLVR